Protein AF-0000000066510626 (afdb_homodimer)

Structure (mmCIF, N/CA/C/O backbone):
data_AF-0000000066510626-model_v1
#
loop_
_entity.id
_entity.type
_entity.pdbx_description
1 polymer 'Malic enzyme'
#
loop_
_atom_site.group_PDB
_atom_site.id
_atom_site.type_symbol
_atom_site.label_atom_id
_atom_site.label_alt_id
_atom_site.label_comp_id
_atom_site.label_asym_id
_atom_site.label_entity_id
_atom_site.label_seq_id
_atom_site.pdbx_PDB_ins_code
_atom_site.Cartn_x
_atom_site.Cartn_y
_atom_site.Cartn_z
_atom_site.occupancy
_atom_site.B_iso_or_equiv
_atom_site.auth_seq_id
_atom_site.auth_comp_id
_atom_site.auth_asym_id
_atom_site.auth_atom_id
_atom_site.pdbx_PDB_model_num
ATOM 1 N N . MET A 1 1 ? -31.781 -29.594 33.562 1 26.56 1 MET A N 1
ATOM 2 C CA . MET A 1 1 ? -30.406 -29.469 34.062 1 26.56 1 MET A CA 1
ATOM 3 C C . MET A 1 1 ? -29.531 -28.734 33.031 1 26.56 1 MET A C 1
ATOM 5 O O . MET A 1 1 ? -29.203 -29.281 31.984 1 26.56 1 MET A O 1
ATOM 9 N N . LEU A 1 2 ? -29.594 -27.359 32.875 1 25.09 2 LEU A N 1
ATOM 10 C CA . LEU A 1 2 ? -29.109 -26.359 31.938 1 25.09 2 LEU A CA 1
ATOM 11 C C . LEU A 1 2 ? -27.594 -26.172 32.062 1 25.09 2 LEU A C 1
ATOM 13 O O . LEU A 1 2 ? -27.109 -25.688 33.094 1 25.09 2 LEU A O 1
ATOM 17 N N . ALA A 1 3 ? -26.859 -27.219 31.562 1 29.55 3 ALA A N 1
ATOM 18 C CA . ALA A 1 3 ? -25.406 -27.25 31.656 1 29.55 3 ALA A CA 1
ATOM 19 C C . ALA A 1 3 ? -24.797 -25.922 31.234 1 29.55 3 ALA A C 1
ATOM 21 O O . ALA A 1 3 ? -25.047 -25.438 30.141 1 29.55 3 ALA A O 1
ATOM 22 N N . ARG A 1 4 ? -24.328 -25.094 32.219 1 33.22 4 ARG A N 1
ATOM 23 C CA . ARG A 1 4 ? -23.438 -23.938 32.156 1 33.22 4 ARG A CA 1
ATOM 24 C C . ARG A 1 4 ? -22.25 -24.203 31.25 1 33.22 4 ARG A C 1
ATOM 26 O O . ARG A 1 4 ? -21.406 -25.062 31.562 1 33.22 4 ARG A O 1
ATOM 33 N N . THR A 1 5 ? -22.391 -24.281 29.984 1 30.44 5 THR A N 1
ATOM 34 C CA . THR A 1 5 ? -21.266 -24.375 29.062 1 30.44 5 THR A CA 1
ATOM 35 C C . THR A 1 5 ? -20.141 -23.438 29.484 1 30.44 5 THR A C 1
ATOM 37 O O . THR A 1 5 ? -20.297 -22.219 29.422 1 30.44 5 THR A O 1
ATOM 40 N N . LEU A 1 6 ? -19.344 -23.734 30.484 1 31.72 6 LEU A N 1
ATOM 41 C CA . LEU A 1 6 ? -18.125 -23.062 30.922 1 31.72 6 LEU A CA 1
ATOM 42 C C . LEU A 1 6 ? -17.266 -22.672 29.734 1 31.72 6 LEU A C 1
ATOM 44 O O . LEU A 1 6 ? -16.766 -23.547 29.016 1 31.72 6 LEU A O 1
ATOM 48 N N . LEU A 1 7 ? -17.391 -21.594 29.172 1 38.69 7 LEU A N 1
ATOM 49 C CA . LEU A 1 7 ? -16.516 -21 28.172 1 38.69 7 LEU A CA 1
ATOM 50 C C . LEU A 1 7 ? -15.07 -20.969 28.656 1 38.69 7 LEU A C 1
ATOM 52 O O . LEU A 1 7 ? -14.758 -20.297 29.641 1 38.69 7 LEU A O 1
ATOM 56 N N . ARG A 1 8 ? -14.453 -22.109 28.547 1 40.53 8 ARG A N 1
ATOM 57 C CA . ARG A 1 8 ? -13.031 -22.172 28.844 1 40.53 8 ARG A CA 1
ATOM 58 C C . ARG A 1 8 ? -12.266 -21.047 28.156 1 40.53 8 ARG A C 1
ATOM 60 O O . ARG A 1 8 ? -12.219 -20.969 26.938 1 40.53 8 ARG A O 1
ATOM 67 N N . PHE A 1 9 ? -11.953 -19.984 28.984 1 42.34 9 PHE A N 1
ATOM 68 C CA . PHE A 1 9 ? -11.141 -18.844 28.578 1 42.34 9 PHE A CA 1
ATOM 69 C C . PHE A 1 9 ? -9.695 -19.25 28.375 1 42.34 9 PHE A C 1
ATOM 71 O O . PHE A 1 9 ? -9.094 -19.906 29.234 1 42.34 9 PHE A O 1
ATOM 78 N N . GLU A 1 10 ? -9.328 -19.594 27.266 1 44.56 10 GLU A N 1
ATOM 79 C CA . GLU A 1 10 ? -7.934 -19.891 26.969 1 44.56 10 GLU A CA 1
ATOM 80 C C . GLU A 1 10 ? -7.062 -18.641 27.109 1 44.56 10 GLU A C 1
ATOM 82 O O . GLU A 1 10 ? -7.355 -17.609 26.5 1 44.56 10 GLU A O 1
ATOM 87 N N . LYS A 1 11 ? -6.289 -18.641 28.234 1 49.5 11 LYS A N 1
ATOM 88 C CA . LYS A 1 11 ? -5.32 -17.562 28.422 1 49.5 11 LYS A CA 1
ATOM 89 C C . LYS A 1 11 ? -4.371 -17.469 27.219 1 49.5 11 LYS A C 1
ATOM 91 O O . LYS A 1 11 ? -3.717 -18.453 26.875 1 49.5 11 LYS A O 1
ATOM 96 N N . THR A 1 12 ? -4.418 -16.531 26.406 1 52.47 12 THR A N 1
ATOM 97 C CA . THR A 1 12 ? -3.621 -16.359 25.203 1 52.47 12 THR A CA 1
ATOM 98 C C . THR A 1 12 ? -2.279 -15.711 25.516 1 52.47 12 THR A C 1
ATOM 100 O O . THR A 1 12 ? -2.162 -14.484 25.5 1 52.47 12 THR A O 1
ATOM 103 N N . GLY A 1 13 ? -1.552 -16.141 26.609 1 49.81 13 GLY A N 1
ATOM 104 C CA . GLY A 1 13 ? -0.254 -15.523 26.859 1 49.81 13 GLY A CA 1
ATOM 105 C C . GLY A 1 13 ? 0.765 -15.844 25.781 1 49.81 13 GLY A C 1
ATOM 106 O O . GLY A 1 13 ? 0.861 -16.984 25.328 1 49.81 13 GLY A O 1
ATOM 107 N N . ARG A 1 14 ? 1.152 -14.883 24.812 1 56.88 14 ARG A N 1
ATOM 108 C CA . ARG A 1 14 ? 2.178 -15.234 23.844 1 56.88 14 ARG A CA 1
ATOM 109 C C . ARG A 1 14 ? 3.516 -14.594 24.203 1 56.88 14 ARG A C 1
ATOM 111 O O . ARG A 1 14 ? 3.566 -13.438 24.625 1 56.88 14 ARG A O 1
ATOM 118 N N . THR A 1 15 ? 4.598 -15.406 24.344 1 61.38 15 THR A N 1
ATOM 119 C CA . THR A 1 15 ? 5.973 -14.93 24.469 1 61.38 15 THR A CA 1
ATOM 120 C C . THR A 1 15 ? 6.391 -14.172 23.203 1 61.38 15 THR A C 1
ATOM 122 O O . THR A 1 15 ? 6.047 -14.578 22.094 1 61.38 15 THR A O 1
ATOM 125 N N . ALA A 1 16 ? 6.977 -12.914 23.453 1 70.5 16 ALA A N 1
ATOM 126 C CA . ALA A 1 16 ? 7.477 -12.148 22.328 1 70.5 16 ALA A CA 1
ATOM 127 C C . ALA A 1 16 ? 8.391 -12.992 21.438 1 70.5 16 ALA A C 1
ATOM 129 O O . ALA A 1 16 ? 9.164 -13.805 21.953 1 70.5 16 ALA A O 1
ATOM 130 N N . ARG A 1 17 ? 8.117 -12.852 20.172 1 82.81 17 ARG A N 1
ATOM 131 C CA . ARG A 1 17 ? 8.938 -13.523 19.172 1 82.81 17 ARG A CA 1
ATOM 132 C C . ARG A 1 17 ? 9.719 -12.508 18.328 1 82.81 17 ARG A C 1
ATOM 134 O O . ARG A 1 17 ? 9.336 -11.336 18.25 1 82.81 17 ARG A O 1
ATOM 141 N N . GLY A 1 18 ? 10.844 -13.023 17.844 1 85.94 18 GLY A N 1
ATOM 142 C CA . GLY A 1 18 ? 11.648 -12.172 16.984 1 85.94 18 GLY A CA 1
ATOM 143 C C . GLY A 1 18 ? 10.867 -11.562 15.844 1 85.94 18 GLY A C 1
ATOM 144 O O . GLY A 1 18 ? 11.047 -10.391 15.508 1 85.94 18 GLY A O 1
ATOM 145 N N . VAL A 1 19 ? 9.922 -12.273 15.359 1 88.12 19 VAL A N 1
ATOM 146 C CA . VAL A 1 19 ? 9.156 -11.82 14.203 1 88.12 19 VAL A CA 1
ATOM 147 C C . VAL A 1 19 ? 8.281 -10.633 14.586 1 88.12 19 VAL A C 1
ATOM 149 O O . VAL A 1 19 ? 7.902 -9.828 13.734 1 88.12 19 VAL A O 1
ATOM 152 N N . ASP A 1 20 ? 7.977 -10.461 15.875 1 88.62 20 ASP A N 1
ATOM 153 C CA . ASP A 1 20 ? 7.168 -9.344 16.344 1 88.62 20 ASP A CA 1
ATOM 154 C C . ASP A 1 20 ? 7.871 -8.008 16.094 1 88.62 20 ASP A C 1
ATOM 156 O O . ASP A 1 20 ? 7.219 -6.992 15.852 1 88.62 20 ASP A O 1
ATOM 160 N N . PHE A 1 21 ? 9.195 -8.047 16.078 1 91.19 21 PHE A N 1
ATOM 161 C CA . PHE A 1 21 ? 9.961 -6.832 15.836 1 91.19 21 PHE A CA 1
ATOM 162 C C . PHE A 1 21 ? 9.922 -6.453 14.367 1 91.19 21 PHE A C 1
ATOM 164 O O . PHE A 1 21 ? 10.008 -5.27 14.023 1 91.19 21 PHE A O 1
ATOM 171 N N . LEU A 1 22 ? 9.742 -7.473 13.5 1 91.88 22 LEU A N 1
ATOM 172 C CA . LEU A 1 22 ? 9.594 -7.234 12.062 1 91.88 22 LEU A CA 1
ATOM 173 C C . LEU A 1 22 ? 8.203 -6.695 11.742 1 91.88 22 LEU A C 1
ATOM 175 O O . LEU A 1 22 ? 8.031 -5.98 10.758 1 91.88 22 LEU A O 1
ATOM 179 N N . ARG A 1 23 ? 7.332 -6.992 12.633 1 90.81 23 ARG A N 1
ATOM 180 C CA . ARG A 1 23 ? 5.938 -6.684 12.328 1 90.81 23 ARG A CA 1
ATOM 181 C C . ARG A 1 23 ? 5.5 -5.395 13.016 1 90.81 23 ARG A C 1
ATOM 183 O O . ARG A 1 23 ? 4.449 -4.84 12.695 1 90.81 23 ARG A O 1
ATOM 190 N N . ASN A 1 24 ? 6.301 -4.91 13.969 1 92.81 24 ASN A N 1
ATOM 191 C CA . ASN A 1 24 ? 6.031 -3.652 14.656 1 92.81 24 ASN A CA 1
ATOM 192 C C . ASN A 1 24 ? 6.566 -2.459 13.867 1 92.81 24 ASN A C 1
ATOM 194 O O . ASN A 1 24 ? 7.77 -2.355 13.633 1 92.81 24 ASN A O 1
ATOM 198 N N . ARG A 1 25 ? 5.676 -1.512 13.508 1 94.69 25 ARG A N 1
ATOM 199 C CA . ARG A 1 25 ? 6.02 -0.416 12.609 1 94.69 25 ARG A CA 1
ATOM 200 C C . ARG A 1 25 ? 7.09 0.48 13.219 1 94.69 25 ARG A C 1
ATOM 202 O O . ARG A 1 25 ? 7.738 1.254 12.508 1 94.69 25 ARG A O 1
ATOM 209 N N . PHE A 1 26 ? 7.34 0.384 14.609 1 96.06 26 PHE A N 1
ATOM 210 C CA . PHE A 1 26 ? 8.312 1.256 15.258 1 96.06 26 PHE A CA 1
ATOM 211 C C . PHE A 1 26 ? 9.656 0.562 15.391 1 96.06 26 PHE A C 1
ATOM 213 O O . PHE A 1 26 ? 10.68 1.213 15.633 1 96.06 26 PHE A O 1
ATOM 220 N N . THR A 1 27 ? 9.695 -0.827 15.242 1 96.19 27 THR A N 1
ATOM 221 C CA . THR A 1 27 ? 10.953 -1.537 15.445 1 96.19 27 THR A CA 1
ATOM 222 C C . THR A 1 27 ? 11.406 -2.213 14.156 1 96.19 27 THR A C 1
ATOM 224 O O . THR A 1 27 ? 12.547 -2.682 14.062 1 96.19 27 THR A O 1
ATOM 227 N N . ASN A 1 28 ? 10.57 -2.25 13.156 1 96.81 28 ASN A N 1
ATOM 228 C CA . ASN A 1 28 ? 10.883 -2.92 11.898 1 96.81 28 ASN A CA 1
ATOM 229 C C . ASN A 1 28 ? 11.992 -2.195 11.141 1 96.81 28 ASN A C 1
ATOM 231 O O . ASN A 1 28 ? 11.945 -0.976 10.977 1 96.81 28 ASN A O 1
ATOM 235 N N . LYS A 1 29 ? 12.992 -3.012 10.727 1 97.19 29 LYS A N 1
ATOM 236 C CA . LYS A 1 29 ? 14.047 -2.475 9.883 1 97.19 29 LYS A CA 1
ATOM 237 C C . LYS A 1 29 ? 14.008 -3.096 8.492 1 97.19 29 LYS A C 1
ATOM 239 O O . LYS A 1 29 ? 14.812 -2.74 7.621 1 97.19 29 LYS A O 1
ATOM 244 N N . ALA A 1 30 ? 13.078 -4.113 8.312 1 95.38 30 ALA A N 1
ATOM 245 C CA . ALA A 1 30 ? 12.992 -4.855 7.059 1 95.38 30 ALA A CA 1
ATOM 246 C C . ALA A 1 30 ? 14.359 -5.383 6.637 1 95.38 30 ALA A C 1
ATOM 248 O O . ALA A 1 30 ? 15.023 -6.086 7.398 1 95.38 30 ALA A O 1
ATOM 249 N N . SER A 1 31 ? 14.828 -5.008 5.434 1 95.81 31 SER A N 1
ATOM 250 C CA . SER A 1 31 ? 16.078 -5.52 4.879 1 95.81 31 SER A CA 1
ATOM 251 C C . SER A 1 31 ? 17.281 -4.918 5.586 1 95.81 31 SER A C 1
ATOM 253 O O . SER A 1 31 ? 18.422 -5.32 5.332 1 95.81 31 SER A O 1
ATOM 255 N N . ALA A 1 32 ? 17.078 -4.016 6.52 1 97.44 32 ALA A N 1
ATOM 256 C CA . ALA A 1 32 ? 18.203 -3.359 7.18 1 97.44 32 ALA A CA 1
ATOM 257 C C . ALA A 1 32 ? 18.609 -4.109 8.445 1 97.44 32 ALA A C 1
ATOM 259 O O . ALA A 1 32 ? 19.625 -3.775 9.078 1 97.44 32 ALA A O 1
ATOM 260 N N . PHE A 1 33 ? 17.844 -5.117 8.906 1 97.38 33 PHE A N 1
ATOM 261 C CA . PHE A 1 33 ? 18.328 -5.953 10 1 97.38 33 PHE A CA 1
ATOM 262 C C . PHE A 1 33 ? 19.656 -6.605 9.648 1 97.38 33 PHE A C 1
ATOM 264 O O . PHE A 1 33 ? 19.781 -7.238 8.602 1 97.38 33 PHE A O 1
ATOM 271 N N . THR A 1 34 ? 20.594 -6.438 10.492 1 96.69 34 THR A N 1
ATOM 272 C CA . THR A 1 34 ? 21.891 -7.047 10.266 1 96.69 34 THR A CA 1
ATOM 273 C C . THR A 1 34 ? 21.812 -8.562 10.43 1 96.69 34 THR A C 1
ATOM 275 O O . THR A 1 34 ? 20.859 -9.086 11 1 96.69 34 THR A O 1
ATOM 278 N N . ARG A 1 35 ? 22.859 -9.195 9.898 1 95.25 35 ARG A N 1
ATOM 279 C CA . ARG A 1 35 ? 22.922 -10.641 10.039 1 95.25 35 ARG A CA 1
ATOM 280 C C . ARG A 1 35 ? 22.859 -11.055 11.5 1 95.25 35 ARG A C 1
ATOM 282 O O . ARG A 1 35 ? 22.141 -11.984 11.859 1 95.25 35 ARG A O 1
ATOM 289 N N . LYS A 1 36 ? 23.562 -10.391 12.352 1 96.44 36 LYS A N 1
ATOM 290 C CA . LYS A 1 36 ? 23.594 -10.672 13.781 1 96.44 36 LYS A CA 1
ATOM 291 C C . LYS A 1 36 ? 22.219 -10.477 14.414 1 96.44 36 LYS A C 1
ATOM 293 O O . LYS A 1 36 ? 21.781 -11.297 15.227 1 96.44 36 LYS A O 1
ATOM 298 N N . GLU A 1 37 ? 21.562 -9.43 14.047 1 96.56 37 GLU A N 1
ATOM 299 C CA . GLU A 1 37 ? 20.219 -9.18 14.547 1 96.56 37 GLU A CA 1
ATOM 300 C C . GLU A 1 37 ? 19.234 -10.266 14.094 1 96.56 37 GLU A C 1
ATOM 302 O O . GLU A 1 37 ? 18.406 -10.734 14.875 1 96.56 37 GLU A O 1
ATOM 307 N N . ARG A 1 38 ? 19.359 -10.664 12.82 1 96 38 ARG A N 1
ATOM 308 C CA . ARG A 1 38 ? 18.469 -11.688 12.273 1 96 38 ARG A CA 1
ATOM 309 C C . ARG A 1 38 ? 18.641 -13.016 13.008 1 96 38 ARG A C 1
ATOM 311 O O . ARG A 1 38 ? 17.656 -13.672 13.344 1 96 38 ARG A O 1
ATOM 318 N N . GLU A 1 39 ? 19.844 -13.367 13.25 1 94.94 39 GLU A N 1
ATOM 319 C CA . GLU A 1 39 ? 20.141 -14.602 13.977 1 94.94 39 GLU A CA 1
ATOM 320 C C . GLU A 1 39 ? 19.609 -14.539 15.406 1 94.94 39 GLU A C 1
ATOM 322 O O . GLU A 1 39 ? 18.969 -15.484 15.867 1 94.94 39 GLU A O 1
ATOM 327 N N . HIS A 1 40 ? 19.844 -13.422 16.078 1 94.75 40 HIS A N 1
ATOM 328 C CA . HIS A 1 40 ? 19.422 -13.266 17.453 1 94.75 40 HIS A CA 1
ATOM 329 C C . HIS A 1 40 ? 17.906 -13.297 17.578 1 94.75 40 HIS A C 1
ATOM 331 O O . HIS A 1 40 ? 17.359 -13.906 18.5 1 94.75 40 HIS A O 1
ATOM 337 N N . LEU A 1 41 ? 17.234 -12.68 16.609 1 94.44 41 LEU A N 1
ATOM 338 C CA . LEU A 1 41 ? 15.781 -12.57 16.641 1 94.44 41 LEU A CA 1
ATOM 339 C C . LEU A 1 41 ? 15.133 -13.844 16.109 1 94.44 41 LEU A C 1
ATOM 341 O O . LEU A 1 41 ? 13.922 -14.031 16.25 1 94.44 41 LEU A O 1
ATOM 345 N N . GLY A 1 42 ? 15.961 -14.742 15.523 1 94.44 42 GLY A N 1
ATOM 346 C CA . GLY A 1 42 ? 15.406 -15.945 14.922 1 94.44 42 GLY A CA 1
ATOM 347 C C . GLY A 1 42 ? 14.555 -15.664 13.703 1 94.44 42 GLY A C 1
ATOM 348 O O . GLY A 1 42 ? 13.438 -16.188 13.578 1 94.44 42 GLY A O 1
ATOM 349 N N . VAL A 1 43 ? 15.039 -14.789 12.805 1 94.81 43 VAL A N 1
ATOM 350 C CA . VAL A 1 43 ? 14.25 -14.453 11.625 1 94.81 43 VAL A CA 1
ATOM 351 C C . VAL A 1 43 ? 15.086 -14.672 10.367 1 94.81 43 VAL A C 1
ATOM 353 O O . VAL A 1 43 ? 14.742 -14.172 9.289 1 94.81 43 VAL A O 1
ATOM 356 N N . VAL A 1 44 ? 16.234 -15.391 10.555 1 95.81 44 VAL A N 1
ATOM 357 C CA . VAL A 1 44 ? 16.969 -15.812 9.359 1 95.81 44 VAL A CA 1
ATOM 358 C C . VAL A 1 44 ? 16.047 -16.625 8.453 1 95.81 44 VAL A C 1
ATOM 360 O O . VAL A 1 44 ? 15.336 -17.516 8.914 1 95.81 44 VAL A O 1
ATOM 363 N N . GLY A 1 45 ? 15.992 -16.25 7.184 1 96.31 45 GLY A N 1
ATOM 364 C CA . GLY A 1 45 ? 15.141 -16.906 6.207 1 96.31 45 GLY A CA 1
ATOM 365 C C . GLY A 1 45 ? 13.812 -16.219 5.996 1 96.31 45 GLY A C 1
ATOM 366 O O . GLY A 1 45 ? 13.102 -16.5 5.027 1 96.31 45 GLY A O 1
ATOM 367 N N . LEU A 1 46 ? 13.453 -15.297 6.887 1 96.44 46 LEU A N 1
ATOM 368 C CA . LEU A 1 46 ? 12.164 -14.625 6.785 1 96.44 46 LEU A CA 1
ATOM 369 C C . LEU A 1 46 ? 12.297 -13.297 6.039 1 96.44 46 LEU A C 1
ATOM 371 O O . LEU A 1 46 ? 11.297 -12.602 5.82 1 96.44 46 LEU A O 1
ATOM 375 N N . LEU A 1 47 ? 13.508 -12.977 5.641 1 95.81 47 LEU A N 1
ATOM 376 C CA . LEU A 1 47 ? 13.859 -11.805 4.844 1 95.81 47 LEU A CA 1
ATOM 377 C C . LEU A 1 47 ? 14.797 -12.188 3.701 1 95.81 47 LEU A C 1
ATOM 379 O O . LEU A 1 47 ? 15.531 -13.172 3.795 1 95.81 47 LEU A O 1
ATOM 383 N N . PRO A 1 48 ? 14.703 -11.391 2.613 1 95.69 48 PRO A N 1
ATOM 384 C CA . PRO A 1 48 ? 15.75 -11.633 1.614 1 95.69 48 PRO A CA 1
ATOM 385 C C . PRO A 1 48 ? 17.156 -11.531 2.193 1 95.69 48 PRO A C 1
ATOM 387 O O . PRO A 1 48 ? 17.375 -10.82 3.18 1 95.69 48 PRO A O 1
ATOM 390 N N . PRO A 1 49 ? 18.078 -12.172 1.635 1 93.56 49 PRO A N 1
ATOM 391 C CA . PRO A 1 49 ? 19.391 -12.312 2.25 1 93.56 49 PRO A CA 1
ATOM 392 C C . PRO A 1 49 ? 20.172 -11 2.293 1 93.56 49 PRO A C 1
ATOM 394 O O . PRO A 1 49 ? 20.984 -10.797 3.197 1 93.56 49 PRO A O 1
ATOM 397 N N . ALA A 1 50 ? 19.969 -10.117 1.408 1 95.25 50 ALA A N 1
ATOM 398 C CA . ALA A 1 50 ? 20.734 -8.867 1.38 1 95.25 50 ALA A CA 1
ATOM 399 C C . ALA A 1 50 ? 20.438 -8.016 2.609 1 95.25 50 ALA A C 1
ATOM 401 O O . ALA A 1 50 ? 19.297 -7.988 3.09 1 95.25 50 ALA A O 1
ATOM 402 N N . VAL A 1 51 ? 21.469 -7.379 3.143 1 95.69 51 VAL A N 1
ATOM 403 C CA . VAL A 1 51 ? 21.328 -6.398 4.215 1 95.69 51 VAL A CA 1
ATOM 404 C C . VAL A 1 51 ? 21.547 -4.992 3.658 1 95.69 51 VAL A C 1
ATOM 406 O O . VAL A 1 51 ? 22.578 -4.699 3.064 1 95.69 51 VAL A O 1
ATOM 409 N N . GLU A 1 52 ? 20.609 -4.129 3.867 1 96.44 52 GLU A N 1
ATOM 410 C CA . GLU A 1 52 ? 20.641 -2.779 3.314 1 96.44 52 GLU A CA 1
ATOM 411 C C . GLU A 1 52 ? 20.75 -1.731 4.418 1 96.44 52 GLU A C 1
ATOM 413 O O . GLU A 1 52 ? 20.438 -2.008 5.578 1 96.44 52 GLU A O 1
ATOM 418 N N . SER A 1 53 ? 21.266 -0.57 4.004 1 96.75 53 SER A N 1
ATOM 419 C CA . SER A 1 53 ? 21.172 0.603 4.863 1 96.75 53 SER A CA 1
ATOM 420 C C . SER A 1 53 ? 19.812 1.287 4.715 1 96.75 53 SER A C 1
ATOM 422 O O . SER A 1 53 ? 19.062 0.977 3.795 1 96.75 53 SER A O 1
ATOM 424 N N . ILE A 1 54 ? 19.547 2.168 5.598 1 97.5 54 ILE A N 1
ATOM 425 C CA . ILE A 1 54 ? 18.297 2.906 5.492 1 97.5 54 ILE A CA 1
ATOM 426 C C . ILE A 1 54 ? 18.312 3.766 4.23 1 97.5 54 ILE A C 1
ATOM 428 O O . ILE A 1 54 ? 17.266 3.969 3.596 1 97.5 54 ILE A O 1
ATOM 432 N N . ASP A 1 55 ? 19.469 4.254 3.803 1 97.62 55 ASP A N 1
ATOM 433 C CA . ASP A 1 55 ? 19.562 5.07 2.598 1 97.62 55 ASP A CA 1
ATOM 434 C C . ASP A 1 55 ? 19.219 4.25 1.353 1 97.62 55 ASP A C 1
ATOM 436 O O . ASP A 1 55 ? 18.594 4.762 0.42 1 97.62 55 ASP A O 1
ATOM 440 N N . ASP A 1 56 ? 19.672 2.945 1.355 1 97.12 56 ASP A N 1
ATOM 441 C CA . ASP A 1 56 ? 19.266 2.049 0.273 1 97.12 56 ASP A CA 1
ATOM 442 C C . ASP A 1 56 ? 17.75 1.893 0.217 1 97.12 56 ASP A C 1
ATOM 444 O O . ASP A 1 56 ? 17.172 1.882 -0.866 1 97.12 56 ASP A O 1
ATOM 448 N N . GLN A 1 57 ? 17.203 1.751 1.35 1 97.88 57 GLN A N 1
ATOM 449 C CA . GLN A 1 57 ? 15.758 1.609 1.434 1 97.88 57 GLN A CA 1
ATOM 450 C C . GLN A 1 57 ? 15.055 2.875 0.957 1 97.88 57 GLN A C 1
ATOM 452 O O . GLN A 1 57 ? 14.008 2.803 0.312 1 97.88 57 GLN A O 1
ATOM 457 N N . VAL A 1 58 ? 15.578 4.055 1.298 1 98.5 58 VAL A N 1
ATOM 458 C CA . VAL A 1 58 ? 15.031 5.324 0.838 1 98.5 58 VAL A CA 1
ATOM 459 C C . VAL A 1 58 ? 15.055 5.379 -0.688 1 98.5 58 VAL A C 1
ATOM 461 O O . VAL A 1 58 ? 14.094 5.832 -1.316 1 98.5 58 VAL A O 1
ATOM 464 N N . ASP A 1 59 ? 16.125 4.902 -1.284 1 97.94 59 ASP A N 1
ATOM 465 C CA . ASP A 1 59 ? 16.234 4.855 -2.738 1 97.94 59 ASP A CA 1
ATOM 466 C C . ASP A 1 59 ? 15.156 3.951 -3.336 1 97.94 59 ASP A C 1
ATOM 468 O O . ASP A 1 59 ? 14.578 4.266 -4.379 1 97.94 59 ASP A O 1
ATOM 472 N N . ARG A 1 60 ? 14.945 2.891 -2.707 1 97.69 60 ARG A N 1
ATOM 473 C CA . ARG A 1 60 ? 13.898 1.975 -3.156 1 97.69 60 ARG A CA 1
ATOM 474 C C . ARG A 1 60 ? 12.531 2.639 -3.102 1 97.69 60 ARG A C 1
ATOM 476 O O . ARG A 1 60 ? 11.734 2.514 -4.035 1 97.69 60 ARG A O 1
ATOM 483 N N . VAL A 1 61 ? 12.203 3.303 -2.006 1 98.19 61 VAL A N 1
ATOM 484 C CA . VAL A 1 61 ? 10.922 3.996 -1.871 1 98.19 61 VAL A CA 1
ATOM 485 C C . VAL A 1 61 ? 10.805 5.07 -2.947 1 98.19 61 VAL A C 1
ATOM 487 O O . VAL A 1 61 ? 9.719 5.301 -3.486 1 98.19 61 VAL A O 1
ATOM 490 N N . TRP A 1 62 ? 11.922 5.742 -3.229 1 98.31 62 TRP A N 1
ATOM 491 C CA . TRP A 1 62 ? 11.922 6.77 -4.266 1 98.31 62 TRP A CA 1
ATOM 492 C C . TRP A 1 62 ? 11.516 6.184 -5.613 1 98.31 62 TRP A C 1
ATOM 494 O O . TRP A 1 62 ? 10.742 6.789 -6.355 1 98.31 62 TRP A O 1
ATOM 504 N N . VAL A 1 63 ? 12 4.996 -5.91 1 97.06 63 VAL A N 1
ATOM 505 C CA . VAL A 1 63 ? 11.641 4.309 -7.148 1 97.06 63 VAL A CA 1
ATOM 506 C C . VAL A 1 63 ? 10.141 4.02 -7.168 1 97.06 63 VAL A C 1
ATOM 508 O O . VAL A 1 63 ? 9.461 4.305 -8.156 1 97.06 63 VAL A O 1
ATOM 511 N N . GLN A 1 64 ? 9.672 3.523 -6.109 1 97.12 64 GLN A N 1
ATOM 512 C CA . GLN A 1 64 ? 8.25 3.203 -6.016 1 97.12 64 GLN A CA 1
ATOM 513 C C . GLN A 1 64 ? 7.395 4.461 -6.125 1 97.12 64 GLN A C 1
ATOM 515 O O . GLN A 1 64 ? 6.355 4.457 -6.793 1 97.12 64 GLN A O 1
ATOM 520 N N . PHE A 1 65 ? 7.801 5.484 -5.465 1 97.69 65 PHE A N 1
ATOM 521 C CA . PHE A 1 65 ? 7.125 6.773 -5.484 1 97.69 65 PHE A CA 1
ATOM 522 C C . PHE A 1 65 ? 7 7.301 -6.91 1 97.69 65 PHE A C 1
ATOM 524 O O . PHE A 1 65 ? 5.941 7.789 -7.305 1 97.69 65 PHE A O 1
ATOM 531 N N . ASN A 1 66 ? 7.965 7.059 -7.68 1 96.56 66 ASN A N 1
ATOM 532 C CA . ASN A 1 66 ? 8.023 7.609 -9.031 1 96.56 66 ASN A CA 1
ATOM 533 C C . ASN A 1 66 ? 7.305 6.711 -10.031 1 96.56 66 ASN A C 1
ATOM 535 O O . ASN A 1 66 ? 7.012 7.133 -11.156 1 96.56 66 ASN A O 1
ATOM 539 N N . LEU A 1 67 ? 7.02 5.504 -9.609 1 93.12 67 LEU A N 1
ATOM 540 C CA . LEU A 1 67 ? 6.23 4.613 -10.453 1 93.12 67 LEU A CA 1
ATOM 541 C C . LEU A 1 67 ? 4.77 5.051 -10.484 1 93.12 67 LEU A C 1
ATOM 543 O O . LEU A 1 67 ? 4.004 4.605 -11.344 1 93.12 67 LEU A O 1
ATOM 547 N N . L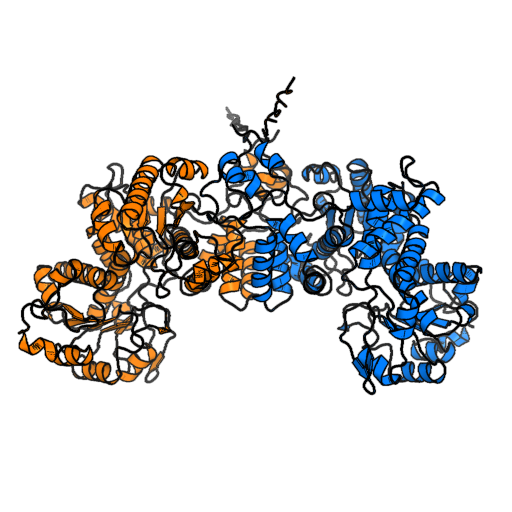EU A 1 68 ? 4.367 5.844 -9.539 1 95.38 68 LEU A N 1
ATOM 548 C CA . LEU A 1 68 ? 2.99 6.312 -9.43 1 95.38 68 LEU A CA 1
ATOM 549 C C . LEU A 1 68 ? 2.838 7.695 -10.055 1 95.38 68 LEU A C 1
ATOM 551 O O . LEU A 1 68 ? 3.668 8.578 -9.828 1 95.38 68 LEU A O 1
ATOM 555 N N . SER A 1 69 ? 1.724 7.887 -10.781 1 91.06 69 SER A N 1
ATOM 556 C CA . SER A 1 69 ? 1.558 9.133 -11.516 1 91.06 69 SER A CA 1
ATOM 557 C C . SER A 1 69 ? 0.646 10.102 -10.766 1 91.06 69 SER A C 1
ATOM 559 O O . SER A 1 69 ? 0.809 11.32 -10.867 1 91.06 69 SER A O 1
ATOM 561 N N . SER A 1 70 ? -0.235 9.602 -10.016 1 94.69 70 SER A N 1
ATOM 562 C CA . SER A 1 70 ? -1.208 10.461 -9.344 1 94.69 70 SER A CA 1
ATOM 563 C C . SER A 1 70 ? -0.816 10.719 -7.895 1 94.69 70 SER A C 1
ATOM 565 O O . SER A 1 70 ? -0.372 9.805 -7.195 1 94.69 70 SER A O 1
ATOM 567 N N . PRO A 1 71 ? -1.064 11.938 -7.379 1 95.38 71 PRO A N 1
ATOM 568 C CA . PRO A 1 71 ? -0.728 12.258 -5.988 1 95.38 71 PRO A CA 1
ATOM 569 C C . PRO A 1 71 ? -1.468 11.375 -4.984 1 95.38 71 PRO A C 1
ATOM 571 O O . PRO A 1 71 ? -0.897 10.984 -3.963 1 95.38 71 PRO A O 1
ATOM 574 N N . ILE A 1 72 ? -2.66 11.031 -5.32 1 96.75 72 ILE A N 1
ATOM 575 C CA . ILE A 1 72 ? -3.455 10.242 -4.383 1 96.75 72 ILE A CA 1
ATOM 576 C C . ILE A 1 72 ? -2.871 8.836 -4.262 1 96.75 72 ILE A C 1
ATOM 578 O O . ILE A 1 72 ? -2.916 8.227 -3.191 1 96.75 72 ILE A O 1
ATOM 582 N N . ASN A 1 73 ? -2.332 8.352 -5.375 1 96.81 73 ASN A N 1
ATOM 583 C CA . ASN A 1 73 ? -1.691 7.043 -5.324 1 96.81 73 ASN A CA 1
ATOM 584 C C . ASN A 1 73 ? -0.372 7.09 -4.562 1 96.81 73 ASN A C 1
ATOM 586 O O . ASN A 1 73 ? -0.028 6.148 -3.846 1 96.81 73 ASN A O 1
ATOM 590 N N . ARG A 1 74 ? 0.346 8.172 -4.73 1 97.56 74 ARG A N 1
ATOM 591 C CA . ARG A 1 74 ? 1.566 8.375 -3.961 1 97.56 74 ARG A CA 1
ATOM 592 C C . ARG A 1 74 ? 1.261 8.484 -2.471 1 97.56 74 ARG A C 1
ATOM 594 O O . ARG A 1 74 ? 2.014 7.977 -1.638 1 97.56 74 ARG A O 1
ATOM 601 N N . TYR A 1 75 ? 0.14 9.141 -2.162 1 97.62 75 TYR A N 1
ATOM 602 C CA . TYR A 1 75 ? -0.337 9.25 -0.788 1 97.62 75 TYR A CA 1
ATOM 603 C C . TYR A 1 75 ? -0.582 7.871 -0.188 1 97.62 75 TYR A C 1
ATOM 605 O O . TYR A 1 75 ? -0.149 7.586 0.932 1 97.62 75 TYR A O 1
ATOM 613 N N . GLN A 1 76 ? -1.194 6.996 -0.921 1 96.19 76 GLN A N 1
ATOM 614 C CA . GLN A 1 76 ? -1.504 5.656 -0.436 1 96.19 76 GLN A CA 1
ATOM 615 C C . GLN A 1 76 ? -0.232 4.836 -0.227 1 96.19 76 GLN A C 1
ATOM 617 O O . GLN A 1 76 ? -0.132 4.07 0.731 1 96.19 76 GLN A O 1
ATOM 622 N N . LEU A 1 77 ? 0.718 4.98 -1.13 1 96.69 77 LEU A N 1
ATOM 623 C CA . LEU A 1 77 ? 2.002 4.309 -0.968 1 96.69 77 LEU A CA 1
ATOM 624 C C . LEU A 1 77 ? 2.674 4.727 0.336 1 96.69 77 LEU A C 1
ATOM 626 O O . LEU A 1 77 ? 3.115 3.873 1.111 1 96.69 77 LEU A O 1
ATOM 630 N N . LEU A 1 78 ? 2.719 6.008 0.551 1 97.81 78 LEU A N 1
ATOM 631 C CA . LEU A 1 78 ? 3.424 6.527 1.718 1 97.81 78 LEU A CA 1
ATOM 632 C C . LEU A 1 78 ? 2.711 6.125 3.006 1 97.81 78 LEU A C 1
ATOM 634 O O . LEU A 1 78 ? 3.359 5.832 4.012 1 97.81 78 LEU A O 1
ATOM 638 N N . ARG A 1 79 ? 1.39 6.105 2.947 1 96.38 79 ARG A N 1
ATOM 639 C CA . ARG A 1 79 ? 0.641 5.613 4.098 1 96.38 79 ARG A CA 1
ATOM 640 C C . ARG A 1 79 ? 0.979 4.156 4.391 1 96.38 79 ARG A C 1
ATOM 642 O O . ARG A 1 79 ? 1.088 3.758 5.551 1 96.38 79 ARG A O 1
ATOM 649 N N . GLY A 1 80 ? 1.103 3.418 3.352 1 95.12 80 GLY A N 1
ATOM 650 C CA . GLY A 1 80 ? 1.481 2.023 3.508 1 95.12 80 GLY A CA 1
ATOM 651 C C . GLY A 1 80 ? 2.848 1.846 4.145 1 95.12 80 GLY A C 1
ATOM 652 O O . GLY A 1 80 ? 3.027 0.987 5.012 1 95.12 80 GLY A O 1
ATOM 653 N N . ILE A 1 81 ? 3.795 2.648 3.73 1 96.94 81 ILE A N 1
ATOM 654 C CA . ILE A 1 81 ? 5.141 2.582 4.293 1 96.94 81 ILE A CA 1
ATOM 655 C C . ILE A 1 81 ? 5.102 2.965 5.77 1 96.94 81 ILE A C 1
ATOM 657 O O . ILE A 1 81 ? 5.73 2.309 6.605 1 96.94 81 ILE A O 1
ATOM 661 N N . MET A 1 82 ? 4.328 3.982 6.086 1 96.88 82 MET A N 1
ATOM 662 C CA . MET A 1 82 ? 4.195 4.41 7.473 1 96.88 82 MET A CA 1
ATOM 663 C C . MET A 1 82 ? 3.627 3.289 8.336 1 96.88 82 MET A C 1
ATOM 665 O O . MET A 1 82 ? 4 3.148 9.5 1 96.88 82 MET A O 1
ATOM 669 N N . ASP A 1 83 ? 2.795 2.494 7.812 1 94.31 83 ASP A N 1
ATOM 670 C CA . ASP A 1 83 ? 2.119 1.422 8.539 1 94.31 83 ASP A CA 1
ATOM 671 C C . ASP A 1 83 ? 3.07 0.26 8.812 1 94.31 83 ASP A C 1
ATOM 673 O O . ASP A 1 83 ? 2.828 -0.55 9.711 1 94.31 83 ASP A O 1
ATOM 677 N N . ILE A 1 84 ? 4.148 0.193 8.062 1 94.38 84 ILE A N 1
ATOM 678 C CA . ILE A 1 84 ? 5.016 -0.975 8.18 1 94.38 84 ILE A CA 1
ATOM 679 C C . ILE A 1 84 ? 6.34 -0.573 8.828 1 94.38 84 ILE A C 1
ATOM 681 O O . ILE A 1 84 ? 6.98 -1.383 9.5 1 94.38 84 ILE A O 1
ATOM 685 N N . ASN A 1 85 ? 6.77 0.643 8.523 1 97.5 85 ASN A N 1
ATOM 686 C CA . ASN A 1 85 ? 8.078 1.126 8.945 1 97.5 85 ASN A CA 1
ATOM 687 C C . ASN A 1 85 ? 8.094 2.643 9.109 1 97.5 85 ASN A C 1
ATOM 689 O O . ASN A 1 85 ? 8.492 3.369 8.195 1 97.5 85 ASN A O 1
ATOM 693 N N . VAL A 1 86 ? 7.816 3.076 10.312 1 98.25 86 VAL A N 1
ATOM 694 C CA . VAL A 1 86 ? 7.648 4.492 10.617 1 98.25 86 VAL A CA 1
ATOM 695 C C . VAL A 1 86 ? 8.969 5.23 10.406 1 98.25 86 VAL A C 1
ATOM 697 O O . VAL A 1 86 ? 8.992 6.336 9.859 1 98.25 86 VAL A O 1
ATOM 700 N N . THR A 1 87 ? 10.086 4.613 10.82 1 98.62 87 THR A N 1
ATOM 701 C CA . THR A 1 87 ? 11.391 5.246 10.68 1 98.62 87 THR A CA 1
ATOM 702 C C . THR A 1 87 ? 11.727 5.488 9.211 1 98.62 87 THR A C 1
ATOM 704 O O . THR A 1 87 ? 12.156 6.578 8.836 1 98.62 87 THR A O 1
ATOM 707 N N . LEU A 1 88 ? 11.484 4.504 8.375 1 98.62 88 LEU A N 1
ATOM 708 C CA . LEU A 1 88 ? 11.75 4.633 6.949 1 98.62 88 LEU A CA 1
ATOM 709 C C . LEU A 1 88 ? 10.867 5.707 6.324 1 98.62 88 LEU A C 1
ATOM 711 O O . LEU A 1 88 ? 11.328 6.488 5.488 1 98.62 88 LEU A O 1
ATOM 715 N N . PHE A 1 89 ? 9.609 5.723 6.707 1 98.5 89 PHE A N 1
ATOM 716 C CA . PHE A 1 89 ? 8.672 6.711 6.191 1 98.5 89 PHE A CA 1
ATOM 717 C C . PHE A 1 89 ? 9.195 8.125 6.426 1 98.5 89 PHE A C 1
ATOM 719 O O . PHE A 1 89 ? 9.305 8.914 5.484 1 98.5 89 PHE A O 1
ATOM 726 N N . TYR A 1 90 ? 9.555 8.414 7.609 1 98.62 90 TYR A N 1
ATOM 727 C CA . TYR A 1 90 ? 9.938 9.789 7.914 1 98.62 90 TYR A CA 1
ATOM 728 C C . TYR A 1 90 ? 11.328 10.094 7.383 1 98.62 90 TYR A C 1
ATOM 730 O O . TYR A 1 90 ? 11.625 11.242 7.039 1 98.62 90 TYR A O 1
ATOM 738 N N . LYS A 1 91 ? 12.234 9.078 7.32 1 98.56 91 LYS A N 1
ATOM 739 C CA . LYS A 1 91 ? 13.516 9.297 6.652 1 98.56 91 LYS A CA 1
ATOM 740 C C . LYS A 1 91 ? 13.312 9.695 5.191 1 98.56 91 LYS A C 1
ATOM 742 O O . LYS A 1 91 ? 14 10.578 4.684 1 98.56 91 LYS A O 1
ATOM 747 N N . PHE A 1 92 ? 12.406 9.039 4.543 1 98.5 92 PHE A N 1
ATOM 748 C CA . PHE A 1 92 ? 12.078 9.344 3.156 1 98.5 92 PHE A CA 1
ATOM 749 C C . PHE A 1 92 ? 11.508 10.75 3.031 1 98.5 92 PHE A C 1
ATOM 751 O O . PHE A 1 92 ? 11.891 11.508 2.137 1 98.5 92 PHE A O 1
ATOM 758 N N . VAL A 1 93 ? 10.555 11.102 3.922 1 98 93 VAL A N 1
ATOM 759 C CA . VAL A 1 93 ? 9.93 12.422 3.916 1 98 93 VAL A CA 1
ATOM 760 C C . VAL A 1 93 ? 10.992 13.5 4.109 1 98 93 VAL A C 1
ATOM 762 O O . VAL A 1 93 ? 10.984 14.516 3.406 1 98 93 VAL A O 1
ATOM 765 N N . GLN A 1 94 ? 11.852 13.312 5.004 1 96.12 94 GLN A N 1
ATOM 766 C CA . GLN A 1 94 ? 12.906 14.281 5.281 1 96.12 94 GLN A CA 1
ATOM 767 C C . GLN A 1 94 ? 13.836 14.445 4.078 1 96.12 94 GLN A C 1
ATOM 769 O O . GLN A 1 94 ? 14.211 15.562 3.725 1 96.12 94 GLN A O 1
ATOM 774 N N . LYS A 1 95 ? 14.172 13.336 3.465 1 96.62 95 LYS A N 1
ATOM 775 C CA . LYS A 1 95 ? 15.102 13.367 2.34 1 96.62 95 LYS A CA 1
ATOM 776 C C . LYS A 1 95 ? 14.461 14.023 1.119 1 96.62 95 LYS A C 1
ATOM 778 O O . LYS A 1 95 ? 15.141 14.711 0.349 1 96.62 95 LYS A O 1
ATOM 783 N N . HIS A 1 96 ? 13.227 13.797 0.96 1 96.62 96 HIS A N 1
ATOM 784 C CA . HIS A 1 96 ? 12.508 14.297 -0.206 1 96.62 96 HIS A CA 1
ATOM 785 C C . HIS A 1 96 ? 11.352 15.203 0.206 1 96.62 96 HIS A C 1
ATOM 787 O O . HIS A 1 96 ? 10.219 15.023 -0.254 1 96.62 96 HIS A O 1
ATOM 793 N N . ILE A 1 97 ? 11.609 16.156 1.001 1 93.75 97 ILE A N 1
ATOM 794 C CA . ILE A 1 97 ? 10.578 16.969 1.649 1 93.75 97 ILE A CA 1
ATOM 795 C C . ILE A 1 97 ? 9.812 17.766 0.6 1 93.75 97 ILE A C 1
ATOM 797 O O . ILE A 1 97 ? 8.586 17.891 0.681 1 93.75 97 ILE A O 1
ATOM 801 N N . LYS A 1 98 ? 10.367 18.281 -0.419 1 90.19 98 LYS A N 1
ATOM 802 C CA . LYS A 1 98 ? 9.727 19.094 -1.449 1 90.19 98 LYS A CA 1
ATOM 803 C C . LYS A 1 98 ? 8.719 18.266 -2.246 1 90.19 98 LYS A C 1
ATOM 805 O O . LYS A 1 98 ? 7.648 18.766 -2.611 1 90.19 98 LYS A O 1
ATOM 810 N N . GLU A 1 99 ? 9.086 17.016 -2.457 1 94.06 99 GLU A N 1
ATOM 811 C CA . GLU A 1 99 ? 8.242 16.141 -3.266 1 94.06 99 GLU A CA 1
ATOM 812 C C . GLU A 1 99 ? 7.129 15.516 -2.426 1 94.06 99 GLU A C 1
ATOM 814 O O . GLU A 1 99 ? 6.035 15.25 -2.93 1 94.06 99 GLU A O 1
ATOM 819 N N . THR A 1 100 ? 7.426 15.352 -1.111 1 96.38 100 THR A N 1
ATOM 820 C CA . THR A 1 100 ? 6.516 14.539 -0.313 1 96.38 100 THR A CA 1
ATOM 821 C C . THR A 1 100 ? 5.516 15.414 0.432 1 96.38 100 THR A C 1
ATOM 823 O O . THR A 1 100 ? 4.379 15.008 0.667 1 96.38 100 THR A O 1
ATOM 826 N N . LEU A 1 101 ? 5.832 16.594 0.761 1 93.06 101 LEU A N 1
ATOM 827 C CA . LEU A 1 101 ? 4.949 17.438 1.553 1 93.06 101 LEU A CA 1
ATOM 828 C C . LEU A 1 101 ? 3.621 17.672 0.835 1 93.06 101 LEU A C 1
ATOM 830 O O . LEU A 1 101 ? 2.553 17.516 1.436 1 93.06 101 LEU A O 1
ATOM 834 N N . PRO A 1 102 ? 3.666 17.953 -0.482 1 90.69 102 PRO A N 1
ATOM 835 C CA . PRO A 1 102 ? 2.395 18.141 -1.182 1 90.69 102 PRO A CA 1
ATOM 836 C C . PRO A 1 102 ? 1.571 16.859 -1.279 1 90.69 102 PRO A C 1
ATOM 838 O O . PRO A 1 102 ? 0.391 16.906 -1.637 1 90.69 102 PRO A O 1
ATOM 841 N N . VAL A 1 103 ? 2.209 15.75 -0.926 1 95.88 103 VAL A N 1
ATOM 842 C CA . VAL A 1 103 ? 1.521 14.469 -1.01 1 95.88 103 VAL A CA 1
ATOM 843 C C . VAL A 1 103 ? 0.919 14.117 0.348 1 95.88 103 VAL A C 1
ATOM 845 O O . VAL A 1 103 ? -0.241 13.703 0.433 1 95.88 103 VAL A O 1
ATOM 848 N N . ILE A 1 104 ? 1.643 14.297 1.416 1 95.19 104 ILE A N 1
ATOM 849 C CA . ILE A 1 104 ? 1.186 13.836 2.723 1 95.19 104 ILE A CA 1
ATOM 850 C C . ILE A 1 104 ? 0.331 14.914 3.383 1 95.19 104 ILE A C 1
ATOM 852 O O . ILE A 1 104 ? -0.342 14.656 4.383 1 95.19 104 ILE A O 1
ATOM 856 N N . TYR A 1 105 ? 0.35 16.062 2.764 1 90 105 TYR A N 1
ATOM 857 C CA . TYR A 1 105 ? -0.487 17.156 3.238 1 90 105 TYR A CA 1
ATOM 858 C C . TYR A 1 105 ? -1.131 17.891 2.072 1 90 105 TYR A C 1
ATOM 860 O O . TYR A 1 105 ? -1.558 17.281 1.095 1 90 105 TYR A O 1
ATOM 868 N N . THR A 1 106 ? -1.494 19.281 2.287 1 85.75 106 THR A N 1
ATOM 869 C CA . THR A 1 106 ? -2.143 20 1.2 1 85.75 106 THR A CA 1
ATOM 870 C C . THR A 1 106 ? -1.226 20.078 -0.017 1 85.75 106 THR A C 1
ATOM 872 O O . THR A 1 106 ? -0.015 20.266 0.122 1 85.75 106 THR A O 1
ATOM 875 N N . PRO A 1 107 ? -1.742 19.812 -1.151 1 87.31 107 PRO A N 1
ATOM 876 C CA . PRO A 1 107 ? -3.178 19.766 -1.44 1 87.31 107 PRO A CA 1
ATOM 877 C C . PRO A 1 107 ? -3.734 18.344 -1.422 1 87.31 107 PRO A C 1
ATOM 879 O O . PRO A 1 107 ? -4.953 18.141 -1.343 1 87.31 107 PRO A O 1
ATOM 882 N N . THR A 1 108 ? -2.893 17.266 -1.451 1 93.62 108 THR A N 1
ATOM 883 C CA . THR A 1 108 ? -3.34 15.898 -1.668 1 93.62 108 THR A CA 1
ATOM 884 C C . THR A 1 108 ? -4.18 15.414 -0.491 1 93.62 108 THR A C 1
ATOM 886 O O . THR A 1 108 ? -5.133 14.648 -0.675 1 93.62 108 THR A O 1
ATOM 889 N N . VAL A 1 109 ? -3.902 15.914 0.681 1 93.62 109 VAL A N 1
ATOM 890 C CA . VAL A 1 109 ? -4.625 15.484 1.875 1 93.62 109 VAL A CA 1
ATOM 891 C C . VAL A 1 109 ? -6.102 15.836 1.738 1 93.62 109 VAL A C 1
ATOM 893 O O . VAL A 1 109 ? -6.965 15.125 2.27 1 93.62 109 VAL A O 1
ATOM 896 N N . GLY A 1 110 ? -6.391 16.984 1.052 1 92.19 110 GLY A N 1
ATOM 897 C CA . GLY A 1 110 ? -7.785 17.312 0.792 1 92.19 110 GLY A CA 1
ATOM 898 C C . GLY A 1 110 ? -8.523 16.234 0.027 1 92.19 110 GLY A C 1
ATOM 899 O O . GLY A 1 110 ? -9.609 15.812 0.424 1 92.19 110 GLY A O 1
ATOM 900 N N . GLU A 1 111 ? -7.898 15.789 -1.003 1 94.12 111 GLU A N 1
ATOM 901 C CA . GLU A 1 111 ? -8.477 14.695 -1.78 1 94.12 111 GLU A CA 1
ATOM 902 C C . GLU A 1 111 ? -8.562 13.422 -0.953 1 94.12 111 GLU A C 1
ATOM 904 O O . GLU A 1 111 ? -9.555 12.688 -1.036 1 94.12 111 GLU A O 1
ATOM 909 N N . ALA A 1 112 ? -7.555 13.172 -0.217 1 96.44 112 ALA A N 1
ATOM 910 C CA . ALA A 1 112 ? -7.559 12.008 0.662 1 96.44 112 ALA A CA 1
ATOM 911 C C . ALA A 1 112 ? -8.742 12.047 1.626 1 96.44 112 ALA A C 1
ATOM 913 O O . ALA A 1 112 ? -9.383 11.023 1.876 1 96.44 112 ALA A O 1
ATOM 914 N N . CYS A 1 113 ? -9.023 13.188 2.166 1 97.06 113 CYS A N 1
ATOM 915 C CA . CYS A 1 113 ? -10.156 13.328 3.072 1 97.06 113 CYS A CA 1
ATOM 916 C C . CYS A 1 113 ? -11.469 13.086 2.34 1 97.06 113 CYS A C 1
ATOM 918 O O . CYS A 1 113 ? -12.367 12.422 2.863 1 97.06 113 CYS A O 1
ATOM 920 N N . GLU A 1 114 ? -11.555 13.633 1.132 1 96.12 114 GLU A N 1
ATOM 921 C CA . GLU A 1 114 ? -12.766 13.43 0.349 1 96.12 114 GLU A CA 1
ATOM 922 C C . GLU A 1 114 ? -13.016 11.953 0.09 1 96.12 114 GLU A C 1
ATOM 924 O O . GLU A 1 114 ? -14.164 11.492 0.097 1 96.12 114 GLU A O 1
ATOM 929 N N . ARG A 1 115 ? -11.961 11.234 -0.039 1 95.81 115 ARG A N 1
ATOM 930 C CA . ARG A 1 115 ? -12.047 9.828 -0.421 1 95.81 115 ARG A CA 1
ATOM 931 C C . ARG A 1 115 ? -11.703 8.914 0.756 1 95.81 115 ARG A C 1
ATOM 933 O O . ARG A 1 115 ? -11.438 7.727 0.572 1 95.81 115 ARG A O 1
ATOM 940 N N . TYR A 1 116 ? -11.711 9.383 1.904 1 97.38 116 TYR A N 1
ATOM 941 C CA . TYR A 1 116 ? -11.094 8.68 3.025 1 97.38 116 TYR A CA 1
ATOM 942 C C . TYR A 1 116 ? -11.672 7.285 3.186 1 97.38 116 TYR A C 1
ATOM 944 O O . TYR A 1 116 ? -10.938 6.297 3.236 1 97.38 116 TYR A O 1
ATOM 952 N N . GLY A 1 117 ? -13.008 7.203 3.205 1 95.81 117 GLY A N 1
ATOM 953 C CA . GLY A 1 117 ? -13.656 5.906 3.314 1 95.81 117 GLY A CA 1
ATOM 954 C C . GLY A 1 117 ? -13.312 4.969 2.172 1 95.81 117 GLY A C 1
ATOM 955 O O . GLY A 1 117 ? -13.109 3.771 2.383 1 95.81 117 GLY A O 1
ATOM 956 N N . ALA A 1 118 ? -13.188 5.496 0.993 1 95.88 118 ALA A N 1
ATOM 957 C CA . ALA A 1 118 ? -12.969 4.711 -0.219 1 95.88 118 ALA A CA 1
ATOM 958 C C . ALA A 1 118 ? -11.539 4.168 -0.268 1 95.88 118 ALA A C 1
ATOM 960 O O . ALA A 1 118 ? -11.297 3.111 -0.852 1 95.88 118 ALA A O 1
ATOM 961 N N . ILE A 1 119 ? -10.625 4.844 0.362 1 96.06 119 ILE A N 1
ATOM 962 C CA . ILE A 1 119 ? -9.234 4.422 0.239 1 96.06 119 ILE A CA 1
ATOM 963 C C . ILE A 1 119 ? -8.727 3.9 1.584 1 96.06 119 ILE A C 1
ATOM 965 O O . ILE A 1 119 ? -7.527 3.699 1.769 1 96.06 119 ILE A O 1
ATOM 969 N N . PHE A 1 120 ? -9.68 3.633 2.498 1 96.38 120 PHE A N 1
ATOM 970 C CA . PHE A 1 120 ? -9.312 3.193 3.84 1 96.38 120 PHE A CA 1
ATOM 971 C C . PHE A 1 120 ? -8.703 1.799 3.803 1 96.38 120 PHE A C 1
ATOM 973 O O . PHE A 1 120 ? -9.266 0.884 3.197 1 96.38 120 PHE A O 1
ATOM 980 N N . MET A 1 121 ? -7.559 1.658 4.496 1 90.69 121 MET A N 1
ATOM 981 C CA . MET A 1 121 ? -6.934 0.362 4.746 1 90.69 121 MET A CA 1
ATOM 982 C C . MET A 1 121 ? -6.727 0.142 6.242 1 90.69 121 MET A C 1
ATOM 984 O O . MET A 1 121 ? -7.23 -0.832 6.805 1 90.69 121 MET A O 1
ATOM 988 N N . ARG A 1 122 ? -6.043 1.009 6.789 1 90.06 122 ARG A N 1
ATOM 989 C CA . ARG A 1 122 ? -5.723 1.039 8.211 1 90.06 122 ARG A CA 1
ATOM 990 C C . ARG A 1 122 ? -5.195 2.408 8.625 1 90.06 122 ARG A C 1
ATOM 992 O O . ARG A 1 122 ? -4.586 3.115 7.824 1 90.06 122 ARG A O 1
ATOM 999 N N . ASP A 1 123 ? -5.59 2.727 9.781 1 84.69 123 ASP A N 1
ATOM 1000 C CA . ASP A 1 123 ? -4.957 3.906 10.367 1 84.69 123 ASP A CA 1
ATOM 1001 C C . ASP A 1 123 ? -4.645 3.686 11.844 1 84.69 123 ASP A C 1
ATOM 1003 O O . ASP A 1 123 ? -4.75 2.564 12.344 1 84.69 123 ASP A O 1
ATOM 1007 N N . HIS A 1 124 ? -4.062 4.723 12.461 1 89.56 124 HIS A N 1
ATOM 1008 C CA . HIS A 1 124 ? -3.6 4.613 13.844 1 89.56 124 HIS A CA 1
ATOM 1009 C C . HIS A 1 124 ? -4.059 5.805 14.672 1 89.56 124 HIS A C 1
ATOM 1011 O O . HIS A 1 124 ? -3.301 6.32 15.5 1 89.56 124 HIS A O 1
ATOM 1017 N N . GLY A 1 125 ? -5.211 6.27 14.32 1 95.75 125 GLY A N 1
ATOM 1018 C CA . GLY A 1 125 ? -5.781 7.363 15.094 1 95.75 125 GLY A CA 1
ATOM 1019 C C . GLY A 1 125 ? -6.801 6.898 16.125 1 95.75 125 GLY A C 1
ATOM 1020 O O . GLY A 1 125 ? -6.965 5.699 16.344 1 95.75 125 GLY A O 1
ATOM 1021 N N . LEU A 1 126 ? -7.328 7.855 16.859 1 98.44 126 LEU A N 1
ATOM 1022 C CA . LEU A 1 126 ? -8.398 7.629 17.828 1 98.44 126 LEU A CA 1
ATOM 1023 C C . LEU A 1 126 ? -9.719 8.203 17.312 1 98.44 126 LEU A C 1
ATOM 1025 O O . LEU A 1 126 ? -9.789 9.375 16.938 1 98.44 126 LEU A O 1
ATOM 1029 N N . TYR A 1 127 ? -10.672 7.375 17.281 1 98.06 127 TYR A N 1
ATOM 1030 C CA . TYR A 1 127 ? -12.031 7.797 16.969 1 98.06 127 TYR A CA 1
ATOM 1031 C C . TYR A 1 127 ? -12.883 7.895 18.219 1 98.06 127 TYR A C 1
ATOM 1033 O O . TYR A 1 127 ? -13.016 6.922 18.969 1 98.06 127 TYR A O 1
ATOM 1041 N N . VAL A 1 128 ? -13.43 9 18.453 1 98.06 128 VAL A N 1
ATOM 1042 C CA . VAL A 1 128 ? -14.383 9.219 19.531 1 98.06 128 VAL A CA 1
ATOM 1043 C C . VAL A 1 128 ? -15.734 9.625 18.953 1 98.06 128 VAL A C 1
ATOM 1045 O O . VAL A 1 128 ? -15.922 10.766 18.531 1 98.06 128 VAL A O 1
ATOM 1048 N N . SER A 1 129 ? -16.609 8.734 18.953 1 96.56 129 SER A N 1
ATOM 1049 C CA . SER A 1 129 ? -17.938 9.023 18.406 1 96.56 129 SER A CA 1
ATOM 1050 C C . SER A 1 129 ? -18.938 9.336 19.516 1 96.56 129 SER A C 1
ATOM 1052 O O . SER A 1 129 ? -18.625 9.18 20.703 1 96.56 129 SER A O 1
ATOM 1054 N N . MET A 1 130 ? -20.141 9.742 19.094 1 94.75 130 MET A N 1
ATOM 1055 C CA . MET A 1 130 ? -21.203 10.047 20.047 1 94.75 130 MET A CA 1
ATOM 1056 C C . MET A 1 130 ? -21.594 8.812 20.859 1 94.75 130 MET A C 1
ATOM 1058 O O . MET A 1 130 ? -22.078 8.922 21.984 1 94.75 130 MET A O 1
ATOM 1062 N N . GLN A 1 131 ? -21.281 7.66 20.344 1 92.56 131 GLN A N 1
ATOM 1063 C CA . GLN A 1 131 ? -21.625 6.402 21 1 92.56 131 GLN A CA 1
ATOM 1064 C C . GLN A 1 131 ? -20.719 6.145 22.203 1 92.56 131 GLN A C 1
ATOM 1066 O O . GLN A 1 131 ? -21.047 5.34 23.078 1 92.56 131 GLN A O 1
ATOM 1071 N N . GLU A 1 132 ? -19.641 6.816 22.219 1 94.56 132 GLU A N 1
ATOM 1072 C CA . GLU A 1 132 ? -18.641 6.551 23.25 1 94.56 132 GLU A CA 1
ATOM 1073 C C . GLU A 1 132 ? -18.812 7.508 24.438 1 94.56 132 GLU A C 1
ATOM 1075 O O . GLU A 1 132 ? -18.016 7.477 25.375 1 94.56 132 GLU A O 1
ATOM 1080 N N . ARG A 1 133 ? -19.828 8.359 24.359 1 94.62 133 ARG A N 1
ATOM 1081 C CA . ARG A 1 133 ? -20.094 9.219 25.516 1 94.62 133 ARG A CA 1
ATOM 1082 C C . ARG A 1 133 ? -20.156 8.414 26.797 1 94.62 133 ARG A C 1
ATOM 1084 O O . ARG A 1 133 ? -20.797 7.367 26.859 1 94.62 133 ARG A O 1
ATOM 1091 N N . GLY A 1 134 ? -19.438 8.812 27.75 1 95.69 134 GLY A N 1
ATOM 1092 C CA . GLY A 1 134 ? -19.375 8.109 29.016 1 95.69 134 GLY A CA 1
ATOM 1093 C C . GLY A 1 134 ? -18.281 7.055 29.062 1 95.69 134 GLY A C 1
ATOM 1094 O O . GLY A 1 134 ? -17.984 6.508 30.125 1 95.69 134 GLY A O 1
ATOM 1095 N N . ASN A 1 135 ? -17.672 6.812 27.953 1 95.56 135 ASN A N 1
ATOM 1096 C CA . ASN A 1 135 ? -16.672 5.742 27.875 1 95.56 135 ASN A CA 1
ATOM 1097 C C . ASN A 1 135 ? -15.398 6.211 27.188 1 95.56 135 ASN A C 1
ATOM 1099 O O . ASN A 1 135 ? -14.633 5.395 26.672 1 95.56 135 ASN A O 1
ATOM 1103 N N . ILE A 1 136 ? -15.133 7.473 27.125 1 97.88 136 ILE A N 1
ATOM 1104 C CA . ILE A 1 136 ? -14 8.031 26.391 1 97.88 136 ILE A CA 1
ATOM 1105 C C . ILE A 1 136 ? -12.695 7.625 27.062 1 97.88 136 ILE A C 1
ATOM 1107 O O . ILE A 1 136 ? -11.711 7.316 26.375 1 97.88 136 ILE A O 1
ATOM 1111 N N . ARG A 1 137 ? -12.648 7.621 28.375 1 97.31 137 ARG A N 1
ATOM 1112 C CA . ARG A 1 137 ? -11.445 7.227 29.094 1 97.31 137 ARG A CA 1
ATOM 1113 C C . ARG A 1 137 ? -10.992 5.832 28.688 1 97.31 137 ARG A C 1
ATOM 1115 O O . ARG A 1 137 ? -9.789 5.586 28.531 1 97.31 137 ARG A O 1
ATOM 1122 N N . GLN A 1 138 ? -11.93 4.969 28.531 1 95.56 138 GLN A N 1
ATOM 1123 C CA . GLN A 1 138 ? -11.602 3.609 28.109 1 95.56 138 GLN A CA 1
ATOM 1124 C C . GLN A 1 138 ? -11.023 3.588 26.703 1 95.56 138 GLN A C 1
ATOM 1126 O O . GLN A 1 138 ? -10.102 2.826 26.406 1 95.56 138 GLN A O 1
ATOM 1131 N N . CYS A 1 139 ? -11.609 4.371 25.812 1 96.12 139 CYS A N 1
ATOM 1132 C CA . CYS A 1 139 ? -11.086 4.465 24.453 1 96.12 139 CYS A CA 1
ATOM 1133 C C . CYS A 1 139 ? -9.625 4.891 24.453 1 96.12 139 CYS A C 1
ATOM 1135 O O . CYS A 1 139 ? -8.82 4.352 23.703 1 96.12 139 CYS A O 1
ATOM 1137 N N . LEU A 1 140 ? -9.312 5.84 25.328 1 97.62 140 LEU A N 1
ATOM 1138 C CA . LEU A 1 140 ? -7.938 6.309 25.422 1 97.62 140 LEU A CA 1
ATOM 1139 C C . LEU A 1 140 ? -7.02 5.203 25.938 1 97.62 140 LEU A C 1
ATOM 1141 O O . LEU A 1 140 ? -5.918 5.012 25.422 1 97.62 140 LEU A O 1
ATOM 1145 N N . LYS A 1 141 ? -7.477 4.457 26.859 1 94.5 141 LYS A N 1
ATOM 1146 C CA . LYS A 1 141 ? -6.688 3.385 27.453 1 94.5 141 LYS A CA 1
ATOM 1147 C C . LYS A 1 141 ? -6.453 2.254 26.453 1 94.5 141 LYS A C 1
ATOM 1149 O O . LYS A 1 141 ? -5.43 1.57 26.516 1 94.5 141 LYS A O 1
ATOM 1154 N N . ASN A 1 142 ? -7.414 2.096 25.531 1 94.06 142 ASN A N 1
ATOM 1155 C CA . ASN A 1 142 ? -7.289 1.062 24.516 1 94.06 142 ASN A CA 1
ATOM 1156 C C . ASN A 1 142 ? -6.066 1.289 23.625 1 94.06 142 ASN A C 1
ATOM 1158 O O . ASN A 1 142 ? -5.562 0.351 23.016 1 94.06 142 ASN A O 1
ATOM 1162 N N . LEU A 1 143 ? -5.59 2.508 23.547 1 94.06 143 LEU A N 1
ATOM 1163 C CA . LEU A 1 143 ? -4.434 2.838 22.719 1 94.06 143 LEU A CA 1
ATOM 1164 C C . LEU A 1 143 ? -3.154 2.271 23.328 1 94.06 143 LEU A C 1
ATOM 1166 O O . LEU A 1 143 ? -2.168 2.055 22.625 1 94.06 143 LEU A O 1
ATOM 1170 N N . ARG A 1 144 ? -3.141 2.168 24.688 1 90.44 144 ARG A N 1
ATOM 1171 C CA . ARG A 1 144 ? -1.983 1.703 25.453 1 90.44 144 ARG A CA 1
ATOM 1172 C C . ARG A 1 144 ? -0.751 2.547 25.141 1 90.44 144 ARG A C 1
ATOM 1174 O O . ARG A 1 144 ? 0.326 2.008 24.875 1 90.44 144 ARG A O 1
ATOM 1181 N N . LYS A 1 145 ? -0.905 3.771 24.984 1 93.75 145 LYS A N 1
ATOM 1182 C CA . LYS A 1 145 ? 0.179 4.73 24.797 1 93.75 145 LYS A CA 1
ATOM 1183 C C . LYS A 1 145 ? 0.522 5.438 26.109 1 93.75 145 LYS A C 1
ATOM 1185 O O . LYS A 1 145 ? -0.283 6.211 26.625 1 93.75 145 LYS A O 1
ATOM 1190 N N . PRO A 1 146 ? 1.685 5.137 26.547 1 92.94 146 PRO A N 1
ATOM 1191 C CA . PRO A 1 146 ? 2.021 5.715 27.844 1 92.94 146 PRO A CA 1
ATOM 1192 C C . PRO A 1 146 ? 2.219 7.227 27.797 1 92.94 146 PRO A C 1
ATOM 1194 O O . PRO A 1 146 ? 1.931 7.93 28.766 1 92.94 146 PRO A O 1
ATOM 1197 N N . ASN A 1 147 ? 2.707 7.715 26.688 1 95.62 147 ASN A N 1
ATOM 1198 C CA . ASN A 1 147 ? 2.977 9.141 26.547 1 95.62 147 ASN A CA 1
ATOM 1199 C C . ASN A 1 147 ? 2.52 9.672 25.203 1 95.62 147 ASN A C 1
ATOM 1201 O O . ASN A 1 147 ? 2.799 9.07 24.156 1 95.62 147 ASN A O 1
ATOM 1205 N N . ILE A 1 148 ? 1.791 10.758 25.281 1 98.25 148 ILE A N 1
ATOM 1206 C CA . ILE A 1 148 ? 1.424 11.523 24.094 1 98.25 148 ILE A CA 1
ATOM 1207 C C . ILE A 1 148 ? 1.837 12.984 24.266 1 98.25 148 ILE A C 1
ATOM 1209 O O . ILE A 1 148 ? 1.565 13.586 25.312 1 98.25 148 ILE A O 1
ATOM 1213 N N . ASP A 1 149 ? 2.531 13.523 23.266 1 98.69 149 ASP A N 1
ATOM 1214 C CA . ASP A 1 149 ? 2.99 14.906 23.312 1 98.69 149 ASP A CA 1
ATOM 1215 C C . ASP A 1 149 ? 2.051 15.836 22.547 1 98.69 149 ASP A C 1
ATOM 1217 O O . ASP A 1 149 ? 1.87 17 22.922 1 98.69 149 ASP A O 1
ATOM 1221 N N . ILE A 1 150 ? 1.545 15.336 21.438 1 98.81 150 ILE A N 1
ATOM 1222 C CA . ILE A 1 150 ? 0.708 16.156 20.562 1 98.81 150 ILE A CA 1
ATOM 1223 C C . ILE A 1 150 ? -0.551 15.375 20.188 1 98.81 150 ILE A C 1
ATOM 1225 O O . ILE A 1 150 ? -0.47 14.227 19.75 1 98.81 150 ILE A O 1
ATOM 1229 N N . MET A 1 151 ? -1.704 15.938 20.344 1 98.81 151 MET A N 1
ATOM 1230 C CA . MET A 1 151 ? -2.959 15.453 19.781 1 98.81 151 MET A CA 1
ATOM 1231 C C . MET A 1 151 ? -3.531 16.453 18.781 1 98.81 151 MET A C 1
ATOM 1233 O O . MET A 1 151 ? -3.566 17.656 19.062 1 98.81 151 MET A O 1
ATOM 1237 N N . VAL A 1 152 ? -3.879 16.016 17.656 1 98.81 152 VAL A N 1
ATOM 1238 C CA . VAL A 1 152 ? -4.594 16.844 16.703 1 98.81 152 VAL A CA 1
ATOM 1239 C C . VAL A 1 152 ? -6.043 16.391 16.594 1 98.81 152 VAL A C 1
ATOM 1241 O O . VAL A 1 152 ? -6.309 15.258 16.172 1 98.81 152 VAL A O 1
ATOM 1244 N N . VAL A 1 153 ? -6.961 17.25 16.953 1 98.75 153 VAL A N 1
ATOM 1245 C CA . VAL A 1 153 ? -8.367 16.891 17.078 1 98.75 153 VAL A CA 1
ATOM 1246 C C . VAL A 1 153 ? -9.195 17.625 16.031 1 98.75 153 VAL A C 1
ATOM 1248 O O . VAL A 1 153 ? -9.07 18.844 15.867 1 98.75 153 VAL A O 1
ATOM 1251 N N . THR A 1 154 ? -9.977 16.938 15.305 1 98.56 154 THR A N 1
ATOM 1252 C CA . THR A 1 154 ? -10.938 17.516 14.375 1 98.56 154 THR A CA 1
ATOM 1253 C C . THR A 1 154 ? -12.289 16.828 14.484 1 98.56 154 THR A C 1
ATOM 1255 O O . THR A 1 154 ? -12.367 15.672 14.914 1 98.56 154 THR A O 1
ATOM 1258 N N . ASP A 1 155 ? -13.359 17.562 14.227 1 98.31 155 ASP A N 1
ATOM 1259 C CA . ASP A 1 155 ? -14.664 16.922 14.102 1 98.31 155 ASP A CA 1
ATOM 1260 C C . ASP A 1 155 ? -15.078 16.812 12.633 1 98.31 155 ASP A C 1
ATOM 1262 O O . ASP A 1 155 ? -16.203 16.406 12.336 1 98.31 155 ASP A O 1
ATOM 1266 N N . GLY A 1 156 ? -14.234 17.281 11.766 1 97.81 156 GLY A N 1
ATOM 1267 C CA . GLY A 1 156 ? -14.438 17.125 10.336 1 97.81 156 GLY A CA 1
ATOM 1268 C C . GLY A 1 156 ? -15.461 18.094 9.773 1 97.81 156 GLY A C 1
ATOM 1269 O O . GLY A 1 156 ? -15.883 17.953 8.625 1 97.81 156 GLY A O 1
ATOM 1270 N N . SER A 1 157 ? -15.836 19.125 10.461 1 97.19 157 SER A N 1
ATOM 1271 C CA . SER A 1 157 ? -16.969 19.984 10.086 1 97.19 157 SER A CA 1
ATOM 1272 C C . SER A 1 157 ? -16.547 21.016 9.039 1 97.19 157 SER A C 1
ATOM 1274 O O . SER A 1 157 ? -17.391 21.562 8.336 1 97.19 157 SER A O 1
ATOM 1276 N N . ARG A 1 158 ? -15.289 21.281 8.984 1 92.81 158 ARG A N 1
ATOM 1277 C CA . ARG A 1 158 ? -14.844 22.25 8 1 92.81 158 ARG A CA 1
ATOM 1278 C C . ARG A 1 158 ? -13.43 21.953 7.52 1 92.81 158 ARG A C 1
ATOM 1280 O O . ARG A 1 158 ? -12.508 22.734 7.75 1 92.81 158 ARG A O 1
ATOM 1287 N N . ILE A 1 159 ? -13.312 20.922 6.715 1 93.75 159 ILE A N 1
ATOM 1288 C CA . ILE A 1 159 ? -12.016 20.453 6.238 1 93.75 159 ILE A CA 1
ATOM 1289 C C . ILE A 1 159 ? -11.555 21.328 5.07 1 93.75 159 ILE A C 1
ATOM 1291 O O . ILE A 1 159 ? -12.078 21.219 3.961 1 93.75 159 ILE A O 1
ATOM 1295 N N . LEU A 1 160 ? -10.578 22.141 5.352 1 83.25 160 LEU A N 1
ATOM 1296 C CA . LEU A 1 160 ? -10.062 23.047 4.324 1 83.25 160 LEU A CA 1
ATOM 1297 C C . LEU A 1 160 ? -11.203 23.781 3.631 1 83.25 160 LEU A C 1
ATOM 1299 O O . LEU A 1 160 ? -12.117 24.281 4.289 1 83.25 160 LEU A O 1
ATOM 1303 N N . GLY A 1 161 ? -11.172 23.969 2.432 1 79.31 161 GLY A N 1
ATOM 1304 C CA . GLY A 1 161 ? -12.25 24.594 1.676 1 79.31 161 GLY A CA 1
ATOM 1305 C C . GLY A 1 161 ? -13.281 23.594 1.182 1 79.31 161 GLY A C 1
ATOM 1306 O O . GLY A 1 161 ? -14.164 23.938 0.396 1 79.31 161 GLY A O 1
ATOM 1307 N N . LEU A 1 162 ? -13.25 22.359 1.76 1 88.25 162 LEU A N 1
ATOM 1308 C CA . LEU A 1 162 ? -14.078 21.281 1.238 1 88.25 162 LEU A CA 1
ATOM 1309 C C . LEU A 1 162 ? -15.359 21.125 2.053 1 88.25 162 LEU A C 1
ATOM 1311 O O . LEU A 1 162 ? -16.297 20.453 1.624 1 88.25 162 LEU A O 1
ATOM 1315 N N . GLY A 1 163 ? -15.391 21.781 3.234 1 91.31 163 GLY A N 1
ATOM 1316 C CA . GLY A 1 163 ? -16.609 21.781 4.031 1 91.31 163 GLY A CA 1
ATOM 1317 C C . GLY A 1 163 ? -16.703 20.594 4.98 1 91.31 163 GLY A C 1
ATOM 1318 O O . GLY A 1 163 ? -15.695 20.172 5.555 1 91.31 163 GLY A O 1
ATOM 1319 N N . ASP A 1 164 ? -17.938 20.172 5.207 1 97.31 164 ASP A N 1
ATOM 1320 C CA . ASP A 1 164 ? -18.219 19.109 6.156 1 97.31 164 ASP A CA 1
ATOM 1321 C C . ASP A 1 164 ? -17.922 17.734 5.551 1 97.31 164 ASP A C 1
ATOM 1323 O O . ASP A 1 164 ? -18.656 17.266 4.668 1 97.31 164 ASP A O 1
ATOM 1327 N N . LEU A 1 165 ? -16.891 17.062 6.137 1 98 165 LEU A N 1
ATOM 1328 C CA . LEU A 1 165 ? -16.531 15.742 5.625 1 98 165 LEU A CA 1
ATOM 1329 C C . LEU A 1 165 ? -16.641 14.688 6.723 1 98 165 LEU A C 1
ATOM 1331 O O . LEU A 1 165 ? -16.109 13.586 6.578 1 98 165 LEU A O 1
ATOM 1335 N N . GLY A 1 166 ? -17.219 15.047 7.844 1 97.88 166 GLY A N 1
ATOM 1336 C CA . GLY A 1 166 ? -17.422 14.094 8.922 1 97.88 166 GLY A CA 1
ATOM 1337 C C . GLY A 1 166 ? -16.172 13.32 9.289 1 97.88 166 GLY A C 1
ATOM 1338 O O . GLY A 1 166 ? -15.109 13.922 9.508 1 97.88 166 GLY A O 1
ATOM 1339 N N . ALA A 1 167 ? -16.297 12.039 9.398 1 97.94 167 ALA A N 1
ATOM 1340 C CA . ALA A 1 167 ? -15.211 11.188 9.859 1 97.94 167 ALA A CA 1
ATOM 1341 C C . ALA A 1 167 ? -14.078 11.141 8.836 1 97.94 167 ALA A C 1
ATOM 1343 O O . ALA A 1 167 ? -12.953 10.766 9.172 1 97.94 167 ALA A O 1
ATOM 1344 N N . ASN A 1 168 ? -14.344 11.516 7.566 1 98.19 168 ASN A N 1
ATOM 1345 C CA . ASN A 1 168 ? -13.297 11.578 6.555 1 98.19 168 ASN A CA 1
ATOM 1346 C C . ASN A 1 168 ? -12.211 12.586 6.938 1 98.19 168 ASN A C 1
ATOM 1348 O O . ASN A 1 168 ? -11.102 12.539 6.402 1 98.19 168 ASN A O 1
ATOM 1352 N N . GLY A 1 169 ? -12.539 13.453 7.871 1 97.88 169 GLY A N 1
ATOM 1353 C CA . GLY A 1 169 ? -11.609 14.477 8.32 1 97.88 169 GLY A CA 1
ATOM 1354 C C . GLY A 1 169 ? -10.414 13.914 9.055 1 97.88 169 GLY A C 1
ATOM 1355 O O . GLY A 1 169 ? -9.422 14.617 9.266 1 97.88 169 GLY A O 1
ATOM 1356 N N . MET A 1 170 ? -10.43 12.586 9.398 1 98.31 170 MET A N 1
ATOM 1357 C CA . MET A 1 170 ? -9.289 11.945 10.047 1 98.31 170 MET A CA 1
ATOM 1358 C C . MET A 1 170 ? -8.008 12.164 9.242 1 98.31 170 MET A C 1
ATOM 1360 O O . MET A 1 170 ? -6.922 12.273 9.812 1 98.31 170 MET A O 1
ATOM 1364 N N . GLY A 1 171 ? -8.188 12.297 7.918 1 97.56 171 GLY A N 1
ATOM 1365 C CA . GLY A 1 171 ? -7.043 12.508 7.055 1 97.56 171 GLY A CA 1
ATOM 1366 C C . GLY A 1 171 ? -6.25 13.75 7.402 1 97.56 171 GLY A C 1
ATOM 1367 O O . GLY A 1 171 ? -5.016 13.742 7.352 1 97.56 171 GLY A O 1
ATOM 1368 N N . ILE A 1 172 ? -6.906 14.82 7.777 1 97.12 172 ILE A N 1
ATOM 1369 C CA . ILE A 1 172 ? -6.23 16.078 8.078 1 97.12 172 ILE A CA 1
ATOM 1370 C C . ILE A 1 172 ? -5.477 15.953 9.398 1 97.12 172 ILE A C 1
ATOM 1372 O O . ILE A 1 172 ? -4.371 16.484 9.547 1 97.12 172 ILE A O 1
ATOM 1376 N N . SER A 1 173 ? -6.07 15.25 10.375 1 98.19 173 SER A N 1
ATOM 1377 C CA . SER A 1 173 ? -5.398 15.031 11.656 1 98.19 173 SER A CA 1
ATOM 1378 C C . SER A 1 173 ? -4.117 14.219 11.477 1 98.19 173 SER A C 1
ATOM 1380 O O . SER A 1 173 ? -3.088 14.531 12.07 1 98.19 173 SER A O 1
ATOM 1382 N N . ILE A 1 174 ? -4.211 13.219 10.672 1 98.19 174 ILE A N 1
ATOM 1383 C CA . ILE A 1 174 ? -3.049 12.383 10.383 1 98.19 174 ILE A CA 1
ATOM 1384 C C . ILE A 1 174 ? -1.976 13.211 9.68 1 98.19 174 ILE A C 1
ATOM 1386 O O . ILE A 1 174 ? -0.793 13.125 10.023 1 98.19 174 ILE A O 1
ATOM 1390 N N . GLY A 1 175 ? -2.4 13.984 8.703 1 97.19 175 GLY A N 1
ATOM 1391 C CA . GLY A 1 175 ? -1.464 14.852 8.008 1 97.19 175 GLY A CA 1
ATOM 1392 C C . GLY A 1 175 ? -0.735 15.812 8.93 1 97.19 175 GLY A C 1
ATOM 1393 O O . GLY A 1 175 ? 0.49 15.93 8.859 1 97.19 175 GLY A O 1
ATOM 1394 N N . LYS A 1 176 ? -1.475 16.469 9.844 1 97.75 176 LYS A N 1
ATOM 1395 C CA . LYS A 1 176 ? -0.875 17.422 10.773 1 97.75 176 LYS A CA 1
ATOM 1396 C C . LYS A 1 176 ? 0.098 16.719 11.719 1 97.75 176 LYS A C 1
ATOM 1398 O O . LYS A 1 176 ? 1.17 17.25 12.016 1 97.75 176 LYS A O 1
ATOM 1403 N N . CYS A 1 177 ? -0.274 15.57 12.18 1 98.38 177 CYS A N 1
ATOM 1404 C CA . CYS A 1 177 ? 0.629 14.805 13.031 1 98.38 177 CYS A CA 1
ATOM 1405 C C . CYS A 1 177 ? 1.929 14.492 12.297 1 98.38 177 CYS A C 1
ATOM 1407 O O . CYS A 1 177 ? 3.01 14.562 12.883 1 98.38 177 CYS A O 1
ATOM 1409 N N . SER A 1 178 ? 1.799 14.164 11.062 1 98 178 SER A N 1
ATOM 1410 C CA . SER A 1 178 ? 2.988 13.859 10.273 1 98 178 SER A CA 1
ATOM 1411 C C . SER A 1 178 ? 3.898 15.078 10.156 1 98 178 SER A C 1
ATOM 1413 O O . SER A 1 178 ? 5.125 14.953 10.164 1 98 178 SER A O 1
ATOM 1415 N N . LEU A 1 179 ? 3.314 16.219 10.078 1 97.5 179 LEU A N 1
ATOM 1416 C CA . LEU A 1 179 ? 4.098 17.453 9.969 1 97.5 179 LEU A CA 1
ATOM 1417 C C . LEU A 1 179 ? 4.793 17.781 11.289 1 97.5 179 LEU A C 1
ATOM 1419 O O . LEU A 1 179 ? 5.898 18.312 11.297 1 97.5 179 LEU A O 1
ATOM 1423 N N . TYR A 1 180 ? 4.164 17.453 12.398 1 98.62 180 TYR A N 1
ATOM 1424 C CA . TYR A 1 180 ? 4.82 17.609 13.695 1 98.62 180 TYR A CA 1
ATOM 1425 C C . TYR A 1 180 ? 6.086 16.75 13.758 1 98.62 180 TYR A C 1
ATOM 1427 O O . TYR A 1 180 ? 7.105 17.188 14.289 1 98.62 180 TYR A O 1
ATOM 1435 N N . VAL A 1 181 ? 5.992 15.539 13.219 1 98.5 181 VAL A N 1
ATOM 1436 C CA . VAL A 1 181 ? 7.133 14.633 13.273 1 98.5 181 VAL A CA 1
ATOM 1437 C C . VAL A 1 181 ? 8.203 15.086 12.281 1 98.5 181 VAL A C 1
ATOM 1439 O O . VAL A 1 181 ? 9.367 15.242 12.648 1 98.5 181 VAL A O 1
ATOM 1442 N N . ALA A 1 182 ? 7.84 15.406 11.117 1 97.25 182 ALA A N 1
ATOM 1443 C CA . ALA A 1 182 ? 8.781 15.773 10.062 1 97.25 182 ALA A CA 1
ATOM 1444 C C . ALA A 1 182 ? 9.398 17.141 10.32 1 97.25 182 ALA A C 1
ATOM 1446 O O . ALA A 1 182 ? 10.578 17.359 10.047 1 97.25 182 ALA A O 1
ATOM 1447 N N . GLY A 1 183 ? 8.633 18.047 10.844 1 96.5 183 GLY A N 1
ATOM 1448 C CA . GLY A 1 183 ? 9.078 19.422 11.008 1 96.5 183 GLY A CA 1
ATOM 1449 C C . GLY A 1 183 ? 9.711 19.688 12.359 1 96.5 183 GLY A C 1
ATOM 1450 O O . GLY A 1 183 ? 10.812 20.234 12.438 1 96.5 183 GLY A O 1
ATOM 1451 N N . ALA A 1 184 ? 9.047 19.297 13.414 1 98 184 ALA A N 1
ATOM 1452 C CA . ALA A 1 184 ? 9.484 19.641 14.766 1 98 184 ALA A CA 1
ATOM 1453 C C . ALA A 1 184 ? 10.227 18.484 15.414 1 98 184 ALA A C 1
ATOM 1455 O O . ALA A 1 184 ? 10.828 18.641 16.484 1 98 184 ALA A O 1
ATOM 1456 N N . GLY A 1 185 ? 10.156 17.344 14.789 1 98.31 185 GLY A N 1
ATOM 1457 C CA . GLY A 1 185 ? 10.844 16.188 15.359 1 98.31 185 GLY A CA 1
ATOM 1458 C C . GLY A 1 185 ? 10.148 15.641 16.594 1 98.31 185 GLY A C 1
ATOM 1459 O O . GLY A 1 185 ? 10.812 15.188 17.531 1 98.31 185 GLY A O 1
ATOM 1460 N N . ILE A 1 186 ? 8.836 15.797 16.609 1 98.69 186 ILE A N 1
ATOM 1461 C CA . ILE A 1 186 ? 8.117 15.078 17.656 1 98.69 186 ILE A CA 1
ATOM 1462 C C . ILE A 1 186 ? 8.219 13.578 17.422 1 98.69 186 ILE A C 1
ATOM 1464 O O . ILE A 1 186 ? 8.109 13.117 16.281 1 98.69 186 ILE A O 1
ATOM 1468 N N . ARG A 1 187 ? 8.43 12.836 18.469 1 98.12 187 ARG A N 1
ATOM 1469 C CA . ARG A 1 187 ? 8.523 11.383 18.312 1 98.12 187 ARG A CA 1
ATOM 1470 C C . ARG A 1 187 ? 7.238 10.82 17.703 1 98.12 187 ARG A C 1
ATOM 1472 O O . ARG A 1 187 ? 6.141 11.102 18.188 1 98.12 187 ARG A O 1
ATOM 1479 N N . PRO A 1 188 ? 7.422 9.961 16.703 1 97.88 188 PRO A N 1
ATOM 1480 C CA . PRO A 1 188 ? 6.23 9.477 16 1 97.88 188 PRO A CA 1
ATOM 1481 C C . PRO A 1 188 ? 5.297 8.672 16.906 1 97.88 188 PRO A C 1
ATOM 1483 O O . PRO A 1 188 ? 4.086 8.641 16.672 1 97.88 188 PRO A O 1
ATOM 1486 N N . SER A 1 189 ? 5.805 8.062 17.953 1 97.25 189 SER A N 1
ATOM 1487 C CA . SER A 1 189 ? 4.973 7.281 18.844 1 97.25 189 SER A CA 1
ATOM 1488 C C . SER A 1 189 ? 4.199 8.18 19.812 1 97.25 189 SER A C 1
ATOM 1490 O O . SER A 1 189 ? 3.324 7.711 20.547 1 97.25 189 SER A O 1
ATOM 1492 N N . ARG A 1 190 ? 4.453 9.469 19.766 1 98.25 190 ARG A N 1
ATOM 1493 C CA . ARG A 1 190 ? 3.883 10.344 20.781 1 98.25 190 ARG A CA 1
ATOM 1494 C C . ARG A 1 190 ? 2.977 11.398 20.141 1 98.25 190 ARG A C 1
ATOM 1496 O O . ARG A 1 190 ? 2.676 12.422 20.766 1 98.25 190 ARG A O 1
ATOM 1503 N N . VAL A 1 191 ? 2.623 11.242 18.922 1 98.56 191 VAL A N 1
ATOM 1504 C CA . VAL A 1 191 ? 1.566 12.023 18.281 1 98.56 191 VAL A CA 1
ATOM 1505 C C . VAL A 1 191 ? 0.308 11.164 18.141 1 98.56 191 VAL A C 1
ATOM 1507 O O . VAL A 1 191 ? 0.394 9.945 17.969 1 98.56 191 VAL A O 1
ATOM 1510 N N . LEU A 1 192 ? -0.866 11.828 18.188 1 98.69 192 LEU A N 1
ATOM 1511 C CA . LEU A 1 192 ? -2.123 11.086 18.141 1 98.69 192 LEU A CA 1
ATOM 1512 C C . LEU A 1 192 ? -3.162 11.852 17.312 1 98.69 192 LEU A C 1
ATOM 1514 O O . LEU A 1 192 ? -3.697 12.859 17.781 1 98.69 192 LEU A O 1
ATOM 1518 N N . PRO A 1 193 ? -3.459 11.406 16.078 1 98.69 193 PRO A N 1
ATOM 1519 C CA . PRO A 1 193 ? -4.621 11.961 15.383 1 98.69 193 PRO A CA 1
ATOM 1520 C C . PRO A 1 193 ? -5.945 11.562 16.031 1 98.69 193 PRO A C 1
ATOM 1522 O O . PRO A 1 193 ? -6.137 10.406 16.391 1 98.69 193 PRO A O 1
ATOM 1525 N N . VAL A 1 194 ? -6.805 12.477 16.203 1 98.81 194 VAL A N 1
ATOM 1526 C CA . VAL A 1 194 ? -8.078 12.227 16.859 1 98.81 194 VAL A CA 1
ATOM 1527 C C . VAL A 1 194 ? -9.227 12.719 15.977 1 98.81 194 VAL A C 1
ATOM 1529 O O . VAL A 1 194 ? -9.195 13.852 15.484 1 98.81 194 VAL A O 1
ATOM 1532 N N . MET A 1 195 ? -10.164 11.898 15.766 1 98.62 195 MET A N 1
ATOM 1533 C CA . MET A 1 195 ? -11.391 12.219 15.055 1 98.62 195 MET A CA 1
ATOM 1534 C C . MET A 1 195 ? -12.586 12.203 16 1 98.62 195 MET A C 1
ATOM 1536 O O . MET A 1 195 ? -12.945 11.148 16.531 1 98.62 195 MET A O 1
ATOM 1540 N N . LEU A 1 196 ? -13.156 13.312 16.25 1 98.44 196 LEU A N 1
ATOM 1541 C CA . LEU A 1 196 ? -14.438 13.391 16.953 1 98.44 196 LEU A CA 1
ATOM 1542 C C . LEU A 1 196 ? -15.594 13.195 15.984 1 98.44 196 LEU A C 1
ATOM 1544 O O . LEU A 1 196 ? -16.031 14.148 15.336 1 98.44 196 LEU A O 1
ATOM 1548 N N . ASP A 1 197 ? -16.094 12.078 15.969 1 98.25 197 ASP A N 1
ATOM 1549 C CA . ASP A 1 197 ? -17.172 11.781 15.023 1 98.25 197 ASP A CA 1
ATOM 1550 C C . ASP A 1 197 ? -18.531 12.094 15.641 1 98.25 197 ASP A C 1
ATOM 1552 O O . ASP A 1 197 ? -19.188 11.203 16.188 1 98.25 197 ASP A O 1
ATOM 1556 N N . VAL A 1 198 ? -19.031 13.258 15.383 1 98 198 VAL A N 1
ATOM 1557 C CA . VAL A 1 198 ? -20.297 13.711 15.961 1 98 198 VAL A CA 1
ATOM 1558 C C . VAL A 1 198 ? -21.375 13.742 14.875 1 98 198 VAL A C 1
ATOM 1560 O O . VAL A 1 198 ? -22.328 14.516 14.961 1 98 198 VAL A O 1
ATOM 1563 N N . GLY A 1 199 ? -21.172 13.016 13.828 1 97.62 199 GLY A N 1
ATOM 1564 C CA . GLY A 1 199 ? -22.047 13.016 12.68 1 97.62 199 GLY A CA 1
ATOM 1565 C C . GLY A 1 199 ? -21.641 14 11.602 1 97.62 199 GLY A C 1
ATOM 1566 O O . GLY A 1 199 ? -20.594 14.641 11.711 1 97.62 199 GLY A O 1
ATOM 1567 N N . THR A 1 200 ? -22.391 14.039 10.492 1 98.19 200 THR A N 1
ATOM 1568 C CA . THR A 1 200 ? -22.109 14.961 9.398 1 98.19 200 THR A CA 1
ATOM 1569 C C . THR A 1 200 ? -23.406 15.43 8.742 1 98.19 200 THR A C 1
ATOM 1571 O O . THR A 1 200 ? -24.344 14.648 8.594 1 98.19 200 THR A O 1
ATOM 1574 N N . ASN A 1 201 ? -23.469 16.641 8.406 1 97.69 201 ASN A N 1
ATOM 1575 C CA . ASN A 1 201 ? -24.625 17.156 7.691 1 97.69 201 ASN A CA 1
ATOM 1576 C C . ASN A 1 201 ? -24.484 17 6.184 1 97.69 201 ASN A C 1
ATOM 1578 O O . ASN A 1 201 ? -25.375 17.375 5.422 1 97.69 201 ASN A O 1
ATOM 1582 N N . ASN A 1 202 ? -23.375 16.484 5.715 1 97.88 202 ASN A N 1
ATOM 1583 C CA . ASN A 1 202 ? -23.172 16.125 4.316 1 97.88 202 ASN A CA 1
ATOM 1584 C C . ASN A 1 202 ? -23.984 14.898 3.918 1 97.88 202 ASN A C 1
ATOM 1586 O O . ASN A 1 202 ? -23.547 13.766 4.137 1 97.88 202 ASN A O 1
ATOM 1590 N N . GLU A 1 203 ? -25.047 15.117 3.25 1 97.5 203 GLU A N 1
ATOM 1591 C CA . GLU A 1 203 ? -25.969 14.039 2.92 1 97.5 203 GLU A CA 1
ATOM 1592 C C . GLU A 1 203 ? -25.344 13.039 1.961 1 97.5 203 GLU A C 1
ATOM 1594 O O . GLU A 1 203 ? -25.609 11.836 2.031 1 97.5 203 GLU A O 1
ATOM 1599 N N . LYS A 1 204 ? -24.594 13.531 1.088 1 97.19 204 LYS A N 1
ATOM 1600 C CA . LYS A 1 204 ? -23.906 12.648 0.143 1 97.19 204 LYS A CA 1
ATOM 1601 C C . LYS A 1 204 ? -23.031 11.633 0.872 1 97.19 204 LYS A C 1
ATOM 1603 O O . LYS A 1 204 ? -23.016 10.453 0.509 1 97.19 204 LYS A O 1
ATOM 1608 N N . LEU A 1 205 ? -22.359 12.016 1.883 1 96.94 205 LEU A N 1
ATOM 1609 C CA . LEU A 1 205 ? -21.5 11.125 2.656 1 96.94 205 LEU A CA 1
ATOM 1610 C C . LEU A 1 205 ? -22.328 10.141 3.475 1 96.94 205 LEU A C 1
ATOM 1612 O O . LEU A 1 205 ? -22 8.961 3.549 1 96.94 205 LEU A O 1
ATOM 1616 N N . ARG A 1 206 ? -23.391 10.609 4.082 1 96.88 206 ARG A N 1
ATOM 1617 C CA . ARG A 1 206 ? -24.234 9.75 4.902 1 96.88 206 ARG A CA 1
ATOM 1618 C C . ARG A 1 206 ? -24.828 8.617 4.07 1 96.88 206 ARG A C 1
ATOM 1620 O O . ARG A 1 206 ? -25.078 7.527 4.586 1 96.88 206 ARG A O 1
ATOM 1627 N N . ASN A 1 207 ? -25 8.922 2.807 1 96.94 207 ASN A N 1
ATOM 1628 C CA . ASN A 1 207 ? -25.625 7.945 1.929 1 96.94 207 ASN A CA 1
ATOM 1629 C C . ASN A 1 207 ? -24.578 7.133 1.158 1 96.94 207 ASN A C 1
ATOM 1631 O O . ASN A 1 207 ? -24.938 6.238 0.391 1 96.94 207 ASN A O 1
ATOM 1635 N N . ASP A 1 208 ? -23.391 7.434 1.288 1 96.25 208 ASP A N 1
ATOM 1636 C CA . ASP A 1 208 ? -22.312 6.695 0.633 1 96.25 208 ASP A CA 1
ATOM 1637 C C . ASP A 1 208 ? -22.031 5.375 1.35 1 96.25 208 ASP A C 1
ATOM 1639 O O . ASP A 1 208 ? -21.672 5.367 2.529 1 96.25 208 ASP A O 1
ATOM 1643 N N . PRO A 1 209 ? -22.109 4.289 0.642 1 95.5 209 PRO A N 1
ATOM 1644 C CA . PRO A 1 209 ? -21.906 2.988 1.285 1 95.5 209 PRO A CA 1
ATOM 1645 C C . PRO A 1 209 ? -20.484 2.82 1.816 1 95.5 209 PRO A C 1
ATOM 1647 O O . PRO A 1 209 ? -20.25 2 2.707 1 95.5 209 PRO A O 1
ATOM 1650 N N . LEU A 1 210 ? -19.578 3.607 1.396 1 96 210 LEU A N 1
ATOM 1651 C CA . LEU A 1 210 ? -18.188 3.443 1.78 1 96 210 LEU A CA 1
ATOM 1652 C C . LEU A 1 210 ? -17.812 4.418 2.893 1 96 210 LEU A C 1
ATOM 1654 O O . LEU A 1 210 ? -16.656 4.441 3.344 1 96 210 LEU A O 1
ATOM 1658 N N . TYR A 1 211 ? -18.781 5.246 3.287 1 97.62 211 TYR A N 1
ATOM 1659 C CA . TYR A 1 211 ? -18.516 6.156 4.398 1 97.62 211 TYR A CA 1
ATOM 1660 C C . TYR A 1 211 ? -18.344 5.387 5.703 1 97.62 211 TYR A C 1
ATOM 1662 O O . TYR A 1 211 ? -19.156 4.52 6.031 1 97.62 211 TYR A O 1
ATOM 1670 N N . LEU A 1 212 ? -17.328 5.738 6.562 1 97.62 212 LEU A N 1
ATOM 1671 C CA . LEU A 1 212 ? -16.969 4.906 7.703 1 97.62 212 LEU A CA 1
ATOM 1672 C C . LEU A 1 212 ? -17.312 5.605 9.016 1 97.62 212 LEU A C 1
ATOM 1674 O O . LEU A 1 212 ? -16.969 5.113 10.094 1 97.62 212 LEU A O 1
ATOM 1678 N N . GLY A 1 213 ? -17.922 6.777 8.922 1 97.5 213 GLY A N 1
ATOM 1679 C CA . GLY A 1 213 ? -18.344 7.488 10.117 1 97.5 213 GLY A CA 1
ATOM 1680 C C . GLY A 1 213 ? -19.781 7.227 10.492 1 97.5 213 GLY A C 1
ATOM 1681 O O . GLY A 1 213 ? -20.438 6.367 9.898 1 97.5 213 GLY A O 1
ATOM 1682 N N . GLN A 1 214 ? -20.219 7.914 11.523 1 96.38 214 GLN A N 1
ATOM 1683 C CA . GLN A 1 214 ? -21.625 7.871 11.922 1 96.38 214 GLN A CA 1
ATOM 1684 C C . GLN A 1 214 ? -22.516 8.469 10.844 1 96.38 214 GLN A C 1
ATOM 1686 O O . GLN A 1 214 ? -22.266 9.578 10.367 1 96.38 214 GLN A O 1
ATOM 1691 N N . ARG A 1 215 ? -23.547 7.711 10.5 1 96.38 215 ARG A N 1
ATOM 1692 C CA . ARG A 1 215 ? -24.453 8.156 9.453 1 96.38 215 ARG A CA 1
ATOM 1693 C C . ARG A 1 215 ? -25.656 8.883 10.047 1 96.38 215 ARG A C 1
ATOM 1695 O O . ARG A 1 215 ? -26.812 8.492 9.812 1 96.38 215 ARG A O 1
ATOM 1702 N N . THR A 1 216 ? -25.391 9.828 10.805 1 97.19 216 THR A N 1
ATOM 1703 C CA . THR A 1 216 ? -26.375 10.719 11.406 1 97.19 216 THR A CA 1
ATOM 1704 C C . THR A 1 216 ? -26.016 12.18 11.156 1 97.19 216 THR A C 1
ATOM 1706 O O . THR A 1 216 ? -24.875 12.484 10.789 1 97.19 216 THR A O 1
ATOM 1709 N N . SER A 1 217 ? -27.047 12.992 11.266 1 97.62 217 SER A N 1
ATOM 1710 C CA . SER A 1 217 ? -26.734 14.422 11.258 1 97.62 217 SER A CA 1
ATOM 1711 C C . SER A 1 217 ? -25.875 14.805 12.453 1 97.62 217 SER A C 1
ATOM 1713 O O . SER A 1 217 ? -25.828 14.078 13.453 1 97.62 217 SER A O 1
ATOM 1715 N N . ARG A 1 218 ? -25.188 15.906 12.375 1 97.75 218 ARG A N 1
ATOM 1716 C CA . ARG A 1 218 ? -24.312 16.359 13.445 1 97.75 218 ARG A CA 1
ATOM 1717 C C . ARG A 1 218 ? -25.094 16.578 14.742 1 97.75 218 ARG A C 1
ATOM 1719 O O . ARG A 1 218 ? -26.25 17.016 14.711 1 97.75 218 ARG A O 1
ATOM 1726 N N . ALA A 1 219 ? -24.469 16.297 15.828 1 96.56 219 ALA A N 1
ATOM 1727 C CA . ALA A 1 219 ? -25.062 16.5 17.156 1 96.56 219 ALA A CA 1
ATOM 1728 C C . ALA A 1 219 ? -25.344 17.969 17.422 1 96.56 219 ALA A C 1
ATOM 1730 O O . ALA A 1 219 ? -24.656 18.844 16.875 1 96.56 219 ALA A O 1
ATOM 1731 N N . GLN A 1 220 ? -26.281 18.203 18.25 1 96 220 GLN A N 1
ATOM 1732 C CA . GLN A 1 220 ? -26.562 19.562 18.703 1 96 220 GLN A CA 1
ATOM 1733 C C . GLN A 1 220 ? -25.484 20.078 19.625 1 96 220 GLN A C 1
ATOM 1735 O O . GLN A 1 220 ? -24.719 19.281 20.219 1 96 220 GLN A O 1
ATOM 1740 N N . ASP A 1 221 ? -25.422 21.406 19.781 1 96.06 221 ASP A N 1
ATOM 1741 C CA . ASP A 1 221 ? -24.328 22.062 20.5 1 96.06 221 ASP A CA 1
ATOM 1742 C C . ASP A 1 221 ? -24.188 21.484 21.906 1 96.06 221 ASP A C 1
ATOM 1744 O O . ASP A 1 221 ? -23.062 21.219 22.359 1 96.06 221 ASP A O 1
ATOM 1748 N N . ARG A 1 222 ? -25.281 21.297 22.594 1 96.31 222 ARG A N 1
ATOM 1749 C CA . ARG A 1 222 ? -25.203 20.781 23.969 1 96.31 222 ARG A CA 1
ATOM 1750 C C . ARG A 1 222 ? -24.5 19.438 24.016 1 96.31 222 ARG A C 1
ATOM 1752 O O . ARG A 1 222 ? -23.594 19.234 24.812 1 96.31 222 ARG A O 1
ATOM 1759 N N . GLU A 1 223 ? -24.969 18.516 23.172 1 96.75 223 GLU A N 1
ATOM 1760 C CA . GLU A 1 223 ? -24.391 17.172 23.125 1 96.75 223 GLU A CA 1
ATOM 1761 C C . GLU A 1 223 ? -22.938 17.234 22.656 1 96.75 223 GLU A C 1
ATOM 1763 O O . GLU A 1 223 ? -22.094 16.484 23.141 1 96.75 223 GLU A O 1
ATOM 1768 N N . PHE A 1 224 ? -22.734 18.078 21.688 1 97.31 224 PHE A N 1
ATOM 1769 C CA . PHE A 1 224 ? -21.391 18.281 21.156 1 97.31 224 PHE A CA 1
ATOM 1770 C C . PHE A 1 224 ? -20.422 18.688 22.266 1 97.31 224 PHE A C 1
ATOM 1772 O O . PHE A 1 224 ? -19.359 18.062 22.438 1 97.31 224 PHE A O 1
ATOM 1779 N N . TYR A 1 225 ? -20.703 19.641 23.047 1 97.5 225 TYR A N 1
ATOM 1780 C CA . TYR A 1 225 ? -19.797 20.156 24.062 1 97.5 225 TYR A CA 1
ATOM 1781 C C . TYR A 1 225 ? -19.688 19.188 25.25 1 97.5 225 TYR A C 1
ATOM 1783 O O . TYR A 1 225 ? -18.641 19.094 25.891 1 97.5 225 TYR A O 1
ATOM 1791 N N . GLU A 1 226 ? -20.781 18.453 25.531 1 97.56 226 GLU A N 1
ATOM 1792 C CA . GLU A 1 226 ? -20.672 17.406 26.531 1 97.56 226 GLU A CA 1
ATOM 1793 C C . GLU A 1 226 ? -19.609 16.375 26.172 1 97.56 226 GLU A C 1
ATOM 1795 O O . GLU A 1 226 ? -18.812 15.961 27.016 1 97.56 226 GLU A O 1
ATOM 1800 N N . LEU A 1 227 ? -19.656 15.984 24.922 1 98 227 LEU A N 1
ATOM 1801 C CA . LEU A 1 227 ? -18.656 15.023 24.438 1 98 227 LEU A CA 1
ATOM 1802 C C . LEU A 1 227 ? -17.266 15.617 24.5 1 98 227 LEU A C 1
ATOM 1804 O O . LEU A 1 227 ? -16.312 14.961 24.953 1 98 227 LEU A O 1
ATOM 1808 N N . LEU A 1 228 ? -17.125 16.828 23.984 1 98.38 228 LEU A N 1
ATOM 1809 C CA . LEU A 1 228 ? -15.82 17.469 23.938 1 98.38 228 LEU A CA 1
ATOM 1810 C C . LEU A 1 228 ? -15.281 17.719 25.344 1 98.38 228 LEU A C 1
ATOM 1812 O O . LEU A 1 228 ? -14.086 17.578 25.594 1 98.38 228 LEU A O 1
ATOM 1816 N N . ASP A 1 229 ? -16.125 18.125 26.297 1 98.5 229 ASP A N 1
ATOM 1817 C CA . ASP A 1 229 ? -15.727 18.281 27.688 1 98.5 229 ASP A CA 1
ATOM 1818 C C . ASP A 1 229 ? -15.164 16.969 28.25 1 98.5 229 ASP A C 1
ATOM 1820 O O . ASP A 1 229 ? -14.125 16.969 28.906 1 98.5 229 ASP A O 1
ATOM 1824 N N . GLU A 1 230 ? -15.906 15.938 28 1 98.62 230 GLU A N 1
ATOM 1825 C CA . GLU A 1 230 ? -15.461 14.625 28.469 1 98.62 230 GLU A CA 1
ATOM 1826 C C . GLU A 1 230 ? -14.109 14.25 27.875 1 98.62 230 GLU A C 1
ATOM 1828 O O . GLU A 1 230 ? -13.242 13.727 28.562 1 98.62 230 GLU A O 1
ATOM 1833 N N . PHE A 1 231 ? -13.984 14.492 26.594 1 98.62 231 PHE A N 1
ATOM 1834 C CA . PHE A 1 231 ? -12.727 14.18 25.922 1 98.62 231 PHE A CA 1
ATOM 1835 C C . PHE A 1 231 ? -11.578 14.984 26.516 1 98.62 231 PHE A C 1
ATOM 1837 O O . PHE A 1 231 ? -10.523 14.422 26.828 1 98.62 231 PHE A O 1
ATOM 1844 N N . MET A 1 232 ? -11.766 16.281 26.656 1 98.56 232 MET A N 1
ATOM 1845 C CA . MET A 1 232 ? -10.719 17.156 27.172 1 98.56 232 MET A CA 1
ATOM 1846 C C . MET A 1 232 ? -10.289 16.719 28.578 1 98.56 232 MET A C 1
ATOM 1848 O O . MET A 1 232 ? -9.094 16.672 28.875 1 98.56 232 MET A O 1
ATOM 1852 N N . GLU A 1 233 ? -11.188 16.422 29.359 1 98.25 233 GLU A N 1
ATOM 1853 C CA . GLU A 1 233 ? -10.898 15.984 30.719 1 98.25 233 GLU A CA 1
ATOM 1854 C C . GLU A 1 233 ? -10.133 14.664 30.719 1 98.25 233 GLU A C 1
ATOM 1856 O O . GLU A 1 233 ? -9.117 14.531 31.406 1 98.25 233 GLU A O 1
ATOM 1861 N N . ALA A 1 234 ? -10.641 13.727 29.953 1 98.38 234 ALA A N 1
ATOM 1862 C CA . ALA A 1 234 ? -10.023 12.406 29.906 1 98.38 234 ALA A CA 1
ATOM 1863 C C . ALA A 1 234 ? -8.617 12.477 29.328 1 98.38 234 ALA A C 1
ATOM 1865 O O . ALA A 1 234 ? -7.688 11.859 29.859 1 98.38 234 ALA A O 1
ATOM 1866 N N . ALA A 1 235 ? -8.477 13.211 28.203 1 98.31 235 ALA A N 1
ATOM 1867 C CA . ALA A 1 235 ? -7.18 13.336 27.547 1 98.31 235 ALA A CA 1
ATOM 1868 C C . ALA A 1 235 ? -6.16 14.016 28.469 1 98.31 235 ALA A C 1
ATOM 1870 O O . ALA A 1 235 ? -5.008 13.578 28.547 1 98.31 235 ALA A O 1
ATOM 1871 N N . SER A 1 236 ? -6.57 15.07 29.141 1 97 236 SER A N 1
ATOM 1872 C CA . SER A 1 236 ? -5.68 15.805 30.031 1 97 236 SER A CA 1
ATOM 1873 C C . SER A 1 236 ? -5.277 14.953 31.234 1 97 236 SER A C 1
ATOM 1875 O O . SER A 1 236 ? -4.164 15.086 31.75 1 97 236 SER A O 1
ATOM 1877 N N . ALA A 1 237 ? -6.137 14.117 31.656 1 97.12 237 ALA A N 1
ATOM 1878 C CA . ALA A 1 237 ? -5.832 13.234 32.781 1 97.12 237 ALA A CA 1
ATOM 1879 C C . ALA A 1 237 ? -4.875 12.125 32.344 1 97.12 237 ALA A C 1
ATOM 1881 O O . ALA A 1 237 ? -3.947 11.781 33.094 1 97.12 237 ALA A O 1
ATOM 1882 N N . GLU A 1 238 ? -5.105 11.547 31.203 1 97.62 238 GLU A N 1
ATOM 1883 C CA . GLU A 1 238 ? -4.305 10.43 30.719 1 97.62 238 GLU A CA 1
ATOM 1884 C C . GLU A 1 238 ? -2.908 10.891 30.297 1 97.62 238 GLU A C 1
ATOM 1886 O O . GLU A 1 238 ? -1.923 10.18 30.531 1 97.62 238 GLU A O 1
ATOM 1891 N N . TRP A 1 239 ? -2.836 12.008 29.656 1 98 239 TRP A N 1
ATOM 1892 C CA . TRP A 1 239 ? -1.576 12.57 29.188 1 98 239 TRP A CA 1
ATOM 1893 C C . TRP A 1 239 ? -1.468 14.047 29.562 1 98 239 TRP A C 1
ATOM 1895 O O . TRP A 1 239 ? -1.628 14.922 28.703 1 98 239 TRP A O 1
ATOM 1905 N N . PRO A 1 240 ? -1.074 14.359 30.719 1 96.06 240 PRO A N 1
ATOM 1906 C CA . PRO A 1 240 ? -1.115 15.734 31.234 1 96.06 240 PRO A CA 1
ATOM 1907 C C . PRO A 1 240 ? -0.15 16.672 30.516 1 96.06 240 PRO A C 1
ATOM 1909 O O . PRO A 1 240 ? -0.312 17.891 30.562 1 96.06 240 PRO A O 1
ATOM 1912 N N . ASN A 1 241 ? 0.779 16.156 29.828 1 94.25 241 ASN A N 1
ATOM 1913 C CA . ASN A 1 241 ? 1.77 17 29.172 1 94.25 241 ASN A CA 1
ATOM 1914 C C . ASN A 1 241 ? 1.443 17.203 27.703 1 94.25 241 ASN A C 1
ATOM 1916 O O . ASN A 1 241 ? 2.166 17.891 26.984 1 94.25 241 ASN A O 1
ATOM 1920 N N . ALA A 1 242 ? 0.374 16.688 27.266 1 97.94 242 ALA A N 1
ATOM 1921 C CA . ALA A 1 242 ? 0.056 16.719 25.844 1 97.94 242 ALA A CA 1
ATOM 1922 C C . ALA A 1 242 ? -0.461 18.094 25.438 1 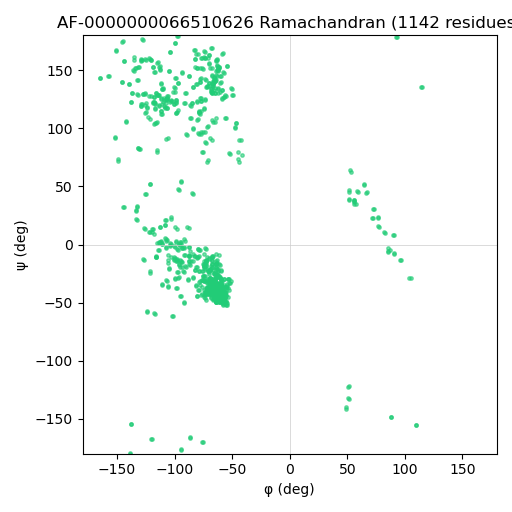97.94 242 ALA A C 1
ATOM 1924 O O . ALA A 1 242 ? -1.192 18.734 26.188 1 97.94 242 ALA A O 1
ATOM 1925 N N . VAL A 1 243 ? -0.034 18.516 24.297 1 98.75 243 VAL A N 1
ATOM 1926 C CA . VAL A 1 243 ? -0.596 19.688 23.625 1 98.75 243 VAL A CA 1
ATOM 1927 C C . VAL A 1 243 ? -1.741 19.25 22.703 1 98.75 243 VAL A C 1
ATOM 1929 O O . VAL A 1 243 ? -1.6 18.297 21.938 1 98.75 243 VAL A O 1
ATOM 1932 N N . ILE A 1 244 ? -2.863 19.906 22.812 1 98.75 244 ILE A N 1
ATOM 1933 C CA . ILE A 1 244 ? -4.012 19.594 21.969 1 98.75 244 ILE A CA 1
ATOM 1934 C C . ILE A 1 244 ? -4.199 20.672 20.922 1 98.75 244 ILE A C 1
ATOM 1936 O O . ILE A 1 244 ? -4.383 21.844 21.25 1 98.75 244 ILE A O 1
ATOM 1940 N N . GLN A 1 245 ? -4.094 20.344 19.703 1 98.75 245 GLN A N 1
ATOM 1941 C CA . GLN A 1 245 ? -4.367 21.234 18.578 1 98.75 245 GLN A CA 1
ATOM 1942 C C . GLN A 1 245 ? -5.738 20.953 17.984 1 98.75 245 GLN A C 1
ATOM 1944 O O . GLN A 1 245 ? -6.016 19.828 17.547 1 98.75 245 GLN A O 1
ATOM 1949 N N . PHE A 1 246 ? -6.598 21.938 17.969 1 98.25 246 PHE A N 1
ATOM 1950 C CA . PHE A 1 246 ? -7.863 21.859 17.25 1 98.25 246 PHE A CA 1
ATOM 1951 C C . PHE A 1 246 ? -7.672 22.219 15.789 1 98.25 246 PHE A C 1
ATOM 1953 O O . PHE A 1 246 ? -6.977 23.188 15.469 1 98.25 246 PHE A O 1
ATOM 1960 N N . GLU A 1 247 ? -8.289 21.422 14.914 1 96.88 247 GLU A N 1
ATOM 1961 C CA . GLU A 1 247 ? -8.055 21.547 13.477 1 96.88 247 GLU A CA 1
ATOM 1962 C C . GLU A 1 247 ? -9.359 21.422 12.688 1 96.88 247 GLU A C 1
ATOM 1964 O O . GLU A 1 247 ? -10.086 20.438 12.844 1 96.88 247 GLU A O 1
ATOM 1969 N N . ASP A 1 248 ? -9.734 22.375 11.898 1 93.62 248 ASP A N 1
ATOM 1970 C CA . ASP A 1 248 ? -10.789 22.328 10.898 1 93.62 248 ASP A CA 1
ATOM 1971 C C . ASP A 1 248 ? -12.156 22.109 11.555 1 93.62 248 ASP A C 1
ATOM 1973 O O . ASP A 1 248 ? -12.891 21.188 11.164 1 93.62 248 ASP A O 1
ATOM 1977 N N . PHE A 1 249 ? -12.445 22.906 12.508 1 95.69 249 PHE A N 1
ATOM 1978 C CA . PHE A 1 249 ? -13.781 23.016 13.086 1 95.69 249 PHE A CA 1
ATOM 1979 C C . PHE A 1 249 ? -14.578 24.125 12.406 1 95.69 249 PHE A C 1
ATOM 1981 O O . PHE A 1 249 ? -14.008 25.141 12 1 95.69 249 PHE A O 1
ATOM 1988 N N . SER A 1 250 ? -15.844 23.953 12.328 1 90.94 250 SER A N 1
ATOM 1989 C CA . SER A 1 250 ? -16.703 24.984 11.734 1 90.94 250 SER A CA 1
ATOM 1990 C C . SER A 1 250 ? -16.672 26.266 12.555 1 90.94 250 SER A C 1
ATOM 1992 O O . SER A 1 250 ? -16.375 26.25 13.742 1 90.94 250 SER A O 1
ATOM 1994 N N . ASN A 1 251 ? -17.031 27.375 11.914 1 80.69 251 ASN A N 1
ATOM 1995 C CA . ASN A 1 251 ? -16.953 28.703 12.508 1 80.69 251 ASN A CA 1
ATOM 1996 C C . ASN A 1 251 ? -17.812 28.812 13.766 1 80.69 251 ASN A C 1
ATOM 1998 O O . ASN A 1 251 ? -17.469 29.531 14.703 1 80.69 251 ASN A O 1
ATOM 2002 N N . ASN A 1 252 ? -18.875 28.156 13.758 1 81.12 252 ASN A N 1
ATOM 2003 C CA . ASN A 1 252 ? -19.766 28.234 14.906 1 81.12 252 ASN A CA 1
ATOM 2004 C C . ASN A 1 252 ? -19.125 27.625 16.156 1 81.12 252 ASN A C 1
ATOM 2006 O O . ASN A 1 252 ? -19.484 27.984 17.281 1 81.12 252 ASN A O 1
ATOM 2010 N N . HIS A 1 253 ? -18.172 26.688 15.961 1 91.12 253 HIS A N 1
ATOM 2011 C CA . HIS A 1 253 ? -17.609 25.984 17.109 1 91.12 253 HIS A CA 1
ATOM 2012 C C . HIS A 1 253 ? -16.188 26.469 17.406 1 91.12 253 HIS A C 1
ATOM 2014 O O . HIS A 1 253 ? -15.734 26.422 18.547 1 91.12 253 HIS A O 1
ATOM 2020 N N . CYS A 1 254 ? -15.461 26.859 16.406 1 89.31 254 CYS A N 1
ATOM 2021 C CA . CYS A 1 254 ? -14.023 27.078 16.547 1 89.31 254 CYS A CA 1
ATOM 2022 C C . CYS A 1 254 ? -13.734 28.156 17.594 1 89.31 254 CYS A C 1
ATOM 2024 O O . CYS A 1 254 ? -12.836 28 18.422 1 89.31 254 CYS A O 1
ATOM 2026 N N . PHE A 1 255 ? -14.469 29.281 17.641 1 85.69 255 PHE A N 1
ATOM 2027 C CA . PHE A 1 255 ? -14.242 30.359 18.594 1 85.69 255 PHE A CA 1
ATOM 2028 C C . PHE A 1 255 ? -14.711 29.969 19.984 1 85.69 255 PHE A C 1
ATOM 2030 O O . PHE A 1 255 ? -14.039 30.25 20.984 1 85.69 255 PHE A O 1
ATOM 2037 N N . ASP A 1 256 ? -15.844 29.312 20.031 1 91.19 256 ASP A N 1
ATOM 2038 C CA . ASP A 1 256 ? -16.391 28.875 21.312 1 91.19 256 ASP A CA 1
ATOM 2039 C C . ASP A 1 256 ? -15.461 27.859 21.984 1 91.19 256 ASP A C 1
ATOM 2041 O O . ASP A 1 256 ? -15.32 27.859 23.219 1 91.19 256 ASP A O 1
ATOM 2045 N N . ILE A 1 257 ? -14.875 27.062 21.188 1 95.69 257 ILE A N 1
ATOM 2046 C CA . ILE A 1 257 ? -13.938 26.062 21.688 1 95.69 257 ILE A CA 1
ATOM 2047 C C . ILE A 1 257 ? -12.758 26.766 22.359 1 95.69 257 ILE A C 1
ATOM 2049 O O . ILE A 1 257 ? -12.344 26.375 23.453 1 95.69 257 ILE A O 1
ATOM 2053 N N . MET A 1 258 ? -12.258 27.797 21.719 1 91.75 258 MET A N 1
ATOM 2054 C CA . MET A 1 258 ? -11.125 28.516 22.297 1 91.75 258 MET A CA 1
ATOM 2055 C C . MET A 1 258 ? -11.531 29.25 23.562 1 91.75 258 MET A C 1
ATOM 2057 O O . MET A 1 258 ? -10.781 29.266 24.547 1 91.75 258 MET A O 1
ATOM 2061 N N . GLU A 1 259 ? -12.641 29.875 23.547 1 90.25 259 GLU A N 1
ATOM 2062 C CA . GLU A 1 259 ? -13.133 30.547 24.734 1 90.25 259 GLU A CA 1
ATOM 2063 C C . GLU A 1 259 ? -13.297 29.578 25.906 1 90.25 259 GLU A C 1
ATOM 2065 O O . GLU A 1 259 ? -13.008 29.922 27.047 1 90.25 259 GLU A O 1
ATOM 2070 N N . ARG A 1 260 ? -13.742 28.453 25.578 1 95.12 260 ARG A N 1
ATOM 2071 C CA . ARG A 1 260 ? -14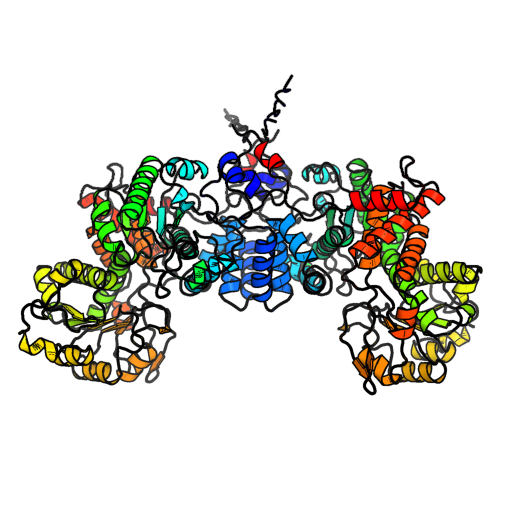.102 27.453 26.578 1 95.12 260 ARG A CA 1
ATOM 2072 C C . ARG A 1 260 ? -12.859 26.797 27.156 1 95.12 260 ARG A C 1
ATOM 2074 O O . ARG A 1 260 ? -12.805 26.469 28.344 1 95.12 260 ARG A O 1
ATOM 2081 N N . TYR A 1 261 ? -11.82 26.578 26.312 1 97.5 261 TYR A N 1
ATOM 2082 C CA . TYR A 1 261 ? -10.789 25.625 26.734 1 97.5 261 TYR A CA 1
ATOM 2083 C C . TYR A 1 261 ? -9.422 26.297 26.781 1 97.5 261 TYR A C 1
ATOM 2085 O O . TYR A 1 261 ? -8.508 25.797 27.453 1 97.5 261 TYR A O 1
ATOM 2093 N N . GLN A 1 262 ? -9.133 27.344 26.125 1 93.88 262 GLN A N 1
ATOM 2094 C CA . GLN A 1 262 ? -7.793 27.875 25.891 1 93.88 262 GLN A CA 1
ATOM 2095 C C . GLN A 1 262 ? -7.098 28.219 27.203 1 93.88 262 GLN A C 1
ATOM 2097 O O . GLN A 1 262 ? -5.879 28.078 27.328 1 93.88 262 GLN A O 1
ATOM 2102 N N . LYS A 1 263 ? -7.785 28.688 28.203 1 95.19 263 LYS A N 1
ATOM 2103 C CA . LYS A 1 263 ? -7.172 29.078 29.469 1 95.19 263 LYS A CA 1
ATOM 2104 C C . LYS A 1 263 ? -7.211 27.938 30.469 1 95.19 263 LYS A C 1
ATOM 2106 O O . LYS A 1 263 ? -6.711 28.062 31.594 1 95.19 263 LYS A O 1
ATOM 2111 N N . LYS A 1 264 ? -7.828 26.859 30.047 1 96.5 264 LYS A N 1
ATOM 2112 C CA . LYS A 1 264 ? -8.008 25.734 30.953 1 96.5 264 LYS A CA 1
ATOM 2113 C C . LYS A 1 264 ? -7.059 24.594 30.609 1 96.5 264 LYS A C 1
ATOM 2115 O O . LYS A 1 264 ? -6.625 23.844 31.484 1 96.5 264 LYS A O 1
ATOM 2120 N N . TYR A 1 265 ? -6.82 24.375 29.406 1 98 265 TYR A N 1
ATOM 2121 C CA . TYR A 1 265 ? -6 23.266 28.906 1 98 265 TYR A CA 1
ATOM 2122 C C . TYR A 1 265 ? -4.871 23.797 28.016 1 98 265 TYR A C 1
ATOM 2124 O O . TYR A 1 265 ? -4.906 24.938 27.562 1 98 265 TYR A O 1
ATOM 2132 N N . ARG A 1 266 ? -3.848 23.031 27.844 1 98.25 266 ARG A N 1
ATOM 2133 C CA . ARG A 1 266 ? -2.768 23.328 26.906 1 98.25 266 ARG A CA 1
ATOM 2134 C C . ARG A 1 266 ? -3.203 23.062 25.469 1 98.25 266 ARG A C 1
ATOM 2136 O O . ARG A 1 266 ? -2.875 22.016 24.891 1 98.25 266 ARG A O 1
ATOM 2143 N N . CYS A 1 267 ? -3.93 24.016 24.938 1 98.5 267 CYS A N 1
ATOM 2144 C CA . CYS A 1 267 ? -4.5 23.781 23.609 1 98.5 267 CYS A CA 1
ATOM 2145 C C . CYS A 1 267 ? -4.512 25.062 22.781 1 98.5 267 CYS A C 1
ATOM 2147 O O . CYS A 1 267 ? -4.367 26.156 23.344 1 98.5 267 CYS A O 1
ATOM 2149 N N . PHE A 1 268 ? -4.559 24.938 21.531 1 97.56 268 PHE A N 1
ATOM 2150 C CA . PHE A 1 268 ? -4.715 26.047 20.594 1 97.56 268 PHE A CA 1
ATOM 2151 C C . PHE A 1 268 ? -5.43 25.609 19.328 1 97.56 268 PHE A C 1
ATOM 2153 O O . PHE A 1 268 ? -5.684 24.406 19.141 1 97.56 268 PHE A O 1
ATOM 2160 N N . ASN A 1 269 ? -5.875 26.531 18.516 1 96 269 ASN A N 1
ATOM 2161 C CA . ASN A 1 269 ? -6.492 26.281 17.203 1 96 269 ASN A CA 1
ATOM 2162 C C . ASN A 1 269 ? -5.602 26.766 16.062 1 96 269 ASN A C 1
ATOM 2164 O O . ASN A 1 269 ? -5.395 27.969 15.898 1 96 269 ASN A O 1
ATOM 2168 N N . ASP A 1 270 ? -5.152 25.859 15.281 1 94.62 270 ASP A N 1
ATOM 2169 C CA . ASP A 1 270 ? -4.172 26.203 14.25 1 94.62 270 ASP A CA 1
ATOM 2170 C C . ASP A 1 270 ? -4.805 27.047 13.148 1 94.62 270 ASP A C 1
ATOM 2172 O O . ASP A 1 270 ? -4.141 27.891 12.547 1 94.62 270 ASP A O 1
ATOM 2176 N N . ASP A 1 271 ? -6.066 26.828 12.859 1 88.94 271 ASP A N 1
ATOM 2177 C CA . ASP A 1 271 ? -6.742 27.547 11.781 1 88.94 271 ASP A CA 1
ATOM 2178 C C . ASP A 1 271 ? -6.93 29.016 12.141 1 88.94 271 ASP A C 1
ATOM 2180 O O . ASP A 1 271 ? -7.094 29.859 11.258 1 88.94 271 ASP A O 1
ATOM 2184 N N . ILE A 1 272 ? -6.906 29.297 13.375 1 89.44 272 ILE A N 1
ATOM 2185 C CA . ILE A 1 272 ? -7.051 30.672 13.844 1 89.44 272 ILE A CA 1
ATOM 2186 C C . ILE A 1 272 ? -5.68 31.234 14.211 1 89.44 272 ILE A C 1
ATOM 2188 O O . ILE A 1 272 ? -5.168 32.125 13.531 1 89.44 272 ILE A O 1
ATOM 2192 N N . GLN A 1 273 ? -5.098 30.609 15.156 1 93.25 273 GLN A N 1
ATOM 2193 C CA . GLN A 1 273 ? -3.895 31.172 15.758 1 93.25 273 GLN A CA 1
ATOM 2194 C C . GLN A 1 273 ? -2.664 30.875 14.906 1 93.25 273 GLN A C 1
ATOM 2196 O O . GLN A 1 273 ? -1.82 31.75 14.695 1 93.25 273 GLN A O 1
ATOM 2201 N N . GLY A 1 274 ? -2.514 29.641 14.422 1 93.88 274 GLY A N 1
ATOM 2202 C CA . GLY A 1 274 ? -1.411 29.297 13.539 1 93.88 274 GLY A CA 1
ATOM 2203 C C . GLY A 1 274 ? -1.432 30.078 12.227 1 93.88 274 GLY A C 1
ATOM 2204 O O . GLY A 1 274 ? -0.403 30.594 11.797 1 93.88 274 GLY A O 1
ATOM 2205 N N . THR A 1 275 ? -2.592 30.078 11.641 1 90.62 275 THR A N 1
ATOM 2206 C CA . THR A 1 275 ? -2.764 30.844 10.406 1 90.62 275 THR A CA 1
ATOM 2207 C C . THR A 1 275 ? -2.475 32.312 10.641 1 90.62 275 THR A C 1
ATOM 2209 O O . THR A 1 275 ? -1.771 32.969 9.844 1 90.62 275 THR A O 1
ATOM 2212 N N . GLY A 1 276 ? -3 32.844 11.727 1 91.44 276 GLY A N 1
ATOM 2213 C CA . GLY A 1 276 ? -2.727 34.219 12.062 1 91.44 276 GLY A CA 1
ATOM 2214 C C . GLY A 1 276 ? -1.246 34.531 12.18 1 91.44 276 GLY A C 1
ATOM 2215 O O . GLY A 1 276 ? -0.775 35.531 11.672 1 91.44 276 GLY A O 1
ATOM 2216 N N . ALA A 1 277 ? -0.574 33.656 12.781 1 95 277 ALA A N 1
ATOM 2217 C CA . ALA A 1 277 ? 0.849 33.875 13.031 1 95 277 ALA A CA 1
ATOM 2218 C C . ALA A 1 277 ? 1.646 33.844 11.727 1 95 277 ALA A C 1
ATOM 2220 O O . ALA A 1 277 ? 2.5 34.719 11.508 1 95 277 ALA A O 1
ATOM 2221 N N . VAL A 1 278 ? 1.404 32.906 10.906 1 95.38 278 VAL A N 1
ATOM 2222 C CA . VAL A 1 278 ? 2.205 32.781 9.695 1 95.38 278 VAL A CA 1
ATOM 2223 C C . VAL A 1 278 ? 1.933 33.938 8.758 1 95.38 278 VAL A C 1
ATOM 2225 O O . VAL A 1 278 ? 2.854 34.469 8.133 1 95.38 278 VAL A O 1
ATOM 2228 N N . ILE A 1 279 ? 0.68 34.312 8.664 1 93.38 279 ILE A N 1
ATOM 2229 C CA . ILE A 1 279 ? 0.323 35.406 7.777 1 93.38 279 ILE A CA 1
ATOM 2230 C C . ILE A 1 279 ? 0.908 36.719 8.312 1 93.38 279 ILE A C 1
ATOM 2232 O O . ILE A 1 279 ? 1.418 37.531 7.547 1 93.38 279 ILE A O 1
ATOM 2236 N N . ALA A 1 280 ? 0.841 36.844 9.586 1 92.06 280 ALA A N 1
ATOM 2237 C CA . ALA A 1 280 ? 1.41 38.062 10.203 1 92.06 280 ALA A CA 1
ATOM 2238 C C . ALA A 1 280 ? 2.914 38.125 9.953 1 92.06 280 ALA A C 1
ATOM 2240 O O . ALA A 1 280 ? 3.447 39.219 9.695 1 92.06 280 ALA A O 1
ATOM 2241 N N . ALA A 1 281 ? 3.586 37.062 10.078 1 93.19 281 ALA A N 1
ATOM 2242 C CA . ALA A 1 281 ? 5.023 37 9.812 1 93.19 281 ALA A CA 1
ATOM 2243 C C . ALA A 1 281 ? 5.328 37.438 8.383 1 93.19 281 ALA A C 1
ATOM 2245 O O . ALA A 1 281 ? 6.219 38.281 8.156 1 93.19 281 ALA A O 1
ATOM 2246 N N . GLY A 1 282 ? 4.617 36.875 7.469 1 93.25 282 GLY A N 1
ATOM 2247 C CA . GLY A 1 282 ? 4.785 37.25 6.078 1 93.25 282 GLY A CA 1
ATOM 2248 C C . GLY A 1 282 ? 4.441 38.719 5.82 1 93.25 282 GLY A C 1
ATOM 2249 O O . GLY A 1 282 ? 5.109 39.375 5.027 1 93.25 282 GLY A O 1
ATOM 2250 N N . PHE A 1 283 ? 3.428 39.156 6.434 1 91.5 283 PHE A N 1
ATOM 2251 C CA . PHE A 1 283 ? 2.984 40.531 6.258 1 91.5 283 PHE A CA 1
ATOM 2252 C C . PHE A 1 283 ? 4.035 41.5 6.773 1 91.5 283 PHE A C 1
ATOM 2254 O O . PHE A 1 283 ? 4.273 42.531 6.16 1 91.5 283 PHE A O 1
ATOM 2261 N N . LEU A 1 284 ? 4.57 41.219 7.855 1 87.88 284 LEU A N 1
ATOM 2262 C CA . LEU A 1 284 ? 5.641 42.031 8.383 1 87.88 284 LEU A CA 1
ATOM 2263 C C . LEU A 1 284 ? 6.773 42.188 7.371 1 87.88 284 LEU A C 1
ATOM 2265 O O . LEU A 1 284 ? 7.27 43.281 7.141 1 87.88 284 LEU A O 1
ATOM 2269 N N . ASN A 1 285 ? 7.199 41.094 6.859 1 91.44 285 ASN A N 1
ATOM 2270 C CA . ASN A 1 285 ? 8.25 41.125 5.848 1 91.44 285 ASN A CA 1
ATOM 2271 C C . ASN A 1 285 ? 7.797 41.844 4.582 1 91.44 285 ASN A C 1
ATOM 2273 O O . ASN A 1 285 ? 8.586 42.562 3.941 1 91.44 285 ASN A O 1
ATOM 2277 N N . ALA A 1 286 ? 6.555 41.656 4.266 1 92.25 286 ALA A N 1
ATOM 2278 C CA . ALA A 1 286 ? 5.996 42.312 3.098 1 92.25 286 ALA A CA 1
ATOM 2279 C C . ALA A 1 286 ? 5.996 43.844 3.291 1 92.25 286 ALA A C 1
ATOM 2281 O O . ALA A 1 286 ? 6.219 44.594 2.342 1 92.25 286 ALA A O 1
ATOM 2282 N N . MET A 1 287 ? 5.688 44.281 4.434 1 88 287 MET A N 1
ATOM 2283 C CA . MET A 1 287 ? 5.703 45.688 4.738 1 88 287 MET A CA 1
ATOM 2284 C C . MET A 1 287 ? 7.098 46.281 4.539 1 88 287 MET A C 1
ATOM 2286 O O . MET A 1 287 ? 7.246 47.375 4.023 1 88 287 MET A O 1
ATOM 2290 N N . HIS A 1 288 ? 8.031 45.5 4.883 1 85.81 288 HIS A N 1
ATOM 2291 C CA . HIS A 1 288 ? 9.414 45.938 4.68 1 85.81 288 HIS A CA 1
ATOM 2292 C C . HIS A 1 288 ? 9.734 46.062 3.193 1 85.81 288 HIS A C 1
ATOM 2294 O O . HIS A 1 288 ? 10.391 47 2.766 1 85.81 288 HIS A O 1
ATOM 2300 N N . VAL A 1 289 ? 9.305 45.156 2.488 1 88.94 289 VAL A N 1
ATOM 2301 C CA . VAL A 1 289 ? 9.57 45.125 1.055 1 88.94 289 VAL A CA 1
ATOM 2302 C C . VAL A 1 289 ? 8.812 46.25 0.364 1 88.94 289 VAL A C 1
ATOM 2304 O O . VAL A 1 289 ? 9.32 46.875 -0.59 1 88.94 289 VAL A O 1
ATOM 2307 N N . SER A 1 290 ? 7.621 46.531 0.802 1 90.31 290 SER A N 1
ATOM 2308 C CA . SER A 1 290 ? 6.754 47.531 0.163 1 90.31 290 SER A CA 1
ATOM 2309 C C . SER A 1 290 ? 7.312 48.938 0.319 1 90.31 290 SER A C 1
ATOM 2311 O O . SER A 1 290 ? 7.027 49.812 -0.497 1 90.31 290 SER A O 1
ATOM 2313 N N . GLY A 1 291 ? 7.938 49.156 1.449 1 87.44 291 GLY A N 1
ATOM 2314 C CA . GLY A 1 291 ? 8.453 50.469 1.738 1 87.44 291 GLY A CA 1
ATOM 2315 C C . GLY A 1 291 ? 7.422 51.406 2.357 1 87.44 291 GLY A C 1
ATOM 2316 O O . GLY A 1 291 ? 7.742 52.531 2.754 1 87.44 291 GLY A O 1
ATOM 2317 N N . VAL A 1 292 ? 6.195 51 2.443 1 90.12 292 VAL A N 1
ATOM 2318 C CA . VAL A 1 292 ? 5.156 51.781 3.096 1 90.12 292 VAL A CA 1
ATOM 2319 C C . VAL A 1 292 ? 5.301 51.656 4.613 1 90.12 292 VAL A C 1
ATOM 2321 O O . VAL A 1 292 ? 5.359 50.562 5.16 1 90.12 292 VAL A O 1
ATOM 2324 N N . PRO A 1 293 ? 5.375 52.781 5.242 1 86.81 293 PRO A N 1
ATOM 2325 C CA . PRO A 1 293 ? 5.48 52.719 6.703 1 86.81 293 PRO A CA 1
ATOM 2326 C C . PRO A 1 293 ? 4.277 52.062 7.363 1 86.81 293 PRO A C 1
ATOM 2328 O O . PRO A 1 293 ? 3.152 52.188 6.867 1 86.81 293 PRO A O 1
ATOM 2331 N N . VAL A 1 294 ? 4.508 51.469 8.5 1 83 294 VAL A N 1
ATOM 2332 C CA . VAL A 1 294 ? 3.5 50.688 9.219 1 83 294 VAL A CA 1
ATOM 2333 C C . VAL A 1 294 ? 2.293 51.562 9.531 1 83 294 VAL A C 1
ATOM 2335 O O . VAL A 1 294 ? 1.148 51.125 9.438 1 83 294 VAL A O 1
ATOM 2338 N N . ASN A 1 295 ? 2.551 52.812 9.852 1 83.88 295 ASN A N 1
ATOM 2339 C CA . ASN A 1 295 ? 1.479 53.688 10.258 1 83.88 295 ASN A CA 1
ATOM 2340 C C . ASN A 1 295 ? 0.695 54.219 9.062 1 83.88 295 ASN A C 1
ATOM 2342 O O . ASN A 1 295 ? -0.359 54.844 9.219 1 83.88 295 ASN A O 1
ATOM 2346 N N . GLU A 1 296 ? 1.105 53.906 7.891 1 89.56 296 GLU A N 1
ATOM 2347 C CA . GLU A 1 296 ? 0.427 54.344 6.672 1 89.56 296 GLU A CA 1
ATOM 2348 C C . GLU A 1 296 ? -0.238 53.156 5.965 1 89.56 296 GLU A C 1
ATOM 2350 O O . GLU A 1 296 ? -0.893 53.344 4.934 1 89.56 296 GLU A O 1
ATOM 2355 N N . GLN A 1 297 ? -0.081 52.094 6.547 1 91.69 297 GLN A N 1
ATOM 2356 C CA . GLN A 1 297 ? -0.689 50.906 5.949 1 91.69 297 GLN A CA 1
ATOM 2357 C C . GLN A 1 297 ? -2.209 50.969 6.074 1 91.69 297 GLN A C 1
ATOM 2359 O O . GLN A 1 297 ? -2.744 51.375 7.098 1 91.69 297 GLN A O 1
ATOM 2364 N N . ARG A 1 298 ? -2.965 50.594 5.074 1 95.69 298 ARG A N 1
ATOM 2365 C CA . ARG A 1 298 ? -4.402 50.344 5.035 1 95.69 298 ARG A CA 1
ATOM 2366 C C . ARG A 1 298 ? -4.695 48.938 4.543 1 95.69 298 ARG A C 1
ATOM 2368 O O . ARG A 1 298 ? -4.539 48.656 3.355 1 95.69 298 ARG A O 1
ATOM 2375 N N . VAL A 1 299 ? -5.156 48.125 5.477 1 96.44 299 VAL A N 1
ATOM 2376 C CA . VAL A 1 299 ? -5.273 46.688 5.188 1 96.44 299 VAL A CA 1
ATOM 2377 C C . VAL A 1 299 ? -6.75 46.312 5.059 1 96.44 299 VAL A C 1
ATOM 2379 O O . VAL A 1 299 ? -7.523 46.469 6 1 96.44 299 VAL A O 1
ATOM 2382 N N . VAL A 1 300 ? -7.156 45.812 3.906 1 97.38 300 VAL A N 1
ATOM 2383 C CA . VAL A 1 300 ? -8.516 45.344 3.678 1 97.38 300 VAL A CA 1
ATOM 2384 C C . VAL A 1 300 ? -8.547 43.812 3.631 1 97.38 300 VAL A C 1
ATOM 2386 O O . VAL A 1 300 ? -7.762 43.188 2.902 1 97.38 300 VAL A O 1
ATOM 2389 N N . PHE A 1 301 ? -9.359 43.25 4.457 1 97.06 301 PHE A N 1
ATOM 2390 C CA . PHE A 1 301 ? -9.594 41.812 4.465 1 97.06 301 PHE A CA 1
ATOM 2391 C C . PHE A 1 301 ? -10.875 41.469 3.719 1 97.06 301 PHE A C 1
ATOM 2393 O O . PHE A 1 301 ? -11.93 42.062 3.977 1 97.06 301 PHE A O 1
ATOM 2400 N N . LEU A 1 302 ? -10.742 40.656 2.719 1 97.06 302 LEU A N 1
ATOM 2401 C CA . LEU A 1 302 ? -11.938 39.969 2.219 1 97.06 302 LEU A CA 1
ATOM 2402 C C . LEU A 1 302 ? -12.211 38.688 3 1 97.06 302 LEU A C 1
ATOM 2404 O O . LEU A 1 302 ? -11.547 37.688 2.785 1 97.06 302 LEU A O 1
ATOM 2408 N N . GLY A 1 303 ? -13.188 38.688 3.758 1 92.44 303 GLY A N 1
ATOM 2409 C CA . GLY A 1 303 ? -13.469 37.688 4.766 1 92.44 303 GLY A CA 1
ATOM 2410 C C . GLY A 1 303 ? -13.406 38.219 6.184 1 92.44 303 GLY A C 1
ATOM 2411 O O . GLY A 1 303 ? -12.516 39 6.52 1 92.44 303 GLY A O 1
ATOM 2412 N N . ALA A 1 304 ? -14.375 37.844 6.965 1 88.5 304 ALA A N 1
ATOM 2413 C CA . ALA A 1 304 ? -14.43 38.312 8.344 1 88.5 304 ALA A CA 1
ATOM 2414 C C . ALA A 1 304 ? -14.719 37.156 9.305 1 88.5 304 ALA A C 1
ATOM 2416 O O . ALA A 1 304 ? -15.312 37.375 10.367 1 88.5 304 ALA A O 1
ATOM 2417 N N . GLY A 1 305 ? -14.281 36 8.891 1 79.88 305 GLY A N 1
ATOM 2418 C CA . GLY A 1 305 ? -14.438 34.844 9.742 1 79.88 305 GLY A CA 1
ATOM 2419 C C . GLY A 1 305 ? -13.312 34.656 10.734 1 79.88 305 GLY A C 1
ATOM 2420 O O . GLY A 1 305 ? -12.555 35.594 11 1 79.88 305 GLY A O 1
ATOM 2421 N N . SER A 1 306 ? -13.273 33.438 11.32 1 75.94 306 SER A N 1
ATOM 2422 C CA . SER A 1 306 ? -12.312 33.125 12.367 1 75.94 306 SER A CA 1
ATOM 2423 C C . SER A 1 306 ? -10.875 33.312 11.875 1 75.94 306 SER A C 1
ATOM 2425 O O . SER A 1 306 ? -10.047 33.906 12.57 1 75.94 306 SER A O 1
ATOM 2427 N N . ALA A 1 307 ? -10.57 32.812 10.719 1 78.38 307 ALA A N 1
ATOM 2428 C CA . ALA A 1 307 ? -9.219 32.969 10.172 1 78.38 307 ALA A CA 1
ATOM 2429 C C . ALA A 1 307 ? -8.852 34.406 9.977 1 78.38 307 ALA A C 1
ATOM 2431 O O . ALA A 1 307 ? -7.754 34.844 10.344 1 78.38 307 ALA A O 1
ATOM 2432 N N . ALA A 1 308 ? -9.766 35.219 9.453 1 85.62 308 ALA A N 1
ATOM 2433 C CA . ALA A 1 308 ? -9.508 36.625 9.148 1 85.62 308 ALA A CA 1
ATOM 2434 C C . ALA A 1 308 ? -9.273 37.406 10.43 1 85.62 308 ALA A C 1
ATOM 2436 O O . ALA A 1 308 ? -8.32 38.188 10.508 1 85.62 308 ALA A O 1
ATOM 2437 N N . THR A 1 309 ? -10.125 37.219 11.383 1 85.31 309 THR A N 1
ATOM 2438 C CA . THR A 1 309 ? -9.984 37.969 12.633 1 85.31 309 THR A CA 1
ATOM 2439 C C . THR A 1 309 ? -8.734 37.531 13.391 1 85.31 309 THR A C 1
ATOM 2441 O O . THR A 1 309 ? -8.094 38.344 14.062 1 85.31 309 THR A O 1
ATOM 2444 N N . GLY A 1 310 ? -8.445 36.281 13.305 1 81.38 310 GLY A N 1
ATOM 2445 C CA . GLY A 1 310 ? -7.207 35.781 13.891 1 81.38 310 GLY A CA 1
ATOM 2446 C C . GLY A 1 310 ? -5.973 36.438 13.289 1 81.38 310 GLY A C 1
ATOM 2447 O O . GLY A 1 310 ? -5.066 36.844 14.008 1 81.38 310 GLY A O 1
ATOM 2448 N N . VAL A 1 311 ? -5.996 36.469 11.984 1 87.44 311 VAL A N 1
ATOM 2449 C CA . VAL A 1 311 ? -4.898 37.125 11.273 1 87.44 311 VAL A CA 1
ATOM 2450 C C . VAL A 1 311 ? -4.828 38.594 11.656 1 87.44 311 VAL A C 1
ATOM 2452 O O . VAL A 1 311 ? -3.756 39.094 11.992 1 87.44 311 VAL A O 1
ATOM 2455 N N . ALA A 1 312 ? -5.914 39.25 11.617 1 91.12 312 ALA A N 1
ATOM 2456 C CA . ALA A 1 312 ? -5.98 40.656 11.93 1 91.12 312 ALA A CA 1
ATOM 2457 C C . ALA A 1 312 ? -5.461 40.938 13.336 1 91.12 312 ALA A C 1
ATOM 2459 O O . ALA A 1 312 ? -4.75 41.938 13.555 1 91.12 312 ALA A O 1
ATOM 2460 N N . GLU A 1 313 ? -5.824 40.062 14.203 1 89.19 313 GLU A N 1
ATOM 2461 C CA . GLU A 1 313 ? -5.418 40.25 15.594 1 89.19 313 GLU A CA 1
ATOM 2462 C C . GLU A 1 313 ? -3.898 40.188 15.734 1 89.19 313 GLU A C 1
ATOM 2464 O O . GLU A 1 313 ? -3.293 41.031 16.375 1 89.19 313 GLU A O 1
ATOM 2469 N N . ILE A 1 314 ? -3.311 39.188 15.18 1 89.19 314 ILE A N 1
ATOM 2470 C CA . ILE A 1 314 ? -1.868 39.031 15.328 1 89.19 314 ILE A CA 1
ATOM 2471 C C . ILE A 1 314 ? -1.142 40.156 14.586 1 89.19 314 ILE A C 1
ATOM 2473 O O . ILE A 1 314 ? -0.136 40.656 15.07 1 89.19 314 ILE A O 1
ATOM 2477 N N . ILE A 1 315 ? -1.635 40.5 13.438 1 89.5 315 ILE A N 1
ATOM 2478 C CA . ILE A 1 315 ? -1.048 41.625 12.703 1 89.5 315 ILE A CA 1
ATOM 2479 C C . ILE A 1 315 ? -1.098 42.875 13.555 1 89.5 315 ILE A C 1
ATOM 2481 O O . ILE A 1 315 ? -0.104 43.594 13.656 1 89.5 315 ILE A O 1
ATOM 2485 N N . ALA A 1 316 ? -2.217 43.125 14.117 1 90.19 316 ALA A N 1
ATOM 2486 C CA . ALA A 1 316 ? -2.389 44.344 14.945 1 90.19 316 ALA A CA 1
ATOM 2487 C C . ALA A 1 316 ? -1.438 44.312 16.141 1 90.19 316 ALA A C 1
ATOM 2489 O O . ALA A 1 316 ? -0.833 45.344 16.469 1 90.19 316 ALA A O 1
ATOM 2490 N N . GLU A 1 317 ? -1.35 43.188 16.703 1 89.06 317 GLU A N 1
ATOM 2491 C CA . GLU A 1 317 ? -0.469 43.062 17.859 1 89.06 317 GLU A CA 1
ATOM 2492 C C . GLU A 1 317 ? 0.99 43.281 17.469 1 89.06 317 GLU A C 1
ATOM 2494 O O . GLU A 1 317 ? 1.724 43.969 18.156 1 89.06 317 GLU A O 1
ATOM 2499 N N . LEU A 1 318 ? 1.382 42.688 16.438 1 86.31 318 LEU A N 1
ATOM 2500 C CA . LEU A 1 318 ? 2.76 42.812 15.969 1 86.31 318 LEU A CA 1
ATOM 2501 C C . LEU A 1 318 ? 3.066 44.25 15.562 1 86.31 318 LEU A C 1
ATOM 2503 O O . LEU A 1 318 ? 4.133 44.781 15.883 1 86.31 318 LEU A O 1
ATOM 2507 N N . ALA A 1 319 ? 2.172 44.812 14.805 1 82.31 319 ALA A N 1
ATOM 2508 C CA . ALA A 1 319 ? 2.348 46.188 14.367 1 82.31 319 ALA A CA 1
ATOM 2509 C C . ALA A 1 319 ? 2.406 47.125 15.562 1 82.31 319 ALA A C 1
ATOM 2511 O O . ALA A 1 319 ? 3.18 48.094 15.562 1 82.31 319 ALA A O 1
ATOM 2512 N N . ALA A 1 320 ? 1.557 46.844 16.484 1 86.5 320 ALA A N 1
ATOM 2513 C CA . ALA A 1 320 ? 1.552 47.656 17.688 1 86.5 320 ALA A CA 1
ATOM 2514 C C . ALA A 1 320 ? 2.896 47.594 18.406 1 86.5 320 ALA A C 1
ATOM 2516 O O . ALA A 1 320 ? 3.393 48.594 18.922 1 86.5 320 ALA A O 1
ATOM 2517 N N . LEU A 1 321 ? 3.447 46.438 18.469 1 80.81 321 LEU A N 1
ATOM 2518 C CA . LEU A 1 321 ? 4.754 46.25 19.094 1 80.81 321 LEU A CA 1
ATOM 2519 C C . LEU A 1 321 ? 5.844 46.969 18.312 1 80.81 321 LEU A C 1
ATOM 2521 O O . LEU A 1 321 ? 6.691 47.656 18.906 1 80.81 321 LEU A O 1
ATOM 2525 N N . GLU A 1 322 ? 5.816 46.844 17.078 1 75.25 322 GLU A N 1
ATOM 2526 C CA . GLU A 1 322 ? 6.832 47.469 16.219 1 75.25 322 GLU A CA 1
ATOM 2527 C C . GLU A 1 322 ? 6.766 49 16.281 1 75.25 322 GLU A C 1
ATOM 2529 O O . GLU A 1 322 ? 7.793 49.656 16.203 1 75.25 322 GLU A O 1
ATOM 2534 N N . LEU A 1 323 ? 5.594 49.531 16.328 1 78.25 323 LEU A N 1
ATOM 2535 C CA . LEU A 1 323 ? 5.363 50.969 16.281 1 78.25 323 LEU A CA 1
ATOM 2536 C C . LEU A 1 323 ? 5.312 51.562 17.672 1 78.25 323 LEU A C 1
ATOM 2538 O O . LEU A 1 323 ? 5.203 52.781 17.844 1 78.25 323 LEU A O 1
ATOM 2542 N N . GLU A 1 324 ? 5.426 50.688 18.594 1 81.88 324 GLU A N 1
ATOM 2543 C CA . GLU A 1 324 ? 5.293 51.125 19.969 1 81.88 324 GLU A CA 1
ATOM 2544 C C . GLU A 1 324 ? 4.012 51.938 20.172 1 81.88 324 GLU A C 1
ATOM 2546 O O . GLU A 1 324 ? 4.059 53.062 20.672 1 81.88 324 GLU A O 1
ATOM 2551 N N . THR A 1 325 ? 2.951 51.438 19.672 1 86.25 325 THR A N 1
ATOM 2552 C CA . THR A 1 325 ? 1.624 52.031 19.797 1 86.25 325 THR A CA 1
ATOM 2553 C C . THR A 1 325 ? 0.622 51.031 20.312 1 86.25 325 THR A C 1
ATOM 2555 O O . THR A 1 325 ? 0.993 49.875 20.625 1 86.25 325 THR A O 1
ATOM 2558 N N . SER A 1 326 ? -0.599 51.469 20.531 1 87.06 326 SER A N 1
ATOM 2559 C CA . SER A 1 326 ? -1.617 50.531 21.031 1 87.06 326 SER A CA 1
ATOM 2560 C C . SER A 1 326 ? -2.227 49.719 19.906 1 87.06 326 SER A C 1
ATOM 2562 O O . SER A 1 326 ? -2.266 50.156 18.766 1 87.06 326 SER A O 1
ATOM 2564 N N . VAL A 1 327 ? -2.699 48.531 20.219 1 88.12 327 VAL A N 1
ATOM 2565 C CA . VAL A 1 327 ? -3.359 47.656 19.281 1 88.12 327 VAL A CA 1
ATOM 2566 C C . VAL A 1 327 ? -4.605 48.312 18.719 1 88.12 327 VAL A C 1
ATOM 2568 O O . VAL A 1 327 ? -4.93 48.156 17.531 1 88.12 327 VAL A O 1
ATOM 2571 N N . GLU A 1 328 ? -5.262 49.062 19.562 1 85.25 328 GLU A N 1
ATOM 2572 C CA . GLU A 1 328 ? -6.48 49.75 19.156 1 85.25 328 GLU A CA 1
ATOM 2573 C C . GLU A 1 328 ? -6.207 50.75 18.031 1 85.25 328 GLU A C 1
ATOM 2575 O O . GLU A 1 328 ? -7.008 50.844 17.094 1 85.25 328 GLU A O 1
ATOM 2580 N N . LYS A 1 329 ? -5.133 51.344 18.125 1 83.12 329 LYS A N 1
ATOM 2581 C CA . LYS A 1 329 ? -4.77 52.312 17.078 1 83.12 329 LYS A CA 1
ATOM 2582 C C . LYS A 1 329 ? -4.484 51.594 15.758 1 83.12 329 LYS A C 1
ATOM 2584 O O . LYS A 1 329 ? -4.848 52.094 14.688 1 83.12 329 LYS A O 1
ATOM 2589 N N . VAL A 1 330 ? -3.857 50.531 15.859 1 85.75 330 VAL A N 1
ATOM 2590 C CA . VAL A 1 330 ? -3.51 49.781 14.656 1 85.75 330 VAL A CA 1
ATOM 2591 C C . VAL A 1 330 ? -4.773 49.188 14.031 1 85.75 330 VAL A C 1
ATOM 2593 O O . VAL A 1 330 ? -4.875 49.062 12.805 1 85.75 330 VAL A O 1
ATOM 2596 N N . ARG A 1 331 ? -5.734 48.875 14.844 1 89.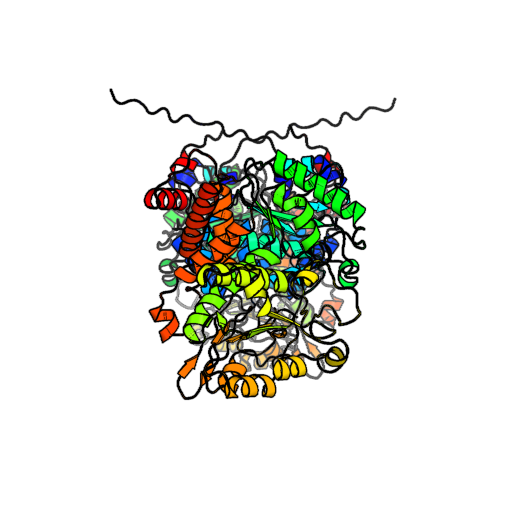12 331 ARG A N 1
ATOM 2597 C CA . ARG A 1 331 ? -6.988 48.281 14.375 1 89.12 331 ARG A CA 1
ATOM 2598 C C . ARG A 1 331 ? -7.699 49.219 13.406 1 89.12 331 ARG A C 1
ATOM 2600 O O . ARG A 1 331 ? -8.383 48.781 12.484 1 89.12 331 ARG A O 1
ATOM 2607 N N . ASN A 1 332 ? -7.449 50.438 13.594 1 88.38 332 ASN A N 1
ATOM 2608 C CA . ASN A 1 332 ? -8.086 51.438 12.75 1 88.38 332 ASN A CA 1
ATOM 2609 C C . ASN A 1 332 ? -7.551 51.406 11.32 1 88.38 332 ASN A C 1
ATOM 2611 O O . ASN A 1 332 ? -8.156 51.969 10.406 1 88.38 332 ASN A O 1
ATOM 2615 N N . SER A 1 333 ? -6.527 50.75 11.125 1 91.75 333 SER A N 1
ATOM 2616 C CA . SER A 1 333 ? -5.957 50.625 9.789 1 91.75 333 SER A CA 1
ATOM 2617 C C . SER A 1 333 ? -6.457 49.344 9.086 1 91.75 333 SER A C 1
ATOM 2619 O O . SER A 1 333 ? -6.094 49.094 7.941 1 91.75 333 SER A O 1
ATOM 2621 N N . VAL A 1 334 ? -7.289 48.594 9.766 1 94.69 334 VAL A N 1
ATOM 2622 C CA . VAL A 1 334 ? -7.762 47.312 9.25 1 94.69 334 VAL A CA 1
ATOM 2623 C C . VAL A 1 334 ? -9.242 47.406 8.891 1 94.69 334 VAL A C 1
ATOM 2625 O O . VAL A 1 334 ? -10.031 48 9.633 1 94.69 334 VAL A O 1
ATOM 2628 N N . TYR A 1 335 ? -9.625 46.906 7.758 1 96.12 335 TYR A N 1
ATOM 2629 C CA . TYR A 1 335 ? -11 46.906 7.258 1 96.12 335 TYR A CA 1
ATOM 2630 C C . TYR A 1 335 ? -11.445 45.5 6.898 1 96.12 335 TYR A C 1
ATOM 2632 O O . TYR A 1 335 ? -10.836 44.844 6.051 1 96.12 335 TYR A O 1
ATOM 2640 N N . LEU A 1 336 ? -12.461 45.031 7.527 1 96.75 336 LEU A N 1
ATOM 2641 C CA . LEU A 1 336 ? -13 43.719 7.23 1 96.75 336 LEU A CA 1
ATOM 2642 C C . LEU A 1 336 ? -14.227 43.812 6.328 1 96.75 336 LEU A C 1
ATOM 2644 O O . LEU A 1 336 ? -15.109 44.625 6.566 1 96.75 336 LEU A O 1
ATOM 2648 N N . VAL A 1 337 ? -14.234 43 5.262 1 96.75 337 VAL A N 1
ATOM 2649 C CA . VAL A 1 337 ? -15.352 42.938 4.332 1 96.75 337 VAL A CA 1
ATOM 2650 C C . VAL A 1 337 ? -15.961 41.531 4.336 1 96.75 337 VAL A C 1
ATOM 2652 O O . VAL A 1 337 ? -15.258 40.562 4.145 1 96.75 337 VAL A O 1
ATOM 2655 N N . ASP A 1 338 ? -17.203 41.406 4.535 1 93.81 338 ASP A N 1
ATOM 2656 C CA . ASP A 1 338 ? -17.891 40.125 4.445 1 93.81 338 ASP A CA 1
ATOM 2657 C C . ASP A 1 338 ? -18.984 40.156 3.375 1 93.81 338 ASP A C 1
ATOM 2659 O O . ASP A 1 338 ? -18.938 40.969 2.463 1 93.81 338 ASP A O 1
ATOM 2663 N N . SER A 1 339 ? -19.891 39.125 3.35 1 90.94 339 SER A N 1
ATOM 2664 C CA . SER A 1 339 ? -20.875 39 2.287 1 90.94 339 SER A CA 1
ATOM 2665 C C . SER A 1 339 ? -21.844 40.156 2.254 1 90.94 339 SER A C 1
ATOM 2667 O O . SER A 1 339 ? -22.516 40.406 1.25 1 90.94 339 SER A O 1
ATOM 2669 N N . LYS A 1 340 ? -21.859 40.969 3.328 1 93.25 340 LYS A N 1
ATOM 2670 C CA . LYS A 1 340 ? -22.766 42.094 3.393 1 93.25 340 LYS A CA 1
ATOM 2671 C C . LYS A 1 340 ? -22.016 43.406 3.227 1 93.25 340 LYS A C 1
ATOM 2673 O O . LYS A 1 340 ? -22.594 44.5 3.404 1 93.25 340 LYS A O 1
ATOM 2678 N N . GLY A 1 341 ? -20.703 43.312 2.992 1 95.12 341 GLY A N 1
ATOM 2679 C CA . GLY A 1 341 ? -19.906 44.5 2.77 1 95.12 341 GLY A CA 1
ATOM 2680 C C . GLY A 1 341 ? -18.953 44.812 3.912 1 95.12 341 GLY A C 1
ATOM 2681 O O . GLY A 1 341 ? -18.547 43.906 4.645 1 95.12 341 GLY A O 1
ATOM 2682 N N . LEU A 1 342 ? -18.625 46.125 3.967 1 97.19 342 LEU A N 1
ATOM 2683 C CA . LEU A 1 342 ? -17.703 46.562 5.016 1 97.19 342 LEU A CA 1
ATOM 2684 C C . LEU A 1 342 ? -18.328 46.375 6.395 1 97.19 342 LEU A C 1
ATOM 2686 O O . LEU A 1 342 ? -19.5 46.75 6.602 1 97.19 342 LEU A O 1
ATOM 2690 N N . VAL A 1 343 ? -17.562 45.844 7.305 1 96.56 343 VAL A N 1
ATOM 2691 C CA . VAL A 1 343 ? -18.047 45.656 8.672 1 96.56 343 VAL A CA 1
ATOM 2692 C C . VAL A 1 343 ? -17.984 47 9.422 1 96.56 343 VAL A C 1
ATOM 2694 O O . VAL A 1 343 ? -16.891 47.5 9.68 1 96.56 343 VAL A O 1
ATOM 2697 N N . THR A 1 344 ? -19.109 47.5 9.789 1 96.25 344 THR A N 1
ATOM 2698 C CA . THR A 1 344 ? -19.203 48.781 10.5 1 96.25 344 THR A CA 1
ATOM 2699 C C . THR A 1 344 ? -20.172 48.656 11.672 1 96.25 344 THR A C 1
ATOM 2701 O O . THR A 1 344 ? -20.984 47.719 11.742 1 96.25 344 THR A O 1
ATOM 2704 N N . THR A 1 345 ? -20.047 49.562 12.57 1 94.5 345 THR A N 1
ATOM 2705 C CA . THR A 1 345 ? -20.953 49.594 13.711 1 94.5 345 THR A CA 1
ATOM 2706 C C . THR A 1 345 ? -22.328 50.125 13.297 1 94.5 345 THR A C 1
ATOM 2708 O O . THR A 1 345 ? -23.297 49.938 14.023 1 94.5 345 THR A O 1
ATOM 2711 N N . THR A 1 346 ? -22.438 50.625 12.07 1 94.44 346 THR A N 1
ATOM 2712 C CA . THR A 1 346 ? -23.656 51.312 11.664 1 94.44 346 THR A CA 1
ATOM 2713 C C . THR A 1 346 ? -24.359 50.531 10.555 1 94.44 346 THR A C 1
ATOM 2715 O O . THR A 1 346 ? -25.344 51 9.992 1 94.44 346 THR A O 1
ATOM 2718 N N . ARG A 1 347 ? -23.859 49.438 10.164 1 91.56 347 ARG A N 1
ATOM 2719 C CA . ARG A 1 347 ? -24.359 48.688 9.016 1 91.56 347 ARG A CA 1
ATOM 2720 C C . ARG A 1 347 ? -25.766 48.188 9.273 1 91.56 347 ARG A C 1
ATOM 2722 O O . ARG A 1 347 ? -26.516 47.906 8.336 1 91.56 347 ARG A O 1
ATOM 2729 N N . GLY A 1 348 ? -26.266 47.969 10.539 1 87.25 348 GLY A N 1
ATOM 2730 C CA . GLY A 1 348 ? -27.641 47.656 10.875 1 87.25 348 GLY A CA 1
ATOM 2731 C C . GLY A 1 348 ? -27.828 46.188 11.258 1 87.25 348 GLY A C 1
ATOM 2732 O O . GLY A 1 348 ? -28.797 45.844 11.953 1 87.25 348 GLY A O 1
ATOM 2733 N N . ASP A 1 349 ? -27.031 45.25 10.75 1 89.56 349 ASP A N 1
ATOM 2734 C CA . ASP A 1 349 ? -27.172 43.844 11.133 1 89.56 349 ASP A CA 1
ATOM 2735 C C . ASP A 1 349 ? -26.453 43.562 12.445 1 89.56 349 ASP A C 1
ATOM 2737 O O . ASP A 1 349 ? -25.609 44.344 12.891 1 89.56 349 ASP A O 1
ATOM 2741 N N . GLU A 1 350 ? -26.828 42.5 13.102 1 91.19 350 GLU A N 1
ATOM 2742 C CA . GLU A 1 350 ? -26.125 42.031 14.297 1 91.19 350 GLU A CA 1
ATOM 2743 C C . GLU A 1 350 ? -24.797 41.375 13.938 1 91.19 350 GLU A C 1
ATOM 2745 O O . GLU A 1 350 ? -24.766 40.375 13.234 1 91.19 350 GLU A O 1
ATOM 2750 N N . LEU A 1 351 ? -23.734 41.969 14.398 1 91.06 351 LEU A N 1
ATOM 2751 C CA . LEU A 1 351 ? -22.406 41.438 14.125 1 91.06 351 LEU A CA 1
ATOM 2752 C C . LEU A 1 351 ? -22.078 40.281 15.062 1 91.06 351 LEU A C 1
ATOM 2754 O O . LEU A 1 351 ? -22.406 40.312 16.25 1 91.06 351 LEU A O 1
ATOM 2758 N N . ALA A 1 352 ? -21.5 39.281 14.508 1 86.62 352 ALA A N 1
ATOM 2759 C CA . ALA A 1 352 ? -20.938 38.219 15.359 1 86.62 352 ALA A CA 1
ATOM 2760 C C . ALA A 1 352 ? -19.906 38.812 16.328 1 86.62 352 ALA A C 1
ATOM 2762 O O . ALA A 1 352 ? -19.188 39.75 15.984 1 86.62 352 ALA A O 1
ATOM 2763 N N . PRO A 1 353 ? -19.781 38.25 17.5 1 84.5 353 PRO A N 1
ATOM 2764 C CA . PRO A 1 353 ? -18.906 38.812 18.547 1 84.5 353 PRO A CA 1
ATOM 2765 C C . PRO A 1 353 ? -17.469 39 18.094 1 84.5 353 PRO A C 1
ATOM 2767 O O . PRO A 1 353 ? -16.828 40 18.438 1 84.5 353 PRO A O 1
ATOM 2770 N N . HIS A 1 354 ? -16.953 38.125 17.297 1 83.56 354 HIS A N 1
ATOM 2771 C CA . HIS A 1 354 ? -15.547 38.188 16.906 1 83.56 354 HIS A CA 1
ATOM 2772 C C . HIS A 1 354 ? -15.312 39.312 15.906 1 83.56 354 HIS A C 1
ATOM 2774 O O . HIS A 1 354 ? -14.164 39.719 15.68 1 83.56 354 HIS A O 1
ATOM 2780 N N . LYS A 1 355 ? -16.359 39.875 15.305 1 89.31 355 LYS A N 1
ATOM 2781 C CA . LYS A 1 355 ? -16.25 40.969 14.336 1 89.31 355 LYS A CA 1
ATOM 2782 C C . LYS A 1 355 ? -16.344 42.344 15.023 1 89.31 355 LYS A C 1
ATOM 2784 O O . LYS A 1 355 ? -15.859 43.344 14.5 1 89.31 355 LYS A O 1
ATOM 2789 N N . VAL A 1 356 ? -16.953 42.375 16.172 1 89.38 356 VAL A N 1
ATOM 2790 C CA . VAL A 1 356 ? -17.344 43.625 16.844 1 89.38 356 VAL A CA 1
ATOM 2791 C C . VAL A 1 356 ? -16.109 44.5 17.094 1 89.38 356 VAL A C 1
ATOM 2793 O O . VAL A 1 356 ? -16.125 45.688 16.781 1 89.38 356 VAL A O 1
ATOM 2796 N N . PRO A 1 357 ? -15.023 43.875 17.547 1 88.25 357 PRO A N 1
ATOM 2797 C CA . PRO A 1 357 ? -13.859 44.75 17.812 1 88.25 357 PRO A CA 1
ATOM 2798 C C . PRO A 1 357 ? -13.281 45.344 16.531 1 88.25 357 PRO A C 1
ATOM 2800 O O . PRO A 1 357 ? -12.523 46.312 16.609 1 88.25 357 PRO A O 1
ATOM 2803 N N . TRP A 1 358 ? -13.625 44.875 15.414 1 92.62 358 TRP A N 1
ATOM 2804 C CA . TRP A 1 358 ? -13.023 45.281 14.156 1 92.62 358 TRP A CA 1
ATOM 2805 C C . TRP A 1 358 ? -13.992 46.156 13.359 1 92.62 358 TRP A C 1
ATOM 2807 O O . TRP A 1 358 ? -13.648 46.656 12.281 1 92.62 358 TRP A O 1
ATOM 2817 N N . ALA A 1 359 ? -15.188 46.344 13.867 1 94.31 359 ALA A N 1
ATOM 2818 C CA . ALA A 1 359 ? -16.188 47.156 13.172 1 94.31 359 ALA A CA 1
ATOM 2819 C C . ALA A 1 359 ? -15.789 48.625 13.117 1 94.31 359 ALA A C 1
ATOM 2821 O O . ALA A 1 359 ? -15.469 49.219 14.148 1 94.31 359 ALA A O 1
ATOM 2822 N N . ARG A 1 360 ? -15.875 49.219 11.906 1 95 360 ARG A N 1
ATOM 2823 C CA . ARG A 1 360 ? -15.508 50.625 11.711 1 95 360 ARG A CA 1
ATOM 2824 C C . ARG A 1 360 ? -16.531 51.531 12.367 1 95 360 ARG A C 1
ATOM 2826 O O . ARG A 1 360 ? -17.734 51.344 12.219 1 95 360 ARG A O 1
ATOM 2833 N N . THR A 1 361 ? -16.031 52.531 13.031 1 93.06 361 THR A N 1
ATOM 2834 C CA . THR A 1 361 ? -16.922 53.469 13.719 1 93.06 361 THR A CA 1
ATOM 2835 C C . THR A 1 361 ? -17 54.781 12.961 1 93.06 361 THR A C 1
ATOM 2837 O O . THR A 1 361 ? -17.828 55.625 13.289 1 93.06 361 THR A O 1
ATOM 2840 N N . ASP A 1 362 ? -16.188 54.969 11.969 1 93.12 362 ASP A N 1
ATOM 2841 C CA . ASP A 1 362 ? -16.078 56.25 11.281 1 93.12 362 ASP A CA 1
ATOM 2842 C C . ASP A 1 362 ? -16.875 56.25 9.977 1 93.12 362 ASP A C 1
ATOM 2844 O O . ASP A 1 362 ? -16.625 57.031 9.078 1 93.12 362 ASP A O 1
ATOM 2848 N N . ILE A 1 363 ? -17.719 55.312 9.844 1 94.62 363 ILE A N 1
ATOM 2849 C CA . ILE A 1 363 ? -18.562 55.219 8.656 1 94.62 363 ILE A CA 1
ATOM 2850 C C . ILE A 1 363 ? -20.016 55.562 9.016 1 94.62 363 ILE A C 1
ATOM 2852 O O . ILE A 1 363 ? -20.609 54.938 9.883 1 94.62 363 ILE A O 1
ATOM 2856 N N . ALA A 1 364 ? -20.594 56.469 8.344 1 94.06 364 ALA A N 1
ATOM 2857 C CA . ALA A 1 364 ? -21.969 56.875 8.586 1 94.06 364 ALA A CA 1
ATOM 2858 C C . ALA A 1 364 ? -22.953 55.844 8.031 1 94.06 364 ALA A C 1
ATOM 2860 O O . ALA A 1 364 ? -22.656 55.156 7.059 1 94.06 364 ALA A O 1
ATOM 2861 N N . PRO A 1 365 ? -24.109 55.781 8.641 1 93.56 365 PRO A N 1
ATOM 2862 C CA . PRO A 1 365 ? -25.094 54.781 8.219 1 93.56 365 PRO A CA 1
ATOM 2863 C C . PRO A 1 365 ? -25.406 54.875 6.727 1 93.56 365 PRO A C 1
ATOM 2865 O O . PRO A 1 365 ? -25.562 53.844 6.062 1 93.56 365 PRO A O 1
ATOM 2868 N N . GLU A 1 366 ? -25.406 56.094 6.223 1 92.19 366 GLU A N 1
ATOM 2869 C CA . GLU A 1 366 ? -25.766 56.312 4.82 1 92.19 366 GLU A CA 1
ATOM 2870 C C . GLU A 1 366 ? -24.672 55.812 3.887 1 92.19 366 GLU A C 1
ATOM 2872 O O . GLU A 1 366 ? -24.938 55.469 2.736 1 92.19 366 GLU A O 1
ATOM 2877 N N . GLN A 1 367 ? -23.5 55.688 4.371 1 93.69 367 GLN A N 1
ATOM 2878 C CA . GLN A 1 367 ? -22.359 55.281 3.559 1 93.69 367 GLN A CA 1
ATOM 2879 C C . GLN A 1 367 ? -22.312 53.781 3.375 1 93.69 367 GLN A C 1
ATOM 2881 O O . GLN A 1 367 ? -21.688 53.281 2.438 1 93.69 367 GLN A O 1
ATOM 2886 N N . ASN A 1 368 ? -22.969 53.094 4.215 1 94.38 368 ASN A N 1
ATOM 2887 C CA . ASN A 1 368 ? -22.922 51.625 4.176 1 94.38 368 ASN A CA 1
ATOM 2888 C C . ASN A 1 368 ? -23.469 51.062 2.859 1 94.38 368 ASN A C 1
ATOM 2890 O O . ASN A 1 368 ? -23 50.062 2.369 1 94.38 368 ASN A O 1
ATOM 2894 N N . GLU A 1 369 ? -24.422 51.719 2.322 1 92.12 369 GLU A N 1
ATOM 2895 C CA . GLU A 1 369 ? -25.031 51.281 1.075 1 92.12 369 GLU A CA 1
ATOM 2896 C C . GLU A 1 369 ? -24.031 51.344 -0.078 1 92.12 369 GLU A C 1
ATOM 2898 O O . GLU A 1 369 ? -24.109 50.531 -1.008 1 92.12 369 GLU A O 1
ATOM 2903 N N . SER A 1 370 ? -23.109 52.281 0.074 1 94.06 370 SER A N 1
ATOM 2904 C CA . SER A 1 370 ? -22.125 52.406 -0.985 1 94.06 370 SER A CA 1
ATOM 2905 C C . SER A 1 370 ? -20.891 51.562 -0.718 1 94.06 370 SER A C 1
ATOM 2907 O O . SER A 1 370 ? -19.922 51.562 -1.482 1 94.06 370 SER A O 1
ATOM 2909 N N . LEU A 1 371 ? -20.875 50.812 0.264 1 96.94 371 LEU A N 1
ATOM 2910 C CA . LEU A 1 371 ? -19.719 50 0.643 1 96.94 371 LEU A CA 1
ATOM 2911 C C . LEU A 1 371 ? -20.125 48.531 0.771 1 96.94 371 LEU A C 1
ATOM 2913 O O . LEU A 1 371 ? -19.672 47.844 1.687 1 96.94 371 LEU A O 1
ATOM 2917 N N . ARG A 1 372 ? -20.906 48.031 -0.145 1 94.81 372 ARG A N 1
ATOM 2918 C CA . ARG A 1 372 ? -21.484 46.688 -0.079 1 94.81 372 ARG A CA 1
ATOM 2919 C C . ARG A 1 372 ? -20.625 45.688 -0.816 1 94.81 372 ARG A C 1
ATOM 2921 O O . ARG A 1 372 ? -20.781 44.469 -0.633 1 94.81 372 ARG A O 1
ATOM 2928 N N . THR A 1 373 ? -19.734 46.219 -1.625 1 95.25 373 THR A N 1
ATOM 2929 C CA . THR A 1 373 ? -18.875 45.312 -2.391 1 95.25 373 THR A CA 1
ATOM 2930 C C . THR A 1 373 ? -17.406 45.562 -2.086 1 95.25 373 THR A C 1
ATOM 2932 O O . THR A 1 373 ? -17.047 46.656 -1.613 1 95.25 373 THR A O 1
ATOM 2935 N N . LEU A 1 374 ? -16.594 44.594 -2.367 1 97.25 374 LEU A N 1
ATOM 2936 C CA . LEU A 1 374 ? -15.156 44.75 -2.188 1 97.25 374 LEU A CA 1
ATOM 2937 C C . LEU A 1 374 ? -14.625 45.906 -3.037 1 97.25 374 LEU A C 1
ATOM 2939 O O . LEU A 1 374 ? -13.773 46.656 -2.59 1 97.25 374 LEU A O 1
ATOM 2943 N N . THR A 1 375 ? -15.141 45.906 -4.254 1 96.62 375 THR A N 1
ATOM 2944 C CA . THR A 1 375 ? -14.727 46.969 -5.168 1 96.62 375 THR A CA 1
ATOM 2945 C C . THR A 1 375 ? -15.008 48.344 -4.566 1 96.62 375 THR A C 1
ATOM 2947 O O . THR A 1 375 ? -14.156 49.25 -4.617 1 96.62 375 THR A O 1
ATOM 2950 N N . ASP A 1 376 ? -16.156 48.531 -4.016 1 96.88 376 ASP A N 1
ATOM 2951 C CA . ASP A 1 376 ? -16.531 49.781 -3.404 1 96.88 376 ASP A CA 1
ATOM 2952 C C . ASP A 1 376 ? -15.641 50.125 -2.207 1 96.88 376 ASP A C 1
ATOM 2954 O O . ASP A 1 376 ? -15.242 51.281 -2.018 1 96.88 376 ASP A O 1
ATOM 2958 N N . VAL A 1 377 ? -15.391 49.156 -1.446 1 97.81 377 VAL A N 1
ATOM 2959 C CA . VAL A 1 377 ? -14.562 49.344 -0.26 1 97.81 377 VAL A CA 1
ATOM 2960 C C . VAL A 1 377 ? -13.141 49.719 -0.674 1 97.81 377 VAL A C 1
ATOM 2962 O O . VAL A 1 377 ? -12.523 50.594 -0.061 1 97.81 377 VAL A O 1
ATOM 2965 N N . VAL A 1 378 ? -12.586 49.094 -1.678 1 97.94 378 VAL A N 1
ATOM 2966 C CA . VAL A 1 378 ? -11.242 49.375 -2.172 1 97.94 378 VAL A CA 1
ATOM 2967 C C . VAL A 1 378 ? -11.172 50.812 -2.67 1 97.94 378 VAL A C 1
ATOM 2969 O O . VAL A 1 378 ? -10.188 51.531 -2.416 1 97.94 378 VAL A O 1
ATOM 2972 N N . ARG A 1 379 ? -12.18 51.219 -3.352 1 96.75 379 ARG A N 1
ATOM 2973 C CA . ARG A 1 379 ? -12.219 52.594 -3.852 1 96.75 379 ARG A CA 1
ATOM 2974 C C . ARG A 1 379 ? -12.25 53.594 -2.703 1 96.75 379 ARG A C 1
ATOM 2976 O O . ARG A 1 379 ? -11.641 54.688 -2.785 1 96.75 379 ARG A O 1
ATOM 2983 N N . HIS A 1 380 ? -12.953 53.25 -1.719 1 96.44 380 HIS A N 1
ATOM 2984 C CA . HIS A 1 380 ? -13.133 54.125 -0.574 1 96.44 380 HIS A CA 1
ATOM 2985 C C . HIS A 1 380 ? -11.875 54.156 0.29 1 96.44 380 HIS A C 1
ATOM 2987 O O . HIS A 1 380 ? -11.414 55.25 0.68 1 96.44 380 HIS A O 1
ATOM 2993 N N . VAL A 1 381 ? -11.289 53.062 0.573 1 97 381 VAL A N 1
ATOM 2994 C CA . VAL A 1 381 ? -10.227 52.906 1.562 1 97 381 VAL A CA 1
ATOM 2995 C C . VAL A 1 381 ? -8.867 53.156 0.913 1 97 381 VAL A C 1
ATOM 2997 O O . VAL A 1 381 ? -7.938 53.625 1.576 1 97 381 VAL A O 1
ATOM 3000 N N . ARG A 1 382 ? -8.727 52.875 -0.387 1 97.44 382 ARG A N 1
ATOM 3001 C CA . ARG A 1 382 ? -7.441 52.906 -1.087 1 97.44 382 ARG A CA 1
ATOM 3002 C C . ARG A 1 382 ? -6.398 52.062 -0.353 1 97.44 382 ARG A C 1
ATOM 3004 O O . ARG A 1 382 ? -5.355 52.594 0.054 1 97.44 382 ARG A O 1
ATOM 3011 N N . PRO A 1 383 ? -6.633 50.812 -0.28 1 98.06 383 PRO A N 1
ATOM 3012 C CA . PRO A 1 383 ? -5.781 49.969 0.546 1 98.06 383 PRO A CA 1
ATOM 3013 C C . PRO A 1 383 ? -4.371 49.812 -0.018 1 98.06 383 PRO A C 1
ATOM 3015 O O . PRO A 1 383 ? -4.172 49.938 -1.23 1 98.06 383 PRO A O 1
ATOM 3018 N N . THR A 1 384 ? -3.402 49.594 0.828 1 97.38 384 THR A N 1
ATOM 3019 C CA . THR A 1 384 ? -2.035 49.219 0.461 1 97.38 384 THR A CA 1
ATOM 3020 C C . THR A 1 384 ? -1.851 47.719 0.456 1 97.38 384 THR A C 1
ATOM 3022 O O . THR A 1 384 ? -0.886 47.188 -0.117 1 97.38 384 THR A O 1
ATOM 3025 N N . ALA A 1 385 ? -2.74 47.031 1.135 1 97.12 385 ALA A N 1
ATOM 3026 C CA . ALA A 1 385 ? -2.701 45.562 1.22 1 97.12 385 ALA A CA 1
ATOM 3027 C C . ALA A 1 385 ? -4.105 44.969 1.123 1 97.12 385 ALA A C 1
ATOM 3029 O O . ALA A 1 385 ? -5.055 45.5 1.687 1 97.12 385 ALA A O 1
ATOM 3030 N N . LEU A 1 386 ? -4.227 43.875 0.364 1 97.69 386 LEU A N 1
ATOM 3031 C CA . LEU A 1 386 ? -5.441 43.062 0.278 1 97.69 386 LEU A CA 1
ATOM 3032 C C . LEU A 1 386 ? -5.18 41.656 0.761 1 97.69 386 LEU A C 1
ATOM 3034 O O . LEU A 1 386 ? -4.285 40.969 0.253 1 97.69 386 LEU A O 1
ATOM 3038 N N . ILE A 1 387 ? -5.934 41.219 1.752 1 96.38 387 ILE A N 1
ATOM 3039 C CA . ILE A 1 387 ? -5.816 39.875 2.289 1 96.38 387 ILE A CA 1
ATOM 3040 C C . ILE A 1 387 ? -7.129 39.094 2.08 1 96.38 387 ILE A C 1
ATOM 3042 O O . ILE A 1 387 ? -8.188 39.562 2.523 1 96.38 387 ILE A O 1
ATOM 3046 N N . GLY A 1 388 ? -7.055 38 1.386 1 95.5 388 GLY A N 1
ATOM 3047 C CA . GLY A 1 388 ? -8.234 37.219 1.077 1 95.5 388 GLY A CA 1
ATOM 3048 C C . GLY A 1 388 ? -8.328 35.938 1.885 1 95.5 388 GLY A C 1
ATOM 3049 O O . GLY A 1 388 ? -7.422 35.0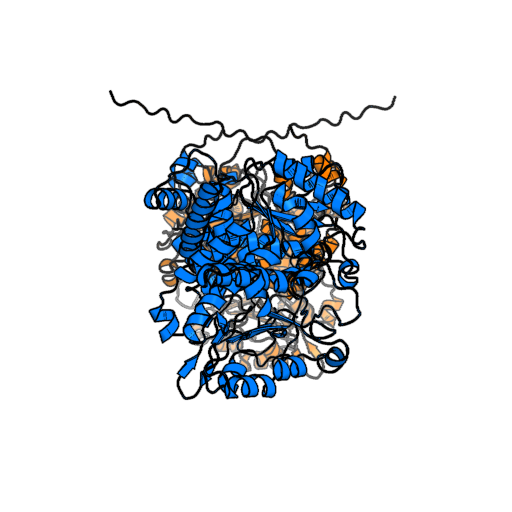94 1.845 1 95.5 388 GLY A O 1
ATOM 3050 N N . LEU A 1 389 ? -9.422 35.688 2.545 1 90.5 389 LEU A N 1
ATOM 3051 C CA . LEU A 1 389 ? -9.703 34.5 3.338 1 90.5 389 LEU A CA 1
ATOM 3052 C C . LEU A 1 389 ? -11.18 34.094 3.221 1 90.5 389 LEU A C 1
ATOM 3054 O O . LEU A 1 389 ? -11.773 33.625 4.191 1 90.5 389 LEU A O 1
ATOM 3058 N N . ALA A 1 390 ? -11.766 34.344 2.062 1 87.06 390 ALA A N 1
ATOM 3059 C CA . ALA A 1 390 ? -13.203 34.156 1.896 1 87.06 390 ALA A CA 1
ATOM 3060 C C . ALA A 1 390 ? -13.5 33.031 0.919 1 87.06 390 ALA A C 1
ATOM 3062 O O . ALA A 1 390 ? -14.664 32.75 0.628 1 87.06 390 ALA A O 1
ATOM 3063 N N . ALA A 1 391 ? -12.523 32.375 0.41 1 81 391 ALA A N 1
ATOM 3064 C CA . ALA A 1 391 ? -12.688 31.312 -0.585 1 81 391 ALA A CA 1
ATOM 3065 C C . ALA A 1 391 ? -13.461 31.828 -1.798 1 81 391 ALA A C 1
ATOM 3067 O O . ALA A 1 391 ? -14.359 31.141 -2.303 1 81 391 ALA A O 1
ATOM 3068 N N . ALA A 1 392 ? -13.227 33.031 -2.162 1 88.12 392 ALA A N 1
ATOM 3069 C CA . ALA A 1 392 ? -13.875 33.656 -3.318 1 88.12 392 ALA A CA 1
ATOM 3070 C C . ALA A 1 392 ? -12.898 33.781 -4.484 1 88.12 392 ALA A C 1
ATOM 3072 O O . ALA A 1 392 ? -12.266 34.844 -4.648 1 88.12 392 ALA A O 1
ATOM 3073 N N . GLY A 1 393 ? -12.883 32.812 -5.297 1 91.12 393 GLY A N 1
ATOM 3074 C CA . GLY A 1 393 ? -11.953 32.781 -6.414 1 91.12 393 GLY A CA 1
ATOM 3075 C C . GLY A 1 393 ? -12.117 33.969 -7.355 1 91.12 393 GLY A C 1
ATOM 3076 O O . GLY A 1 393 ? -13.234 34.281 -7.773 1 91.12 393 GLY A O 1
ATOM 3077 N N . GLY A 1 394 ? -11.023 34.656 -7.586 1 94.75 394 GLY A N 1
ATOM 3078 C CA . GLY A 1 394 ? -11.039 35.75 -8.562 1 94.75 394 GLY A CA 1
ATOM 3079 C C . GLY A 1 394 ? -11.594 37.062 -8 1 94.75 394 GLY A C 1
ATOM 3080 O O . GLY A 1 394 ? -11.812 38 -8.742 1 94.75 394 GLY A O 1
ATOM 3081 N N . ALA A 1 395 ? -11.766 37.094 -6.754 1 96.19 395 ALA A N 1
ATOM 3082 C CA . ALA A 1 395 ? -12.383 38.281 -6.125 1 96.19 395 ALA A CA 1
ATOM 3083 C C . ALA A 1 395 ? -11.492 39.5 -6.266 1 96.19 395 ALA A C 1
ATOM 3085 O O . ALA A 1 395 ? -11.992 40.625 -6.316 1 96.19 395 ALA A O 1
ATOM 3086 N N . PHE A 1 396 ? -10.203 39.312 -6.242 1 98.25 396 PHE A N 1
ATOM 3087 C CA . PHE A 1 396 ? -9.281 40.406 -6.543 1 98.25 396 PHE A CA 1
ATOM 3088 C C . PHE A 1 396 ? -9.172 40.625 -8.047 1 98.25 396 PHE A C 1
ATOM 3090 O O . PHE A 1 396 ? -8.32 40.031 -8.711 1 98.25 396 PHE A O 1
ATOM 3097 N N . THR A 1 397 ? -9.898 41.5 -8.57 1 97.62 397 THR A N 1
ATOM 3098 C CA . THR A 1 397 ? -10.031 41.688 -10.016 1 97.62 397 THR A CA 1
ATOM 3099 C C . THR A 1 397 ? -8.859 42.469 -10.578 1 97.62 397 THR A C 1
ATOM 3101 O O . THR A 1 397 ? -8.141 43.156 -9.828 1 97.62 397 THR A O 1
ATOM 3104 N N . GLU A 1 398 ? -8.711 42.406 -11.922 1 98.12 398 GLU A N 1
ATOM 3105 C CA . GLU A 1 398 ? -7.688 43.188 -12.617 1 98.12 398 GLU A CA 1
ATOM 3106 C C . GLU A 1 398 ? -7.844 44.656 -12.359 1 98.12 398 GLU A C 1
ATOM 3108 O O . GLU A 1 398 ? -6.863 45.375 -12.086 1 98.12 398 GLU A O 1
ATOM 3113 N N . GLU A 1 399 ? -9.039 45.094 -12.438 1 97.75 399 GLU A N 1
ATOM 3114 C CA . GLU A 1 399 ? -9.336 46.531 -12.219 1 97.75 399 GLU A CA 1
ATOM 3115 C C . GLU A 1 399 ? -8.922 46.969 -10.82 1 97.75 399 GLU A C 1
ATOM 3117 O O . GLU A 1 399 ? -8.32 48.031 -10.648 1 97.75 399 GLU A O 1
ATOM 3122 N N . MET A 1 400 ? -9.203 46.188 -9.859 1 97.88 400 MET A N 1
ATOM 3123 C CA . MET A 1 400 ? -8.883 46.5 -8.469 1 97.88 400 MET A CA 1
ATOM 3124 C C . MET A 1 400 ? -7.371 46.562 -8.258 1 97.88 400 MET A C 1
ATOM 3126 O O . MET A 1 400 ? -6.863 47.5 -7.629 1 97.88 400 MET A O 1
ATOM 3130 N N . ILE A 1 401 ? -6.668 45.625 -8.781 1 98.25 401 ILE A N 1
ATOM 3131 C CA . ILE A 1 401 ? -5.23 45.5 -8.578 1 98.25 401 ILE A CA 1
ATOM 3132 C C . ILE A 1 401 ? -4.516 46.656 -9.32 1 98.25 401 ILE A C 1
ATOM 3134 O O . ILE A 1 401 ? -3.578 47.25 -8.789 1 98.25 401 ILE A O 1
ATOM 3138 N N . LYS A 1 402 ? -4.934 46.969 -10.523 1 98 402 LYS A N 1
ATOM 3139 C CA . LYS A 1 402 ? -4.367 48.094 -11.258 1 98 402 LYS A CA 1
ATOM 3140 C C . LYS A 1 402 ? -4.625 49.406 -10.531 1 98 402 LYS A C 1
ATOM 3142 O O . LYS A 1 402 ? -3.77 50.281 -10.508 1 98 402 LYS A O 1
ATOM 3147 N N . TYR A 1 403 ? -5.812 49.469 -10.031 1 98.06 403 TYR A N 1
ATOM 3148 C CA . TYR A 1 403 ? -6.137 50.656 -9.234 1 98.06 403 TYR A CA 1
ATOM 3149 C C . TYR A 1 403 ? -5.191 50.781 -8.047 1 98.06 403 TYR A C 1
ATOM 3151 O O . TYR A 1 403 ? -4.652 51.875 -7.801 1 98.06 403 TYR A O 1
ATOM 3159 N N . MET A 1 404 ? -4.914 49.781 -7.34 1 97.88 404 MET A N 1
ATOM 3160 C CA . MET A 1 404 ? -3.988 49.781 -6.215 1 97.88 404 MET A CA 1
ATOM 3161 C C . MET A 1 404 ? -2.586 50.188 -6.668 1 97.88 404 MET A C 1
ATOM 3163 O O . MET A 1 404 ? -1.908 50.969 -5.996 1 97.88 404 MET A O 1
ATOM 3167 N N . ALA A 1 405 ? -2.207 49.625 -7.773 1 97.06 405 ALA A N 1
ATOM 3168 C CA . ALA A 1 405 ? -0.867 49.906 -8.297 1 97.06 405 ALA A CA 1
ATOM 3169 C C . ALA A 1 405 ? -0.705 51.375 -8.688 1 97.06 405 ALA A C 1
ATOM 3171 O O . ALA A 1 405 ? 0.418 51.844 -8.812 1 97.06 405 ALA A O 1
ATOM 3172 N N . SER A 1 406 ? -1.756 52.031 -8.914 1 97.38 406 SER A N 1
ATOM 3173 C CA . SER A 1 406 ? -1.709 53.438 -9.352 1 97.38 406 SER A CA 1
ATOM 3174 C C . SER A 1 406 ? -1.253 54.344 -8.219 1 97.38 406 SER A C 1
ATOM 3176 O O . SER A 1 406 ? -0.75 55.438 -8.469 1 97.38 406 SER A O 1
ATOM 3178 N N . TYR A 1 407 ? -1.409 53.906 -6.953 1 96.5 407 TYR A N 1
ATOM 3179 C CA . TYR A 1 407 ? -1.023 54.812 -5.859 1 96.5 407 TYR A CA 1
ATOM 3180 C C . TYR A 1 407 ? -0.065 54.094 -4.906 1 96.5 407 TYR A C 1
ATOM 3182 O O . TYR A 1 407 ? 0.528 54.75 -4.031 1 96.5 407 TYR A O 1
ATOM 3190 N N . CYS A 1 408 ? 0.045 52.875 -5.035 1 95.19 408 CYS A N 1
ATOM 3191 C CA . CYS A 1 408 ? 0.945 52.094 -4.219 1 95.19 408 CYS A CA 1
ATOM 3192 C C . CYS A 1 408 ? 2.02 51.438 -5.078 1 95.19 408 CYS A C 1
ATOM 3194 O O . CYS A 1 408 ? 1.718 50.562 -5.895 1 95.19 408 CYS A O 1
ATOM 3196 N N . LYS A 1 409 ? 3.238 51.75 -4.887 1 95.12 409 LYS A N 1
ATOM 3197 C CA . LYS A 1 409 ? 4.336 51.281 -5.73 1 95.12 409 LYS A CA 1
ATOM 3198 C C . LYS A 1 409 ? 4.449 49.75 -5.707 1 95.12 409 LYS A C 1
ATOM 3200 O O . LYS A 1 409 ? 4.711 49.125 -6.738 1 95.12 409 LYS A O 1
ATOM 3205 N N . ARG A 1 410 ? 4.332 49.188 -4.609 1 95.56 410 ARG A N 1
ATOM 3206 C CA . ARG A 1 410 ? 4.383 47.719 -4.449 1 95.56 410 ARG A CA 1
ATOM 3207 C C . ARG A 1 410 ? 3.211 47.219 -3.615 1 95.56 410 ARG A C 1
ATOM 3209 O O . ARG A 1 410 ? 3.363 46.938 -2.424 1 95.56 410 ARG A O 1
ATOM 3216 N N . PRO A 1 411 ? 2.072 47.031 -4.207 1 97.25 411 PRO A N 1
ATOM 3217 C CA . PRO A 1 411 ? 0.908 46.594 -3.445 1 97.25 411 PRO A CA 1
ATOM 3218 C C . PRO A 1 411 ? 1.083 45.188 -2.877 1 97.25 411 PRO A C 1
ATOM 3220 O O . PRO A 1 411 ? 1.658 44.312 -3.537 1 97.25 411 PRO A O 1
ATOM 3223 N N . ILE A 1 412 ? 0.625 44.969 -1.677 1 96.88 412 ILE A N 1
ATOM 3224 C CA . ILE A 1 412 ? 0.655 43.656 -1.016 1 96.88 412 ILE A CA 1
ATOM 3225 C C . ILE A 1 412 ? -0.645 42.906 -1.295 1 96.88 412 ILE A C 1
ATOM 3227 O O . ILE A 1 412 ? -1.733 43.406 -1.013 1 96.88 412 ILE A O 1
ATOM 3231 N N . LEU A 1 413 ? -0.528 41.719 -1.892 1 97.88 413 LEU A N 1
ATOM 3232 C CA . LEU A 1 413 ? -1.673 40.875 -2.203 1 97.88 413 LEU A CA 1
ATOM 3233 C C . LEU A 1 413 ? -1.503 39.5 -1.598 1 97.88 413 LEU A C 1
ATOM 3235 O O . LEU A 1 413 ? -0.645 38.719 -2.033 1 97.88 413 LEU A O 1
ATOM 3239 N N . PHE A 1 414 ? -2.377 39.125 -0.608 1 97.31 414 PHE A N 1
ATOM 3240 C CA . PHE A 1 414 ? -2.332 37.844 0.045 1 97.31 414 PHE A CA 1
ATOM 3241 C C . PHE A 1 414 ? -3.598 37.031 -0.245 1 97.31 414 PHE A C 1
ATOM 3243 O O . PHE A 1 414 ? -4.535 37.031 0.557 1 97.31 414 PHE A O 1
ATOM 3250 N N . PRO A 1 415 ? -3.65 36.406 -1.416 1 96.31 415 PRO A N 1
ATOM 3251 C CA . PRO A 1 415 ? -4.762 35.469 -1.694 1 96.31 415 PRO A CA 1
ATOM 3252 C C . PRO A 1 415 ? -4.633 34.156 -0.947 1 96.31 415 PRO A C 1
ATOM 3254 O O . PRO A 1 415 ? -4.07 33.188 -1.478 1 96.31 415 PRO A O 1
ATOM 3257 N N . LEU A 1 416 ? -5.289 34.031 0.187 1 92.56 416 LEU A N 1
ATOM 3258 C CA . LEU A 1 416 ? -4.926 32.969 1.133 1 92.56 416 LEU A CA 1
ATOM 3259 C C . LEU A 1 416 ? -5.926 31.828 1.083 1 92.56 416 LEU A C 1
ATOM 3261 O O . LEU A 1 416 ? -5.734 30.797 1.74 1 92.56 416 LEU A O 1
ATOM 3265 N N . SER A 1 417 ? -6.945 31.938 0.264 1 87.69 417 SER A N 1
ATOM 3266 C CA . SER A 1 417 ? -7.965 30.891 0.231 1 87.69 417 SER A CA 1
ATOM 3267 C C . SER A 1 417 ? -7.438 29.625 -0.439 1 87.69 417 SER A C 1
ATOM 3269 O O . SER A 1 417 ? -6.645 29.703 -1.38 1 87.69 417 SER A O 1
ATOM 3271 N N . ASN A 1 418 ? -7.871 28.5 0.145 1 79.5 418 ASN A N 1
ATOM 3272 C CA . ASN A 1 418 ? -7.613 27.172 -0.404 1 79.5 418 ASN A CA 1
ATOM 3273 C C . ASN A 1 418 ? -8.898 26.5 -0.88 1 79.5 418 ASN A C 1
ATOM 3275 O O . ASN A 1 418 ? -9.977 26.766 -0.346 1 79.5 418 ASN A O 1
ATOM 3279 N N . PRO A 1 419 ? -8.773 25.656 -1.863 1 78.88 419 PRO A N 1
ATOM 3280 C CA . PRO A 1 419 ? -7.617 25.312 -2.695 1 78.88 419 PRO A CA 1
ATOM 3281 C C . PRO A 1 419 ? -7.305 26.391 -3.738 1 78.88 419 PRO A C 1
ATOM 3283 O O . PRO A 1 419 ? -7.871 27.484 -3.691 1 78.88 419 PRO A O 1
ATOM 3286 N N . SER A 1 420 ? -6.391 26.031 -4.652 1 81.25 420 SER A N 1
ATOM 3287 C CA . SER A 1 420 ? -5.918 27 -5.641 1 81.25 420 SER A CA 1
ATOM 3288 C C . SER A 1 420 ? -7.074 27.578 -6.457 1 81.25 420 SER A C 1
ATOM 3290 O O . SER A 1 420 ? -7.066 28.75 -6.816 1 81.25 420 SER A O 1
ATOM 3292 N N . SER A 1 421 ? -8.078 26.719 -6.582 1 83.38 421 SER A N 1
ATOM 3293 C CA . SER A 1 421 ? -9.219 27.141 -7.391 1 83.38 421 SER A CA 1
ATOM 3294 C C . SER A 1 421 ? -10.055 28.188 -6.664 1 83.38 421 SER A C 1
ATOM 3296 O O . SER A 1 421 ? -10.812 28.938 -7.293 1 83.38 421 SER A O 1
ATOM 3298 N N . LYS A 1 422 ? -9.883 28.391 -5.383 1 87.06 422 LYS A N 1
ATOM 3299 C CA . LYS A 1 422 ? -10.672 29.328 -4.574 1 87.06 422 LYS A CA 1
ATOM 3300 C C . LYS A 1 422 ? -9.844 30.547 -4.184 1 87.06 422 LYS A C 1
ATOM 3302 O O . LYS A 1 422 ? -10.328 31.438 -3.484 1 87.06 422 LYS A O 1
ATOM 3307 N N . SER A 1 423 ? -8.633 30.609 -4.73 1 91.06 423 SER A N 1
ATOM 3308 C CA . SER A 1 423 ? -7.758 31.734 -4.426 1 91.06 423 SER A CA 1
ATOM 3309 C C . SER A 1 423 ? -8.328 33.031 -4.973 1 91.06 423 SER A C 1
ATOM 3311 O O . SER A 1 423 ? -8.875 33.062 -6.078 1 91.06 423 SER A O 1
ATOM 3313 N N . GLU A 1 424 ? -8.195 34.156 -4.316 1 96.25 424 GLU A N 1
ATOM 3314 C CA . GLU A 1 424 ? -8.805 35.438 -4.668 1 96.25 424 GLU A CA 1
ATOM 3315 C C . GLU A 1 424 ? -8.172 36.031 -5.926 1 96.25 424 GLU A C 1
ATOM 3317 O O . GLU A 1 424 ? -8.797 36.812 -6.621 1 96.25 424 GLU A O 1
ATOM 3322 N N . VAL A 1 425 ? -6.953 35.625 -6.203 1 97 425 VAL A N 1
ATOM 3323 C CA . VAL A 1 425 ? -6.289 35.969 -7.449 1 97 425 VAL A CA 1
ATOM 3324 C C . VAL A 1 425 ? -5.176 34.969 -7.758 1 97 425 VAL A C 1
ATOM 3326 O O . VAL A 1 425 ? -4.555 34.438 -6.84 1 97 425 VAL A O 1
ATOM 3329 N N . ASN A 1 426 ? -5.016 34.719 -9.062 1 96.19 426 ASN A N 1
ATOM 3330 C CA . ASN A 1 426 ? -3.83 34 -9.484 1 96.19 426 ASN A CA 1
ATOM 3331 C C . ASN A 1 426 ? -2.572 34.844 -9.414 1 96.19 426 ASN A C 1
ATOM 3333 O O . ASN A 1 426 ? -2.506 35.906 -10.031 1 96.19 426 ASN A O 1
ATOM 3337 N N . PRO A 1 427 ? -1.595 34.375 -8.719 1 96.31 427 PRO A N 1
ATOM 3338 C CA . PRO A 1 427 ? -0.383 35.188 -8.586 1 96.31 427 PRO A CA 1
ATOM 3339 C C . PRO A 1 427 ? 0.195 35.625 -9.93 1 96.31 427 PRO A C 1
ATOM 3341 O O . PRO A 1 427 ? 0.717 36.75 -10.055 1 96.31 427 PRO A O 1
ATOM 3344 N N . ASP A 1 428 ? 0.135 34.781 -10.898 1 96.88 428 ASP A N 1
ATOM 3345 C CA . ASP A 1 428 ? 0.608 35.125 -12.234 1 96.88 428 ASP A CA 1
ATOM 3346 C C . ASP A 1 428 ? -0.102 36.375 -12.758 1 96.88 428 ASP A C 1
ATOM 3348 O O . ASP A 1 428 ? 0.534 37.25 -13.32 1 96.88 428 ASP A O 1
ATOM 3352 N N . ASP A 1 429 ? -1.367 36.438 -12.555 1 97.75 429 ASP A N 1
ATOM 3353 C CA . ASP A 1 429 ? -2.164 37.594 -12.961 1 97.75 429 ASP A CA 1
ATOM 3354 C C . ASP A 1 429 ? -1.783 38.844 -12.164 1 97.75 429 ASP A C 1
ATOM 3356 O O . ASP A 1 429 ? -1.63 39.906 -12.734 1 97.75 429 ASP A O 1
ATOM 3360 N N . ALA A 1 430 ? -1.659 38.688 -10.891 1 97.81 430 ALA A N 1
ATOM 3361 C CA . ALA A 1 430 ? -1.299 39.812 -10.031 1 97.81 430 ALA A CA 1
ATOM 3362 C C . ALA A 1 430 ? 0.016 40.438 -10.477 1 97.81 430 ALA A C 1
ATOM 3364 O O . ALA A 1 430 ? 0.134 41.656 -10.531 1 97.81 430 ALA A O 1
ATOM 3365 N N . TYR A 1 431 ? 0.963 39.594 -10.75 1 96.88 431 TYR A N 1
ATOM 3366 C CA . TYR A 1 431 ? 2.26 40.094 -11.203 1 96.88 431 TYR A CA 1
ATOM 3367 C C . TYR A 1 431 ? 2.133 40.812 -12.547 1 96.88 431 TYR A C 1
ATOM 3369 O O . TYR A 1 431 ? 2.67 41.906 -12.734 1 96.88 431 TYR A O 1
ATOM 3377 N N . LYS A 1 432 ? 1.458 40.188 -13.445 1 97.44 432 LYS A N 1
ATOM 3378 C CA . LYS A 1 432 ? 1.298 40.75 -14.773 1 97.44 432 LYS A CA 1
ATOM 3379 C C . LYS A 1 432 ? 0.551 42.094 -14.711 1 97.44 432 LYS A C 1
ATOM 3381 O O . LYS A 1 432 ? 0.934 43.062 -15.367 1 97.44 432 LYS A O 1
ATOM 3386 N N . TRP A 1 433 ? -0.447 42.156 -13.898 1 98 433 TRP A N 1
ATOM 3387 C CA . TRP A 1 433 ? -1.31 43.312 -13.82 1 98 433 TRP A CA 1
ATOM 3388 C C . TRP A 1 433 ? -0.588 44.469 -13.148 1 98 433 TRP A C 1
ATOM 3390 O O . TRP A 1 433 ? -1.021 45.625 -13.25 1 98 433 TRP A O 1
ATOM 3400 N N . THR A 1 434 ? 0.51 44.281 -12.461 1 97.56 434 THR A N 1
ATOM 3401 C CA . THR A 1 434 ? 1.242 45.312 -11.75 1 97.56 434 THR A CA 1
ATOM 3402 C C . THR A 1 434 ? 2.652 45.469 -12.312 1 97.56 434 THR A C 1
ATOM 3404 O O . THR A 1 434 ? 3.518 46.094 -11.68 1 97.56 434 THR A O 1
ATOM 3407 N N . ASN A 1 435 ? 2.902 44.812 -13.406 1 96.31 435 ASN A N 1
ATOM 3408 C CA . ASN A 1 435 ? 4.211 44.844 -14.047 1 96.31 435 ASN A CA 1
ATOM 3409 C C . ASN A 1 435 ? 5.309 44.375 -13.109 1 96.31 435 ASN A C 1
ATOM 3411 O O . ASN A 1 435 ? 6.371 44.969 -13.016 1 96.31 435 ASN A O 1
ATOM 3415 N N . GLY A 1 436 ? 4.941 43.406 -12.266 1 94.38 436 GLY A N 1
ATOM 3416 C CA . GLY A 1 436 ? 5.91 42.719 -11.43 1 94.38 436 GLY A CA 1
ATOM 3417 C C . GLY A 1 436 ? 6.133 43.375 -10.086 1 94.38 436 GLY A C 1
ATOM 3418 O O . GLY A 1 436 ? 7 42.969 -9.32 1 94.38 436 GLY A O 1
ATOM 3419 N N . THR A 1 437 ? 5.359 44.344 -9.75 1 94.69 437 THR A N 1
ATOM 3420 C CA . THR A 1 437 ? 5.656 45.094 -8.539 1 94.69 437 THR A CA 1
ATOM 3421 C C . THR A 1 437 ? 4.875 44.562 -7.352 1 94.69 437 THR A C 1
ATOM 3423 O O . THR A 1 437 ? 5.207 44.844 -6.199 1 94.69 437 THR A O 1
ATOM 3426 N N . ALA A 1 438 ? 3.895 43.75 -7.57 1 96.31 438 ALA A N 1
ATOM 3427 C CA . ALA A 1 438 ? 3.068 43.219 -6.492 1 96.31 438 ALA A CA 1
ATOM 3428 C C . ALA A 1 438 ? 3.879 42.281 -5.582 1 96.31 438 ALA A C 1
ATOM 3430 O O . ALA A 1 438 ? 4.734 41.531 -6.055 1 96.31 438 ALA A O 1
ATOM 3431 N N . ILE A 1 439 ? 3.629 42.375 -4.297 1 95.69 439 ILE A N 1
ATOM 3432 C CA . ILE A 1 439 ? 4.125 41.406 -3.314 1 95.69 439 ILE A CA 1
ATOM 3433 C C . ILE A 1 439 ? 3.043 40.375 -3.002 1 95.69 439 ILE A C 1
ATOM 3435 O O . ILE A 1 439 ? 1.998 40.719 -2.441 1 95.69 439 ILE A O 1
ATOM 3439 N N . VAL A 1 440 ? 3.316 39.125 -3.357 1 96.06 440 VAL A N 1
ATOM 3440 C CA . VAL A 1 440 ? 2.24 38.156 -3.314 1 96.06 440 VAL A CA 1
ATOM 3441 C C . VAL A 1 440 ? 2.623 37 -2.377 1 96.06 440 VAL A C 1
ATOM 3443 O O . VAL A 1 440 ? 3.725 36.469 -2.469 1 96.06 440 VAL A O 1
ATOM 3446 N N . ALA A 1 441 ? 1.714 36.719 -1.446 1 95.31 441 ALA A N 1
ATOM 3447 C CA . ALA A 1 441 ? 1.789 35.5 -0.647 1 95.31 441 ALA A CA 1
ATOM 3448 C C . ALA A 1 441 ? 0.46 34.75 -0.666 1 95.31 441 ALA A C 1
ATOM 3450 O O . ALA A 1 441 ? -0.562 35.281 -0.214 1 95.31 441 ALA A O 1
ATOM 3451 N N . SER A 1 442 ? 0.515 33.531 -1.161 1 92.94 442 SER A N 1
ATOM 3452 C CA . SER A 1 442 ? -0.708 32.75 -1.314 1 92.94 442 SER A CA 1
ATOM 3453 C C . SER A 1 442 ? -0.825 31.688 -0.227 1 92.94 442 SER A C 1
ATOM 3455 O O . SER A 1 442 ? 0.133 31.438 0.506 1 92.94 442 SER A O 1
ATOM 3457 N N . GLY A 1 443 ? -2.047 31.109 -0.082 1 86.19 443 GLY A N 1
ATOM 3458 C CA . GLY A 1 443 ? -2.285 29.984 0.823 1 86.19 443 GLY A CA 1
ATOM 3459 C C . GLY A 1 443 ? -2.002 28.641 0.194 1 86.19 443 GLY A C 1
ATOM 3460 O O . GLY A 1 443 ? -1.825 27.641 0.901 1 86.19 443 GLY A O 1
ATOM 3461 N N . SER A 1 444 ? -1.935 28.625 -1.107 1 82.88 444 SER A N 1
ATOM 3462 C CA . SER A 1 444 ? -1.658 27.422 -1.885 1 82.88 444 SER A CA 1
ATOM 3463 C C . SER A 1 444 ? -0.398 27.578 -2.727 1 82.88 444 SER A C 1
ATOM 3465 O O . SER A 1 444 ? 0.014 28.703 -3.027 1 82.88 444 SER A O 1
ATOM 3467 N N . PRO A 1 445 ? 0.152 26.406 -3.094 1 81.88 445 PRO A N 1
ATOM 3468 C CA . PRO A 1 445 ? 1.321 26.531 -3.969 1 81.88 445 PRO A CA 1
ATOM 3469 C C . PRO A 1 445 ? 0.955 26.969 -5.387 1 81.88 445 PRO A C 1
ATOM 3471 O O . PRO A 1 445 ? -0.063 26.531 -5.926 1 81.88 445 PRO A O 1
ATOM 3474 N N . PHE A 1 446 ? 1.714 27.922 -5.965 1 88.06 446 PHE A N 1
ATOM 3475 C CA . PHE A 1 446 ? 1.584 28.375 -7.34 1 88.06 446 PHE A CA 1
ATOM 3476 C C . PHE A 1 446 ? 2.941 28.406 -8.031 1 88.06 446 PHE A C 1
ATOM 3478 O O . PHE A 1 446 ? 3.973 28.594 -7.379 1 88.06 446 PHE A O 1
ATOM 3485 N N . PRO A 1 447 ? 2.938 28.25 -9.336 1 88.44 447 PRO A N 1
ATOM 3486 C CA . PRO A 1 447 ? 4.207 28.328 -10.062 1 88.44 447 PRO A CA 1
ATOM 3487 C C . PRO A 1 447 ? 4.734 29.766 -10.18 1 88.44 447 PRO A C 1
ATOM 3489 O O . PRO A 1 447 ? 4 30.719 -9.914 1 88.44 447 PRO A O 1
ATOM 3492 N N . SER A 1 448 ? 6 29.859 -10.562 1 92.69 448 SER A N 1
ATOM 3493 C CA . SER A 1 448 ? 6.609 31.156 -10.852 1 92.69 448 SER A CA 1
ATOM 3494 C C . SER A 1 448 ? 6.047 31.75 -12.133 1 92.69 448 SER A C 1
ATOM 3496 O O . SER A 1 448 ? 5.477 31.047 -12.961 1 92.69 448 SER A O 1
ATOM 3498 N N . SER A 1 449 ? 6.168 33 -12.141 1 94.38 449 SER A N 1
ATOM 3499 C CA . SER A 1 449 ? 5.758 33.781 -13.305 1 94.38 449 SER A CA 1
ATOM 3500 C C . SER A 1 449 ? 6.941 34.531 -13.906 1 94.38 449 SER A C 1
ATOM 3502 O O . SER A 1 449 ? 7.926 34.812 -13.219 1 94.38 449 SER A O 1
ATOM 3504 N N . VAL A 1 450 ? 6.852 34.781 -15.172 1 95.12 450 VAL A N 1
ATOM 3505 C CA . VAL A 1 450 ? 7.84 35.594 -15.844 1 95.12 450 VAL A CA 1
ATOM 3506 C C . VAL A 1 450 ? 7.188 36.906 -16.328 1 95.12 450 VAL A C 1
ATOM 3508 O O . VAL A 1 450 ? 6.215 36.875 -17.094 1 95.12 450 VAL A O 1
ATOM 3511 N N . VAL A 1 451 ? 7.727 38.031 -15.797 1 95 451 VAL A N 1
ATOM 3512 C CA . VAL A 1 451 ? 7.266 39.344 -16.219 1 95 451 VAL A CA 1
ATOM 3513 C C . VAL A 1 451 ? 8.469 40.188 -16.609 1 95 451 VAL A C 1
ATOM 3515 O O . VAL A 1 451 ? 9.375 40.406 -15.797 1 95 451 VAL A O 1
ATOM 3518 N N . ASP A 1 452 ? 8.445 40.625 -17.859 1 93.12 452 ASP A N 1
ATOM 3519 C CA . ASP A 1 452 ? 9.516 41.469 -18.391 1 93.12 452 ASP A CA 1
ATOM 3520 C C . ASP A 1 452 ? 10.883 40.844 -18.141 1 93.12 452 ASP A C 1
ATOM 3522 O O . ASP A 1 452 ? 11.805 41.5 -17.672 1 93.12 452 ASP A O 1
ATOM 3526 N N . GLY A 1 453 ? 11.016 39.531 -18.25 1 92.69 453 GLY A N 1
ATOM 3527 C CA . GLY A 1 453 ? 12.266 38.812 -18.172 1 92.69 453 GLY A CA 1
ATOM 3528 C C . GLY A 1 453 ? 12.656 38.438 -16.75 1 92.69 453 GLY A C 1
ATOM 3529 O O . GLY A 1 453 ? 13.656 37.781 -16.516 1 92.69 453 GLY A O 1
ATOM 3530 N N . LYS A 1 454 ? 11.867 38.906 -15.828 1 91.94 454 LYS A N 1
ATOM 3531 C CA . LYS A 1 454 ? 12.156 38.594 -14.43 1 91.94 454 LYS A CA 1
ATOM 3532 C C . LYS A 1 454 ? 11.273 37.469 -13.922 1 91.94 454 LYS A C 1
ATOM 3534 O O . LYS A 1 454 ? 10.078 37.438 -14.195 1 91.94 454 LYS A O 1
ATOM 3539 N N . VAL A 1 455 ? 11.898 36.562 -13.227 1 93 455 VAL A N 1
ATOM 3540 C CA . VAL A 1 455 ? 11.156 35.438 -12.617 1 93 455 VAL A CA 1
ATOM 3541 C C . VAL A 1 455 ? 10.641 35.875 -11.25 1 93 455 VAL A C 1
ATOM 3543 O O . VAL A 1 455 ? 11.406 36.312 -10.398 1 93 455 VAL A O 1
ATOM 3546 N N . LEU A 1 456 ? 9.352 35.844 -11.07 1 92.62 456 LEU A N 1
ATOM 3547 C CA . LEU A 1 456 ? 8.688 36.188 -9.812 1 92.62 456 LEU A CA 1
ATOM 3548 C C . LEU A 1 456 ? 7.984 34.938 -9.234 1 92.62 456 LEU A C 1
ATOM 3550 O O . LEU A 1 456 ? 7.277 34.25 -9.945 1 92.62 456 LEU A O 1
ATOM 3554 N N . SER A 1 457 ? 8.266 34.656 -7.957 1 91.75 457 SER A N 1
ATOM 3555 C CA . SER A 1 457 ? 7.629 33.531 -7.281 1 91.75 457 SER A CA 1
ATOM 3556 C C . SER A 1 457 ? 6.801 34 -6.09 1 91.75 457 SER A C 1
ATOM 3558 O O . SER A 1 457 ? 7.305 34.719 -5.207 1 91.75 457 SER A O 1
ATOM 3560 N N . PRO A 1 458 ? 5.562 33.688 -6.117 1 93.06 458 PRO A N 1
ATOM 3561 C CA . PRO A 1 458 ? 4.785 34 -4.922 1 93.06 458 PRO A CA 1
ATOM 3562 C C . PRO A 1 458 ? 5.238 33.219 -3.686 1 93.06 458 PRO A C 1
ATOM 3564 O O . PRO A 1 458 ? 5.621 32.062 -3.793 1 93.06 458 PRO A O 1
ATOM 3567 N N . ALA A 1 459 ? 5.207 33.938 -2.561 1 92.12 459 ALA A N 1
ATOM 3568 C CA . ALA A 1 459 ? 5.406 33.25 -1.298 1 92.12 459 ALA A CA 1
ATOM 3569 C C . ALA A 1 459 ? 4.172 32.438 -0.922 1 92.12 459 ALA A C 1
ATOM 3571 O O . ALA A 1 459 ? 3.096 32.625 -1.493 1 92.12 459 ALA A O 1
ATOM 3572 N N . GLN A 1 460 ? 4.406 31.5 -0.056 1 88.5 460 GLN A N 1
ATOM 3573 C CA . GLN A 1 460 ? 3.289 30.719 0.451 1 88.5 460 GLN A CA 1
ATOM 3574 C C . GLN A 1 460 ? 3.221 30.781 1.975 1 88.5 460 GLN A C 1
ATOM 3576 O O . GLN A 1 460 ? 4.188 30.438 2.658 1 88.5 460 GLN A O 1
ATOM 3581 N N . GLY A 1 461 ? 2.135 31.312 2.459 1 90.31 461 GLY A N 1
ATOM 3582 C CA . GLY A 1 461 ? 1.887 31.281 3.893 1 90.31 461 GLY A CA 1
ATOM 3583 C C . GLY A 1 461 ? 1.412 29.922 4.375 1 90.31 461 GLY A C 1
ATOM 3584 O O . GLY A 1 461 ? 0.211 29.641 4.387 1 90.31 461 GLY A O 1
ATOM 3585 N N . ASN A 1 462 ? 2.301 29.094 4.855 1 89.12 462 ASN A N 1
ATOM 3586 C CA . ASN A 1 462 ? 2.014 27.734 5.328 1 89.12 462 ASN A CA 1
ATOM 3587 C C . ASN A 1 462 ? 2.168 27.641 6.844 1 89.12 462 ASN A C 1
ATOM 3589 O O . ASN A 1 462 ? 3.26 27.844 7.379 1 89.12 462 ASN A O 1
ATOM 3593 N N . ASN A 1 463 ? 1.101 27.234 7.473 1 92.19 463 ASN A N 1
ATOM 3594 C CA . ASN A 1 463 ? 1.129 27.172 8.93 1 92.19 463 ASN A CA 1
ATOM 3595 C C . ASN A 1 463 ? 2.16 26.156 9.422 1 92.19 463 ASN A C 1
ATOM 3597 O O . ASN A 1 463 ? 2.518 26.141 10.602 1 92.19 463 ASN A O 1
ATOM 3601 N N . LEU A 1 464 ? 2.713 25.406 8.523 1 94.62 464 LEU A N 1
ATOM 3602 C CA . LEU A 1 464 ? 3.77 24.453 8.844 1 94.62 464 LEU A CA 1
ATOM 3603 C C . LEU A 1 464 ? 4.977 25.156 9.445 1 94.62 464 LEU A C 1
ATOM 3605 O O . LEU A 1 464 ? 5.75 24.562 10.188 1 94.62 464 LEU A O 1
ATOM 3609 N N . TYR A 1 465 ? 5.086 26.438 9.172 1 96.31 465 TYR A N 1
ATOM 3610 C CA . TYR A 1 465 ? 6.215 27.203 9.695 1 96.31 465 TYR A CA 1
ATOM 3611 C C . TYR A 1 465 ? 5.984 27.578 11.156 1 96.31 465 TYR A C 1
ATOM 3613 O O . TYR A 1 465 ? 6.914 28.016 11.844 1 96.31 465 TYR A O 1
ATOM 3621 N N . ILE A 1 466 ? 4.75 27.359 11.648 1 97.81 466 ILE A N 1
ATOM 3622 C CA . ILE A 1 466 ? 4.398 27.891 12.953 1 97.81 466 ILE A CA 1
ATOM 3623 C C . ILE A 1 466 ? 4.082 26.75 13.914 1 97.81 466 ILE A C 1
ATOM 3625 O O . ILE A 1 466 ? 4.824 26.5 14.867 1 97.81 466 ILE A O 1
ATOM 3629 N N . PHE A 1 467 ? 3.1 25.922 13.625 1 98.38 467 PHE A N 1
ATOM 3630 C CA . PHE A 1 467 ? 2.488 25.062 14.633 1 98.38 467 PHE A CA 1
ATOM 3631 C C . PHE A 1 467 ? 3.463 23.984 15.086 1 98.38 467 PHE A C 1
ATOM 3633 O O . PHE A 1 467 ? 3.445 23.578 16.25 1 98.38 467 PHE A O 1
ATOM 3640 N N . PRO A 1 468 ? 4.309 23.422 14.219 1 98.44 468 PRO A N 1
ATOM 3641 C CA . PRO A 1 468 ? 5.238 22.438 14.766 1 98.44 468 PRO A CA 1
ATOM 3642 C C . PRO A 1 468 ? 6.16 23.016 15.836 1 98.44 468 PRO A C 1
ATOM 3644 O O . PRO A 1 468 ? 6.383 22.391 16.875 1 98.44 468 PRO A O 1
ATOM 3647 N N . GLY A 1 469 ? 6.699 24.219 15.547 1 98.75 469 GLY A N 1
ATOM 3648 C CA . GLY A 1 469 ? 7.555 24.875 16.516 1 98.75 469 GLY A CA 1
ATOM 3649 C C . GLY A 1 469 ? 6.824 25.25 17.797 1 98.75 469 GLY A C 1
ATOM 3650 O O . GLY A 1 469 ? 7.359 25.062 18.906 1 98.75 469 GLY A O 1
ATOM 3651 N N . VAL A 1 470 ? 5.629 25.766 17.641 1 98.75 470 VAL A N 1
ATOM 3652 C CA . VAL A 1 470 ? 4.816 26.141 18.797 1 98.75 470 VAL A CA 1
ATOM 3653 C C . VAL A 1 470 ? 4.512 24.891 19.625 1 98.75 470 VAL A C 1
ATOM 3655 O O . VAL A 1 470 ? 4.68 24.891 20.859 1 98.75 470 VAL A O 1
ATOM 3658 N N . GLY A 1 471 ? 4.082 23.844 18.938 1 98.75 471 GLY A N 1
ATOM 3659 C CA . GLY A 1 471 ? 3.812 22.594 19.625 1 98.75 471 GLY A CA 1
ATOM 3660 C C . GLY A 1 471 ? 5.016 22.062 20.375 1 98.75 471 GLY A C 1
ATOM 3661 O O . GLY A 1 471 ? 4.906 21.688 21.547 1 98.75 471 GLY A O 1
ATOM 3662 N N . LEU A 1 472 ? 6.184 22.016 19.703 1 98.75 472 LEU A N 1
ATOM 3663 C CA . LEU A 1 472 ? 7.418 21.531 20.312 1 98.75 472 LEU A CA 1
ATOM 3664 C C . LEU A 1 472 ? 7.785 22.359 21.531 1 98.75 472 LEU A C 1
ATOM 3666 O O . LEU A 1 472 ? 8.109 21.812 22.594 1 98.75 472 LEU A O 1
ATOM 3670 N N . GLY A 1 473 ? 7.73 23.703 21.375 1 98.81 473 GLY A N 1
ATOM 3671 C CA . GLY A 1 473 ? 8.031 24.578 22.5 1 98.81 473 GLY A CA 1
ATOM 3672 C C . GLY A 1 473 ? 7.125 24.359 23.688 1 98.81 473 GLY A C 1
ATOM 3673 O O . GLY A 1 473 ? 7.59 24.312 24.828 1 98.81 473 GLY A O 1
ATOM 3674 N N . CYS A 1 474 ? 5.871 24.188 23.469 1 98.75 474 CYS A N 1
ATOM 3675 C CA . CYS A 1 474 ? 4.895 24.031 24.531 1 98.75 474 CYS A CA 1
ATOM 3676 C C . CYS A 1 474 ? 5.031 22.656 25.203 1 98.75 474 CYS A C 1
ATOM 3678 O O . CYS A 1 474 ? 4.805 22.531 26.406 1 98.75 474 CYS A O 1
ATOM 3680 N N . VAL A 1 475 ? 5.332 21.625 24.406 1 98.38 475 VAL A N 1
ATOM 3681 C CA . VAL A 1 475 ? 5.574 20.297 24.953 1 98.38 475 VAL A CA 1
ATOM 3682 C C . VAL A 1 475 ? 6.742 20.344 25.938 1 98.38 475 VAL A C 1
ATOM 3684 O O . VAL A 1 475 ? 6.695 19.734 27 1 98.38 475 VAL A O 1
ATOM 3687 N N . ILE A 1 476 ? 7.805 21.062 25.578 1 98.44 476 ILE A N 1
ATOM 3688 C CA . ILE A 1 476 ? 9.016 21.141 26.391 1 98.44 476 ILE A CA 1
ATOM 3689 C C . ILE A 1 476 ? 8.766 22.016 27.609 1 98.44 476 ILE A C 1
ATOM 3691 O O . ILE A 1 476 ? 9.125 21.656 28.734 1 98.44 476 ILE A O 1
ATOM 3695 N N . ALA A 1 477 ? 8.07 23.156 27.391 1 98.5 477 ALA A N 1
ATOM 3696 C CA . ALA A 1 477 ? 7.848 24.125 28.453 1 98.5 477 ALA A CA 1
ATOM 3697 C C . ALA A 1 477 ? 6.789 23.625 29.438 1 98.5 477 ALA A C 1
ATOM 3699 O O . ALA A 1 477 ? 6.785 24 30.609 1 98.5 477 ALA A O 1
ATOM 3700 N N . GLN A 1 478 ? 5.852 22.859 28.922 1 97.88 478 GLN A N 1
ATOM 3701 C CA . GLN A 1 478 ? 4.758 22.281 29.703 1 97.88 478 GLN A CA 1
ATOM 3702 C C . GLN A 1 478 ? 3.945 23.375 30.391 1 97.88 478 GLN A C 1
ATOM 3704 O O . GLN A 1 478 ? 3.688 23.312 31.594 1 97.88 478 GLN A O 1
ATOM 3709 N N . SER A 1 479 ? 3.619 24.406 29.656 1 97.81 479 SER A N 1
ATOM 3710 C CA . SER A 1 479 ? 2.744 25.453 30.172 1 97.81 479 SER A CA 1
ATOM 3711 C C . SER A 1 479 ? 1.349 24.922 30.469 1 97.81 479 SER A C 1
ATOM 3713 O O . SER A 1 479 ? 0.876 24 29.797 1 97.81 479 SER A O 1
ATOM 3715 N N . PRO A 1 480 ? 0.668 25.422 31.5 1 97.25 480 PRO A N 1
ATOM 3716 C CA . PRO A 1 480 ? -0.677 24.938 31.812 1 97.25 480 PRO A CA 1
ATOM 3717 C C . PRO A 1 480 ? -1.676 25.203 30.688 1 97.25 480 PRO A C 1
ATOM 3719 O O . PRO A 1 480 ? -2.656 24.469 30.547 1 97.25 480 PRO A O 1
ATOM 3722 N N . TYR A 1 481 ? -1.517 26.266 30 1 97.69 481 TYR A N 1
ATOM 3723 C CA . TYR A 1 481 ? -2.287 26.641 28.828 1 97.69 481 TYR A CA 1
ATOM 3724 C C . TYR A 1 481 ? -1.42 27.391 27.812 1 97.69 481 TYR A C 1
ATOM 3726 O O . TYR A 1 481 ? -0.248 27.672 28.094 1 97.69 481 TYR A O 1
ATOM 3734 N N . ILE A 1 482 ? -1.911 27.719 26.609 1 98.06 482 ILE A N 1
ATOM 3735 C CA . ILE A 1 482 ? -1.146 28.391 25.562 1 98.06 482 ILE A CA 1
ATOM 3736 C C . ILE A 1 482 ? -1.747 29.766 25.297 1 98.06 482 ILE A C 1
ATOM 3738 O O . ILE A 1 482 ? -2.775 29.875 24.625 1 98.06 482 ILE A O 1
ATOM 3742 N N . PRO A 1 483 ? -1.1 30.75 25.75 1 95.5 483 PRO A N 1
ATOM 3743 C CA . PRO A 1 483 ? -1.643 32.094 25.578 1 95.5 483 PRO A CA 1
ATOM 3744 C C . PRO A 1 483 ? -1.451 32.625 24.156 1 95.5 483 PRO A C 1
ATOM 3746 O O . PRO A 1 483 ? -0.579 32.125 23.422 1 95.5 483 PRO A O 1
ATOM 3749 N N . GLN A 1 484 ? -2.23 33.625 23.781 1 90.56 484 GLN A N 1
ATOM 3750 C CA . GLN A 1 484 ? -2.182 34.25 22.453 1 90.56 484 GLN A CA 1
ATOM 3751 C C . GLN A 1 484 ? -0.8 34.812 22.172 1 90.56 484 GLN A C 1
ATOM 3753 O O . GLN A 1 484 ? -0.345 34.812 21.016 1 90.56 484 GLN A O 1
ATOM 3758 N N . GLU A 1 485 ? -0.105 35.25 23.188 1 92.12 485 GLU A N 1
ATOM 3759 C CA . GLU A 1 485 ? 1.212 35.875 23.078 1 92.12 485 GLU A CA 1
ATOM 3760 C C . GLU A 1 485 ? 2.223 34.906 22.453 1 92.12 485 GLU A C 1
ATOM 3762 O O . GLU A 1 485 ? 3.154 35.344 21.766 1 92.12 485 GLU A O 1
ATOM 3767 N N . VAL A 1 486 ? 2.006 33.719 22.656 1 96.69 486 VAL A N 1
ATOM 3768 C CA . VAL A 1 486 ? 2.881 32.688 22.094 1 96.69 486 VAL A CA 1
ATOM 3769 C C . VAL A 1 486 ? 2.881 32.75 20.578 1 96.69 486 VAL A C 1
ATOM 3771 O O . VAL A 1 486 ? 3.924 32.594 19.938 1 96.69 486 VAL A O 1
ATOM 3774 N N . PHE A 1 487 ? 1.785 33.031 20 1 96.12 487 PHE A N 1
ATOM 3775 C CA . PHE A 1 487 ? 1.675 33.062 18.547 1 96.12 487 PHE A CA 1
ATOM 3776 C C . PHE A 1 487 ? 2.23 34.344 17.984 1 96.12 487 PHE A C 1
ATOM 3778 O O . PHE A 1 487 ? 2.76 34.375 16.875 1 96.12 487 PHE A O 1
ATOM 3785 N N . VAL A 1 488 ? 2.131 35.406 18.688 1 93.94 488 VAL A N 1
ATOM 3786 C CA . VAL A 1 488 ? 2.795 36.656 18.312 1 93.94 488 VAL A CA 1
ATOM 3787 C C . VAL A 1 488 ? 4.309 36.438 18.297 1 93.94 488 VAL A C 1
ATOM 3789 O O . VAL A 1 488 ? 4.98 36.844 17.344 1 93.94 488 VAL A O 1
ATOM 3792 N N . THR A 1 489 ? 4.754 35.781 19.344 1 96.31 489 THR A N 1
ATOM 3793 C CA . THR A 1 489 ? 6.176 35.469 19.438 1 96.31 489 THR A CA 1
ATOM 3794 C C . THR A 1 489 ? 6.613 34.562 18.297 1 96.31 489 THR A C 1
ATOM 3796 O O . THR A 1 489 ? 7.68 34.781 17.703 1 96.31 489 THR A O 1
ATOM 3799 N N . ALA A 1 490 ? 5.844 33.594 18 1 97.69 490 ALA A N 1
ATOM 3800 C CA . ALA A 1 490 ? 6.148 32.656 16.891 1 97.69 490 ALA A CA 1
ATOM 3801 C C . ALA A 1 490 ? 6.215 33.406 15.562 1 97.69 490 ALA A C 1
ATOM 3803 O O . ALA A 1 490 ? 7.09 33.156 14.742 1 97.69 490 ALA A O 1
ATOM 3804 N N . ALA A 1 491 ? 5.277 34.312 15.32 1 95.94 491 ALA A N 1
ATOM 3805 C CA . ALA A 1 491 ? 5.266 35.125 14.102 1 95.94 491 ALA A CA 1
ATOM 3806 C C . ALA A 1 491 ? 6.543 35.969 13.977 1 95.94 491 ALA A C 1
ATOM 3808 O O . ALA A 1 491 ? 7.145 36.031 12.898 1 95.94 491 ALA A O 1
ATOM 3809 N N . LEU A 1 492 ? 6.922 36.531 15.062 1 94 492 LEU A N 1
ATOM 3810 C CA . LEU A 1 492 ? 8.141 37.344 15.078 1 94 492 LEU A CA 1
ATOM 3811 C C . LEU A 1 492 ? 9.367 36.5 14.805 1 94 492 LEU A C 1
ATOM 3813 O O . LEU A 1 492 ? 10.242 36.875 14.031 1 94 492 LEU A O 1
ATOM 3817 N N . ALA A 1 493 ? 9.414 35.375 15.484 1 96.06 493 ALA A N 1
ATOM 3818 C CA . ALA A 1 493 ? 10.531 34.438 15.273 1 96.06 493 ALA A CA 1
ATOM 3819 C C . ALA A 1 493 ? 10.648 34.062 13.805 1 96.06 493 ALA A C 1
ATOM 3821 O O . ALA A 1 493 ? 11.742 34.062 13.242 1 96.06 493 ALA A O 1
ATOM 3822 N N . LEU A 1 494 ? 9.531 33.688 13.203 1 96.25 494 LEU A N 1
ATOM 3823 C CA . LEU A 1 494 ? 9.516 33.281 11.797 1 96.25 494 LEU A CA 1
ATOM 3824 C C . LEU A 1 494 ? 9.984 34.438 10.898 1 96.25 494 LEU A C 1
ATOM 3826 O O . LEU A 1 494 ? 10.781 34.219 9.984 1 96.25 494 LEU A O 1
ATOM 3830 N N . SER A 1 495 ? 9.508 35.625 11.109 1 92.12 495 SER A N 1
ATOM 3831 C CA . SER A 1 495 ? 9.844 36.75 10.273 1 92.12 495 SER A CA 1
ATOM 3832 C C . SER A 1 495 ? 11.336 37.062 10.312 1 92.12 495 SER A C 1
ATOM 3834 O O . SER A 1 495 ? 11.914 37.5 9.312 1 92.12 495 SER A O 1
ATOM 3836 N N . ARG A 1 496 ? 11.977 36.719 11.375 1 92.31 496 ARG A N 1
ATOM 3837 C CA . ARG A 1 496 ? 13.383 37.031 11.578 1 92.31 496 ARG A CA 1
ATOM 3838 C C . ARG A 1 496 ? 14.281 36 10.922 1 92.31 496 ARG A C 1
ATOM 3840 O O . ARG A 1 496 ? 15.484 36.219 10.75 1 92.31 496 ARG A O 1
ATOM 3847 N N . LEU A 1 497 ? 13.758 34.938 10.562 1 94.12 497 LEU A N 1
ATOM 3848 C CA . LEU A 1 497 ? 14.555 33.844 9.992 1 94.12 497 LEU A CA 1
ATOM 3849 C C . LEU A 1 497 ? 14.844 34.125 8.516 1 94.12 497 LEU A C 1
ATOM 3851 O O . LEU A 1 497 ? 15.641 33.406 7.906 1 94.12 497 LEU A O 1
ATOM 3855 N N . VAL A 1 498 ? 14.211 35.062 7.941 1 90.69 498 VAL A N 1
ATOM 3856 C CA . VAL A 1 498 ? 14.555 35.5 6.59 1 90.69 498 VAL A CA 1
ATOM 3857 C C . VAL A 1 498 ? 15.422 36.75 6.652 1 90.69 498 VAL A C 1
ATOM 3859 O O . VAL A 1 498 ? 15.039 37.75 7.25 1 90.69 498 VAL A O 1
ATOM 3862 N N . ASP A 1 499 ? 16.562 36.625 6.02 1 85.62 499 ASP A N 1
ATOM 3863 C CA . ASP A 1 499 ? 17.453 37.781 6.012 1 85.62 499 ASP A CA 1
ATOM 3864 C C . ASP A 1 499 ? 16.797 38.969 5.344 1 85.62 499 ASP A C 1
ATOM 3866 O O . ASP A 1 499 ? 16.172 38.844 4.289 1 85.62 499 ASP A O 1
ATOM 3870 N N . THR A 1 500 ? 17.016 40.094 5.93 1 79.88 500 THR A N 1
ATOM 3871 C CA . THR A 1 500 ? 16.375 41.312 5.457 1 79.88 500 THR A CA 1
ATOM 3872 C C . THR A 1 500 ? 16.844 41.656 4.039 1 79.88 500 THR A C 1
ATOM 3874 O O . THR A 1 500 ? 16.047 42.125 3.219 1 79.88 500 THR A O 1
ATOM 3877 N N . GLU A 1 501 ? 18 41.375 3.824 1 80 501 GLU A N 1
ATOM 3878 C CA . GLU A 1 501 ? 18.547 41.656 2.496 1 80 501 GLU A CA 1
ATOM 3879 C C . GLU A 1 501 ? 17.922 40.75 1.441 1 80 501 GLU A C 1
ATOM 3881 O O . GLU A 1 501 ? 17.641 41.188 0.32 1 80 501 GLU A O 1
ATOM 3886 N N . VAL A 1 502 ? 17.734 39.562 1.856 1 76.88 502 VAL A N 1
ATOM 3887 C CA . VAL A 1 502 ? 17.109 38.594 0.956 1 76.88 502 VAL A CA 1
ATOM 3888 C C . VAL A 1 502 ? 15.656 38.969 0.711 1 76.88 502 VAL A C 1
ATOM 3890 O O . VAL A 1 502 ? 15.164 38.875 -0.415 1 76.88 502 VAL A O 1
ATOM 3893 N N . VAL A 1 503 ? 15 39.406 1.668 1 77.25 503 VAL A N 1
ATOM 3894 C CA . VAL A 1 503 ? 13.617 39.844 1.562 1 77.25 503 VAL A CA 1
ATOM 3895 C C . VAL A 1 503 ? 13.539 41.031 0.579 1 77.25 503 VAL A C 1
ATOM 3897 O O . VAL A 1 503 ? 12.703 41.031 -0.328 1 77.25 503 VAL A O 1
ATOM 3900 N N . LEU A 1 504 ? 14.406 41.906 0.713 1 72.94 504 LEU A N 1
ATOM 3901 C CA . LEU A 1 504 ? 14.367 43.125 -0.096 1 72.94 504 LEU A CA 1
ATOM 3902 C C . LEU A 1 504 ? 14.805 42.812 -1.529 1 72.94 504 LEU A C 1
ATOM 3904 O O . LEU A 1 504 ? 14.203 43.344 -2.479 1 72.94 504 LEU A O 1
ATOM 3908 N N . ALA A 1 505 ? 15.781 41.969 -1.608 1 72.62 505 ALA A N 1
ATOM 3909 C CA . ALA A 1 505 ? 16.375 41.719 -2.922 1 72.62 505 ALA A CA 1
ATOM 3910 C C . ALA A 1 505 ? 15.547 40.719 -3.725 1 72.62 505 ALA A C 1
ATOM 3912 O O . ALA A 1 505 ? 15.375 40.875 -4.934 1 72.62 505 ALA A O 1
ATOM 3913 N N . GLU A 1 506 ? 14.977 39.75 -3.02 1 76.56 506 GLU A N 1
ATOM 3914 C CA . GLU A 1 506 ? 14.359 38.656 -3.736 1 76.56 506 GLU A CA 1
ATOM 3915 C C . GLU A 1 506 ? 12.852 38.594 -3.494 1 76.56 506 GLU A C 1
ATOM 3917 O O . GLU A 1 506 ? 12.117 37.938 -4.227 1 76.56 506 GLU A O 1
ATOM 3922 N N . GLY A 1 507 ? 12.438 39.375 -2.533 1 77.31 507 GLY A N 1
ATOM 3923 C CA . GLY A 1 507 ? 11.016 39.406 -2.229 1 77.31 507 GLY A CA 1
ATOM 3924 C C . GLY A 1 507 ? 10.539 38.125 -1.537 1 77.31 507 GLY A C 1
ATOM 3925 O O . GLY A 1 507 ? 9.352 37.812 -1.567 1 77.31 507 GLY A O 1
ATOM 3926 N N . LYS A 1 508 ? 11.484 37.469 -0.926 1 86.44 508 LYS A N 1
ATOM 3927 C CA . LYS A 1 508 ? 11.125 36.25 -0.189 1 86.44 508 LYS A CA 1
ATOM 3928 C C . LYS A 1 508 ? 10.555 36.594 1.185 1 86.44 508 LYS A C 1
ATOM 3930 O O . LYS A 1 508 ? 11.211 37.281 1.984 1 86.44 508 LYS A O 1
ATOM 3935 N N . LEU A 1 509 ? 9.391 36.125 1.419 1 93.12 509 LEU A N 1
ATOM 3936 C CA . LEU A 1 509 ? 8.703 36.531 2.641 1 93.12 509 LEU A CA 1
ATOM 3937 C C . LEU A 1 509 ? 8.875 35.469 3.729 1 93.12 509 LEU A C 1
ATOM 3939 O O . LEU A 1 509 ? 8.68 35.75 4.914 1 93.12 509 LEU A O 1
ATOM 3943 N N . TYR A 1 510 ? 9.133 34.25 3.387 1 94.5 510 TYR A N 1
ATOM 3944 C CA . TYR A 1 510 ? 9.297 33.125 4.301 1 94.5 510 TYR A CA 1
ATOM 3945 C C . TYR A 1 510 ? 10.578 32.375 4.008 1 94.5 510 TYR A C 1
ATOM 3947 O O . TYR A 1 510 ? 11.133 32.469 2.908 1 94.5 510 TYR A O 1
ATOM 3955 N N . PRO A 1 511 ? 11.086 31.625 4.949 1 92.81 511 PRO A N 1
ATOM 3956 C CA . PRO A 1 511 ? 12.219 30.75 4.66 1 92.81 511 PRO A CA 1
ATOM 3957 C C . PRO A 1 511 ? 11.852 29.594 3.727 1 92.81 511 PRO A C 1
ATOM 3959 O O . PRO A 1 511 ? 10.672 29.375 3.451 1 92.81 511 PRO A O 1
ATOM 3962 N N . SER A 1 512 ? 12.938 28.938 3.275 1 89.56 512 SER A N 1
ATOM 3963 C CA . SER A 1 512 ? 12.711 27.781 2.418 1 89.56 512 SER A CA 1
ATOM 3964 C C . SER A 1 512 ? 12.055 26.641 3.189 1 89.56 512 SER A C 1
ATOM 3966 O O . SER A 1 512 ? 12.367 26.422 4.363 1 89.56 512 SER A O 1
ATOM 3968 N N . ILE A 1 513 ? 11.258 25.938 2.543 1 88.12 513 ILE A N 1
ATOM 3969 C CA . ILE A 1 513 ? 10.547 24.812 3.148 1 88.12 513 ILE A CA 1
ATOM 3970 C C . ILE A 1 513 ? 11.539 23.719 3.533 1 88.12 513 ILE A C 1
ATOM 3972 O O . ILE A 1 513 ? 11.281 22.938 4.457 1 88.12 513 ILE A O 1
ATOM 3976 N N . ASP A 1 514 ? 12.719 23.641 2.883 1 89.44 514 ASP A N 1
ATOM 3977 C CA . ASP A 1 514 ? 13.766 22.672 3.186 1 89.44 514 ASP A CA 1
ATOM 3978 C C . ASP A 1 514 ? 14.32 22.891 4.59 1 89.44 514 ASP A C 1
ATOM 3980 O O . ASP A 1 514 ? 14.914 21.969 5.176 1 89.44 514 ASP A O 1
ATOM 3984 N N . GLY A 1 515 ? 14.094 24.062 5.102 1 92.19 515 GLY A N 1
ATOM 3985 C CA . GLY A 1 515 ? 14.625 24.406 6.414 1 92.19 515 GLY A CA 1
ATOM 3986 C C . GLY A 1 515 ? 13.578 24.359 7.508 1 92.19 515 GLY A C 1
ATOM 3987 O O . GLY A 1 515 ? 13.758 24.969 8.57 1 92.19 515 GLY A O 1
ATOM 3988 N N . VAL A 1 516 ? 12.562 23.656 7.297 1 94.38 516 VAL A N 1
ATOM 3989 C CA . VAL A 1 516 ? 11.414 23.703 8.188 1 94.38 516 VAL A CA 1
ATOM 3990 C C . VAL A 1 516 ? 11.805 23.219 9.578 1 94.38 516 VAL A C 1
ATOM 3992 O O . VAL A 1 516 ? 11.305 23.719 10.586 1 94.38 516 VAL A O 1
ATOM 3995 N N . ARG A 1 517 ? 12.672 22.281 9.703 1 96.81 517 ARG A N 1
ATOM 3996 C CA . ARG A 1 517 ? 13.117 21.797 11.008 1 96.81 517 ARG A CA 1
ATOM 3997 C C . ARG A 1 517 ? 13.875 22.875 11.773 1 96.81 517 ARG A C 1
ATOM 3999 O O . ARG A 1 517 ? 13.672 23.047 12.977 1 96.81 517 ARG A O 1
ATOM 4006 N N . ASN A 1 518 ? 14.734 23.547 10.992 1 96.88 518 ASN A N 1
ATOM 4007 C CA . ASN A 1 518 ? 15.43 24.688 11.594 1 96.88 518 ASN A CA 1
ATOM 4008 C C . ASN A 1 518 ? 14.461 25.766 12.039 1 96.88 518 ASN A C 1
ATOM 4010 O O . ASN A 1 518 ? 14.617 26.344 13.117 1 96.88 518 ASN A O 1
ATOM 4014 N N . VAL A 1 519 ? 13.508 26.062 11.242 1 97.31 519 VAL A N 1
ATOM 4015 C CA . VAL A 1 519 ? 12.484 27.031 11.57 1 97.31 519 VAL A CA 1
ATOM 4016 C C . VAL A 1 519 ? 11.75 26.609 12.844 1 97.31 519 VAL A C 1
ATOM 4018 O O . VAL A 1 519 ? 11.57 27.406 13.758 1 97.31 519 VAL A O 1
ATOM 4021 N N . SER A 1 520 ? 11.336 25.328 12.906 1 98.44 520 SER A N 1
ATOM 4022 C CA . SER A 1 520 ? 10.625 24.812 14.07 1 98.44 520 SER A CA 1
ATOM 4023 C C . SER A 1 520 ? 11.461 24.938 15.336 1 98.44 520 SER A C 1
ATOM 4025 O O . SER A 1 520 ? 10.938 25.266 16.406 1 98.44 520 SER A O 1
ATOM 4027 N N . MET A 1 521 ? 12.727 24.656 15.195 1 98.5 521 MET A N 1
ATOM 4028 C CA . MET A 1 521 ? 13.641 24.75 16.328 1 98.5 521 MET A CA 1
ATOM 4029 C C . MET A 1 521 ? 13.68 26.188 16.875 1 98.5 521 MET A C 1
ATOM 4031 O O . MET A 1 521 ? 13.5 26.406 18.078 1 98.5 521 MET A O 1
ATOM 4035 N N . HIS A 1 522 ? 13.836 27.156 16 1 98.12 522 HIS A N 1
ATOM 4036 C CA . HIS A 1 522 ? 13.945 28.547 16.422 1 98.12 522 HIS A CA 1
ATOM 4037 C C . HIS A 1 522 ? 12.625 29.062 16.984 1 98.12 522 HIS A C 1
ATOM 4039 O O . HIS A 1 522 ? 12.617 29.781 17.984 1 98.12 522 HIS A O 1
ATOM 4045 N N . VAL A 1 523 ? 11.562 28.719 16.375 1 98.5 523 VAL A N 1
ATOM 4046 C CA . VAL A 1 523 ? 10.25 29.094 16.875 1 98.5 523 VAL A CA 1
ATOM 4047 C C . VAL A 1 523 ? 10.039 28.484 18.266 1 98.5 523 VAL A C 1
ATOM 4049 O O . VAL A 1 523 ? 9.578 29.172 19.188 1 98.5 523 VAL A O 1
ATOM 4052 N N . ALA A 1 524 ? 10.406 27.219 18.438 1 98.81 524 ALA A N 1
ATOM 4053 C CA . ALA A 1 524 ? 10.25 26.547 19.719 1 98.81 524 ALA A CA 1
ATOM 4054 C C . ALA A 1 524 ? 11.047 27.25 20.812 1 98.81 524 ALA A C 1
ATOM 4056 O O . ALA A 1 524 ? 10.547 27.453 21.922 1 98.81 524 ALA A O 1
ATOM 4057 N N . VAL A 1 525 ? 12.273 27.625 20.5 1 98.69 525 VAL A N 1
ATOM 4058 C CA . VAL A 1 525 ? 13.141 28.297 21.453 1 98.69 525 VAL A CA 1
ATOM 4059 C C . VAL A 1 525 ? 12.508 29.609 21.891 1 98.69 525 VAL A C 1
ATOM 4061 O O . VAL A 1 525 ? 12.414 29.891 23.094 1 98.69 525 VAL A O 1
ATOM 4064 N N . ASP A 1 526 ? 12.055 30.422 20.969 1 98.38 526 ASP A N 1
ATOM 4065 C CA . ASP A 1 526 ? 11.461 31.719 21.281 1 98.38 526 ASP A CA 1
ATOM 4066 C C . ASP A 1 526 ? 10.164 31.547 22.062 1 98.38 526 ASP A C 1
ATOM 4068 O O . ASP A 1 526 ? 9.867 32.375 22.953 1 98.38 526 ASP A O 1
ATOM 4072 N N . VAL A 1 527 ? 9.43 30.547 21.75 1 98.44 527 VAL A N 1
ATOM 4073 C CA . VAL A 1 527 ? 8.188 30.25 22.469 1 98.44 527 VAL A CA 1
ATOM 4074 C C . VAL A 1 527 ? 8.492 29.906 23.922 1 98.44 527 VAL A C 1
ATOM 4076 O O . VAL A 1 527 ? 7.828 30.391 24.828 1 98.44 527 VAL A O 1
ATOM 4079 N N . ILE A 1 528 ? 9.477 29.047 24.141 1 98.69 528 ILE A N 1
ATOM 4080 C CA . ILE A 1 528 ? 9.867 28.672 25.5 1 98.69 528 ILE A CA 1
ATOM 4081 C C . ILE A 1 528 ? 10.305 29.922 26.266 1 98.69 528 ILE A C 1
ATOM 4083 O O . ILE A 1 528 ? 9.891 30.109 27.422 1 98.69 528 ILE A O 1
ATOM 4087 N N . GLU A 1 529 ? 11.094 30.734 25.609 1 98.31 529 GLU A N 1
ATOM 4088 C CA . GLU A 1 529 ? 11.547 31.969 26.25 1 98.31 529 GLU A CA 1
ATOM 4089 C C . GLU A 1 529 ? 10.375 32.844 26.625 1 98.31 529 GLU A C 1
ATOM 4091 O O . GLU A 1 529 ? 10.352 33.438 27.719 1 98.31 529 GLU A O 1
ATOM 4096 N N . GLU A 1 530 ? 9.43 33 25.75 1 97.5 530 GLU A N 1
ATOM 4097 C CA . GLU A 1 530 ? 8.242 33.812 26.031 1 97.5 530 GLU A CA 1
ATOM 4098 C C . GLU A 1 530 ? 7.449 33.219 27.203 1 97.5 530 GLU A C 1
ATOM 4100 O O . GLU A 1 530 ? 6.992 33.969 28.078 1 97.5 530 GLU A O 1
ATOM 4105 N N . LEU A 1 531 ? 7.297 31.922 27.219 1 98.38 531 LEU A N 1
ATOM 4106 C CA . LEU A 1 531 ? 6.566 31.266 28.297 1 98.38 531 LEU A CA 1
ATOM 4107 C C . LEU A 1 531 ? 7.312 31.422 29.625 1 98.38 531 LEU A C 1
ATOM 4109 O O . LEU A 1 531 ? 6.695 31.531 30.688 1 98.38 531 LEU A O 1
ATOM 4113 N N . GLN A 1 532 ? 8.641 31.375 29.594 1 98.19 532 GLN A N 1
ATOM 4114 C CA . GLN A 1 532 ? 9.438 31.672 30.781 1 98.19 532 GLN A CA 1
ATOM 4115 C C . GLN A 1 532 ? 9.219 33.094 31.25 1 98.19 532 GLN A C 1
ATOM 4117 O O . GLN A 1 532 ? 9.039 33.344 32.438 1 98.19 532 GLN A O 1
ATOM 4122 N N . ARG A 1 533 ? 9.281 34 30.328 1 97 533 ARG A N 1
ATOM 4123 C CA . ARG A 1 533 ? 9.078 35.406 30.656 1 97 533 ARG A CA 1
ATOM 4124 C C . ARG A 1 533 ? 7.723 35.625 31.328 1 97 533 ARG A C 1
ATOM 4126 O O . ARG A 1 533 ? 7.609 36.406 32.281 1 97 533 ARG A O 1
ATOM 4133 N N . MET A 1 534 ? 6.715 34.844 30.906 1 96.81 534 MET A N 1
ATOM 4134 C CA . MET A 1 534 ? 5.352 35 31.406 1 96.81 534 MET A CA 1
ATOM 4135 C C . MET A 1 534 ? 5.164 34.188 32.688 1 96.81 534 MET A C 1
ATOM 4137 O O . MET A 1 534 ? 4.098 34.25 33.312 1 96.81 534 MET A O 1
ATOM 4141 N N . GLY A 1 535 ? 6.16 33.438 33.031 1 97.38 535 GLY A N 1
ATOM 4142 C CA . GLY A 1 535 ? 6.082 32.625 34.25 1 97.38 535 GLY A CA 1
ATOM 4143 C C . GLY A 1 535 ? 5.227 31.375 34.062 1 97.38 535 GLY A C 1
ATOM 4144 O O . GLY A 1 535 ? 4.719 30.828 35.031 1 97.38 535 GLY A O 1
ATOM 4145 N N . LEU A 1 536 ? 5.074 30.938 32.875 1 97.81 536 LEU A N 1
ATOM 4146 C CA . LEU A 1 536 ? 4.168 29.828 32.594 1 97.81 536 LEU A CA 1
ATOM 4147 C C . LEU A 1 536 ? 4.945 28.547 32.312 1 97.81 536 LEU A C 1
ATOM 4149 O O . LEU A 1 536 ? 4.375 27.453 32.312 1 97.81 536 LEU A O 1
ATOM 4153 N N . ALA A 1 537 ? 6.266 28.688 32.031 1 98 537 ALA A N 1
ATOM 4154 C CA . ALA A 1 537 ? 7.074 27.5 31.734 1 98 537 ALA A CA 1
ATOM 4155 C C . ALA A 1 537 ? 7.449 26.75 33 1 98 537 ALA A C 1
ATOM 4157 O O . ALA A 1 537 ? 7.516 27.344 34.094 1 98 537 ALA A O 1
ATOM 4158 N N . LYS A 1 538 ? 7.645 25.453 32.844 1 96.62 538 LYS A N 1
ATOM 4159 C CA . LYS A 1 538 ? 8.164 24.703 34 1 96.62 538 LYS A CA 1
ATOM 4160 C C . LYS A 1 538 ? 9.5 25.266 34.469 1 96.62 538 LYS A C 1
ATOM 4162 O O . LYS A 1 538 ? 10.188 25.953 33.719 1 96.62 538 LYS A O 1
ATOM 4167 N N . THR A 1 539 ? 9.969 24.922 35.656 1 93.56 539 THR A N 1
ATOM 4168 C CA . THR A 1 539 ? 11.047 25.641 36.312 1 93.56 539 THR A CA 1
ATOM 4169 C C . THR A 1 539 ? 12.398 25.047 35.938 1 93.56 539 THR A C 1
ATOM 4171 O O . THR A 1 539 ? 13.438 25.688 36.125 1 93.56 539 THR A O 1
ATOM 4174 N N . ASP A 1 540 ? 12.453 23.859 35.469 1 94.88 540 ASP A N 1
ATOM 4175 C CA . ASP A 1 540 ? 13.727 23.172 35.25 1 94.88 540 ASP A CA 1
ATOM 4176 C C . ASP A 1 540 ? 14.172 23.312 33.781 1 94.88 540 ASP A C 1
ATOM 4178 O O . ASP A 1 540 ? 14.539 22.328 33.156 1 94.88 540 ASP A O 1
ATOM 4182 N N . LEU A 1 541 ? 14.109 24.562 33.25 1 97.5 541 LEU A N 1
ATOM 4183 C CA . LEU A 1 541 ? 14.578 24.844 31.906 1 97.5 541 LEU A CA 1
ATOM 4184 C C . LEU A 1 541 ? 15.742 25.828 31.922 1 97.5 541 LEU A C 1
ATOM 4186 O O . LEU A 1 541 ? 15.797 26.719 32.781 1 97.5 541 LEU A O 1
ATOM 4190 N N . PRO A 1 542 ? 16.641 25.688 30.969 1 97.06 542 PRO A N 1
ATOM 4191 C CA . PRO A 1 542 ? 17.734 26.656 30.875 1 97.06 542 PRO A CA 1
ATOM 4192 C C . PRO A 1 542 ? 17.234 28.078 30.609 1 97.06 542 PRO A C 1
ATOM 4194 O O . PRO A 1 542 ? 16.234 28.266 29.906 1 97.06 542 PRO A O 1
ATOM 4197 N N . ARG A 1 543 ? 18.078 29.016 31.078 1 93.62 543 ARG A N 1
ATOM 4198 C CA . ARG A 1 543 ? 17.703 30.422 30.891 1 93.62 543 ARG A CA 1
ATOM 4199 C C . ARG A 1 543 ? 18.531 31.062 29.781 1 93.62 543 ARG A C 1
ATOM 4201 O O . ARG A 1 543 ? 18.109 32.062 29.188 1 93.62 543 ARG A O 1
ATOM 4208 N N . ASN A 1 544 ? 19.625 30.484 29.516 1 94.75 544 ASN A N 1
ATOM 4209 C CA . ASN A 1 544 ? 20.406 31.016 28.406 1 94.75 544 ASN A CA 1
ATOM 4210 C C . ASN A 1 544 ? 20 30.391 27.078 1 94.75 544 ASN A C 1
ATOM 4212 O O . ASN A 1 544 ? 19.688 29.203 27.016 1 94.75 544 ASN A O 1
ATOM 4216 N N . LYS A 1 545 ? 20.047 31.141 26.078 1 94.69 545 LYS A N 1
ATOM 4217 C CA . LYS A 1 545 ? 19.516 30.766 24.766 1 94.69 545 LYS A CA 1
ATOM 4218 C C . LYS A 1 545 ? 20.281 29.594 24.172 1 94.69 545 LYS A C 1
ATOM 4220 O O . LYS A 1 545 ? 19.688 28.688 23.578 1 94.69 545 LYS A O 1
ATOM 4225 N N . SER A 1 546 ? 21.594 29.594 24.312 1 96.62 546 SER A N 1
ATOM 4226 C CA . SER A 1 546 ? 22.406 28.547 23.75 1 96.62 546 SER A CA 1
ATOM 4227 C C . SER A 1 546 ? 22.047 27.188 24.328 1 96.62 546 SER A C 1
ATOM 4229 O O . SER A 1 546 ? 21.969 26.188 23.594 1 96.62 546 SER A O 1
ATOM 4231 N N . ASP A 1 547 ? 21.859 27.172 25.609 1 97.5 547 ASP A N 1
ATOM 4232 C CA . ASP A 1 547 ? 21.484 25.922 26.266 1 97.5 547 ASP A CA 1
ATOM 4233 C C . ASP A 1 547 ? 20.062 25.5 25.875 1 97.5 547 ASP A C 1
ATOM 4235 O O . ASP A 1 547 ? 19.766 24.312 25.781 1 97.5 547 ASP A O 1
ATOM 4239 N N . LEU A 1 548 ? 19.266 26.469 25.766 1 97.75 548 LEU A N 1
ATOM 4240 C CA . LEU A 1 548 ? 17.906 26.172 25.344 1 97.75 548 LEU A CA 1
ATOM 4241 C C . LEU A 1 548 ? 17.875 25.578 23.938 1 97.75 548 LEU A C 1
ATOM 4243 O O . LEU A 1 548 ? 17.125 24.641 23.672 1 97.75 548 LEU A O 1
ATOM 4247 N N . ILE A 1 549 ? 18.641 26.125 23.047 1 98.25 549 ILE A N 1
ATOM 4248 C CA . ILE A 1 549 ? 18.766 25.609 21.688 1 98.25 549 ILE A CA 1
ATOM 4249 C C . ILE A 1 549 ? 19.219 24.141 21.734 1 98.25 549 ILE A C 1
ATOM 4251 O O . ILE A 1 549 ? 18.656 23.297 21.047 1 98.25 549 ILE A O 1
ATOM 4255 N N . ASN A 1 550 ? 20.188 23.906 22.547 1 98.06 550 ASN A N 1
ATOM 4256 C CA . ASN A 1 550 ? 20.703 22.547 22.688 1 98.06 550 ASN A CA 1
ATOM 4257 C C . ASN A 1 550 ? 19.641 21.594 23.219 1 98.06 550 ASN A C 1
ATOM 4259 O O . ASN A 1 550 ? 19.531 20.453 22.766 1 98.06 550 ASN A O 1
ATOM 4263 N N . LEU A 1 551 ? 18.938 22.047 24.188 1 98.12 551 LEU A N 1
ATOM 4264 C CA . LEU A 1 551 ? 17.859 21.25 24.75 1 98.12 551 LEU A CA 1
ATOM 4265 C C . LEU A 1 551 ? 16.812 20.906 23.703 1 98.12 551 LEU A C 1
ATOM 4267 O O . LEU A 1 551 ? 16.391 19.766 23.594 1 98.12 551 LEU A O 1
ATOM 4271 N N . VAL A 1 552 ? 16.359 21.906 22.953 1 98.62 552 VAL A N 1
ATOM 4272 C CA . VAL A 1 552 ? 15.352 21.719 21.906 1 98.62 552 VAL A CA 1
ATOM 4273 C C . VAL A 1 552 ? 15.859 20.719 20.875 1 98.62 552 VAL A C 1
ATOM 4275 O O . VAL A 1 552 ? 15.125 19.812 20.453 1 98.62 552 VAL A O 1
ATOM 4278 N N . LYS A 1 553 ? 17.078 20.844 20.469 1 98.19 553 LYS A N 1
ATOM 4279 C CA . LYS A 1 553 ? 17.672 19.938 19.484 1 98.19 553 LYS A CA 1
ATOM 4280 C C . LYS A 1 553 ? 17.672 18.5 19.984 1 98.19 553 LYS A C 1
ATOM 4282 O O . LYS A 1 553 ? 17.453 17.562 19.219 1 98.19 553 LYS A O 1
ATOM 4287 N N . GLN A 1 554 ? 17.906 18.312 21.266 1 97.5 554 GLN A N 1
ATOM 4288 C CA . GLN A 1 554 ? 17.922 16.984 21.859 1 97.5 554 GLN A CA 1
ATOM 4289 C C . GLN A 1 554 ? 16.531 16.359 21.859 1 97.5 554 GLN A C 1
ATOM 4291 O O . GLN A 1 554 ? 16.391 15.141 21.797 1 97.5 554 GLN A O 1
ATOM 4296 N N . PHE A 1 555 ? 15.539 17.234 21.938 1 97.5 555 PHE A N 1
ATOM 4297 C CA . PHE A 1 555 ? 14.156 16.75 21.984 1 97.5 555 PHE A CA 1
ATOM 4298 C C . PHE A 1 555 ? 13.68 16.359 20.594 1 97.5 555 PHE A C 1
ATOM 4300 O O . PHE A 1 555 ? 12.703 15.617 20.438 1 97.5 555 PHE A O 1
ATOM 4307 N N . MET A 1 556 ? 14.297 16.891 19.594 1 98.56 556 MET A N 1
ATOM 4308 C CA . MET A 1 556 ? 13.867 16.656 18.219 1 98.56 556 MET A CA 1
ATOM 4309 C C . MET A 1 556 ? 14.328 15.281 17.734 1 98.56 556 MET A C 1
ATOM 4311 O O . MET A 1 556 ? 15.523 15.062 17.484 1 98.56 556 MET A O 1
ATOM 4315 N N . TRP A 1 557 ? 13.359 14.398 17.516 1 98.25 557 TRP A N 1
ATOM 4316 C CA . TRP A 1 557 ? 13.594 13.039 17.047 1 98.25 557 TRP A CA 1
ATOM 4317 C C . TRP A 1 557 ? 14.133 13.031 15.617 1 98.25 557 TRP A C 1
ATOM 4319 O O . TRP A 1 557 ? 13.68 13.805 14.773 1 98.25 557 TRP A O 1
ATOM 4329 N N . GLU A 1 558 ? 15.078 12.188 15.367 1 97.44 558 GLU A N 1
ATOM 4330 C CA . GLU A 1 558 ? 15.609 11.938 14.031 1 97.44 558 GLU A CA 1
ATOM 4331 C C . GLU A 1 558 ? 15.25 10.539 13.547 1 97.44 558 GLU A C 1
ATOM 4333 O O . GLU A 1 558 ? 15.273 9.578 14.32 1 97.44 558 GLU A O 1
ATOM 4338 N N . PRO A 1 559 ? 14.875 10.406 12.289 1 97.81 559 PRO A N 1
ATOM 4339 C CA . PRO A 1 559 ? 14.523 9.086 11.75 1 97.81 559 PRO A CA 1
ATOM 4340 C C . PRO A 1 559 ? 15.75 8.195 11.539 1 97.81 559 PRO A C 1
ATOM 4342 O O . PRO A 1 559 ? 16.266 8.102 10.422 1 97.81 559 PRO A O 1
ATOM 4345 N N . GLN A 1 560 ? 16.094 7.523 12.547 1 97.69 560 GLN A N 1
ATOM 4346 C CA . GLN A 1 560 ? 17.156 6.531 12.547 1 97.69 560 GLN A CA 1
ATOM 4347 C C . GLN A 1 560 ? 16.703 5.23 13.195 1 97.69 560 GLN A C 1
ATOM 4349 O O . GLN A 1 560 ? 15.945 5.25 14.164 1 97.69 560 GLN A O 1
ATOM 4354 N N . TYR A 1 561 ? 17.188 4.176 12.555 1 97.75 561 TYR A N 1
ATOM 4355 C CA . TYR A 1 561 ? 16.875 2.893 13.164 1 97.75 561 TYR A CA 1
ATOM 4356 C C . TYR A 1 561 ? 17.484 2.789 14.562 1 97.75 561 TYR A C 1
ATOM 4358 O O . TYR A 1 561 ? 18.531 3.381 14.836 1 97.75 561 TYR A O 1
ATOM 4366 N N . LEU A 1 562 ? 16.797 1.981 15.438 1 96.06 562 LEU A N 1
ATOM 4367 C CA . LEU A 1 562 ? 17.328 1.724 16.766 1 96.06 562 LEU A CA 1
ATOM 4368 C C . LEU A 1 562 ? 18.672 0.999 16.688 1 96.06 562 LEU A C 1
ATOM 4370 O O . LEU A 1 562 ? 18.922 0.242 15.75 1 96.06 562 LEU A O 1
ATOM 4374 N N . GLU A 1 563 ? 19.453 1.255 17.641 1 95.19 563 GLU A N 1
ATOM 4375 C CA . GLU A 1 563 ? 20.781 0.652 17.672 1 95.19 563 GLU A CA 1
ATOM 4376 C C . GLU A 1 563 ? 20.703 -0.867 17.797 1 95.19 563 GLU A C 1
ATOM 4378 O O . GLU A 1 563 ? 19.75 -1.396 18.391 1 95.19 563 GLU A O 1
ATOM 4383 N N . PRO A 1 564 ? 21.688 -1.539 17.234 1 94.44 564 PRO A N 1
ATOM 4384 C CA . PRO A 1 564 ? 21.703 -3.002 17.297 1 94.44 564 PRO A CA 1
ATOM 4385 C C . PRO A 1 564 ? 21.516 -3.541 18.719 1 94.44 564 PRO A C 1
ATOM 4387 O O . PRO A 1 564 ? 20.875 -4.574 18.906 1 94.44 564 PRO A O 1
ATOM 4390 N N . GLU A 1 565 ? 21.984 -2.799 19.672 1 93.94 565 GLU A N 1
ATOM 4391 C CA . GLU A 1 565 ? 21.938 -3.246 21.062 1 93.94 565 GLU A CA 1
ATOM 4392 C C . GLU A 1 565 ? 20.484 -3.363 21.547 1 93.94 565 GLU A C 1
ATOM 4394 O O . GLU A 1 565 ? 20.188 -4.199 22.406 1 93.94 565 GLU A O 1
ATOM 4399 N N . TYR A 1 566 ? 19.672 -2.566 20.984 1 93.88 566 TYR A N 1
ATOM 4400 C CA . TYR A 1 566 ? 18.266 -2.654 21.359 1 93.88 566 TYR A CA 1
ATOM 4401 C C . TYR A 1 566 ? 17.703 -4.035 21.031 1 93.88 566 TYR A C 1
ATOM 4403 O O . TYR A 1 566 ? 17.016 -4.637 21.859 1 93.88 566 TYR A O 1
ATOM 4411 N N . TYR A 1 567 ? 18.016 -4.543 19.906 1 93.38 567 TYR A N 1
ATOM 4412 C CA . TYR A 1 567 ? 17.484 -5.824 19.438 1 93.38 567 TYR A CA 1
ATOM 4413 C C . TYR A 1 567 ? 18.234 -6.98 20.094 1 93.38 567 TYR A C 1
ATOM 4415 O O . TYR A 1 567 ? 17.625 -7.965 20.516 1 93.38 567 TYR A O 1
ATOM 4423 N N . LEU A 1 568 ? 19.5 -6.836 20.25 1 94 568 LEU A N 1
ATOM 4424 C CA . LEU A 1 568 ? 20.359 -7.91 20.734 1 94 568 LEU A CA 1
ATOM 4425 C C . LEU A 1 568 ? 20.172 -8.094 22.234 1 94 568 LEU A C 1
ATOM 4427 O O . LEU A 1 568 ? 20.547 -9.141 22.797 1 94 568 LEU A O 1
ATOM 4431 N N . SER A 1 569 ? 19.594 -7.113 22.891 1 91.19 569 SER A N 1
ATOM 4432 C CA . SER A 1 569 ? 19.406 -7.18 24.344 1 91.19 569 SER A CA 1
ATOM 4433 C C . SER A 1 569 ? 18.094 -7.883 24.688 1 91.19 569 SER A C 1
ATOM 4435 O O . SER A 1 569 ? 17.844 -8.195 25.859 1 91.19 569 SER A O 1
ATOM 4437 N N . LYS A 1 570 ? 17.25 -8.125 23.641 1 87.88 570 LYS A N 1
ATOM 4438 C CA . LYS A 1 570 ? 15.969 -8.758 23.906 1 87.88 570 LYS A CA 1
ATOM 4439 C C . LYS A 1 570 ? 16.125 -10.258 24.141 1 87.88 570 LYS A C 1
ATOM 4441 O O . LYS A 1 570 ? 16.969 -10.906 23.5 1 87.88 570 LYS A O 1
ATOM 4446 N N . ARG A 1 571 ? 15.344 -10.891 25.078 1 80.75 571 ARG A N 1
ATOM 4447 C CA . ARG A 1 571 ? 15.422 -12.32 25.375 1 80.75 571 ARG A CA 1
ATOM 4448 C C . ARG A 1 571 ? 14.156 -13.039 24.922 1 80.75 571 ARG A C 1
ATOM 4450 O O . ARG A 1 571 ? 13.047 -12.539 25.125 1 80.75 571 ARG A O 1
ATOM 4457 N N . PHE A 1 572 ? 14.461 -14.047 24.109 1 75.81 572 PHE A N 1
ATOM 4458 C CA . PHE A 1 572 ? 13.352 -14.844 23.594 1 75.81 572 PHE A CA 1
ATOM 4459 C C . PHE A 1 572 ? 13.375 -16.25 24.188 1 75.81 572 PHE A C 1
ATOM 4461 O O . PHE A 1 572 ? 14.438 -16.75 24.547 1 75.81 572 PHE A O 1
ATOM 4468 N N . ASP A 1 573 ? 12.18 -16.812 24.672 1 60 573 ASP A N 1
ATOM 4469 C CA . ASP A 1 573 ? 12.133 -18.172 25.219 1 60 573 ASP A CA 1
ATOM 4470 C C . ASP A 1 573 ? 12.18 -19.219 24.094 1 60 573 ASP A C 1
ATOM 4472 O O . ASP A 1 573 ? 11.648 -18.984 23 1 60 573 ASP A O 1
ATOM 4476 N N . MET B 1 1 ? 40.062 -4.797 37.031 1 26.61 1 MET B N 1
ATOM 4477 C CA . MET B 1 1 ? 38.781 -5.352 37.5 1 26.61 1 MET B CA 1
ATOM 4478 C C . MET B 1 1 ? 37.688 -5.125 36.5 1 26.61 1 MET B C 1
ATOM 4480 O O . MET B 1 1 ? 37.219 -3.996 36.312 1 26.61 1 MET B O 1
ATOM 4484 N N . LEU B 1 2 ? 37.594 -5.859 35.312 1 24.69 2 LEU B N 1
ATOM 4485 C CA . LEU B 1 2 ? 36.844 -5.82 34.062 1 24.69 2 LEU B CA 1
ATOM 4486 C C . LEU B 1 2 ? 35.375 -6.211 34.281 1 24.69 2 LEU B C 1
ATOM 4488 O O . LEU B 1 2 ? 35.094 -7.359 34.625 1 24.69 2 LEU B O 1
ATOM 4492 N N . ALA B 1 3 ? 34.656 -5.254 34.969 1 29.14 3 ALA B N 1
ATOM 4493 C CA . ALA B 1 3 ? 33.281 -5.477 35.344 1 29.14 3 ALA B CA 1
ATOM 4494 C C . ALA B 1 3 ? 32.5 -6.039 34.156 1 29.14 3 ALA B C 1
ATOM 4496 O O . ALA B 1 3 ? 32.469 -5.441 33.062 1 29.14 3 ALA B O 1
ATOM 4497 N N . ARG B 1 4 ? 32.188 -7.359 34.156 1 34.59 4 ARG B N 1
ATOM 4498 C CA . ARG B 1 4 ? 31.219 -8.148 33.375 1 34.59 4 ARG B CA 1
ATOM 4499 C C . ARG B 1 4 ? 29.875 -7.438 33.312 1 34.59 4 ARG B C 1
ATOM 4501 O O . ARG B 1 4 ? 29.172 -7.289 34.312 1 34.59 4 ARG B O 1
ATOM 4508 N N . THR B 1 5 ? 29.719 -6.383 32.562 1 29.69 5 THR B N 1
ATOM 4509 C CA . THR B 1 5 ? 28.438 -5.746 32.344 1 29.69 5 THR B CA 1
ATOM 4510 C C . THR B 1 5 ? 27.359 -6.789 32.062 1 29.69 5 THR B C 1
ATOM 4512 O O . THR B 1 5 ? 27.406 -7.48 31.031 1 29.69 5 THR B O 1
ATOM 4515 N N . LEU B 1 6 ? 26.812 -7.445 33.031 1 31.91 6 LEU B N 1
ATOM 4516 C CA . LEU B 1 6 ? 25.672 -8.352 33 1 31.91 6 LEU B CA 1
ATOM 4517 C C . LEU B 1 6 ? 24.547 -7.785 32.156 1 31.91 6 LEU B C 1
ATOM 4519 O O . LEU B 1 6 ? 23.969 -6.746 32.5 1 31.91 6 LEU B O 1
ATOM 4523 N N . LEU B 1 7 ? 24.484 -8.016 30.953 1 38.66 7 LEU B N 1
ATOM 4524 C CA . LEU B 1 7 ? 23.391 -7.727 30.031 1 38.66 7 LEU B CA 1
ATOM 4525 C C . LEU B 1 7 ? 22.078 -8.289 30.578 1 38.66 7 LEU B C 1
ATOM 4527 O O . LEU B 1 7 ? 21.922 -9.508 30.703 1 38.66 7 LEU B O 1
ATOM 4531 N N . ARG B 1 8 ? 21.547 -7.57 31.516 1 40.19 8 ARG B N 1
ATOM 4532 C CA . ARG B 1 8 ? 20.234 -7.922 32.031 1 40.19 8 ARG B CA 1
ATOM 4533 C C . ARG B 1 8 ? 19.266 -8.188 30.875 1 40.19 8 ARG B C 1
ATOM 4535 O O . ARG B 1 8 ? 18.969 -7.285 30.078 1 40.19 8 ARG B O 1
ATOM 4542 N N . PHE B 1 9 ? 19.031 -9.492 30.562 1 41.81 9 PHE B N 1
ATOM 4543 C CA . PHE B 1 9 ? 18.062 -9.984 29.594 1 41.81 9 PHE B CA 1
ATOM 4544 C C . PHE B 1 9 ? 16.641 -9.719 30.047 1 41.81 9 PHE B C 1
ATOM 4546 O O . PHE B 1 9 ? 16.281 -10.039 31.172 1 41.81 9 PHE B O 1
ATOM 4553 N N . GLU B 1 10 ? 16.078 -8.656 29.734 1 44.69 10 GLU B N 1
ATOM 4554 C CA . GLU B 1 10 ? 14.672 -8.383 30.047 1 44.69 10 GLU B CA 1
ATOM 4555 C C . GLU B 1 10 ? 13.75 -9.352 29.312 1 44.69 10 GLU B C 1
ATOM 4557 O O . GLU B 1 10 ? 13.836 -9.5 28.094 1 44.69 10 GLU B O 1
ATOM 4562 N N . LYS B 1 11 ? 13.156 -10.281 30.141 1 48.94 11 LYS B N 1
ATOM 4563 C CA . LYS B 1 11 ? 12.148 -11.172 29.578 1 48.94 11 LYS B CA 1
ATOM 4564 C C . LYS B 1 11 ? 11.016 -10.383 28.922 1 48.94 11 LYS B C 1
ATOM 4566 O O . LYS B 1 11 ? 10.406 -9.516 29.562 1 48.94 11 LYS B O 1
ATOM 4571 N N . THR B 1 12 ? 10.875 -10.352 27.672 1 52.03 12 THR B N 1
ATOM 4572 C CA . THR B 1 12 ? 9.883 -9.586 26.938 1 52.03 12 THR B CA 1
ATOM 4573 C C . THR B 1 12 ? 8.562 -10.344 26.859 1 52.03 12 THR B C 1
ATOM 4575 O O . THR B 1 12 ? 8.344 -11.133 25.922 1 52.03 12 THR B O 1
ATOM 4578 N N . GLY B 1 13 ? 8.07 -10.984 28 1 49.94 13 GLY B N 1
ATOM 4579 C CA . GLY B 1 13 ? 6.789 -11.664 27.891 1 49.94 13 GLY B CA 1
ATOM 4580 C C . GLY B 1 13 ? 5.625 -10.711 27.688 1 49.94 13 GLY B C 1
ATOM 4581 O O . GLY B 1 13 ? 5.559 -9.656 28.312 1 49.94 13 GLY B O 1
ATOM 4582 N N . ARG B 1 14 ? 4.969 -10.594 26.438 1 56.97 14 ARG B N 1
ATOM 4583 C CA . ARG B 1 14 ? 3.816 -9.711 26.297 1 56.97 14 ARG B CA 1
ATOM 4584 C C . ARG B 1 14 ? 2.518 -10.508 26.25 1 56.97 14 ARG B C 1
ATOM 4586 O O . ARG B 1 14 ? 2.449 -11.555 25.609 1 56.97 14 ARG B O 1
ATOM 4593 N N . THR B 1 15 ? 1.562 -10.234 27.172 1 61.5 15 THR B N 1
ATOM 4594 C CA . THR B 1 15 ? 0.199 -10.75 27.109 1 61.5 15 THR B CA 1
ATOM 4595 C C . THR B 1 15 ? -0.498 -10.281 25.844 1 61.5 15 THR B C 1
ATOM 4597 O O . THR B 1 15 ? -0.328 -9.133 25.422 1 61.5 15 THR B O 1
ATOM 4600 N N . ALA B 1 16 ? -1.14 -11.312 25.125 1 70.81 16 ALA B N 1
ATOM 4601 C CA . ALA B 1 16 ? -1.898 -10.953 23.922 1 70.81 16 ALA B CA 1
ATOM 4602 C C . ALA B 1 16 ? -2.877 -9.82 24.219 1 70.81 16 ALA B C 1
ATOM 4604 O O . ALA B 1 16 ? -3.477 -9.773 25.297 1 70.81 16 ALA B O 1
ATOM 4605 N N . ARG B 1 17 ? -2.855 -8.891 23.312 1 82.88 17 ARG B N 1
ATOM 4606 C CA . ARG B 1 17 ? -3.783 -7.766 23.375 1 82.88 17 ARG B CA 1
ATOM 4607 C C . ARG B 1 17 ? -4.785 -7.816 22.219 1 82.88 17 ARG B C 1
ATOM 4609 O O . ARG B 1 17 ? -4.527 -8.445 21.188 1 82.88 17 ARG B O 1
ATOM 4616 N N . GLY B 1 18 ? -5.918 -7.211 22.531 1 85.94 18 GLY B N 1
ATOM 4617 C CA . GLY B 1 18 ? -6.938 -7.148 21.5 1 85.94 18 GLY B CA 1
ATOM 4618 C C . GLY B 1 18 ? -6.426 -6.566 20.203 1 85.94 18 GLY B C 1
ATOM 4619 O O . GLY B 1 18 ? -6.77 -7.051 19.125 1 85.94 18 GLY B O 1
ATOM 4620 N N . VAL B 1 19 ? -5.539 -5.668 20.281 1 88.25 19 VAL B N 1
ATOM 4621 C CA . VAL B 1 19 ? -5.039 -4.98 19.094 1 88.25 19 VAL B CA 1
ATOM 4622 C C . VAL B 1 19 ? -4.211 -5.941 18.25 1 88.25 19 VAL B C 1
ATOM 4624 O O . VAL B 1 19 ? -4.07 -5.746 17.031 1 88.25 19 VAL B O 1
ATOM 4627 N N . ASP B 1 20 ? -3.703 -7.023 18.828 1 88.69 20 ASP B N 1
ATOM 4628 C CA . ASP B 1 20 ? -2.922 -8.016 18.094 1 88.69 20 ASP B CA 1
ATOM 4629 C C . ASP B 1 20 ? -3.775 -8.711 17.031 1 88.69 20 ASP B C 1
ATOM 4631 O O . ASP B 1 20 ? -3.268 -9.094 15.984 1 88.69 20 ASP B O 1
ATOM 4635 N N . PHE B 1 21 ? -5.062 -8.789 17.297 1 91.25 21 PHE B N 1
ATOM 4636 C CA . PHE B 1 21 ? -5.965 -9.43 16.344 1 91.25 21 PHE B CA 1
ATOM 4637 C C . PHE B 1 21 ? -6.223 -8.516 15.156 1 91.25 21 PHE B C 1
ATOM 4639 O O . PHE B 1 21 ? -6.473 -8.992 14.047 1 91.25 21 PHE B O 1
ATOM 4646 N N . LEU B 1 22 ? -6.117 -7.191 15.391 1 91.94 22 LEU B N 1
ATOM 4647 C CA . LEU B 1 22 ? -6.254 -6.215 14.32 1 91.94 22 LEU B CA 1
ATOM 4648 C C . LEU B 1 22 ? -4.996 -6.18 13.453 1 91.94 22 LEU B C 1
ATOM 4650 O O . LEU B 1 22 ? -5.059 -5.84 12.273 1 91.94 22 LEU B O 1
ATOM 4654 N N . ARG B 1 23 ? -3.947 -6.613 14.07 1 90.81 23 ARG B N 1
ATOM 4655 C CA . ARG B 1 23 ? -2.664 -6.445 13.391 1 90.81 23 ARG B CA 1
ATOM 4656 C C . ARG B 1 23 ? -2.221 -7.746 12.734 1 90.81 23 ARG B C 1
ATOM 4658 O O . ARG B 1 23 ? -1.295 -7.75 11.914 1 90.81 23 ARG B O 1
ATOM 4665 N N . ASN B 1 24 ? -2.875 -8.859 13.07 1 92.81 24 ASN B N 1
ATOM 4666 C CA . ASN B 1 24 ? -2.598 -10.156 12.461 1 92.81 24 ASN B CA 1
ATOM 4667 C C . ASN B 1 24 ? -3.367 -10.336 11.156 1 92.81 24 ASN B C 1
ATOM 4669 O O . ASN B 1 24 ? -4.598 -10.32 11.148 1 92.81 24 ASN B O 1
ATOM 4673 N N . ARG B 1 25 ? -2.639 -10.57 10.047 1 94.75 25 ARG B N 1
ATOM 4674 C CA . ARG B 1 25 ? -3.232 -10.578 8.711 1 94.75 25 ARG B CA 1
ATOM 4675 C C . ARG B 1 25 ? -4.254 -11.703 8.57 1 94.75 25 ARG B C 1
ATOM 4677 O O . ARG B 1 25 ? -5.082 -11.695 7.66 1 94.75 25 ARG B O 1
ATOM 4684 N N . PHE B 1 26 ? -4.242 -12.75 9.531 1 96.06 26 PHE B N 1
ATOM 4685 C CA . PHE B 1 26 ? -5.152 -13.883 9.422 1 96.06 26 PHE B CA 1
ATOM 4686 C C . PHE B 1 26 ? -6.391 -13.664 10.281 1 96.06 26 PHE B C 1
ATOM 4688 O O . PHE B 1 26 ? -7.402 -14.344 10.102 1 96.06 26 PHE B O 1
ATOM 4695 N N . THR B 1 27 ? -6.332 -12.695 11.281 1 96.19 27 THR B N 1
ATOM 4696 C CA . THR B 1 27 ? -7.465 -12.516 12.18 1 96.19 27 THR B CA 1
ATOM 4697 C C . THR B 1 27 ? -8.086 -11.133 12.008 1 96.19 27 THR B C 1
ATOM 4699 O O . THR B 1 27 ? -9.172 -10.867 12.516 1 96.19 27 THR B O 1
ATOM 4702 N N . ASN B 1 28 ? -7.438 -10.266 11.289 1 96.81 28 ASN B N 1
ATOM 4703 C CA . ASN B 1 28 ? -7.91 -8.898 11.102 1 96.81 28 ASN B CA 1
ATOM 4704 C C . ASN B 1 28 ? -9.195 -8.859 10.273 1 96.81 28 ASN B C 1
ATOM 4706 O O . ASN B 1 28 ? -9.281 -9.492 9.227 1 96.81 28 ASN B O 1
ATOM 4710 N N . LYS B 1 29 ? -10.172 -8.102 10.844 1 97.19 29 LYS B N 1
ATOM 4711 C CA . LYS B 1 29 ? -11.406 -7.875 10.102 1 97.19 29 LYS B CA 1
ATOM 4712 C C . LYS B 1 29 ? -11.562 -6.402 9.734 1 97.19 29 LYS B C 1
ATOM 4714 O O . LYS B 1 29 ? -12.531 -6.02 9.078 1 97.19 29 LYS B O 1
ATOM 4719 N N . ALA B 1 30 ? -10.594 -5.547 10.242 1 95.5 30 ALA B N 1
ATOM 4720 C CA . ALA B 1 30 ? -10.672 -4.102 10.047 1 95.5 30 ALA B CA 1
ATOM 4721 C C . ALA B 1 30 ? -12.047 -3.564 10.445 1 95.5 30 ALA B C 1
ATOM 4723 O O . ALA B 1 30 ? -12.492 -3.777 11.578 1 95.5 30 ALA B O 1
ATOM 4724 N N . SER B 1 31 ? -12.758 -2.906 9.531 1 95.88 31 SER B N 1
ATOM 4725 C CA . SER B 1 31 ? -14.031 -2.264 9.812 1 95.88 31 SER B CA 1
ATOM 4726 C C . SER B 1 31 ? -15.141 -3.297 9.992 1 95.88 31 SER B C 1
ATOM 4728 O O . SER B 1 31 ? -16.266 -2.949 10.359 1 95.88 31 SER B O 1
ATOM 4730 N N . ALA B 1 32 ? -14.852 -4.566 9.805 1 97.5 32 ALA B N 1
ATOM 4731 C CA . ALA B 1 32 ? -15.891 -5.586 9.898 1 97.5 32 ALA B CA 1
ATOM 4732 C C . ALA B 1 32 ? -15.992 -6.133 11.312 1 97.5 32 ALA B C 1
ATOM 4734 O O . ALA B 1 32 ? -16.906 -6.914 11.625 1 97.5 32 ALA B O 1
ATOM 4735 N N . PHE B 1 33 ? -15.07 -5.805 12.242 1 97.38 33 PHE B N 1
ATOM 4736 C CA . PHE B 1 33 ? -15.273 -6.176 13.641 1 97.38 33 PHE B CA 1
ATOM 4737 C C . PHE B 1 33 ? -16.578 -5.609 14.172 1 97.38 33 PHE B C 1
ATOM 4739 O O . PHE B 1 33 ? -16.844 -4.406 14.055 1 97.38 33 PHE B O 1
ATOM 4746 N N . THR B 1 34 ? -17.359 -6.445 14.719 1 96.75 34 THR B N 1
ATOM 4747 C CA . THR B 1 34 ? -18.625 -6 15.289 1 96.75 34 THR B CA 1
ATOM 4748 C C . THR B 1 34 ? -18.391 -5.18 16.547 1 96.75 34 THR B C 1
ATOM 4750 O O . THR B 1 34 ? -17.297 -5.211 17.125 1 96.75 34 THR B O 1
ATOM 4753 N N . ARG B 1 35 ? -19.453 -4.461 16.906 1 95.31 35 ARG B N 1
ATOM 4754 C CA . ARG B 1 35 ? -19.375 -3.674 18.125 1 95.31 35 ARG B CA 1
ATOM 4755 C C . ARG B 1 35 ? -19.016 -4.555 19.312 1 95.31 35 ARG B C 1
ATOM 4757 O O . ARG B 1 35 ? -18.156 -4.191 20.125 1 95.31 35 ARG B O 1
ATOM 4764 N N . LYS B 1 36 ? -19.609 -5.688 19.438 1 96.44 36 LYS B N 1
ATOM 4765 C CA . LYS B 1 36 ? -19.359 -6.625 20.531 1 96.44 36 LYS B CA 1
ATOM 4766 C C . LYS B 1 36 ? -17.906 -7.117 20.516 1 96.44 36 LYS B C 1
ATOM 4768 O O . LYS B 1 36 ? -17.266 -7.199 21.562 1 96.44 36 LYS B O 1
ATOM 4773 N N . GLU B 1 37 ? -17.422 -7.426 19.375 1 96.62 37 GLU B N 1
ATOM 4774 C CA . GLU B 1 37 ? -16.031 -7.855 19.234 1 96.62 37 GLU B CA 1
ATOM 4775 C C . GLU B 1 37 ? -15.07 -6.738 19.625 1 96.62 37 GLU B C 1
ATOM 4777 O O . GLU B 1 37 ? -14.078 -6.984 20.312 1 96.62 37 GLU B O 1
ATOM 4782 N N . ARG B 1 38 ? -15.375 -5.508 19.188 1 96.06 38 ARG B N 1
ATOM 4783 C CA . ARG B 1 38 ? -14.516 -4.367 19.5 1 96.06 38 ARG B CA 1
ATOM 4784 C C . ARG B 1 38 ? -14.43 -4.133 21 1 96.06 38 ARG B C 1
ATOM 4786 O O . ARG B 1 38 ? -13.352 -3.893 21.547 1 96.06 38 ARG B O 1
ATOM 4793 N N . GLU B 1 39 ? -15.539 -4.211 21.641 1 95 39 GLU B N 1
ATOM 4794 C CA . GLU B 1 39 ? -15.602 -4.035 23.094 1 95 39 GLU B CA 1
ATOM 4795 C C . GLU B 1 39 ? -14.82 -5.133 23.812 1 95 39 GLU B C 1
ATOM 4797 O O . GLU B 1 39 ? -14.023 -4.848 24.703 1 95 39 GLU B O 1
ATOM 4802 N N . HIS B 1 40 ? -15.031 -6.371 23.391 1 94.81 40 HIS B N 1
ATOM 4803 C CA . HIS B 1 40 ? -14.383 -7.508 24.016 1 94.81 40 HIS B CA 1
ATOM 4804 C C . HIS B 1 40 ? -12.867 -7.445 23.844 1 94.81 40 HIS B C 1
ATOM 4806 O O . HIS B 1 40 ? -12.117 -7.73 24.781 1 94.81 40 HIS B O 1
ATOM 4812 N N . LEU B 1 41 ? -12.445 -7.016 22.672 1 94.5 41 LEU B N 1
ATOM 4813 C CA . LEU B 1 41 ? -11.031 -6.977 22.344 1 94.5 41 LEU B CA 1
ATOM 4814 C C . LEU B 1 41 ? -10.375 -5.715 22.891 1 94.5 41 LEU B C 1
ATOM 4816 O O . LEU B 1 41 ? -9.148 -5.598 22.906 1 94.5 41 LEU B O 1
ATOM 4820 N N . GLY B 1 42 ? -11.211 -4.777 23.391 1 94.44 42 GLY B N 1
ATOM 4821 C CA . GLY B 1 42 ? -10.672 -3.514 23.859 1 94.44 42 GLY B CA 1
ATOM 4822 C C . GLY B 1 42 ? -10.078 -2.662 22.75 1 94.44 42 GLY B C 1
ATOM 4823 O O . GLY B 1 42 ? -8.969 -2.146 22.875 1 94.44 42 GLY B O 1
ATOM 4824 N N . VAL B 1 43 ? -10.789 -2.562 21.609 1 94.94 43 VAL B N 1
ATOM 4825 C CA . VAL B 1 43 ? -10.258 -1.785 20.5 1 94.94 43 VAL B CA 1
ATOM 4826 C C . VAL B 1 43 ? -11.281 -0.74 20.062 1 94.94 43 VAL B C 1
ATOM 4828 O O . VAL B 1 43 ? -11.18 -0.187 18.969 1 94.94 43 VAL B O 1
ATOM 4831 N N . VAL B 1 44 ? -12.32 -0.537 20.938 1 95.94 44 VAL B N 1
ATOM 4832 C CA . VAL B 1 44 ? -13.211 0.588 20.688 1 95.94 44 VAL B CA 1
ATOM 4833 C C . VAL B 1 44 ? -12.406 1.881 20.594 1 95.94 44 VAL B C 1
ATOM 4835 O O . VAL B 1 44 ? -11.547 2.139 21.438 1 95.94 44 VAL B O 1
ATOM 4838 N N . GLY B 1 45 ? -12.609 2.639 19.516 1 96.44 45 GLY B N 1
ATOM 4839 C CA . GLY B 1 45 ? -11.898 3.887 19.297 1 96.44 45 GLY B CA 1
ATOM 4840 C C . GLY B 1 45 ? -10.688 3.729 18.391 1 96.44 45 GLY B C 1
ATOM 4841 O O . GLY B 1 45 ? -10.148 4.719 17.891 1 96.44 45 GLY B O 1
ATOM 4842 N N . LEU B 1 46 ? -10.266 2.488 18.141 1 96.5 46 LEU B N 1
ATOM 4843 C CA . LEU B 1 46 ? -9.078 2.26 17.328 1 96.5 46 LEU B CA 1
ATOM 4844 C C . LEU B 1 46 ? -9.453 1.993 15.883 1 96.5 46 LEU B C 1
ATOM 4846 O O . LEU B 1 46 ? -8.578 1.806 15.031 1 96.5 46 LEU B O 1
ATOM 4850 N N . LEU B 1 47 ? -10.742 2.016 15.602 1 95.94 47 LEU B N 1
ATOM 4851 C CA . LEU B 1 47 ? -11.328 1.87 14.273 1 95.94 47 LEU B CA 1
ATOM 4852 C C . LEU B 1 47 ? -12.414 2.912 14.047 1 95.94 47 LEU B C 1
ATOM 4854 O O . LEU B 1 47 ? -13.031 3.395 15 1 95.94 47 LEU B O 1
ATOM 4858 N N . PRO B 1 48 ? -12.586 3.266 12.758 1 95.81 48 PRO B N 1
ATOM 4859 C CA . PRO B 1 48 ? -13.766 4.105 12.523 1 95.81 48 PRO B CA 1
ATOM 4860 C C . PRO B 1 48 ? -15.055 3.477 13.047 1 95.81 48 PRO B C 1
ATOM 4862 O O . PRO B 1 48 ? -15.156 2.25 13.133 1 95.81 48 PRO B O 1
ATOM 4865 N N . PRO B 1 49 ? -15.992 4.238 13.367 1 93.62 49 PRO B N 1
ATOM 4866 C CA . PRO B 1 49 ? -17.172 3.744 14.086 1 93.62 49 PRO B CA 1
ATOM 4867 C C . PRO B 1 49 ? -18.031 2.82 13.234 1 93.62 49 PRO B C 1
ATOM 4869 O O . PRO B 1 49 ? -18.688 1.918 13.766 1 93.62 49 PRO B O 1
ATOM 4872 N N . ALA B 1 50 ? -18.078 2.967 11.969 1 95.31 50 ALA B N 1
ATOM 4873 C CA . ALA B 1 50 ? -18.938 2.143 11.125 1 95.31 50 ALA B CA 1
ATOM 4874 C C . ALA B 1 50 ? -18.5 0.682 11.148 1 95.31 50 ALA B C 1
ATOM 4876 O O . ALA B 1 50 ? -17.297 0.389 11.227 1 95.31 50 ALA B O 1
ATOM 4877 N N . VAL B 1 51 ? -19.469 -0.219 11.156 1 95.75 51 VAL B N 1
ATOM 4878 C CA . VAL B 1 51 ? -19.219 -1.65 11.016 1 95.75 51 VAL B CA 1
ATOM 4879 C C . VAL B 1 51 ? -19.641 -2.117 9.625 1 95.75 51 VAL B C 1
ATOM 4881 O O . VAL B 1 51 ? -20.797 -1.925 9.227 1 95.75 51 VAL B O 1
ATOM 4884 N N . GLU B 1 52 ? -18.766 -2.742 8.914 1 96.44 52 GLU B N 1
ATOM 4885 C CA . GLU B 1 52 ? -19.016 -3.156 7.535 1 96.44 52 GLU B CA 1
ATOM 4886 C C . GLU B 1 52 ? -19.016 -4.676 7.41 1 96.44 52 GLU B C 1
ATOM 4888 O O . GLU B 1 52 ? -18.469 -5.375 8.266 1 96.44 52 GLU B O 1
ATOM 4893 N N . SER B 1 53 ? -19.703 -5.121 6.352 1 96.69 53 SER B N 1
ATOM 4894 C CA . SER B 1 53 ? -19.562 -6.516 5.941 1 96.69 53 SER B CA 1
ATOM 4895 C C . SER B 1 53 ? -18.312 -6.707 5.074 1 96.69 53 SER B C 1
ATOM 4897 O O . SER B 1 53 ? -17.703 -5.73 4.629 1 96.69 53 SER B O 1
ATOM 4899 N N . ILE B 1 54 ? -17.969 -7.922 4.875 1 97.56 54 ILE B N 1
ATOM 4900 C CA . ILE B 1 54 ? -16.828 -8.188 4.012 1 97.56 54 ILE B CA 1
ATOM 4901 C C . ILE B 1 54 ? -17.141 -7.75 2.586 1 97.56 54 ILE B C 1
ATOM 4903 O O . ILE B 1 54 ? -16.25 -7.297 1.857 1 97.56 54 ILE B O 1
ATOM 4907 N N . ASP B 1 55 ? -18.391 -7.824 2.162 1 97.62 55 ASP B N 1
ATOM 4908 C CA . ASP B 1 55 ? -18.781 -7.406 0.817 1 97.62 55 ASP B CA 1
ATOM 4909 C C . ASP B 1 55 ? -18.594 -5.898 0.639 1 97.62 55 ASP B C 1
ATOM 4911 O O . ASP B 1 55 ? -18.188 -5.441 -0.43 1 97.62 55 ASP B O 1
ATOM 4915 N N . ASP B 1 56 ? -18.922 -5.125 1.726 1 97.12 56 ASP B N 1
ATOM 4916 C CA . ASP B 1 56 ? -18.641 -3.693 1.698 1 97.12 56 ASP B CA 1
ATOM 4917 C C . ASP B 1 56 ? -17.156 -3.42 1.517 1 97.12 56 ASP B C 1
ATOM 4919 O O . ASP B 1 56 ? -16.766 -2.521 0.767 1 97.12 56 ASP B O 1
ATOM 4923 N N . GLN B 1 57 ? -16.406 -4.156 2.219 1 97.88 57 GLN B N 1
ATOM 4924 C CA . GLN B 1 57 ? -14.953 -4.012 2.123 1 97.88 57 GLN B CA 1
ATOM 4925 C C . GLN B 1 57 ? -14.453 -4.367 0.725 1 97.88 57 GLN B C 1
ATOM 4927 O O . GLN B 1 57 ? -13.539 -3.732 0.206 1 97.88 57 GLN B O 1
ATOM 4932 N N . VAL B 1 58 ? -15.008 -5.418 0.113 1 98.5 58 VAL B N 1
ATOM 4933 C CA . VAL B 1 58 ? -14.664 -5.805 -1.25 1 98.5 58 VAL B CA 1
ATOM 4934 C C . VAL B 1 58 ? -14.969 -4.652 -2.207 1 98.5 58 VAL B C 1
ATOM 4936 O O . VAL B 1 58 ? -14.172 -4.363 -3.109 1 98.5 58 VAL B O 1
ATOM 4939 N N . ASP B 1 59 ? -16.078 -3.988 -2.012 1 97.94 59 ASP B N 1
ATOM 4940 C CA . ASP B 1 59 ? -16.438 -2.836 -2.834 1 97.94 59 ASP B CA 1
ATOM 4941 C C . ASP B 1 59 ? -15.406 -1.716 -2.682 1 97.94 59 ASP B C 1
ATOM 4943 O O . ASP B 1 59 ? -15.055 -1.05 -3.658 1 97.94 59 ASP B O 1
ATOM 4947 N N . ARG B 1 60 ? -15 -1.52 -1.523 1 97.62 60 ARG B N 1
ATOM 4948 C CA . ARG B 1 60 ? -13.977 -0.512 -1.268 1 97.62 60 ARG B CA 1
ATOM 4949 C C . ARG B 1 60 ? -12.68 -0.851 -1.996 1 97.62 60 ARG B C 1
ATOM 4951 O O . ARG B 1 60 ? -12.055 0.022 -2.604 1 97.62 60 ARG B O 1
ATOM 4958 N N . VAL B 1 61 ? -12.227 -2.094 -1.906 1 98.12 61 VAL B N 1
ATOM 4959 C CA . VAL B 1 61 ? -11.008 -2.521 -2.592 1 98.12 61 VAL B CA 1
ATOM 4960 C C . VAL B 1 61 ? -11.18 -2.348 -4.098 1 98.12 61 VAL B C 1
ATOM 4962 O O . VAL B 1 61 ? -10.234 -1.978 -4.797 1 98.12 61 VAL B O 1
ATOM 4965 N N . TRP B 1 62 ? -12.375 -2.641 -4.586 1 98.25 62 TRP B N 1
ATOM 4966 C CA . TRP B 1 62 ? -12.656 -2.475 -6.012 1 98.25 62 TRP B CA 1
ATOM 4967 C C . TRP B 1 62 ? -12.445 -1.027 -6.441 1 98.25 62 TRP B C 1
ATOM 4969 O O . TRP B 1 62 ? -11.875 -0.763 -7.5 1 98.25 62 TRP B O 1
ATOM 4979 N N . VAL B 1 63 ? -12.867 -0.098 -5.617 1 97 63 VAL B N 1
ATOM 4980 C CA . VAL B 1 63 ? -12.68 1.322 -5.895 1 97 63 VAL B CA 1
ATOM 4981 C C . VAL B 1 63 ? -11.188 1.645 -5.949 1 97 63 VAL B C 1
ATOM 4983 O O . VAL B 1 63 ? -10.719 2.295 -6.887 1 97 63 VAL B O 1
ATOM 4986 N N . GLN B 1 64 ? -10.5 1.171 -5 1 97.12 64 GLN B N 1
ATOM 4987 C CA . GLN B 1 64 ? -9.062 1.42 -4.949 1 97.12 64 GLN B CA 1
ATOM 4988 C C . GLN B 1 64 ? -8.352 0.796 -6.148 1 97.12 64 GLN B C 1
ATOM 4990 O O . GLN B 1 64 ? -7.453 1.406 -6.73 1 97.12 64 GLN B O 1
ATOM 4995 N N . PHE B 1 65 ? -8.719 -0.39 -6.469 1 97.69 65 PHE B N 1
ATOM 4996 C CA . PHE B 1 65 ? -8.172 -1.124 -7.605 1 97.69 65 PHE B CA 1
ATOM 4997 C C . PHE B 1 65 ? -8.344 -0.332 -8.898 1 97.69 65 PHE B C 1
ATOM 4999 O O . PHE B 1 65 ? -7.422 -0.238 -9.703 1 97.69 65 PHE B O 1
ATOM 5006 N N . ASN B 1 66 ? -9.406 0.334 -9.008 1 96.5 66 ASN B N 1
ATOM 5007 C CA . ASN B 1 66 ? -9.75 1.036 -10.242 1 96.5 66 ASN B CA 1
ATOM 5008 C C . ASN B 1 66 ? -9.148 2.438 -10.281 1 96.5 66 ASN B C 1
ATOM 5010 O O . ASN B 1 66 ? -9.094 3.068 -11.336 1 96.5 66 ASN B O 1
ATOM 5014 N N . LEU B 1 67 ? -8.695 2.887 -9.133 1 93.06 67 LEU B N 1
ATOM 5015 C CA . LEU B 1 67 ? -7.996 4.168 -9.094 1 93.06 67 LEU B CA 1
ATOM 5016 C C . LEU B 1 67 ? -6.609 4.047 -9.711 1 93.06 67 LEU B C 1
ATOM 5018 O O . LEU B 1 67 ? -5.969 5.059 -10.008 1 93.06 67 LEU B O 1
ATOM 5022 N N . LEU B 1 68 ? -6.113 2.844 -9.836 1 95.31 68 LEU B N 1
ATOM 5023 C CA . LEU B 1 68 ? -4.785 2.59 -10.383 1 95.31 68 LEU B CA 1
ATOM 5024 C C . LEU B 1 68 ? -4.867 2.223 -11.859 1 95.31 68 LEU B C 1
ATOM 5026 O O . LEU B 1 68 ? -5.715 1.424 -12.258 1 95.31 68 LEU B O 1
ATOM 5030 N N . SER B 1 69 ? -3.916 2.771 -12.648 1 90.94 69 SER B N 1
ATOM 5031 C CA . SER B 1 69 ? -3.988 2.57 -14.086 1 90.94 69 SER B CA 1
ATOM 5032 C C . SER B 1 69 ? -3.043 1.463 -14.539 1 90.94 69 SER B C 1
ATOM 5034 O O . SER B 1 69 ? -3.332 0.748 -15.5 1 90.94 69 SER B O 1
ATOM 5036 N N . SER B 1 70 ? -1.997 1.271 -13.867 1 94.69 70 SER B N 1
ATOM 5037 C CA . SER B 1 70 ? -0.996 0.302 -14.297 1 94.69 70 SER B CA 1
ATOM 5038 C C . SER B 1 70 ? -1.148 -1.02 -13.555 1 94.69 70 SER B C 1
ATOM 5040 O O . SER B 1 70 ? -1.382 -1.033 -12.344 1 94.69 70 SER B O 1
ATOM 5042 N N . PRO B 1 71 ? -0.917 -2.152 -14.227 1 95.38 71 PRO B N 1
ATOM 5043 C CA . PRO B 1 71 ? -1.03 -3.461 -13.578 1 95.38 71 PRO B CA 1
ATOM 5044 C C . PRO B 1 71 ? -0.053 -3.633 -12.414 1 95.38 71 PRO B C 1
ATOM 5046 O O . PRO B 1 71 ? -0.4 -4.23 -11.391 1 95.38 71 PRO B O 1
ATOM 5049 N N . ILE B 1 72 ? 1.084 -3.064 -12.562 1 96.69 72 ILE B N 1
ATOM 5050 C CA . ILE B 1 72 ? 2.096 -3.234 -11.523 1 96.69 72 ILE B CA 1
ATOM 5051 C C . ILE B 1 72 ? 1.666 -2.502 -10.258 1 96.69 72 ILE B C 1
ATOM 5053 O O . ILE B 1 72 ? 1.949 -2.953 -9.148 1 96.69 72 ILE B O 1
ATOM 5057 N N . ASN B 1 73 ? 0.982 -1.371 -10.453 1 96.88 73 ASN B N 1
ATOM 5058 C CA . ASN B 1 73 ? 0.476 -0.646 -9.297 1 96.88 73 ASN B CA 1
ATOM 5059 C C . ASN B 1 73 ? -0.688 -1.382 -8.641 1 96.88 73 ASN B C 1
ATOM 5061 O O . ASN B 1 73 ? -0.82 -1.378 -7.414 1 96.88 73 ASN B O 1
ATOM 5065 N N . ARG B 1 74 ? -1.515 -1.985 -9.461 1 97.56 74 ARG B N 1
ATOM 5066 C CA . ARG B 1 74 ? -2.594 -2.818 -8.938 1 97.56 74 ARG B CA 1
ATOM 5067 C C . ARG B 1 74 ? -2.039 -4.02 -8.172 1 97.56 74 ARG B C 1
ATOM 5069 O O . ARG B 1 74 ? -2.584 -4.41 -7.141 1 97.56 74 ARG B O 1
ATOM 5076 N N . TYR B 1 75 ? -0.94 -4.574 -8.695 1 97.62 75 TYR B N 1
ATOM 5077 C CA . TYR B 1 75 ? -0.237 -5.668 -8.031 1 97.62 75 TYR B CA 1
ATOM 5078 C C . TYR B 1 75 ? 0.228 -5.25 -6.645 1 97.62 75 TYR B C 1
ATOM 5080 O O . TYR B 1 75 ? 0.023 -5.977 -5.668 1 97.62 75 TYR B O 1
ATOM 5088 N N . GLN B 1 76 ? 0.769 -4.082 -6.516 1 96.25 76 GLN B N 1
ATOM 5089 C CA . GLN B 1 76 ? 1.274 -3.596 -5.234 1 96.25 76 GLN B CA 1
ATOM 5090 C C . GLN B 1 76 ? 0.135 -3.355 -4.25 1 96.25 76 GLN B C 1
ATOM 5092 O O . GLN B 1 76 ? 0.273 -3.627 -3.055 1 96.25 76 GLN B O 1
ATOM 5097 N N . LEU B 1 77 ? -0.972 -2.834 -4.738 1 96.75 77 LEU B N 1
ATOM 5098 C CA . LEU B 1 77 ? -2.143 -2.648 -3.887 1 96.75 77 LEU B CA 1
ATOM 5099 C C . LEU B 1 77 ? -2.605 -3.98 -3.301 1 96.75 77 LEU B C 1
ATOM 5101 O O . LEU B 1 77 ? -2.826 -4.09 -2.094 1 96.75 77 LEU B O 1
ATOM 5105 N N . LEU B 1 78 ? -2.719 -4.949 -4.156 1 97.81 78 LEU B N 1
ATOM 5106 C CA . LEU B 1 78 ? -3.246 -6.238 -3.725 1 97.81 78 LEU B CA 1
ATOM 5107 C C . LEU B 1 78 ? -2.285 -6.926 -2.762 1 97.81 78 LEU B C 1
ATOM 5109 O O . LEU B 1 78 ? -2.715 -7.574 -1.808 1 97.81 78 LEU B O 1
ATOM 5113 N N . ARG B 1 79 ? -1 -6.754 -3.018 1 96.38 79 ARG B N 1
ATOM 5114 C CA . ARG B 1 79 ? -0.019 -7.277 -2.072 1 96.38 79 ARG B CA 1
ATOM 5115 C C . ARG B 1 79 ? -0.171 -6.621 -0.704 1 96.38 79 ARG B C 1
ATOM 5117 O O . ARG B 1 79 ? -0.038 -7.285 0.327 1 96.38 79 ARG B O 1
ATOM 5124 N N . GLY B 1 80 ? -0.411 -5.363 -0.743 1 95.12 80 GLY B N 1
ATOM 5125 C CA . GLY B 1 80 ? -0.633 -4.645 0.503 1 95.12 80 GLY B CA 1
ATOM 5126 C C . GLY B 1 80 ? -1.842 -5.145 1.271 1 95.12 80 GLY B C 1
ATOM 5127 O O . GLY B 1 80 ? -1.789 -5.297 2.494 1 95.12 80 GLY B O 1
ATOM 5128 N N . ILE B 1 81 ? -2.908 -5.406 0.563 1 96.94 81 ILE B N 1
ATOM 5129 C CA . ILE B 1 81 ? -4.117 -5.914 1.196 1 96.94 81 ILE B CA 1
ATOM 5130 C C . ILE B 1 81 ? -3.852 -7.297 1.785 1 96.94 81 ILE B C 1
ATOM 5132 O O . ILE B 1 81 ? -4.262 -7.59 2.91 1 96.94 81 ILE B O 1
ATOM 5136 N N . MET B 1 82 ? -3.131 -8.117 1.051 1 96.88 82 MET B N 1
ATOM 5137 C CA . MET B 1 82 ? -2.789 -9.445 1.533 1 96.88 82 MET B CA 1
ATOM 5138 C C . MET B 1 82 ? -1.981 -9.367 2.824 1 96.88 82 MET B C 1
ATOM 5140 O O . MET B 1 82 ? -2.129 -10.219 3.705 1 96.88 82 MET B O 1
ATOM 5144 N N . ASP B 1 83 ? -1.189 -8.391 2.977 1 94.31 83 ASP B N 1
ATOM 5145 C CA . ASP B 1 83 ? -0.303 -8.227 4.125 1 94.31 83 ASP B CA 1
ATOM 5146 C C . ASP B 1 83 ? -1.084 -7.797 5.363 1 94.31 83 ASP B C 1
ATOM 5148 O O . ASP B 1 83 ? -0.609 -7.957 6.492 1 94.31 83 ASP B O 1
ATOM 5152 N N . ILE B 1 84 ? -2.271 -7.273 5.152 1 94.38 84 ILE B N 1
ATOM 5153 C CA . ILE B 1 84 ? -2.998 -6.707 6.285 1 94.38 84 ILE B CA 1
ATOM 5154 C C . ILE B 1 84 ? -4.215 -7.578 6.602 1 94.38 84 ILE B C 1
ATOM 5156 O O . ILE B 1 84 ? -4.648 -7.648 7.754 1 94.38 84 ILE B O 1
ATOM 5160 N N . ASN B 1 85 ? -4.797 -8.133 5.551 1 97.5 85 ASN B N 1
ATOM 5161 C CA . ASN B 1 85 ? -6.047 -8.883 5.664 1 97.5 85 ASN B CA 1
ATOM 5162 C C . ASN B 1 85 ? -6.156 -9.961 4.586 1 97.5 85 ASN B C 1
ATOM 5164 O O . ASN B 1 85 ? -6.773 -9.734 3.543 1 97.5 85 ASN B O 1
ATOM 5168 N N . VAL B 1 86 ? -5.719 -11.133 4.93 1 98.25 86 VAL B N 1
ATOM 5169 C CA . VAL B 1 86 ? -5.621 -12.242 3.984 1 98.25 86 VAL B CA 1
ATOM 5170 C C . VAL B 1 86 ? -7.016 -12.648 3.516 1 98.25 86 VAL B C 1
ATOM 5172 O O . VAL B 1 86 ? -7.227 -12.914 2.33 1 98.25 86 VAL B O 1
ATOM 5175 N N . THR B 1 87 ? -7.973 -12.68 4.445 1 98.62 87 THR B N 1
ATOM 5176 C CA . THR B 1 87 ? -9.336 -13.086 4.105 1 98.62 87 THR B CA 1
ATOM 5177 C C . THR B 1 87 ? -9.945 -12.125 3.09 1 98.62 87 THR B C 1
ATOM 5179 O O . THR B 1 87 ? -10.523 -12.555 2.09 1 98.62 87 THR B O 1
ATOM 5182 N N . LEU B 1 88 ? -9.773 -10.844 3.311 1 98.62 88 LEU B N 1
ATOM 5183 C CA . LEU B 1 88 ? -10.305 -9.836 2.395 1 98.62 88 LEU B CA 1
ATOM 5184 C C . LEU B 1 88 ? -9.641 -9.945 1.025 1 98.62 88 LEU B C 1
ATOM 5186 O O . LEU B 1 88 ? -10.305 -9.82 -0.004 1 98.62 88 LEU B O 1
ATOM 5190 N N . PHE B 1 89 ? -8.344 -10.141 1.012 1 98.5 89 PHE B N 1
ATOM 5191 C CA . PHE B 1 89 ? -7.602 -10.281 -0.236 1 98.5 89 PHE B CA 1
ATOM 5192 C C . PHE B 1 89 ? -8.195 -11.391 -1.099 1 98.5 89 PHE B C 1
ATOM 5194 O O . PHE B 1 89 ? -8.539 -11.156 -2.26 1 98.5 89 PHE B O 1
ATOM 5201 N N . TYR B 1 90 ? -8.359 -12.516 -0.535 1 98.62 90 TYR B N 1
ATOM 5202 C CA . TYR B 1 90 ? -8.797 -13.641 -1.35 1 98.62 90 TYR B CA 1
ATOM 5203 C C . TYR B 1 90 ? -10.289 -13.539 -1.664 1 98.62 90 TYR B C 1
ATOM 5205 O O . TYR B 1 90 ? -10.742 -14.016 -2.707 1 98.62 90 TYR B O 1
ATOM 5213 N N . LYS B 1 91 ? -11.094 -12.938 -0.75 1 98.56 91 LYS B N 1
ATOM 5214 C CA . LYS B 1 91 ? -12.484 -12.664 -1.095 1 98.56 91 LYS B CA 1
ATOM 5215 C C . LYS B 1 91 ? -12.586 -11.766 -2.32 1 98.56 91 LYS B C 1
ATOM 5217 O O . LYS B 1 91 ? -13.422 -11.984 -3.195 1 98.56 91 LYS B O 1
ATOM 5222 N N . PHE B 1 92 ? -11.758 -10.773 -2.367 1 98.5 92 PHE B N 1
ATOM 5223 C CA . PHE B 1 92 ? -11.719 -9.859 -3.504 1 98.5 92 PHE B CA 1
ATOM 5224 C C . PHE B 1 92 ? -11.297 -10.586 -4.773 1 98.5 92 PHE B C 1
ATOM 5226 O O . PHE B 1 92 ? -11.906 -10.398 -5.832 1 98.5 92 PHE B O 1
ATOM 5233 N N . VAL B 1 93 ? -10.234 -11.43 -4.684 1 97.94 93 VAL B N 1
ATOM 5234 C CA . VAL B 1 93 ? -9.734 -12.195 -5.824 1 97.94 93 VAL B CA 1
ATOM 5235 C C . VAL B 1 93 ? -10.836 -13.109 -6.352 1 97.94 93 VAL B C 1
ATOM 5237 O O . VAL B 1 93 ? -11.047 -13.195 -7.562 1 97.94 93 VAL B O 1
ATOM 5240 N N . GLN B 1 94 ? -11.508 -13.75 -5.5 1 96.06 94 GLN B N 1
ATOM 5241 C CA . GLN B 1 94 ? -12.578 -14.664 -5.902 1 96.06 94 GLN B CA 1
ATOM 5242 C C . GLN B 1 94 ? -13.719 -13.914 -6.586 1 96.06 94 GLN B C 1
ATOM 5244 O O . GLN B 1 94 ? -14.242 -14.367 -7.605 1 96.06 94 GLN B O 1
ATOM 5249 N N . LYS B 1 95 ? -14.062 -12.773 -6.035 1 96.62 95 LYS B N 1
ATOM 5250 C CA . LYS B 1 95 ? -15.172 -12 -6.578 1 96.62 95 LYS B CA 1
ATOM 5251 C C . LYS B 1 95 ? -14.828 -11.406 -7.938 1 96.62 95 LYS B C 1
ATOM 5253 O O . LYS B 1 95 ? -15.688 -11.297 -8.812 1 96.62 95 LYS B O 1
ATOM 5258 N N . HIS B 1 96 ? -13.617 -11.031 -8.086 1 96.56 96 HIS B N 1
ATOM 5259 C CA . HIS B 1 96 ? -13.164 -10.375 -9.312 1 96.56 96 HIS B CA 1
ATOM 5260 C C . HIS B 1 96 ? -12.039 -11.164 -9.969 1 96.56 96 HIS B C 1
ATOM 5262 O O . HIS B 1 96 ? -11 -10.594 -10.312 1 96.56 96 HIS B O 1
ATOM 5268 N N . ILE B 1 97 ? -12.242 -12.398 -10.18 1 93.69 97 ILE B N 1
ATOM 5269 C CA . ILE B 1 97 ? -11.188 -13.32 -10.594 1 93.69 97 ILE B CA 1
ATOM 5270 C C . ILE B 1 97 ? -10.688 -12.93 -11.984 1 93.69 97 ILE B C 1
ATOM 5272 O O . ILE B 1 97 ? -9.484 -12.969 -12.25 1 93.69 97 ILE B O 1
ATOM 5276 N N . LYS B 1 98 ? -11.453 -12.516 -12.898 1 90.12 98 LYS B N 1
ATOM 5277 C CA . LYS B 1 98 ? -11.078 -12.164 -14.266 1 90.12 98 LYS B CA 1
ATOM 5278 C C . LYS B 1 98 ? -10.156 -10.945 -14.289 1 90.12 98 LYS B C 1
ATOM 5280 O O . LYS B 1 98 ? -9.219 -10.883 -15.086 1 90.12 98 LYS B O 1
ATOM 5285 N N . GLU B 1 99 ? -10.453 -10.031 -13.383 1 94 99 GLU B N 1
ATOM 5286 C CA . GLU B 1 99 ? -9.688 -8.789 -13.352 1 94 99 GLU B CA 1
ATOM 5287 C C . GLU B 1 99 ? -8.398 -8.953 -12.555 1 94 99 GLU B C 1
ATOM 5289 O O . GLU B 1 99 ? -7.395 -8.297 -12.844 1 94 99 GLU B O 1
ATOM 5294 N N . THR B 1 100 ? -8.445 -9.891 -11.578 1 96.31 100 THR B N 1
ATOM 5295 C CA . THR B 1 100 ? -7.34 -9.93 -10.625 1 96.31 100 THR B CA 1
ATOM 5296 C C . THR B 1 100 ? -6.301 -10.969 -11.031 1 96.31 100 THR B C 1
ATOM 5298 O O . THR B 1 100 ? -5.105 -10.797 -10.773 1 96.31 100 THR B O 1
ATOM 5301 N N . LEU B 1 101 ? -6.648 -11.984 -11.695 1 92.94 101 LEU B N 1
ATOM 5302 C CA . LEU B 1 101 ? -5.715 -13.055 -12.031 1 92.94 101 LEU B CA 1
ATOM 5303 C C . LEU B 1 101 ? -4.559 -12.523 -12.867 1 92.94 101 LEU B C 1
ATOM 5305 O O . LEU B 1 101 ? -3.395 -12.805 -12.578 1 92.94 101 LEU B O 1
ATOM 5309 N N . PRO B 1 102 ? -4.863 -11.688 -13.875 1 90.62 102 PRO B N 1
ATOM 5310 C CA . PRO B 1 102 ? -3.756 -11.156 -14.68 1 90.62 102 PRO B CA 1
ATOM 5311 C C . PRO B 1 102 ? -2.857 -10.211 -13.891 1 90.62 102 PRO B C 1
ATOM 5313 O O . PRO B 1 102 ? -1.767 -9.859 -14.352 1 90.62 102 PRO B O 1
ATOM 5316 N N . VAL B 1 103 ? -3.326 -9.836 -12.703 1 95.81 103 VAL B N 1
ATOM 5317 C CA . VAL B 1 103 ? -2.557 -8.914 -11.875 1 95.81 103 VAL B CA 1
ATOM 5318 C C . VAL B 1 103 ? -1.691 -9.695 -10.891 1 95.81 103 VAL B C 1
ATOM 5320 O O . VAL B 1 103 ? -0.504 -9.398 -10.727 1 95.81 103 VAL B O 1
ATOM 5323 N N . ILE B 1 104 ? -2.229 -10.703 -10.266 1 95.12 104 ILE B N 1
ATOM 5324 C CA . ILE B 1 104 ? -1.505 -11.391 -9.203 1 95.12 104 ILE B CA 1
ATOM 5325 C C . ILE B 1 104 ? -0.641 -12.5 -9.797 1 95.12 104 ILE B C 1
ATOM 5327 O O . ILE B 1 104 ? 0.222 -13.055 -9.109 1 95.12 104 ILE B O 1
ATOM 5331 N N . TYR B 1 105 ? -0.871 -12.742 -11.047 1 89.94 105 TYR B N 1
ATOM 5332 C CA . TYR B 1 105 ? -0.059 -13.727 -11.766 1 89.94 105 TYR B CA 1
ATOM 5333 C C . TYR B 1 105 ? 0.296 -13.219 -13.156 1 89.94 105 TYR B C 1
ATOM 5335 O O . TYR B 1 105 ? 0.589 -12.039 -13.344 1 89.94 105 TYR B O 1
ATOM 5343 N N . THR B 1 106 ? 0.569 -14.203 -14.156 1 85.69 106 THR B N 1
ATOM 5344 C CA . THR B 1 106 ? 0.947 -13.75 -15.492 1 85.69 106 THR B CA 1
ATOM 5345 C C . THR B 1 106 ? -0.178 -12.938 -16.125 1 85.69 106 THR B C 1
ATOM 5347 O O . THR B 1 106 ? -1.355 -13.266 -15.969 1 85.69 106 THR B O 1
ATOM 5350 N N . PRO B 1 107 ? 0.149 -11.844 -16.688 1 86.94 107 PRO B N 1
ATOM 5351 C CA . PRO B 1 107 ? 1.509 -11.469 -17.078 1 86.94 107 PRO B CA 1
ATOM 5352 C C . PRO B 1 107 ? 2.186 -10.547 -16.062 1 86.94 107 PRO B C 1
ATOM 5354 O O . PRO B 1 107 ? 3.408 -10.383 -16.094 1 86.94 107 PRO B O 1
ATOM 5357 N N . THR B 1 108 ? 1.447 -9.93 -1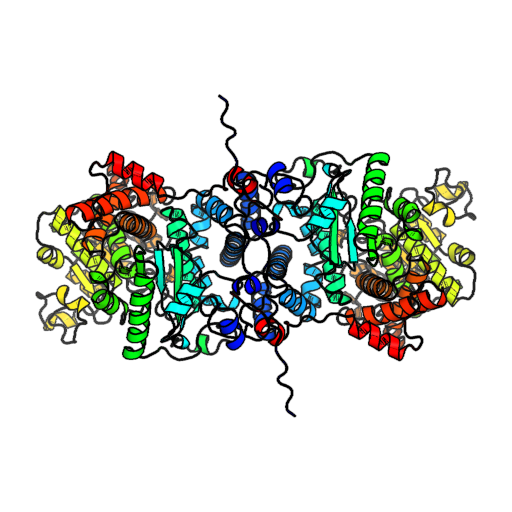5.109 1 93.5 108 THR B N 1
ATOM 5358 C CA . THR B 1 108 ? 1.969 -8.867 -14.258 1 93.5 108 THR B CA 1
ATOM 5359 C C . THR B 1 108 ? 3.049 -9.398 -13.328 1 93.5 108 THR B C 1
ATOM 5361 O O . THR B 1 108 ? 4.016 -8.703 -13.016 1 93.5 108 THR B O 1
ATOM 5364 N N . VAL B 1 109 ? 2.941 -10.656 -12.953 1 93.62 109 VAL B N 1
ATOM 5365 C CA . VAL B 1 109 ? 3.9 -11.258 -12.031 1 93.62 109 VAL B CA 1
ATOM 5366 C C . VAL B 1 109 ? 5.297 -11.242 -12.656 1 93.62 109 VAL B C 1
ATOM 5368 O O . VAL B 1 109 ? 6.297 -11.133 -11.945 1 93.62 109 VAL B O 1
ATOM 5371 N N . GLY B 1 110 ? 5.359 -11.398 -14.016 1 92.12 110 GLY B N 1
ATOM 5372 C CA . GLY B 1 110 ? 6.648 -11.281 -14.68 1 92.12 110 GLY B CA 1
ATOM 5373 C C . GLY B 1 110 ? 7.328 -9.945 -14.43 1 92.12 110 GLY B C 1
ATOM 5374 O O . GLY B 1 110 ? 8.5 -9.898 -14.055 1 92.12 110 GLY B O 1
ATOM 5375 N N . GLU B 1 111 ? 6.578 -8.93 -14.594 1 94.12 111 GLU B N 1
ATOM 5376 C CA . GLU B 1 111 ? 7.098 -7.594 -14.312 1 94.12 111 GLU B CA 1
ATOM 5377 C C . GLU B 1 111 ? 7.441 -7.434 -12.836 1 94.12 111 GLU B C 1
ATOM 5379 O O . GLU B 1 111 ? 8.461 -6.828 -12.492 1 94.12 111 GLU B O 1
ATOM 5384 N N . ALA B 1 112 ? 6.605 -7.938 -12.023 1 96.38 112 ALA B N 1
ATOM 5385 C CA . ALA B 1 112 ? 6.867 -7.891 -10.586 1 96.38 112 ALA B CA 1
ATOM 5386 C C . ALA B 1 112 ? 8.195 -8.562 -10.25 1 96.38 112 ALA B C 1
ATOM 5388 O O . ALA B 1 112 ? 8.961 -8.062 -9.43 1 96.38 112 ALA B O 1
ATOM 5389 N N . CYS B 1 113 ? 8.461 -9.664 -10.859 1 97.12 113 CYS B N 1
ATOM 5390 C CA . CYS B 1 113 ? 9.727 -10.359 -10.625 1 97.12 113 CYS B CA 1
ATOM 5391 C C . CYS B 1 113 ? 10.906 -9.531 -11.125 1 97.12 113 CYS B C 1
ATOM 5393 O O . CYS B 1 113 ? 11.938 -9.453 -10.453 1 97.12 113 CYS B O 1
ATOM 5395 N N . GLU B 1 114 ? 10.727 -8.93 -12.289 1 96.12 114 GLU B N 1
ATOM 5396 C CA . GLU B 1 114 ? 11.797 -8.086 -12.82 1 96.12 114 GLU B CA 1
ATOM 5397 C C . GLU B 1 114 ? 12.125 -6.941 -11.867 1 96.12 114 GLU B C 1
ATOM 5399 O O . GLU B 1 114 ? 13.289 -6.57 -11.719 1 96.12 114 GLU B O 1
ATOM 5404 N N . ARG B 1 115 ? 11.133 -6.477 -11.195 1 95.81 115 ARG B N 1
ATOM 5405 C CA . ARG B 1 115 ? 11.266 -5.293 -10.344 1 95.81 115 ARG B CA 1
ATOM 5406 C C . ARG B 1 115 ? 11.219 -5.668 -8.867 1 95.81 115 ARG B C 1
ATOM 5408 O O . ARG B 1 115 ? 11.023 -4.809 -8.008 1 95.81 115 ARG B O 1
ATOM 5415 N N . TYR B 1 116 ? 11.391 -6.852 -8.539 1 97.44 116 TYR B N 1
ATOM 5416 C CA . TYR B 1 116 ? 11.039 -7.344 -7.207 1 97.44 116 TYR B CA 1
ATOM 5417 C C . TYR B 1 116 ? 11.758 -6.543 -6.125 1 97.44 116 TYR B C 1
ATOM 5419 O O . TYR B 1 116 ? 11.125 -6.031 -5.199 1 97.44 116 TYR B O 1
ATOM 5427 N N . GLY B 1 117 ? 13.086 -6.391 -6.289 1 95.81 117 GLY B N 1
ATOM 5428 C CA . GLY B 1 117 ? 13.844 -5.609 -5.328 1 95.81 117 GLY B CA 1
ATOM 5429 C C . GLY B 1 117 ? 13.391 -4.168 -5.23 1 95.81 117 GLY B C 1
ATOM 5430 O O . GLY B 1 117 ? 13.328 -3.602 -4.137 1 95.81 117 GLY B O 1
ATOM 5431 N N . ALA B 1 118 ? 13 -3.594 -6.324 1 95.88 118 ALA B N 1
ATOM 5432 C CA . ALA B 1 118 ? 12.633 -2.182 -6.406 1 95.88 118 ALA B CA 1
ATOM 5433 C C . ALA B 1 118 ? 11.273 -1.931 -5.762 1 95.88 118 ALA B C 1
ATOM 5435 O O . ALA B 1 118 ? 11.016 -0.838 -5.254 1 95.88 118 ALA B O 1
ATOM 5436 N N . ILE B 1 119 ? 10.43 -2.926 -5.746 1 96.12 119 ILE B N 1
ATOM 5437 C CA . ILE B 1 119 ? 9.078 -2.691 -5.242 1 96.12 119 ILE B CA 1
ATOM 5438 C C . ILE B 1 119 ? 8.875 -3.457 -3.939 1 96.12 119 ILE B C 1
ATOM 5440 O O . ILE B 1 119 ? 7.746 -3.582 -3.457 1 96.12 119 ILE B O 1
ATOM 5444 N N . PHE B 1 120 ? 10 -3.918 -3.346 1 96.31 120 PHE B N 1
ATOM 5445 C CA . PHE B 1 120 ? 9.914 -4.719 -2.131 1 96.31 120 PHE B CA 1
ATOM 5446 C C . PHE B 1 120 ? 9.43 -3.877 -0.957 1 96.31 120 PHE B C 1
ATOM 5448 O O . PHE B 1 120 ? 9.961 -2.791 -0.708 1 96.31 120 PHE B O 1
ATOM 5455 N N . MET B 1 121 ? 8.43 -4.422 -0.237 1 90.88 121 MET B N 1
ATOM 5456 C CA . MET B 1 121 ? 7.973 -3.863 1.031 1 90.88 121 MET B CA 1
ATOM 5457 C C . MET B 1 121 ? 8.047 -4.902 2.143 1 90.88 121 MET B C 1
ATOM 5459 O O . MET B 1 121 ? 8.703 -4.68 3.164 1 90.88 121 MET B O 1
ATOM 5463 N N . ARG B 1 122 ? 7.414 -5.922 1.925 1 90.19 122 ARG B N 1
ATOM 5464 C CA . ARG B 1 122 ? 7.348 -7.074 2.82 1 90.19 122 ARG B CA 1
ATOM 5465 C C . ARG B 1 122 ? 6.793 -8.297 2.1 1 90.19 122 ARG B C 1
ATOM 5467 O O . ARG B 1 122 ? 5.988 -8.164 1.173 1 90.19 122 ARG B O 1
ATOM 5474 N N . ASP B 1 123 ? 7.355 -9.352 2.486 1 84.69 123 ASP B N 1
ATOM 5475 C CA . ASP B 1 123 ? 6.738 -10.594 2.041 1 84.69 123 ASP B CA 1
ATOM 5476 C C . ASP B 1 123 ? 6.719 -11.633 3.162 1 84.69 123 ASP B C 1
ATOM 5478 O O . ASP B 1 123 ? 7.012 -11.312 4.316 1 84.69 123 ASP B O 1
ATOM 5482 N N . HIS B 1 124 ? 6.176 -12.812 2.846 1 89.69 124 HIS B N 1
ATOM 5483 C CA . HIS B 1 124 ? 5.98 -13.852 3.85 1 89.69 124 HIS B CA 1
ATOM 5484 C C . HIS B 1 124 ? 6.484 -15.203 3.35 1 89.69 124 HIS B C 1
ATOM 5486 O O . HIS B 1 124 ? 5.855 -16.234 3.6 1 89.69 124 HIS B O 1
ATOM 5492 N N . GLY B 1 125 ? 7.5 -15.109 2.549 1 95.75 125 GLY B N 1
ATOM 5493 C CA . GLY B 1 125 ? 8.102 -16.344 2.061 1 95.75 125 GLY B CA 1
ATOM 5494 C C . GLY B 1 125 ? 9.328 -16.766 2.854 1 95.75 125 GLY B C 1
ATOM 5495 O O . GLY B 1 125 ? 9.641 -16.172 3.889 1 95.75 125 GLY B O 1
ATOM 5496 N N . LEU B 1 126 ? 9.898 -17.891 2.463 1 98.44 126 LEU B N 1
ATOM 5497 C CA . LEU B 1 126 ? 11.133 -18.406 3.027 1 98.44 126 LEU B CA 1
ATOM 5498 C C . LEU B 1 126 ? 12.289 -18.25 2.041 1 98.44 126 LEU B C 1
ATOM 5500 O O . LEU B 1 126 ? 12.188 -18.688 0.888 1 98.44 126 LEU B O 1
ATOM 5504 N N . TYR B 1 127 ? 13.289 -17.625 2.494 1 98.06 127 TYR B N 1
ATOM 5505 C CA . TYR B 1 127 ? 14.523 -17.531 1.727 1 98.06 127 TYR B CA 1
ATOM 5506 C C . TYR B 1 127 ? 15.586 -18.484 2.258 1 98.06 127 TYR B C 1
ATOM 5508 O O . TYR B 1 127 ? 15.93 -18.453 3.441 1 98.06 127 TYR B O 1
ATOM 5516 N N . VAL B 1 128 ? 16.062 -19.312 1.441 1 98.06 128 VAL B N 1
ATOM 5517 C CA . VAL B 1 128 ? 17.172 -20.203 1.752 1 98.06 128 VAL B CA 1
ATOM 5518 C C . VAL B 1 128 ? 18.359 -19.891 0.847 1 98.06 128 VAL B C 1
ATOM 5520 O O . VAL B 1 128 ? 18.359 -20.25 -0.333 1 98.06 128 VAL B O 1
ATOM 5523 N N . SER B 1 129 ? 19.297 -19.266 1.38 1 96.56 129 SER B N 1
ATOM 5524 C CA . SER B 1 129 ? 20.469 -18.906 0.592 1 96.56 129 SER B CA 1
ATOM 5525 C C . SER B 1 129 ? 21.625 -19.875 0.84 1 96.56 129 SER B C 1
ATOM 5527 O O . SER B 1 129 ? 21.531 -20.734 1.732 1 96.56 129 SER B O 1
ATOM 5529 N N . MET B 1 130 ? 22.688 -19.703 0.062 1 94.69 130 MET B N 1
ATOM 5530 C CA . MET B 1 130 ? 23.875 -20.547 0.208 1 94.69 130 MET B CA 1
ATOM 5531 C C . MET B 1 130 ? 24.5 -20.359 1.584 1 94.69 130 MET B C 1
ATOM 5533 O O . MET B 1 130 ? 25.172 -21.266 2.092 1 94.69 130 MET B O 1
ATOM 5537 N N . GLN B 1 131 ? 24.219 -19.266 2.225 1 92.56 131 GLN B N 1
ATOM 5538 C CA . GLN B 1 131 ? 24.781 -18.969 3.537 1 92.56 131 GLN B CA 1
ATOM 5539 C C . GLN B 1 131 ? 24.125 -19.812 4.625 1 92.56 131 GLN B C 1
ATOM 5541 O O . GLN B 1 131 ? 24.672 -19.969 5.715 1 92.56 131 GLN B O 1
ATOM 5546 N N . GLU B 1 132 ? 23 -20.344 4.305 1 94.5 132 GLU B N 1
ATOM 5547 C CA . GLU B 1 132 ? 22.234 -21.062 5.312 1 94.5 132 GLU B CA 1
ATOM 5548 C C . GLU B 1 132 ? 22.531 -22.562 5.254 1 94.5 132 GLU B C 1
ATOM 5550 O O . GLU B 1 132 ? 21.922 -23.344 5.984 1 94.5 132 GLU B O 1
ATOM 5555 N N . ARG B 1 133 ? 23.438 -22.953 4.363 1 94.56 133 ARG B N 1
ATOM 5556 C CA . ARG B 1 133 ? 23.828 -24.359 4.34 1 94.56 133 ARG B CA 1
ATOM 5557 C C . ARG B 1 133 ? 24.172 -24.859 5.738 1 94.56 133 ARG B C 1
ATOM 5559 O O . ARG B 1 133 ? 24.922 -24.188 6.465 1 94.56 133 ARG B O 1
ATOM 5566 N N . GLY B 1 134 ? 23.609 -25.906 6.129 1 95.62 134 GLY B N 1
ATOM 5567 C CA . GLY B 1 134 ? 23.844 -26.453 7.453 1 95.62 134 GLY B CA 1
ATOM 5568 C C . GLY B 1 134 ? 22.875 -25.922 8.492 1 95.62 134 GLY B C 1
ATOM 5569 O O . GLY B 1 134 ? 22.812 -26.438 9.617 1 95.62 134 GLY B O 1
ATOM 5570 N N . ASN B 1 135 ? 22.078 -24.953 8.117 1 95.56 135 ASN B N 1
ATOM 5571 C CA . ASN B 1 135 ? 21.188 -24.328 9.078 1 95.56 135 ASN B CA 1
ATOM 5572 C C . ASN B 1 135 ? 19.781 -24.188 8.531 1 95.56 135 ASN B C 1
ATOM 5574 O O . ASN B 1 135 ? 19 -23.344 8.992 1 95.56 135 ASN B O 1
ATOM 5578 N N . ILE B 1 136 ? 19.406 -24.953 7.562 1 97.81 136 ILE B N 1
ATOM 5579 C CA . ILE B 1 136 ? 18.109 -24.812 6.883 1 97.81 136 ILE B CA 1
ATOM 5580 C C . ILE B 1 136 ? 16.984 -25.203 7.836 1 97.81 136 ILE B C 1
ATOM 5582 O O . ILE B 1 136 ? 15.93 -24.562 7.844 1 97.81 136 ILE B O 1
ATOM 5586 N N . ARG B 1 137 ? 17.172 -26.219 8.641 1 97.25 137 ARG B N 1
ATOM 5587 C CA . ARG B 1 137 ? 16.172 -26.656 9.602 1 97.25 137 ARG B CA 1
ATOM 5588 C C . ARG B 1 137 ? 15.766 -25.5 10.523 1 97.25 137 ARG B C 1
ATOM 5590 O O . ARG B 1 137 ? 14.586 -25.328 10.836 1 97.25 137 ARG B O 1
ATOM 5597 N N . GLN B 1 138 ? 16.734 -24.75 10.922 1 95.5 138 GLN B N 1
ATOM 5598 C CA . GLN B 1 138 ? 16.469 -23.609 11.789 1 95.5 138 GLN B CA 1
ATOM 5599 C C . GLN B 1 138 ? 15.648 -22.547 11.055 1 95.5 138 GLN B C 1
ATOM 5601 O O . GLN B 1 138 ? 14.758 -21.938 11.641 1 95.5 138 GLN B O 1
ATOM 5606 N N . CYS B 1 139 ? 15.992 -22.297 9.805 1 96.12 139 CYS B N 1
ATOM 5607 C CA . CYS B 1 139 ? 15.234 -21.344 9.008 1 96.12 139 CYS B CA 1
ATOM 5608 C C . CYS B 1 139 ? 13.766 -21.734 8.938 1 96.12 139 CYS B C 1
ATOM 5610 O O . CYS B 1 139 ? 12.883 -20.891 9.047 1 96.12 139 CYS B O 1
ATOM 5612 N N . LEU B 1 140 ? 13.531 -23.047 8.789 1 97.62 140 LEU B N 1
ATOM 5613 C CA . LEU B 1 140 ? 12.156 -23.531 8.734 1 97.62 140 LEU B CA 1
ATOM 5614 C C . LEU B 1 140 ? 11.445 -23.312 10.062 1 97.62 140 LEU B C 1
ATOM 5616 O O . LEU B 1 140 ? 10.289 -22.891 10.094 1 97.62 140 LEU B O 1
ATOM 5620 N N . LYS B 1 141 ? 12.125 -23.516 11.109 1 94.5 141 LYS B N 1
ATOM 5621 C CA . LYS B 1 141 ? 11.547 -23.391 12.445 1 94.5 141 LYS B CA 1
ATOM 5622 C C . LYS B 1 141 ? 11.234 -21.922 12.766 1 94.5 141 LYS B C 1
ATOM 5624 O O . LYS B 1 141 ? 10.305 -21.641 13.516 1 94.5 141 LYS B O 1
ATOM 5629 N N . ASN B 1 142 ? 12.023 -21.031 12.156 1 94.06 142 ASN B N 1
ATOM 5630 C CA . ASN B 1 142 ? 11.812 -19.609 12.367 1 94.06 142 ASN B CA 1
ATOM 5631 C C . ASN B 1 142 ? 10.438 -19.156 11.875 1 94.06 142 ASN B C 1
ATOM 5633 O O . ASN B 1 142 ? 9.914 -18.141 12.32 1 94.06 142 ASN B O 1
ATOM 5637 N N . LEU B 1 143 ? 9.852 -19.906 10.961 1 94.12 143 LEU B N 1
ATOM 5638 C CA . LEU B 1 143 ? 8.547 -19.562 10.414 1 94.12 143 LEU B CA 1
ATOM 5639 C C . LEU B 1 143 ? 7.449 -19.797 11.453 1 94.12 143 LEU B C 1
ATOM 5641 O O . LEU B 1 143 ? 6.371 -19.203 11.367 1 94.12 143 LEU B O 1
ATOM 5645 N N . ARG B 1 144 ? 7.684 -20.781 12.352 1 90.31 144 ARG B N 1
ATOM 5646 C CA . ARG B 1 144 ? 6.727 -21.188 13.375 1 90.31 144 ARG B CA 1
ATOM 5647 C C . ARG B 1 144 ? 5.391 -21.578 12.758 1 90.31 144 ARG B C 1
ATOM 5649 O O . ARG B 1 144 ? 4.336 -21.125 13.211 1 90.31 144 ARG B O 1
ATOM 5656 N N . LYS B 1 145 ? 5.402 -22.203 11.688 1 93.75 145 LYS B N 1
ATOM 5657 C CA . LYS B 1 145 ? 4.223 -22.75 11.023 1 93.75 145 LYS B CA 1
ATOM 5658 C C . LYS B 1 145 ? 4.059 -24.234 11.32 1 93.75 145 LYS B C 1
ATOM 5660 O O . LYS B 1 145 ? 4.871 -25.062 10.883 1 93.75 145 LYS B O 1
ATOM 5665 N N . PRO B 1 146 ? 3.025 -24.5 12.031 1 92.94 146 PRO B N 1
ATOM 5666 C CA . PRO B 1 146 ? 2.881 -25.906 12.422 1 92.94 146 PRO B CA 1
ATOM 5667 C C . PRO B 1 146 ? 2.541 -26.812 11.25 1 92.94 146 PRO B C 1
ATOM 5669 O O . PRO B 1 146 ? 2.939 -27.984 11.234 1 92.94 146 PRO B O 1
ATOM 5672 N N . ASN B 1 147 ? 1.829 -26.312 10.297 1 95.62 147 ASN B N 1
ATOM 5673 C CA . ASN B 1 147 ? 1.412 -27.109 9.156 1 95.62 147 ASN B CA 1
ATOM 5674 C C . ASN B 1 147 ? 1.573 -26.344 7.844 1 95.62 147 ASN B C 1
ATOM 5676 O O . ASN B 1 147 ? 1.164 -25.188 7.738 1 95.62 147 ASN B O 1
ATOM 5680 N N . ILE B 1 148 ? 2.207 -27.016 6.926 1 98.25 148 ILE B N 1
ATOM 5681 C CA . ILE B 1 148 ? 2.291 -26.547 5.547 1 98.25 148 ILE B CA 1
ATOM 5682 C C . ILE B 1 148 ? 1.793 -27.641 4.602 1 98.25 148 ILE B C 1
ATOM 5684 O O . ILE B 1 148 ? 2.195 -28.797 4.711 1 98.25 148 ILE B O 1
ATOM 5688 N N . ASP B 1 149 ? 0.887 -27.25 3.697 1 98.69 149 ASP B N 1
ATOM 5689 C CA . ASP B 1 149 ? 0.332 -28.203 2.74 1 98.69 149 ASP B CA 1
ATOM 5690 C C . ASP B 1 149 ? 1.035 -28.094 1.389 1 98.69 149 ASP B C 1
ATOM 5692 O O . ASP B 1 149 ? 1.18 -29.094 0.678 1 98.69 149 ASP B O 1
ATOM 5696 N N . ILE B 1 150 ? 1.366 -26.891 1.011 1 98.81 150 ILE B N 1
ATOM 5697 C CA . ILE B 1 150 ? 1.961 -26.656 -0.3 1 98.81 150 ILE B CA 1
ATOM 5698 C C . ILE B 1 150 ? 3.193 -25.766 -0.153 1 98.81 150 ILE B C 1
ATOM 5700 O O . ILE B 1 150 ? 3.135 -24.719 0.494 1 98.81 150 ILE B O 1
ATOM 5704 N N . MET B 1 151 ? 4.305 -26.141 -0.698 1 98.81 151 MET B N 1
ATOM 5705 C CA . MET B 1 151 ? 5.473 -25.281 -0.889 1 98.81 151 MET B CA 1
ATOM 5706 C C . MET B 1 151 ? 5.77 -25.094 -2.373 1 98.81 151 MET B C 1
ATOM 5708 O O . MET B 1 151 ? 5.758 -26.047 -3.143 1 98.81 151 MET B O 1
ATOM 5712 N N . VAL B 1 152 ? 5.938 -23.906 -2.77 1 98.81 152 VAL B N 1
ATOM 5713 C CA . VAL B 1 152 ? 6.395 -23.625 -4.125 1 98.81 152 VAL B CA 1
ATOM 5714 C C . VAL B 1 152 ? 7.836 -23.125 -4.09 1 98.81 152 VAL B C 1
ATOM 5716 O O . VAL B 1 152 ? 8.117 -22.078 -3.512 1 98.81 152 VAL B O 1
ATOM 5719 N N . VAL B 1 153 ? 8.727 -23.859 -4.719 1 98.75 153 VAL B N 1
ATOM 5720 C CA . VAL B 1 153 ? 10.156 -23.625 -4.602 1 98.75 153 VAL B CA 1
ATOM 5721 C C . VAL B 1 153 ? 10.719 -23.188 -5.957 1 98.75 153 VAL B C 1
ATOM 5723 O O . VAL B 1 153 ? 10.461 -23.828 -6.977 1 98.75 153 VAL B O 1
ATOM 5726 N N . THR B 1 154 ? 11.43 -22.125 -6.004 1 98.56 154 THR B N 1
ATOM 5727 C CA . THR B 1 154 ? 12.156 -21.688 -7.191 1 98.56 154 THR B CA 1
ATOM 5728 C C . THR B 1 154 ? 13.555 -21.219 -6.828 1 98.56 154 THR B C 1
ATOM 5730 O O . THR B 1 154 ? 13.805 -20.812 -5.691 1 98.56 154 THR B O 1
ATOM 5733 N N . ASP B 1 155 ? 14.484 -21.375 -7.738 1 98.31 155 ASP B N 1
ATOM 5734 C CA . ASP B 1 155 ? 15.797 -20.766 -7.555 1 98.31 155 ASP B CA 1
ATOM 5735 C C . ASP B 1 155 ? 15.961 -19.531 -8.438 1 98.31 155 ASP B C 1
ATOM 5737 O O . ASP B 1 155 ? 17.031 -18.938 -8.5 1 98.31 155 ASP B O 1
ATOM 5741 N N . GLY B 1 156 ? 14.938 -19.219 -9.164 1 97.81 156 GLY B N 1
ATOM 5742 C CA . GLY B 1 156 ? 14.883 -18 -9.953 1 97.81 156 GLY B CA 1
ATOM 5743 C C . GLY B 1 156 ? 15.703 -18.078 -11.227 1 97.81 156 GLY B C 1
ATOM 5744 O O . GLY B 1 156 ? 15.93 -17.062 -11.891 1 97.81 156 GLY B O 1
ATOM 5745 N N . SER B 1 157 ? 16.109 -19.219 -11.672 1 97.19 157 SER B N 1
ATOM 5746 C CA . SER B 1 157 ? 17.078 -19.359 -12.766 1 97.19 157 SER B CA 1
ATOM 5747 C C . SER B 1 157 ? 16.391 -19.234 -14.125 1 97.19 157 SER B C 1
ATOM 5749 O O . SER B 1 157 ? 17.047 -18.953 -15.125 1 97.19 157 SER B O 1
ATOM 5751 N N . ARG B 1 158 ? 15.125 -19.469 -14.133 1 92.69 158 ARG B N 1
ATOM 5752 C CA . ARG B 1 158 ? 14.43 -19.359 -15.414 1 92.69 158 ARG B CA 1
ATOM 5753 C C . ARG B 1 158 ? 12.984 -18.906 -15.219 1 92.69 158 ARG B C 1
ATOM 5755 O O . ARG B 1 158 ? 12.055 -19.656 -15.531 1 92.69 158 ARG B O 1
ATOM 5762 N N . ILE B 1 159 ? 12.82 -17.656 -14.867 1 93.56 159 ILE B N 1
ATOM 5763 C CA . ILE B 1 159 ? 11.5 -17.109 -14.57 1 93.56 159 ILE B CA 1
ATOM 5764 C C . ILE B 1 159 ? 10.773 -16.781 -15.867 1 93.56 159 ILE B C 1
ATOM 5766 O O . ILE B 1 159 ? 11.109 -15.812 -16.547 1 93.56 159 ILE B O 1
ATOM 5770 N N . LEU B 1 160 ? 9.789 -17.594 -16.156 1 82.94 160 LEU B N 1
ATOM 5771 C CA . LEU B 1 160 ? 9.023 -17.391 -17.391 1 82.94 160 LEU B CA 1
ATOM 5772 C C . LEU B 1 160 ? 9.953 -17.203 -18.578 1 82.94 160 LEU B C 1
ATOM 5774 O O . LEU B 1 160 ? 10.945 -17.938 -18.719 1 82.94 160 LEU B O 1
ATOM 5778 N N . GLY B 1 161 ? 9.695 -16.406 -19.453 1 78.88 161 GLY B N 1
ATOM 5779 C CA . GLY B 1 161 ? 10.562 -16.109 -20.578 1 78.88 161 GLY B CA 1
ATOM 5780 C C . GLY B 1 161 ? 11.578 -15.023 -20.281 1 78.88 161 GLY B C 1
ATOM 5781 O O . GLY B 1 161 ? 12.281 -14.562 -21.188 1 78.88 161 GLY B O 1
ATOM 5782 N N . LEU B 1 162 ? 11.75 -14.703 -18.984 1 87.88 162 LEU B N 1
ATOM 5783 C CA . LEU B 1 162 ? 12.562 -13.547 -18.609 1 87.88 162 LEU B CA 1
ATOM 5784 C C . LEU B 1 162 ? 13.977 -13.984 -18.219 1 87.88 162 LEU B C 1
ATOM 5786 O O . LEU B 1 162 ? 14.875 -13.148 -18.094 1 87.88 162 LEU B O 1
ATOM 5790 N N . GLY B 1 163 ? 14.164 -15.297 -18.031 1 91.12 163 GLY B N 1
ATOM 5791 C CA . GLY B 1 163 ? 15.5 -15.812 -17.766 1 91.12 163 GLY B CA 1
ATOM 5792 C C . GLY B 1 163 ? 15.859 -15.805 -16.281 1 91.12 163 GLY B C 1
ATOM 5793 O O . GLY B 1 163 ? 15.008 -16.078 -15.43 1 91.12 163 GLY B O 1
ATOM 5794 N N . ASP B 1 164 ? 17.156 -15.609 -16.047 1 97.31 164 ASP B N 1
ATOM 5795 C CA . ASP B 1 164 ? 17.688 -15.656 -14.688 1 97.31 164 ASP B CA 1
ATOM 5796 C C . ASP B 1 164 ? 17.406 -14.359 -13.93 1 97.31 164 ASP B C 1
ATOM 5798 O O . ASP B 1 164 ? 18 -13.32 -14.234 1 97.31 164 ASP B O 1
ATOM 5802 N N . LEU B 1 165 ? 16.562 -14.492 -12.867 1 98 165 LEU B N 1
ATOM 5803 C CA . LEU B 1 165 ? 16.234 -13.305 -12.094 1 98 165 LEU B CA 1
ATOM 5804 C C . LEU B 1 165 ? 16.609 -13.484 -10.625 1 98 165 LEU B C 1
ATOM 5806 O O . LEU B 1 165 ? 16.172 -12.727 -9.766 1 98 165 LEU B O 1
ATOM 5810 N N . GLY B 1 166 ? 17.344 -14.523 -10.336 1 97.88 166 GLY B N 1
ATOM 5811 C CA . GLY B 1 166 ? 17.828 -14.742 -8.977 1 97.88 166 GLY B CA 1
ATOM 5812 C C . GLY B 1 166 ? 16.719 -14.664 -7.938 1 97.88 166 GLY B C 1
ATOM 5813 O O . GLY B 1 166 ? 15.68 -15.297 -8.078 1 97.88 166 GLY B O 1
ATOM 5814 N N . ALA B 1 167 ? 16.984 -13.938 -6.898 1 97.94 167 ALA B N 1
ATOM 5815 C CA . ALA B 1 167 ? 16.078 -13.859 -5.758 1 97.94 167 ALA B CA 1
ATOM 5816 C C . ALA B 1 167 ? 14.789 -13.141 -6.141 1 97.94 167 ALA B C 1
ATOM 5818 O O . ALA B 1 167 ? 13.773 -13.25 -5.441 1 97.94 167 ALA B O 1
ATOM 5819 N N . ASN B 1 168 ? 14.789 -12.359 -7.242 1 98.19 168 ASN B N 1
ATOM 5820 C CA . ASN B 1 168 ? 13.57 -11.703 -7.719 1 98.19 168 ASN B CA 1
ATOM 5821 C C . ASN B 1 168 ? 12.492 -12.719 -8.07 1 98.19 168 ASN B C 1
ATOM 5823 O O . ASN B 1 168 ? 11.312 -12.375 -8.164 1 98.19 168 ASN B O 1
ATOM 5827 N N . GLY B 1 169 ? 12.914 -13.961 -8.25 1 97.88 169 GLY B N 1
ATOM 5828 C CA . GLY B 1 169 ? 11.992 -15.031 -8.609 1 97.88 169 GLY B CA 1
ATOM 5829 C C . GLY B 1 169 ? 11 -15.352 -7.512 1 97.88 169 GLY B C 1
ATOM 5830 O O . GLY B 1 169 ? 10 -16.031 -7.75 1 97.88 169 GLY B O 1
ATOM 5831 N N . MET B 1 170 ? 11.188 -14.789 -6.281 1 98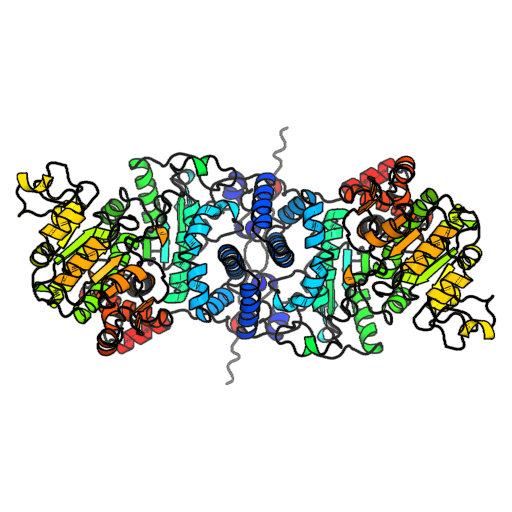.31 170 MET B N 1
ATOM 5832 C CA . MET B 1 170 ? 10.242 -14.984 -5.184 1 98.31 170 MET B CA 1
ATOM 5833 C C . MET B 1 170 ? 8.828 -14.609 -5.609 1 98.31 170 MET B C 1
ATOM 5835 O O . MET B 1 170 ? 7.855 -15.219 -5.156 1 98.31 170 MET B O 1
ATOM 5839 N N . GLY B 1 171 ? 8.758 -13.648 -6.543 1 97.56 171 GLY B N 1
ATOM 5840 C CA . GLY B 1 171 ? 7.457 -13.211 -7.023 1 97.56 171 GLY B CA 1
ATOM 5841 C C . GLY B 1 171 ? 6.633 -14.32 -7.637 1 97.56 171 GLY B C 1
ATOM 5842 O O . GLY B 1 171 ? 5.418 -14.383 -7.445 1 97.56 171 GLY B O 1
ATOM 5843 N N . ILE B 1 172 ? 7.25 -15.219 -8.359 1 97.12 172 ILE B N 1
ATOM 5844 C CA . ILE B 1 172 ? 6.531 -16.297 -9.031 1 97.12 172 ILE B CA 1
ATOM 5845 C C . ILE B 1 172 ? 6.039 -17.312 -8.008 1 97.12 172 ILE B C 1
ATOM 5847 O O . ILE B 1 172 ? 4.934 -17.844 -8.133 1 97.12 172 ILE B O 1
ATOM 5851 N N . SER B 1 173 ? 6.848 -17.594 -6.984 1 98.19 173 SER B N 1
ATOM 5852 C CA . SER B 1 173 ? 6.438 -18.5 -5.922 1 98.19 173 SER B CA 1
ATOM 5853 C C . SER B 1 173 ? 5.223 -17.969 -5.172 1 98.19 173 SER B C 1
ATOM 5855 O O . SER B 1 173 ? 4.293 -18.719 -4.871 1 98.19 173 SER B O 1
ATOM 5857 N N . ILE B 1 174 ? 5.258 -16.719 -4.891 1 98.19 174 ILE B N 1
ATOM 5858 C CA . ILE B 1 174 ? 4.145 -16.062 -4.207 1 98.19 174 ILE B CA 1
ATOM 5859 C C . ILE B 1 174 ? 2.893 -16.141 -5.082 1 98.19 174 ILE B C 1
ATOM 5861 O O . ILE B 1 174 ? 1.805 -16.453 -4.598 1 98.19 174 ILE B O 1
ATOM 5865 N N . GLY B 1 175 ? 3.068 -15.82 -6.348 1 97.19 175 GLY B N 1
ATOM 5866 C CA . GLY B 1 175 ? 1.95 -15.898 -7.273 1 97.19 175 GLY B CA 1
ATOM 5867 C C . GLY B 1 175 ? 1.317 -17.281 -7.328 1 97.19 175 GLY B C 1
ATOM 5868 O O . GLY B 1 175 ? 0.095 -17.406 -7.242 1 97.19 175 GLY B O 1
ATOM 5869 N N . LYS B 1 176 ? 2.148 -18.328 -7.426 1 97.75 176 LYS B N 1
ATOM 5870 C CA . LYS B 1 176 ? 1.646 -19.703 -7.492 1 97.75 176 LYS B CA 1
ATOM 5871 C C . LYS B 1 176 ? 0.923 -20.078 -6.203 1 97.75 176 LYS B C 1
ATOM 5873 O O . LYS B 1 176 ? -0.121 -20.734 -6.242 1 97.75 176 LYS B O 1
ATOM 5878 N N . CYS B 1 177 ? 1.469 -19.688 -5.098 1 98.38 177 CYS B N 1
ATOM 5879 C CA . CYS B 1 177 ? 0.803 -19.953 -3.828 1 98.38 177 CYS B CA 1
ATOM 5880 C C . CYS B 1 177 ? -0.574 -19.297 -3.789 1 98.38 177 CYS B C 1
ATOM 5882 O O . CYS B 1 177 ? -1.535 -19.891 -3.301 1 98.38 177 CYS B O 1
ATOM 5884 N N . SER B 1 178 ? -0.636 -18.125 -4.305 1 98 178 SER B N 1
ATOM 5885 C CA . SER B 1 178 ? -1.916 -17.422 -4.336 1 98 178 SER B CA 1
ATOM 5886 C C . SER B 1 178 ? -2.936 -18.172 -5.188 1 98 178 SER B C 1
ATOM 5888 O O . SER B 1 178 ? -4.125 -18.203 -4.863 1 98 178 SER B O 1
ATOM 5890 N N . LEU B 1 179 ? -2.48 -18.766 -6.23 1 97.5 179 LEU B N 1
ATOM 5891 C CA . LEU B 1 179 ? -3.373 -19.516 -7.109 1 97.5 179 LEU B CA 1
ATOM 5892 C C . LEU B 1 179 ? -3.844 -20.812 -6.434 1 97.5 179 LEU B C 1
ATOM 5894 O O . LEU B 1 179 ? -4.977 -21.25 -6.648 1 97.5 179 LEU B O 1
ATOM 5898 N N . TYR B 1 180 ? -3.006 -21.406 -5.633 1 98.62 180 TYR B N 1
ATOM 5899 C CA . TYR B 1 180 ? -3.432 -22.562 -4.848 1 98.62 180 TYR B CA 1
ATOM 5900 C C . TYR B 1 180 ? -4.582 -22.203 -3.922 1 98.62 180 TYR B C 1
ATOM 5902 O O . TYR B 1 180 ? -5.531 -22.969 -3.762 1 98.62 180 TYR B O 1
ATOM 5910 N N . VAL B 1 181 ? -4.48 -21.016 -3.32 1 98.5 181 VAL B N 1
ATOM 5911 C CA . VAL B 1 181 ? -5.512 -20.578 -2.383 1 98.5 181 VAL B CA 1
ATOM 5912 C C . VAL B 1 181 ? -6.777 -20.203 -3.148 1 98.5 181 VAL B C 1
ATOM 5914 O O . VAL B 1 181 ? -7.871 -20.672 -2.838 1 98.5 181 VAL B O 1
ATOM 5917 N N . ALA B 1 182 ? -6.656 -19.453 -4.16 1 97.25 182 ALA B N 1
ATOM 5918 C CA . ALA B 1 182 ? -7.797 -18.938 -4.91 1 97.25 182 ALA B CA 1
ATOM 5919 C C . ALA B 1 182 ? -8.477 -20.062 -5.707 1 97.25 182 ALA B C 1
ATOM 5921 O O . ALA B 1 182 ? -9.703 -20.078 -5.836 1 97.25 182 ALA B O 1
ATOM 5922 N N . GLY B 1 183 ? -7.711 -20.969 -6.238 1 96.56 183 GLY B N 1
ATOM 5923 C CA . GLY B 1 183 ? -8.234 -21.984 -7.129 1 96.56 183 GLY B CA 1
ATOM 5924 C C . GLY B 1 183 ? -8.641 -23.266 -6.402 1 96.56 183 GLY B C 1
ATOM 5925 O O . GLY B 1 183 ? -9.75 -23.75 -6.578 1 96.56 183 GLY B O 1
ATOM 5926 N N . ALA B 1 184 ? -7.77 -23.766 -5.57 1 98.06 184 ALA B N 1
ATOM 5927 C CA . ALA B 1 184 ? -7.988 -25.078 -4.949 1 98.06 184 ALA B CA 1
ATOM 5928 C C . ALA B 1 184 ? -8.5 -24.922 -3.52 1 98.06 184 ALA B C 1
ATOM 5930 O O . ALA B 1 184 ? -8.922 -25.891 -2.895 1 98.06 184 ALA B O 1
ATOM 5931 N N . GLY B 1 185 ? -8.445 -23.719 -3.031 1 98.38 185 GLY B N 1
ATOM 5932 C CA . GLY B 1 185 ? -8.906 -23.5 -1.671 1 98.38 185 GLY B CA 1
ATOM 5933 C C . GLY B 1 185 ? -7.965 -24.062 -0.62 1 98.38 185 GLY B C 1
ATOM 5934 O O . GLY B 1 185 ? -8.406 -24.562 0.414 1 98.38 185 GLY B O 1
ATOM 5935 N N . ILE B 1 186 ? -6.688 -24.062 -0.962 1 98.69 186 ILE B N 1
ATOM 5936 C CA . ILE B 1 186 ? -5.734 -24.359 0.099 1 98.69 186 ILE B CA 1
ATOM 5937 C C . ILE B 1 186 ? -5.746 -23.25 1.139 1 98.69 186 ILE B C 1
ATOM 5939 O O . ILE B 1 186 ? -5.797 -22.062 0.788 1 98.69 186 ILE B O 1
ATOM 5943 N N . ARG B 1 187 ? -5.707 -23.609 2.381 1 98.12 187 ARG B N 1
ATOM 5944 C CA . ARG B 1 187 ? -5.695 -22.594 3.43 1 98.12 187 ARG B CA 1
ATOM 5945 C C . ARG B 1 187 ? -4.496 -21.656 3.277 1 98.12 187 ARG B C 1
ATOM 5947 O O . ARG B 1 187 ? -3.359 -22.125 3.158 1 98.12 187 ARG B O 1
ATOM 5954 N N . PRO B 1 188 ? -4.781 -20.359 3.369 1 97.88 188 PRO B N 1
ATOM 5955 C CA . PRO B 1 188 ? -3.693 -19.406 3.107 1 97.88 188 PRO B CA 1
ATOM 5956 C C . PRO B 1 188 ? -2.549 -19.531 4.109 1 97.88 188 PRO B C 1
ATOM 5958 O O . PRO B 1 188 ? -1.397 -19.25 3.775 1 97.88 188 PRO B O 1
ATOM 5961 N N . SER B 1 189 ? -2.812 -20 5.297 1 97.25 189 SER B N 1
ATOM 5962 C CA . SER B 1 189 ? -1.765 -20.141 6.305 1 97.25 189 SER B CA 1
ATOM 5963 C C . SER B 1 189 ? -0.917 -21.375 6.051 1 97.25 189 SER B C 1
ATOM 5965 O O . SER B 1 189 ? 0.111 -21.578 6.703 1 97.25 189 SER B O 1
ATOM 5967 N N . ARG B 1 190 ? -1.283 -22.172 5.07 1 98.25 190 ARG B N 1
ATOM 5968 C CA . ARG B 1 190 ? -0.62 -23.469 4.898 1 98.25 190 ARG B CA 1
ATOM 5969 C C . ARG B 1 190 ? 0.064 -23.547 3.537 1 98.25 190 ARG B C 1
ATOM 5971 O O . ARG B 1 190 ? 0.375 -24.641 3.062 1 98.25 190 ARG B O 1
ATOM 5978 N N . VAL B 1 191 ? 0.206 -22.469 2.859 1 98.56 191 VAL B N 1
ATOM 5979 C CA . VAL B 1 191 ? 1.061 -22.375 1.681 1 98.56 191 VAL B CA 1
ATOM 5980 C C . VAL B 1 191 ? 2.342 -21.609 2.033 1 98.56 191 VAL B C 1
ATOM 5982 O O . VAL B 1 191 ? 2.334 -20.734 2.895 1 98.56 191 VAL B O 1
ATOM 5985 N N . LEU B 1 192 ? 3.445 -21.969 1.342 1 98.69 192 LEU B N 1
ATOM 5986 C CA . LEU B 1 192 ? 4.73 -21.344 1.653 1 98.69 192 LEU B CA 1
ATOM 5987 C C . LEU B 1 192 ? 5.539 -21.109 0.383 1 98.69 192 LEU B C 1
ATOM 5989 O O . LEU B 1 192 ? 6.059 -22.047 -0.22 1 98.69 192 LEU B O 1
ATOM 5993 N N . PRO B 1 193 ? 5.652 -19.844 -0.069 1 98.69 193 PRO B N 1
ATOM 5994 C CA . PRO B 1 193 ? 6.617 -19.547 -1.13 1 98.69 193 PRO B CA 1
ATOM 5995 C C . PRO B 1 193 ? 8.07 -19.688 -0.668 1 98.69 193 PRO B C 1
ATOM 5997 O O . PRO B 1 193 ? 8.422 -19.234 0.423 1 98.69 193 PRO B O 1
ATOM 6000 N N . VAL B 1 194 ? 8.859 -20.312 -1.435 1 98.81 194 VAL B N 1
ATOM 6001 C CA . VAL B 1 194 ? 10.25 -20.547 -1.068 1 98.81 194 VAL B CA 1
ATOM 6002 C C . VAL B 1 194 ? 11.172 -20.078 -2.189 1 98.81 194 VAL B C 1
ATOM 6004 O O . VAL B 1 194 ? 10.961 -20.406 -3.359 1 98.81 194 VAL B O 1
ATOM 6007 N N . MET B 1 195 ? 12.117 -19.312 -1.842 1 98.62 195 MET B N 1
ATOM 6008 C CA . MET B 1 195 ? 13.18 -18.859 -2.742 1 98.62 195 MET B CA 1
ATOM 6009 C C . MET B 1 195 ? 14.516 -19.484 -2.369 1 98.62 195 MET B C 1
ATOM 6011 O O . MET B 1 195 ? 15.055 -19.219 -1.294 1 98.62 195 MET B O 1
ATOM 6015 N N . LEU B 1 196 ? 15.023 -20.312 -3.182 1 98.44 196 LEU B N 1
ATOM 6016 C CA . LEU B 1 196 ? 16.406 -20.797 -3.051 1 98.44 196 LEU B CA 1
ATOM 6017 C C . LEU B 1 196 ? 17.375 -19.828 -3.695 1 98.44 196 LEU B C 1
ATOM 6019 O O . LEU B 1 196 ? 17.609 -19.875 -4.906 1 98.44 196 LEU B O 1
ATOM 6023 N N . ASP B 1 197 ? 17.953 -19.062 -2.926 1 98.25 197 ASP B N 1
ATOM 6024 C CA . ASP B 1 197 ? 18.875 -18.062 -3.455 1 98.25 197 ASP B CA 1
ATOM 6025 C C . ASP B 1 197 ? 20.297 -18.609 -3.568 1 98.25 197 ASP B C 1
ATOM 6027 O O . ASP B 1 197 ? 21.109 -18.422 -2.668 1 98.25 197 ASP B O 1
ATOM 6031 N N . VAL B 1 198 ? 20.641 -19.109 -4.707 1 98 198 VAL B N 1
ATOM 6032 C CA . VAL B 1 198 ? 21.938 -19.719 -4.941 1 98 198 VAL B CA 1
ATOM 6033 C C . VAL B 1 198 ? 22.797 -18.812 -5.812 1 98 198 VAL B C 1
ATOM 6035 O O . VAL B 1 198 ? 23.672 -19.281 -6.535 1 98 198 VAL B O 1
ATOM 6038 N N . GLY B 1 199 ? 22.469 -17.562 -5.852 1 97.62 199 GLY B N 1
ATOM 6039 C CA . GLY B 1 199 ? 23.125 -16.594 -6.703 1 97.62 199 GLY B CA 1
ATOM 6040 C C . GLY B 1 199 ? 22.453 -16.406 -8.047 1 97.62 199 GLY B C 1
ATOM 6041 O O . GLY B 1 199 ? 21.375 -16.969 -8.289 1 97.62 199 GLY B O 1
ATOM 6042 N N . THR B 1 200 ? 22.984 -15.508 -8.875 1 98.19 200 THR B N 1
ATOM 6043 C CA . THR B 1 200 ? 22.438 -15.258 -10.203 1 98.19 200 THR B CA 1
ATOM 6044 C C . THR B 1 200 ? 23.547 -14.922 -11.195 1 98.19 200 THR B C 1
ATOM 6046 O O . THR B 1 200 ? 24.516 -14.242 -10.844 1 98.19 200 THR B O 1
ATOM 6049 N N . ASN B 1 201 ? 23.438 -15.414 -12.352 1 97.69 201 ASN B N 1
ATOM 6050 C CA . ASN B 1 201 ? 24.406 -15.086 -13.391 1 97.69 201 ASN B CA 1
ATOM 6051 C C . ASN B 1 201 ? 24 -13.82 -14.148 1 97.69 201 ASN B C 1
ATOM 6053 O O . ASN B 1 201 ? 24.719 -13.383 -15.055 1 97.69 201 ASN B O 1
ATOM 6057 N N . ASN B 1 202 ? 22.891 -13.234 -13.828 1 97.88 202 ASN B N 1
ATOM 6058 C CA . ASN B 1 202 ? 22.453 -11.945 -14.359 1 97.88 202 ASN B CA 1
ATOM 6059 C C . ASN B 1 202 ? 23.281 -10.797 -13.789 1 97.88 202 ASN B C 1
ATOM 6061 O O . ASN B 1 202 ? 23 -10.297 -12.703 1 97.88 202 ASN B O 1
ATOM 6065 N N . GLU B 1 203 ? 24.203 -10.32 -14.555 1 97.5 203 GLU B N 1
ATOM 6066 C CA . GLU B 1 203 ? 25.141 -9.312 -14.078 1 97.5 203 GLU B CA 1
ATOM 6067 C C . GLU B 1 203 ? 24.438 -7.996 -13.766 1 97.5 203 GLU B C 1
ATOM 6069 O O . GLU B 1 203 ? 24.828 -7.277 -12.844 1 97.5 203 GLU B O 1
ATOM 6074 N N . LYS B 1 204 ? 23.5 -7.695 -14.547 1 97.19 204 LYS B N 1
ATOM 6075 C CA . LYS B 1 204 ? 22.734 -6.473 -14.312 1 97.19 204 LYS B CA 1
ATOM 6076 C C . LYS B 1 204 ? 22.094 -6.477 -12.93 1 97.19 204 LYS B C 1
ATOM 6078 O O . LYS B 1 204 ? 22.109 -5.465 -12.227 1 97.19 204 LYS B O 1
ATOM 6083 N N . LEU B 1 205 ? 21.594 -7.562 -12.5 1 97 205 LEU B N 1
ATOM 6084 C CA . LEU B 1 205 ? 20.953 -7.684 -11.195 1 97 205 LEU B CA 1
ATOM 6085 C C . LEU B 1 205 ? 22 -7.633 -10.078 1 97 205 LEU B C 1
ATOM 6087 O O . LEU B 1 205 ? 21.797 -6.977 -9.055 1 97 205 LEU B O 1
ATOM 6091 N N . ARG B 1 206 ? 23.109 -8.305 -10.258 1 96.88 206 ARG B N 1
ATOM 6092 C CA . ARG B 1 206 ? 24.156 -8.328 -9.242 1 96.88 206 ARG B CA 1
ATOM 6093 C C . ARG B 1 206 ? 24.688 -6.93 -8.977 1 96.88 206 ARG B C 1
ATOM 6095 O O . ARG B 1 206 ? 25.125 -6.625 -7.863 1 96.88 206 ARG B O 1
ATOM 6102 N N . ASN B 1 207 ? 24.594 -6.125 -10.008 1 97 207 ASN B N 1
ATOM 6103 C CA . ASN B 1 207 ? 25.141 -4.777 -9.891 1 97 207 ASN B CA 1
ATOM 6104 C C . ASN B 1 207 ? 24.062 -3.762 -9.547 1 97 207 ASN B C 1
ATOM 6106 O O . ASN B 1 207 ? 24.344 -2.572 -9.383 1 97 207 ASN B O 1
ATOM 6110 N N . ASP B 1 208 ? 22.875 -4.156 -9.477 1 96.31 208 ASP B N 1
ATOM 6111 C CA . ASP B 1 208 ? 21.766 -3.277 -9.109 1 96.31 208 ASP B CA 1
ATOM 6112 C C . ASP B 1 208 ? 21.75 -3.033 -7.602 1 96.31 208 ASP B C 1
ATOM 6114 O O . ASP B 1 208 ? 21.609 -3.975 -6.816 1 96.31 208 ASP B O 1
ATOM 6118 N N . PRO B 1 209 ? 21.797 -1.796 -7.207 1 95.56 209 PRO B N 1
ATOM 6119 C CA . PRO B 1 209 ? 21.812 -1.502 -5.77 1 95.56 209 PRO B CA 1
ATOM 6120 C C . PRO B 1 209 ? 20.531 -1.934 -5.066 1 95.56 209 PRO B C 1
ATOM 6122 O O . PRO B 1 209 ? 20.516 -2.133 -3.848 1 95.56 209 PRO B O 1
ATOM 6125 N N . LEU B 1 210 ? 19.5 -2.172 -5.77 1 96.12 210 LEU B N 1
ATOM 6126 C CA . LEU B 1 210 ? 18.219 -2.492 -5.16 1 96.12 210 LEU B CA 1
ATOM 6127 C C . LEU B 1 210 ? 17.969 -3.996 -5.172 1 96.12 210 LEU B C 1
ATOM 6129 O O . LEU B 1 210 ? 16.922 -4.461 -4.707 1 96.12 210 LEU B O 1
ATOM 6133 N N . TYR B 1 211 ? 18.906 -4.738 -5.754 1 97.69 211 TYR B N 1
ATOM 6134 C CA . TYR B 1 211 ? 18.781 -6.188 -5.742 1 97.69 211 TYR B CA 1
ATOM 6135 C C . TYR B 1 211 ? 18.922 -6.734 -4.324 1 97.69 211 TYR B C 1
ATOM 6137 O O . TYR B 1 211 ? 19.844 -6.375 -3.602 1 97.69 211 TYR B O 1
ATOM 6145 N N . LEU B 1 212 ? 18.047 -7.707 -3.898 1 97.62 212 LEU B N 1
ATOM 6146 C CA . LEU B 1 212 ? 17.969 -8.109 -2.498 1 97.62 212 LEU B CA 1
ATOM 6147 C C . LEU B 1 212 ? 18.484 -9.531 -2.309 1 97.62 212 LEU B C 1
ATOM 6149 O O . LEU B 1 212 ? 18.406 -10.086 -1.211 1 97.62 212 LEU B O 1
ATOM 6153 N N . GLY B 1 213 ? 18.953 -10.141 -3.377 1 97.5 213 GLY B N 1
ATOM 6154 C CA . GLY B 1 213 ? 19.516 -11.477 -3.285 1 97.5 213 GLY B CA 1
ATOM 6155 C C . GLY B 1 213 ? 21.016 -11.477 -3.117 1 97.5 213 GLY B C 1
ATOM 6156 O O . GLY B 1 213 ? 21.625 -10.422 -2.922 1 97.5 213 GLY B O 1
ATOM 6157 N N . GLN B 1 214 ? 21.562 -12.68 -3.105 1 96.31 214 GLN B N 1
ATOM 6158 C CA . GLN B 1 214 ? 23.016 -12.836 -3.084 1 96.31 214 GLN B CA 1
ATOM 6159 C C . GLN B 1 214 ? 23.656 -12.297 -4.363 1 96.31 214 GLN B C 1
ATOM 6161 O O . GLN B 1 214 ? 23.219 -12.641 -5.465 1 96.31 214 GLN B O 1
ATOM 6166 N N . ARG B 1 215 ? 24.672 -11.469 -4.16 1 96.44 215 ARG B N 1
ATOM 6167 C CA . ARG B 1 215 ? 25.328 -10.852 -5.301 1 96.44 215 ARG B CA 1
ATOM 6168 C C . ARG B 1 215 ? 26.547 -11.664 -5.727 1 96.44 215 ARG B C 1
ATOM 6170 O O . ARG B 1 215 ? 27.672 -11.141 -5.77 1 96.44 215 ARG B O 1
ATOM 6177 N N . THR B 1 216 ? 26.344 -12.859 -5.965 1 97.25 216 THR B N 1
ATOM 6178 C CA . THR B 1 216 ? 27.328 -13.797 -6.465 1 97.25 216 THR B CA 1
ATOM 6179 C C . THR B 1 216 ? 26.797 -14.547 -7.684 1 97.25 216 THR B C 1
ATOM 6181 O O . THR B 1 216 ? 25.594 -14.547 -7.941 1 97.25 216 THR B O 1
ATOM 6184 N N . SER B 1 217 ? 27.766 -15.047 -8.422 1 97.62 217 SER B N 1
ATOM 6185 C CA . SER B 1 217 ? 27.344 -15.961 -9.484 1 97.62 217 SER B CA 1
ATOM 6186 C C . SER B 1 217 ? 26.672 -17.203 -8.906 1 97.62 217 SER B C 1
ATOM 6188 O O . SER B 1 217 ? 26.859 -17.531 -7.734 1 97.62 217 SER B O 1
ATOM 6190 N N . ARG B 1 218 ? 25.891 -17.891 -9.688 1 97.75 218 ARG B N 1
ATOM 6191 C CA . ARG B 1 218 ? 25.188 -19.078 -9.234 1 97.75 218 ARG B CA 1
ATOM 6192 C C . ARG B 1 218 ? 26.172 -20.156 -8.766 1 97.75 218 ARG B C 1
ATOM 6194 O O . ARG B 1 218 ? 27.25 -20.297 -9.328 1 97.75 218 ARG B O 1
ATOM 6201 N N . ALA B 1 219 ? 25.781 -20.875 -7.785 1 96.56 219 ALA B N 1
ATOM 6202 C CA . ALA B 1 219 ? 26.578 -21.984 -7.242 1 96.56 219 ALA B CA 1
ATOM 6203 C C . ALA B 1 219 ? 26.766 -23.078 -8.281 1 96.56 219 ALA B C 1
ATOM 6205 O O . ALA B 1 219 ? 25.922 -23.266 -9.164 1 96.56 219 ALA B O 1
ATOM 6206 N N . GLN B 1 220 ? 27.812 -23.797 -8.117 1 95.94 220 GLN B N 1
ATOM 6207 C CA . GLN B 1 220 ? 28.047 -24.953 -8.961 1 95.94 220 GLN B CA 1
ATOM 6208 C C . GLN B 1 220 ? 27.109 -26.109 -8.602 1 95.94 220 GLN B C 1
ATOM 6210 O O . GLN B 1 220 ? 26.547 -26.125 -7.5 1 95.94 220 GLN B O 1
ATOM 6215 N N . ASP B 1 221 ? 26.953 -27.047 -9.523 1 96 221 ASP B N 1
ATOM 6216 C CA . ASP B 1 221 ? 25.969 -28.109 -9.406 1 96 221 ASP B CA 1
ATOM 6217 C C . ASP B 1 221 ? 26.125 -28.859 -8.086 1 96 221 ASP B C 1
ATOM 6219 O O . ASP B 1 221 ? 25.141 -29.141 -7.402 1 96 221 ASP B O 1
ATOM 6223 N N . ARG B 1 222 ? 27.328 -29.188 -7.715 1 96.25 222 ARG B N 1
ATOM 6224 C CA . ARG B 1 222 ? 27.562 -29.938 -6.488 1 96.25 222 ARG B CA 1
ATOM 6225 C C . ARG B 1 222 ? 27 -29.203 -5.277 1 96.25 222 ARG B C 1
ATOM 6227 O O . ARG B 1 222 ? 26.25 -29.781 -4.48 1 96.25 222 ARG B O 1
ATOM 6234 N N . GLU B 1 223 ? 27.391 -27.922 -5.156 1 96.69 223 GLU B N 1
ATOM 6235 C CA . GLU B 1 223 ? 26.922 -27.109 -4.039 1 96.69 223 GLU B CA 1
ATOM 6236 C C . GLU B 1 223 ? 25.406 -26.891 -4.109 1 96.69 223 GLU B C 1
ATOM 6238 O O . GLU B 1 223 ? 24.734 -26.891 -3.08 1 96.69 223 GLU B O 1
ATOM 6243 N N . PHE B 1 224 ? 24.969 -26.703 -5.305 1 97.31 224 PHE B N 1
ATOM 6244 C CA . PHE B 1 224 ? 23.531 -26.516 -5.535 1 97.31 224 PHE B CA 1
ATOM 6245 C C . PHE B 1 224 ? 22.75 -27.719 -5.016 1 97.31 224 PHE B C 1
ATOM 6247 O O . PHE B 1 224 ? 21.797 -27.547 -4.238 1 97.31 224 PHE B O 1
ATOM 6254 N N . TYR B 1 225 ? 23.094 -28.891 -5.332 1 97.44 225 TYR B N 1
ATOM 6255 C CA . TYR B 1 225 ? 22.344 -30.094 -4.961 1 97.44 225 TYR B CA 1
ATOM 6256 C C . TYR B 1 225 ? 22.531 -30.422 -3.482 1 97.44 225 TYR B C 1
ATOM 6258 O O . TYR B 1 225 ? 21.625 -30.953 -2.836 1 97.44 225 TYR B O 1
ATOM 6266 N N . GLU B 1 226 ? 23.703 -30.078 -2.941 1 97.56 226 GLU B N 1
ATOM 6267 C CA . GLU B 1 226 ? 23.875 -30.219 -1.5 1 97.56 226 GLU B CA 1
ATOM 6268 C C . GLU B 1 226 ? 22.859 -29.375 -0.733 1 97.56 226 GLU B C 1
ATOM 6270 O O . GLU B 1 226 ? 22.266 -29.844 0.24 1 97.56 226 GLU B O 1
ATOM 6275 N N . LEU B 1 227 ? 22.703 -28.172 -1.181 1 98.06 227 LEU B N 1
ATOM 6276 C CA . LEU B 1 227 ? 21.734 -27.281 -0.55 1 98.06 227 LEU B CA 1
ATOM 6277 C C . LEU B 1 227 ? 20.312 -27.828 -0.725 1 98.06 227 LEU B C 1
ATOM 6279 O O . LEU B 1 227 ? 19.531 -27.844 0.227 1 98.06 227 LEU B O 1
ATOM 6283 N N . LEU B 1 228 ? 19.984 -28.172 -1.948 1 98.44 228 LEU B N 1
ATOM 6284 C CA . LEU B 1 228 ? 18.641 -28.656 -2.244 1 98.44 228 LEU B CA 1
ATOM 6285 C C . LEU B 1 228 ? 18.344 -29.953 -1.501 1 98.44 228 LEU B C 1
ATOM 6287 O O . LEU B 1 228 ? 17.234 -30.156 -1.02 1 98.44 228 LEU B O 1
ATOM 6291 N N . ASP B 1 229 ? 19.312 -30.875 -1.385 1 98.5 229 ASP B N 1
ATOM 6292 C CA . ASP B 1 229 ? 19.156 -32.094 -0.589 1 98.5 229 ASP B CA 1
ATOM 6293 C C . ASP B 1 229 ? 18.828 -31.75 0.862 1 98.5 229 ASP B C 1
ATOM 6295 O O . ASP B 1 229 ? 17.922 -32.344 1.449 1 98.5 229 ASP B O 1
ATOM 6299 N N . GLU B 1 230 ? 19.594 -30.844 1.382 1 98.62 230 GLU B N 1
ATOM 6300 C CA . GLU B 1 230 ? 19.344 -30.438 2.764 1 98.62 230 GLU B CA 1
ATOM 6301 C C . GLU B 1 230 ? 17.953 -29.859 2.938 1 98.62 230 GLU B C 1
ATOM 6303 O O . GLU B 1 230 ? 17.266 -30.141 3.922 1 98.62 230 GLU B O 1
ATOM 6308 N N . PHE B 1 231 ? 17.578 -29.031 2.006 1 98.62 231 PHE B N 1
ATOM 6309 C CA . PHE B 1 231 ? 16.25 -28.422 2.062 1 98.62 231 PHE B CA 1
ATOM 6310 C C . PHE B 1 231 ? 15.164 -29.484 2.006 1 98.62 231 PHE B C 1
ATOM 6312 O O . PHE B 1 231 ? 14.227 -29.469 2.812 1 98.62 231 PHE B O 1
ATOM 6319 N N . MET B 1 232 ? 15.266 -30.391 1.047 1 98.5 232 MET B N 1
ATOM 6320 C CA . MET B 1 232 ? 14.25 -31.422 0.868 1 98.5 232 MET B CA 1
ATOM 6321 C C . MET B 1 232 ? 14.117 -32.281 2.123 1 98.5 232 MET B C 1
ATOM 6323 O O . MET B 1 232 ? 13.008 -32.594 2.559 1 98.5 232 MET B O 1
ATOM 6327 N N . GLU B 1 233 ? 15.156 -32.625 2.666 1 98.25 233 GLU B N 1
ATOM 6328 C CA . GLU B 1 233 ? 15.156 -33.438 3.885 1 98.25 233 GLU B CA 1
ATOM 6329 C C . GLU B 1 233 ? 14.516 -32.656 5.043 1 98.25 233 GLU B C 1
ATOM 6331 O O . GLU B 1 233 ? 13.664 -33.219 5.75 1 98.25 233 GLU B O 1
ATOM 6336 N N . ALA B 1 234 ? 14.969 -31.438 5.223 1 98.38 234 ALA B N 1
ATOM 6337 C CA . ALA B 1 234 ? 14.477 -30.625 6.328 1 98.38 234 ALA B CA 1
ATOM 6338 C C . ALA B 1 234 ? 12.984 -30.344 6.176 1 98.38 234 ALA B C 1
ATOM 6340 O O . ALA B 1 234 ? 12.227 -30.453 7.141 1 98.38 234 ALA B O 1
ATOM 6341 N N . ALA B 1 235 ? 12.578 -29.953 4.949 1 98.31 235 ALA B N 1
ATOM 6342 C CA . ALA B 1 235 ? 11.18 -29.625 4.688 1 98.31 235 ALA B CA 1
ATOM 6343 C C . ALA B 1 235 ? 10.281 -30.844 4.898 1 98.31 235 ALA B C 1
ATOM 6345 O O . ALA B 1 235 ? 9.211 -30.734 5.496 1 98.31 235 ALA B O 1
ATOM 6346 N N . SER B 1 236 ? 10.719 -32 4.414 1 97 236 SER B N 1
ATOM 6347 C CA . SER B 1 236 ? 9.938 -33.219 4.547 1 97 236 SER B CA 1
ATOM 6348 C C . SER B 1 236 ? 9.836 -33.656 6.004 1 97 236 SER B C 1
ATOM 6350 O O . SER B 1 236 ? 8.828 -34.25 6.414 1 97 236 SER B O 1
ATOM 6352 N N . ALA B 1 237 ? 10.828 -33.406 6.762 1 97.06 237 ALA B N 1
ATOM 6353 C CA . ALA B 1 237 ? 10.812 -33.75 8.18 1 97.06 237 ALA B CA 1
ATOM 6354 C C . ALA B 1 237 ? 9.891 -32.812 8.961 1 97.06 237 ALA B C 1
ATOM 6356 O O . ALA B 1 237 ? 9.141 -33.25 9.836 1 97.06 237 ALA B O 1
ATOM 6357 N N . GLU B 1 238 ? 9.961 -31.516 8.656 1 97.56 238 GLU B N 1
ATOM 6358 C CA . GLU B 1 238 ? 9.18 -30.516 9.375 1 97.56 238 GLU B CA 1
ATOM 6359 C C . GLU B 1 238 ? 7.699 -30.609 9.016 1 97.56 238 GLU B C 1
ATOM 6361 O O . GLU B 1 238 ? 6.836 -30.422 9.875 1 97.56 238 GLU B O 1
ATOM 6366 N N . TRP B 1 239 ? 7.414 -30.812 7.773 1 98 239 TRP B N 1
ATOM 6367 C CA . TRP B 1 239 ? 6.047 -30.906 7.281 1 98 239 TRP B CA 1
ATOM 6368 C C . TRP B 1 239 ? 5.879 -32.125 6.383 1 98 239 TRP B C 1
ATOM 6370 O O . TRP B 1 239 ? 5.801 -32 5.156 1 98 239 TRP B O 1
ATOM 6380 N N . PRO B 1 240 ? 5.676 -33.25 6.906 1 96 240 PRO B N 1
ATOM 6381 C CA . PRO B 1 240 ? 5.691 -34.5 6.152 1 96 240 PRO B CA 1
ATOM 6382 C C . PRO B 1 240 ? 4.535 -34.625 5.16 1 96 240 PRO B C 1
ATOM 6384 O O . PRO B 1 240 ? 4.598 -35.406 4.219 1 96 240 PRO B O 1
ATOM 6387 N N . ASN B 1 241 ? 3.547 -33.844 5.316 1 94.12 241 ASN B N 1
ATOM 6388 C CA . ASN B 1 241 ? 2.385 -33.938 4.441 1 94.12 241 ASN B CA 1
ATOM 6389 C C . ASN B 1 241 ? 2.424 -32.906 3.334 1 94.12 241 ASN B C 1
ATOM 6391 O O . ASN B 1 241 ? 1.523 -32.844 2.494 1 94.12 241 ASN B O 1
ATOM 6395 N N . ALA B 1 242 ? 3.439 -32.156 3.275 1 97.94 242 ALA B N 1
ATOM 6396 C CA . ALA B 1 242 ? 3.492 -31.047 2.334 1 97.94 242 ALA B CA 1
ATOM 6397 C C . ALA B 1 242 ? 3.805 -31.531 0.922 1 97.94 242 ALA B C 1
ATOM 6399 O O . ALA B 1 242 ? 4.594 -32.469 0.741 1 97.94 242 ALA B O 1
ATOM 6400 N N . VAL B 1 243 ? 3.15 -30.953 -0.019 1 98.75 243 VAL B N 1
ATOM 6401 C CA . VAL B 1 243 ? 3.479 -31.109 -1.434 1 98.75 243 VAL B CA 1
ATOM 6402 C C . VAL B 1 243 ? 4.477 -30.016 -1.847 1 98.75 243 VAL B C 1
ATOM 6404 O O . VAL B 1 243 ? 4.285 -28.844 -1.546 1 98.75 243 VAL B O 1
ATOM 6407 N N . ILE B 1 244 ? 5.535 -30.422 -2.498 1 98.75 244 ILE B N 1
ATOM 6408 C CA . ILE B 1 244 ? 6.539 -29.469 -2.965 1 98.75 244 ILE B CA 1
ATOM 6409 C C . ILE B 1 244 ? 6.441 -29.312 -4.48 1 98.75 244 ILE B C 1
ATOM 6411 O O . ILE B 1 244 ? 6.582 -30.297 -5.223 1 98.75 244 ILE B O 1
ATOM 6415 N N . GLN B 1 245 ? 6.148 -28.188 -4.93 1 98.75 245 GLN B N 1
ATOM 6416 C CA . GLN B 1 245 ? 6.141 -27.844 -6.348 1 98.75 245 GLN B CA 1
ATOM 6417 C C . GLN B 1 245 ? 7.402 -27.078 -6.738 1 98.75 245 GLN B C 1
ATOM 6419 O O . GLN B 1 245 ? 7.695 -26.016 -6.176 1 98.75 245 GLN B O 1
ATOM 6424 N N . PHE B 1 246 ? 8.156 -27.609 -7.668 1 98.19 246 PHE B N 1
ATOM 6425 C CA . PHE B 1 246 ? 9.273 -26.891 -8.266 1 98.19 246 PHE B CA 1
ATOM 6426 C C . PHE B 1 246 ? 8.797 -26 -9.398 1 98.19 246 PHE B C 1
ATOM 6428 O O . PHE B 1 246 ? 7.977 -26.406 -10.227 1 98.19 246 PHE B O 1
ATOM 6435 N N . GLU B 1 247 ? 9.305 -24.766 -9.422 1 96.81 247 GLU B N 1
ATOM 6436 C CA . GLU B 1 247 ? 8.812 -23.75 -10.352 1 96.81 247 GLU B CA 1
ATOM 6437 C C . GLU B 1 247 ? 9.961 -22.953 -10.953 1 96.81 247 GLU B C 1
ATOM 6439 O O . GLU B 1 247 ? 10.781 -22.391 -10.227 1 96.81 247 GLU B O 1
ATOM 6444 N N . ASP B 1 248 ? 10.102 -22.906 -12.242 1 93.56 248 ASP B N 1
ATOM 6445 C CA . ASP B 1 248 ? 10.961 -22 -12.992 1 93.56 248 ASP B CA 1
ATOM 6446 C C . ASP B 1 248 ? 12.438 -22.25 -12.672 1 93.56 248 ASP B C 1
ATOM 6448 O O . ASP B 1 248 ? 13.164 -21.312 -12.328 1 93.56 248 ASP B O 1
ATOM 6452 N N . PHE B 1 249 ? 12.828 -23.469 -12.781 1 95.69 249 PHE B N 1
ATOM 6453 C CA . PHE B 1 249 ? 14.227 -23.875 -12.75 1 95.69 249 PHE B CA 1
ATOM 6454 C C . PHE B 1 249 ? 14.797 -23.969 -14.156 1 95.69 249 PHE B C 1
ATOM 6456 O O . PHE B 1 249 ? 14.078 -24.344 -15.094 1 95.69 249 PHE B O 1
ATOM 6463 N N . SER B 1 250 ? 16.047 -23.688 -14.297 1 90.81 250 SER B N 1
ATOM 6464 C CA . SER B 1 250 ? 16.688 -23.797 -15.602 1 90.81 250 SER B CA 1
ATOM 6465 C C . SER B 1 250 ? 16.703 -25.234 -16.109 1 90.81 250 SER B C 1
ATOM 6467 O O . SER B 1 250 ? 16.609 -26.172 -15.312 1 90.81 250 SER B O 1
ATOM 6469 N N . ASN B 1 251 ? 16.828 -25.406 -17.406 1 80.44 251 ASN B N 1
ATOM 6470 C CA . ASN B 1 251 ? 16.734 -26.703 -18.078 1 80.44 251 ASN B CA 1
ATOM 6471 C C . ASN B 1 251 ? 17.797 -27.672 -17.547 1 80.44 251 ASN B C 1
ATOM 6473 O O . ASN B 1 251 ? 17.547 -28.875 -17.484 1 80.44 251 ASN B O 1
ATOM 6477 N N . ASN B 1 252 ? 18.891 -27.156 -17.234 1 80.81 252 ASN B N 1
ATOM 6478 C CA . ASN B 1 252 ? 19.953 -28.031 -16.766 1 80.81 252 ASN B CA 1
ATOM 6479 C C . ASN B 1 252 ? 19.609 -28.688 -15.43 1 80.81 252 ASN B C 1
ATOM 6481 O O . ASN B 1 252 ? 20.125 -29.75 -15.094 1 80.81 252 ASN B O 1
ATOM 6485 N N . HIS B 1 253 ? 18.719 -28.031 -14.656 1 91 253 HIS B N 1
ATOM 6486 C CA . HIS B 1 253 ? 18.438 -28.531 -13.312 1 91 253 HIS B CA 1
ATOM 6487 C C . HIS B 1 253 ? 17.062 -29.172 -13.25 1 91 253 HIS B C 1
ATOM 6489 O O . HIS B 1 253 ? 16.828 -30.062 -12.438 1 91 253 HIS B O 1
ATOM 6495 N N . CYS B 1 254 ? 16.141 -28.719 -14.031 1 89.19 254 CYS B N 1
ATOM 6496 C CA . CYS B 1 254 ? 14.742 -29.078 -13.844 1 89.19 254 CYS B CA 1
ATOM 6497 C C . CYS B 1 254 ? 14.547 -30.578 -14.008 1 89.19 254 CYS B C 1
ATOM 6499 O O . CYS B 1 254 ? 13.82 -31.203 -13.227 1 89.19 254 CYS B O 1
ATOM 6501 N N . PHE B 1 255 ? 15.172 -31.266 -14.984 1 85.44 255 PHE B N 1
ATOM 6502 C CA . PHE B 1 255 ? 15.023 -32.688 -15.203 1 85.44 255 PHE B CA 1
ATOM 6503 C C . PHE B 1 255 ? 15.766 -33.5 -14.133 1 85.44 255 PHE B C 1
ATOM 6505 O O . PHE B 1 255 ? 15.258 -34.5 -13.625 1 85.44 255 PHE B O 1
ATOM 6512 N N . ASP B 1 256 ? 16.938 -33.031 -13.797 1 91.06 256 ASP B N 1
ATOM 6513 C CA . ASP B 1 256 ? 17.734 -33.688 -12.781 1 91.06 256 ASP B CA 1
ATOM 6514 C C . ASP B 1 256 ? 17.047 -33.656 -11.422 1 91.06 256 ASP B C 1
ATOM 6516 O O . ASP B 1 256 ? 17.125 -34.625 -10.656 1 91.06 256 ASP B O 1
ATOM 6520 N N . ILE B 1 257 ? 16.406 -32.594 -11.18 1 95.62 257 ILE B N 1
ATOM 6521 C CA . ILE B 1 257 ? 15.656 -32.438 -9.938 1 95.62 257 ILE B CA 1
ATOM 6522 C C . ILE B 1 257 ? 14.555 -33.5 -9.859 1 95.62 257 ILE B C 1
ATOM 6524 O O . ILE B 1 257 ? 14.383 -34.156 -8.828 1 95.62 257 ILE B O 1
ATOM 6528 N N . MET B 1 258 ? 13.867 -33.688 -10.953 1 91.69 258 MET B N 1
ATOM 6529 C CA . MET B 1 258 ? 12.789 -34.688 -10.969 1 91.69 258 MET B CA 1
ATOM 6530 C C . MET B 1 258 ? 13.352 -36.094 -10.859 1 91.69 258 MET B C 1
ATOM 6532 O O . MET B 1 258 ? 12.789 -36.938 -10.148 1 91.69 258 MET B O 1
ATOM 6536 N N . GLU B 1 259 ? 14.391 -36.375 -11.539 1 90.19 259 GLU B N 1
ATOM 6537 C CA . GLU B 1 259 ? 15.023 -37.688 -11.438 1 90.19 259 GLU B CA 1
ATOM 6538 C C . GLU B 1 259 ? 15.484 -37.969 -10.008 1 90.19 259 GLU B C 1
ATOM 6540 O O . GLU B 1 259 ? 15.367 -39.094 -9.523 1 90.19 259 GLU B O 1
ATOM 6545 N N . ARG B 1 260 ? 15.953 -36.969 -9.414 1 95.12 260 ARG B N 1
ATOM 6546 C CA . ARG B 1 260 ? 16.578 -37.094 -8.094 1 95.12 260 ARG B CA 1
ATOM 6547 C C . ARG B 1 260 ? 15.516 -37.219 -7.008 1 95.12 260 ARG B C 1
ATOM 6549 O O . ARG B 1 260 ? 15.703 -37.969 -6.035 1 95.12 260 ARG B O 1
ATOM 6556 N N . TYR B 1 261 ? 14.359 -36.531 -7.16 1 97.5 261 TYR B N 1
ATOM 6557 C CA . TYR B 1 261 ? 13.516 -36.344 -5.988 1 97.5 261 TYR B CA 1
ATOM 6558 C C . TYR B 1 261 ? 12.125 -36.938 -6.23 1 97.5 261 TYR B C 1
ATOM 6560 O O . TYR B 1 261 ? 11.391 -37.219 -5.281 1 97.5 261 TYR B O 1
ATOM 6568 N N . GLN B 1 262 ? 11.625 -37.094 -7.387 1 93.81 262 GLN B N 1
ATOM 6569 C CA . GLN B 1 262 ? 10.227 -37.375 -7.699 1 93.81 262 GLN B CA 1
ATOM 6570 C C . GLN B 1 262 ? 9.742 -38.656 -7.043 1 93.81 262 GLN B C 1
ATOM 6572 O O . GLN B 1 262 ? 8.586 -38.75 -6.641 1 93.81 262 GLN B O 1
ATOM 6577 N N . LYS B 1 263 ? 10.555 -39.656 -6.934 1 95.12 263 LYS B N 1
ATOM 6578 C CA . LYS B 1 263 ? 10.148 -40.938 -6.359 1 95.12 263 LYS B CA 1
ATOM 6579 C C . LYS B 1 263 ? 10.469 -41 -4.867 1 95.12 263 LYS B C 1
ATOM 6581 O O . LYS B 1 263 ? 10.156 -42 -4.199 1 95.12 263 LYS B O 1
ATOM 6586 N N . LYS B 1 264 ? 11.102 -39.938 -4.414 1 96.5 264 LYS B N 1
ATOM 6587 C CA . LYS B 1 264 ? 11.531 -39.938 -3.021 1 96.5 264 LYS B CA 1
ATOM 6588 C C . LYS B 1 264 ? 10.641 -39.031 -2.176 1 96.5 264 LYS B C 1
ATOM 6590 O O . LYS B 1 264 ? 10.438 -39.281 -0.986 1 96.5 264 LYS B O 1
ATOM 6595 N N . TYR B 1 265 ? 10.211 -38 -2.686 1 98 265 TYR B N 1
ATOM 6596 C CA . TYR B 1 265 ? 9.406 -37 -1.987 1 98 265 TYR B CA 1
ATOM 6597 C C . TYR B 1 265 ? 8.102 -36.719 -2.725 1 98 265 TYR B C 1
ATOM 6599 O O . TYR B 1 265 ? 7.957 -37.094 -3.895 1 98 265 TYR B O 1
ATOM 6607 N N . ARG B 1 266 ? 7.129 -36.188 -2.061 1 98.19 266 ARG B N 1
ATOM 6608 C CA . ARG B 1 266 ? 5.879 -35.75 -2.662 1 98.19 266 ARG B CA 1
ATOM 6609 C C . ARG B 1 266 ? 6.07 -34.438 -3.404 1 98.19 266 ARG B C 1
ATOM 6611 O O . ARG B 1 266 ? 5.734 -33.375 -2.883 1 98.19 266 ARG B O 1
ATOM 6618 N N . CYS B 1 267 ? 6.605 -34.531 -4.59 1 98.5 267 CYS B N 1
ATOM 6619 C CA . CYS B 1 267 ? 6.945 -33.312 -5.312 1 98.5 267 CYS B CA 1
ATOM 6620 C C . CYS B 1 267 ? 6.703 -33.5 -6.809 1 98.5 267 CYS B C 1
ATOM 6622 O O . CYS B 1 267 ? 6.566 -34.594 -7.301 1 98.5 267 CYS B O 1
ATOM 6624 N N . PHE B 1 268 ? 6.539 -32.406 -7.484 1 97.56 268 PHE B N 1
ATOM 6625 C CA . PHE B 1 268 ? 6.43 -32.375 -8.938 1 97.56 268 PHE B CA 1
ATOM 6626 C C . PHE B 1 268 ? 6.938 -31.062 -9.484 1 97.56 268 PHE B C 1
ATOM 6628 O O . PHE B 1 268 ? 7.262 -30.141 -8.719 1 97.56 268 PHE B O 1
ATOM 6635 N N . ASN B 1 269 ? 7.141 -30.953 -10.781 1 95.94 269 ASN B N 1
ATOM 6636 C CA . ASN B 1 269 ? 7.535 -29.75 -11.484 1 95.94 269 ASN B CA 1
ATOM 6637 C C . ASN B 1 269 ? 6.414 -29.234 -12.391 1 95.94 269 ASN B C 1
ATOM 6639 O O . ASN B 1 269 ? 6.082 -29.875 -13.391 1 95.94 269 ASN B O 1
ATOM 6643 N N . ASP B 1 270 ? 5.906 -28.094 -12.078 1 94.5 270 ASP B N 1
ATOM 6644 C CA . ASP B 1 270 ? 4.734 -27.594 -12.797 1 94.5 270 ASP B CA 1
ATOM 6645 C C . ASP B 1 270 ? 5.086 -27.203 -14.227 1 94.5 270 ASP B C 1
ATOM 6647 O O . ASP B 1 270 ? 4.258 -27.344 -15.133 1 94.5 270 ASP B O 1
ATOM 6651 N N . ASP B 1 271 ? 6.293 -26.734 -14.461 1 88.81 271 ASP B N 1
ATOM 6652 C CA . ASP B 1 271 ? 6.703 -26.297 -15.797 1 88.81 271 ASP B CA 1
ATOM 6653 C C . ASP B 1 271 ? 6.824 -27.469 -16.75 1 88.81 271 ASP B C 1
ATOM 6655 O O . ASP B 1 271 ? 6.746 -27.297 -17.969 1 88.81 271 ASP B O 1
ATOM 6659 N N . ILE B 1 272 ? 6.988 -28.609 -16.219 1 89.25 272 ILE B N 1
ATOM 6660 C CA . ILE B 1 272 ? 7.102 -29.812 -17.031 1 89.25 272 ILE B CA 1
ATOM 6661 C C . ILE B 1 272 ? 5.777 -30.578 -17 1 89.25 272 ILE B C 1
ATOM 6663 O O . ILE B 1 272 ? 5.074 -30.641 -18.016 1 89.25 272 ILE B O 1
ATOM 6667 N N . GLN B 1 273 ? 5.434 -30.969 -15.836 1 93.06 273 GLN B N 1
ATOM 6668 C CA . GLN B 1 273 ? 4.312 -31.891 -15.703 1 93.06 273 GLN B CA 1
ATOM 6669 C C . GLN B 1 273 ? 2.979 -31.156 -15.773 1 93.06 273 GLN B C 1
ATOM 6671 O O . GLN B 1 273 ? 2.043 -31.609 -16.438 1 93.06 273 GLN B O 1
ATOM 6676 N N . GLY B 1 274 ? 2.848 -30.031 -15.086 1 93.81 274 GLY B N 1
ATOM 6677 C CA . GLY B 1 274 ? 1.636 -29.234 -15.156 1 93.81 274 GLY B CA 1
ATOM 6678 C C . GLY B 1 274 ? 1.355 -28.688 -16.547 1 93.81 274 GLY B C 1
ATOM 6679 O O . GLY B 1 274 ? 0.226 -28.781 -17.031 1 93.81 274 GLY B O 1
ATOM 6680 N N . THR B 1 275 ? 2.387 -28.125 -17.109 1 90.5 275 THR B N 1
ATOM 6681 C CA . THR B 1 275 ? 2.271 -27.625 -18.484 1 90.5 275 THR B CA 1
ATOM 6682 C C . THR B 1 275 ? 1.9 -28.766 -19.438 1 90.5 275 THR B C 1
ATOM 6684 O O . THR B 1 275 ? 1.017 -28.594 -20.281 1 90.5 275 THR B O 1
ATOM 6687 N N . GLY B 1 276 ? 2.564 -29.875 -19.266 1 91.31 276 GLY B N 1
ATOM 6688 C CA . GLY B 1 276 ? 2.238 -31.031 -20.094 1 91.31 276 GLY B CA 1
ATOM 6689 C C . GLY B 1 276 ? 0.781 -31.438 -19.984 1 91.31 276 GLY B C 1
ATOM 6690 O O . GLY B 1 276 ? 0.14 -31.719 -21 1 91.31 276 GLY B O 1
ATOM 6691 N N . ALA B 1 277 ? 0.299 -31.422 -18.828 1 94.94 277 ALA B N 1
ATOM 6692 C CA . ALA B 1 277 ? -1.068 -31.875 -18.594 1 94.94 277 ALA B CA 1
ATOM 6693 C C . ALA B 1 277 ? -2.08 -30.922 -19.219 1 94.94 277 ALA B C 1
ATOM 6695 O O . ALA B 1 277 ? -3.031 -31.359 -19.875 1 94.94 277 ALA B O 1
ATOM 6696 N N . VAL B 1 278 ? -1.906 -29.672 -19.047 1 95.31 278 VAL B N 1
ATOM 6697 C CA . VAL B 1 278 ? -2.896 -28.719 -19.516 1 95.31 278 VAL B CA 1
ATOM 6698 C C . VAL B 1 278 ? -2.898 -28.703 -21.047 1 95.31 278 VAL B C 1
ATOM 6700 O O . VAL B 1 278 ? -3.959 -28.625 -21.672 1 95.31 278 VAL B O 1
ATOM 6703 N N . ILE B 1 279 ? -1.723 -28.734 -21.609 1 93.25 279 ILE B N 1
ATOM 6704 C CA . ILE B 1 279 ? -1.627 -28.719 -23.062 1 93.25 279 ILE B CA 1
ATOM 6705 C C . ILE B 1 279 ? -2.217 -30 -23.641 1 93.25 279 ILE B C 1
ATOM 6707 O O . ILE B 1 279 ? -2.924 -29.969 -24.656 1 93.25 279 ILE B O 1
ATOM 6711 N N . ALA B 1 280 ? -1.935 -31.062 -23 1 91.88 280 ALA B N 1
ATOM 6712 C CA . ALA B 1 280 ? -2.484 -32.344 -23.453 1 91.88 280 ALA B CA 1
ATOM 6713 C C . ALA B 1 280 ? -4.012 -32.344 -23.391 1 91.88 280 ALA B C 1
ATOM 6715 O O . ALA B 1 280 ? -4.672 -32.844 -24.297 1 91.88 280 ALA B O 1
ATOM 6716 N N . ALA B 1 281 ? -4.551 -31.812 -22.359 1 93.06 281 ALA B N 1
ATOM 6717 C CA . ALA B 1 281 ? -6.004 -31.703 -22.234 1 93.06 281 ALA B CA 1
ATOM 6718 C C . ALA B 1 281 ? -6.598 -30.906 -23.391 1 93.06 281 ALA B C 1
ATOM 6720 O O . ALA B 1 281 ? -7.582 -31.328 -24 1 93.06 281 ALA B O 1
ATOM 6721 N N . GLY B 1 282 ? -6.016 -29.766 -23.609 1 93.12 282 GLY B N 1
ATOM 6722 C CA . GLY B 1 282 ? -6.465 -28.938 -24.734 1 93.12 282 GLY B CA 1
ATOM 6723 C C . GLY B 1 282 ? -6.301 -29.625 -26.078 1 93.12 282 GLY B C 1
ATOM 6724 O O . GLY B 1 282 ? -7.156 -29.484 -26.953 1 93.12 282 GLY B O 1
ATOM 6725 N N . PHE B 1 283 ? -5.234 -30.281 -26.234 1 91.31 283 PHE B N 1
ATOM 6726 C CA . PHE B 1 283 ? -4.949 -30.969 -27.484 1 91.31 283 PHE B CA 1
ATOM 6727 C C . PHE B 1 283 ? -5.969 -32.062 -27.734 1 91.31 283 PHE B C 1
ATOM 6729 O O . PHE B 1 283 ? -6.406 -32.281 -28.875 1 91.31 283 PHE B O 1
ATOM 6736 N N . LEU B 1 284 ? -6.273 -32.781 -26.75 1 87.62 284 LEU B N 1
ATOM 6737 C CA . LEU B 1 284 ? -7.297 -33.812 -26.891 1 87.62 284 LEU B CA 1
ATOM 6738 C C . LEU B 1 284 ? -8.602 -33.188 -27.406 1 87.62 284 LEU B C 1
ATOM 6740 O O . LEU B 1 284 ? -9.219 -33.75 -28.312 1 87.62 284 LEU B O 1
ATOM 6744 N N . ASN B 1 285 ? -9.016 -32.156 -26.797 1 91.19 285 ASN B N 1
ATOM 6745 C CA . ASN B 1 285 ? -10.234 -31.484 -27.25 1 91.19 285 ASN B CA 1
ATOM 6746 C C . ASN B 1 285 ? -10.07 -30.922 -28.656 1 91.19 285 ASN B C 1
ATOM 6748 O O . ASN B 1 285 ? -11.023 -30.938 -29.453 1 91.19 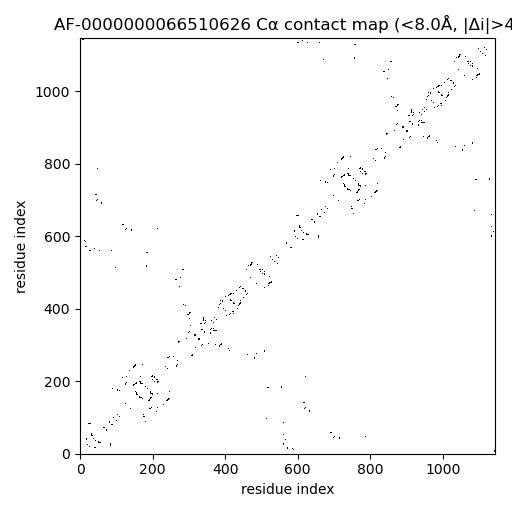285 ASN B O 1
ATOM 6752 N N . ALA B 1 286 ? -8.891 -30.438 -28.906 1 92.06 286 ALA B N 1
ATOM 6753 C CA . ALA B 1 286 ? -8.609 -29.906 -30.25 1 92.06 286 ALA B CA 1
ATOM 6754 C C . ALA B 1 286 ? -8.703 -31 -31.297 1 92.06 286 ALA B C 1
ATOM 6756 O O . ALA B 1 286 ? -9.164 -30.766 -32.406 1 92.06 286 ALA B O 1
ATOM 6757 N N . MET B 1 287 ? -8.242 -32.156 -31 1 87.75 287 MET B N 1
ATOM 6758 C CA . MET B 1 287 ? -8.328 -33.281 -31.922 1 87.75 287 MET B CA 1
ATOM 6759 C C . MET B 1 287 ? -9.781 -33.594 -32.25 1 87.75 287 MET B C 1
ATOM 6761 O O . MET B 1 287 ? -10.117 -33.906 -33.375 1 87.75 287 MET B O 1
ATOM 6765 N N . HIS B 1 288 ? -10.57 -33.469 -31.266 1 85.5 288 HIS B N 1
ATOM 6766 C CA . HIS B 1 288 ? -11.992 -33.688 -31.469 1 85.5 288 HIS B CA 1
ATOM 6767 C C . HIS B 1 288 ? -12.594 -32.656 -32.406 1 85.5 288 HIS B C 1
ATOM 6769 O O . HIS B 1 288 ? -13.391 -32.969 -33.281 1 85.5 288 HIS B O 1
ATOM 6775 N N . VAL B 1 289 ? -12.219 -31.5 -32.219 1 88.69 289 VAL B N 1
ATOM 6776 C CA . VAL B 1 289 ? -12.727 -30.391 -33 1 88.69 289 VAL B CA 1
ATOM 6777 C C . VAL B 1 289 ? -12.211 -30.484 -34.438 1 88.69 289 VAL B C 1
ATOM 6779 O O . VAL B 1 289 ? -12.93 -30.172 -35.406 1 88.69 289 VAL B O 1
ATOM 6782 N N . SER B 1 290 ? -10.984 -30.906 -34.594 1 90 290 SER B N 1
ATOM 6783 C CA . SER B 1 290 ? -10.336 -30.938 -35.906 1 90 290 SER B CA 1
ATOM 6784 C C . SER B 1 290 ? -10.984 -32 -36.812 1 90 290 SER B C 1
ATOM 6786 O O . SER B 1 290 ? -10.922 -31.891 -38.031 1 90 290 SER B O 1
ATOM 6788 N N . GLY B 1 291 ? -11.414 -33.062 -36.188 1 87.25 291 GLY B N 1
ATOM 6789 C CA . GLY B 1 291 ? -11.984 -34.156 -36.938 1 87.25 291 GLY B CA 1
ATOM 6790 C C . GLY B 1 291 ? -10.938 -35.125 -37.469 1 87.25 291 GLY B C 1
ATOM 6791 O O . GLY B 1 291 ? -11.281 -36.156 -38.062 1 87.25 291 GLY B O 1
ATOM 6792 N N . VAL B 1 292 ? -9.68 -34.844 -37.312 1 89.75 292 VAL B N 1
ATOM 6793 C CA . VAL B 1 292 ? -8.609 -35.75 -37.719 1 89.75 292 VAL B CA 1
ATOM 6794 C C . VAL B 1 292 ? -8.469 -36.875 -36.688 1 89.75 292 VAL B C 1
ATOM 6796 O O . VAL B 1 292 ? -8.328 -36.625 -35.5 1 89.75 292 VAL B O 1
ATOM 6799 N N . PRO B 1 293 ? -8.523 -38.062 -37.156 1 86.5 293 PRO B N 1
ATOM 6800 C CA . PRO B 1 293 ? -8.367 -39.156 -36.219 1 86.5 293 PRO B CA 1
ATOM 6801 C C . PRO B 1 293 ? -7.008 -39.156 -35.5 1 86.5 293 PRO B C 1
ATOM 6803 O O . PRO B 1 293 ? -6.004 -38.75 -36.094 1 86.5 293 PRO B O 1
ATOM 6806 N N . VAL B 1 294 ? -6.988 -39.688 -34.344 1 82.69 294 VAL B N 1
ATOM 6807 C CA . VAL B 1 294 ? -5.805 -39.656 -33.469 1 82.69 294 VAL B CA 1
ATOM 6808 C C . VAL B 1 294 ? -4.641 -40.375 -34.188 1 82.69 294 VAL B C 1
ATOM 6810 O O . VAL B 1 294 ? -3.498 -39.906 -34.125 1 82.69 294 VAL B O 1
ATOM 6813 N N . ASN B 1 295 ? -4.945 -41.406 -34.906 1 83.69 295 ASN B N 1
ATOM 6814 C CA . ASN B 1 295 ? -3.9 -42.188 -35.531 1 83.69 295 ASN B CA 1
ATOM 6815 C C . ASN B 1 295 ? -3.393 -41.531 -36.812 1 83.69 295 ASN B C 1
ATOM 6817 O O . ASN B 1 295 ? -2.391 -41.938 -37.375 1 83.69 295 ASN B O 1
ATOM 6821 N N . GLU B 1 296 ? -3.977 -40.438 -37.219 1 89.31 296 GLU B N 1
ATOM 6822 C CA . GLU B 1 296 ? -3.568 -39.719 -38.406 1 89.31 296 GLU B CA 1
ATOM 6823 C C . GLU B 1 296 ? -2.939 -38.375 -38.031 1 89.31 296 GLU B C 1
ATOM 6825 O O . GLU B 1 296 ? -2.498 -37.625 -38.906 1 89.31 296 GLU B O 1
ATOM 6830 N N . GLN B 1 297 ? -2.902 -38.188 -36.812 1 91.44 297 GLN B N 1
ATOM 6831 C CA . GLN B 1 297 ? -2.311 -36.906 -36.375 1 91.44 297 GLN B CA 1
ATOM 6832 C C . GLN B 1 297 ? -0.803 -36.906 -36.625 1 91.44 297 GLN B C 1
ATOM 6834 O O . GLN B 1 297 ? -0.132 -37.938 -36.406 1 91.44 297 GLN B O 1
ATOM 6839 N N . ARG B 1 298 ? -0.211 -35.844 -37.094 1 95.56 298 ARG B N 1
ATOM 6840 C CA . ARG B 1 298 ? 1.212 -35.531 -37.188 1 95.56 298 ARG B CA 1
ATOM 6841 C C . ARG B 1 298 ? 1.537 -34.25 -36.438 1 95.56 298 ARG B C 1
ATOM 6843 O O . ARG B 1 298 ? 1.202 -33.156 -36.906 1 95.56 298 ARG B O 1
ATOM 6850 N N . VAL B 1 299 ? 2.217 -34.438 -35.312 1 96.38 299 VAL B N 1
ATOM 6851 C CA . VAL B 1 299 ? 2.408 -33.312 -34.406 1 96.38 299 VAL B CA 1
ATOM 6852 C C . VAL B 1 299 ? 3.861 -32.844 -34.469 1 96.38 299 VAL B C 1
ATOM 6854 O O . VAL B 1 299 ? 4.777 -33.594 -34.156 1 96.38 299 VAL B O 1
ATOM 6857 N N . VAL B 1 300 ? 4.105 -31.578 -34.812 1 97.38 300 VAL B N 1
ATOM 6858 C CA . VAL B 1 300 ? 5.441 -31 -34.844 1 97.38 300 VAL B CA 1
ATOM 6859 C C . VAL B 1 300 ? 5.59 -30 -33.688 1 97.38 300 VAL B C 1
ATOM 6861 O O . VAL B 1 300 ? 4.754 -29.109 -33.531 1 97.38 300 VAL B O 1
ATOM 6864 N N . PHE B 1 301 ? 6.586 -30.234 -32.906 1 97.06 301 PHE B N 1
ATOM 6865 C CA . PHE B 1 301 ? 6.941 -29.312 -31.828 1 97.06 301 PHE B CA 1
ATOM 6866 C C . PHE B 1 301 ? 8.094 -28.406 -32.25 1 97.06 301 PHE B C 1
ATOM 6868 O O . PHE B 1 301 ? 9.125 -28.891 -32.75 1 97.06 301 PHE B O 1
ATOM 6875 N N . LEU B 1 302 ? 7.859 -27.125 -32.188 1 97.06 302 LEU B N 1
ATOM 6876 C CA . LEU B 1 302 ? 9 -26.219 -32.188 1 97.06 302 LEU B CA 1
ATOM 6877 C C . LEU B 1 302 ? 9.523 -26 -30.766 1 97.06 302 LEU B C 1
ATOM 6879 O O . LEU B 1 302 ? 8.93 -25.25 -30 1 97.06 302 LEU B O 1
ATOM 6883 N N . GLY B 1 303 ? 10.617 -26.516 -30.484 1 92.31 303 GLY B N 1
ATOM 6884 C CA . GLY B 1 303 ? 11.164 -26.625 -29.156 1 92.31 303 GLY B CA 1
ATOM 6885 C C . GLY B 1 303 ? 11.305 -28.078 -28.688 1 92.31 303 GLY B C 1
ATOM 6886 O O . GLY B 1 303 ? 10.422 -28.891 -28.922 1 92.31 303 GLY B O 1
ATOM 6887 N N . ALA B 1 304 ? 12.43 -28.359 -28.109 1 88.44 304 ALA B N 1
ATOM 6888 C CA . ALA B 1 304 ? 12.688 -29.719 -27.641 1 88.44 304 ALA B CA 1
ATOM 6889 C C . ALA B 1 304 ? 13.25 -29.719 -26.219 1 88.44 304 ALA B C 1
ATOM 6891 O O . ALA B 1 304 ? 14.016 -30.594 -25.844 1 88.44 304 ALA B O 1
ATOM 6892 N N . GLY B 1 305 ? 12.844 -28.703 -25.484 1 79.56 305 GLY B N 1
ATOM 6893 C CA . GLY B 1 305 ? 13.258 -28.609 -24.094 1 79.56 305 GLY B CA 1
ATOM 6894 C C . GLY B 1 305 ? 12.344 -29.375 -23.156 1 79.56 305 GLY B C 1
ATOM 6895 O O . GLY B 1 305 ? 11.578 -30.25 -23.594 1 79.56 305 GLY B O 1
ATOM 6896 N N . SER B 1 306 ? 12.523 -29.078 -21.859 1 75.75 306 SER B N 1
ATOM 6897 C CA . SER B 1 306 ? 11.797 -29.781 -20.797 1 75.75 306 SER B CA 1
ATOM 6898 C C . SER B 1 306 ? 10.289 -29.641 -20.969 1 75.75 306 SER B C 1
ATOM 6900 O O . SER B 1 306 ? 9.547 -30.609 -20.859 1 75.75 306 SER B O 1
ATOM 6902 N N . ALA B 1 307 ? 9.828 -28.453 -21.25 1 78 307 ALA B N 1
ATOM 6903 C CA . ALA B 1 307 ? 8.391 -28.234 -21.438 1 78 307 ALA B CA 1
ATOM 6904 C C . ALA B 1 307 ? 7.863 -29.031 -22.625 1 78 307 ALA B C 1
ATOM 6906 O O . ALA B 1 307 ? 6.82 -29.688 -22.531 1 78 307 ALA B O 1
ATOM 6907 N N . ALA B 1 308 ? 8.602 -29.031 -23.719 1 85.5 308 ALA B N 1
ATOM 6908 C CA . ALA B 1 308 ? 8.164 -29.703 -24.938 1 85.5 308 ALA B CA 1
ATOM 6909 C C . ALA B 1 308 ? 8.086 -31.203 -24.75 1 85.5 308 ALA B C 1
ATOM 6911 O O . ALA B 1 308 ? 7.098 -31.844 -25.125 1 85.5 308 ALA B O 1
ATOM 6912 N N . THR B 1 309 ? 9.117 -31.766 -24.172 1 85.19 309 THR B N 1
ATOM 6913 C CA . THR B 1 309 ? 9.133 -33.219 -23.969 1 85.19 309 THR B CA 1
ATOM 6914 C C . THR B 1 309 ? 8.086 -33.625 -22.953 1 85.19 309 THR B C 1
ATOM 6916 O O . THR B 1 309 ? 7.5 -34.719 -23.047 1 85.19 309 THR B O 1
ATOM 6919 N N . GLY B 1 310 ? 7.906 -32.812 -21.969 1 81.12 310 GLY B N 1
ATOM 6920 C CA . GLY B 1 310 ? 6.844 -33.062 -21.016 1 81.12 310 GLY B CA 1
ATOM 6921 C C . GLY B 1 310 ? 5.465 -33.094 -21.656 1 81.12 310 GLY B C 1
ATOM 6922 O O . GLY B 1 310 ? 4.672 -34 -21.375 1 81.12 310 GLY B O 1
ATOM 6923 N N . VAL B 1 311 ? 5.246 -32.125 -22.484 1 87.31 311 VAL B N 1
ATOM 6924 C CA . VAL B 1 311 ? 3.986 -32.062 -23.203 1 87.31 311 VAL B CA 1
ATOM 6925 C C . VAL B 1 311 ? 3.852 -33.281 -24.109 1 87.31 311 VAL B C 1
ATOM 6927 O O . VAL B 1 311 ? 2.816 -33.938 -24.094 1 87.31 311 VAL B O 1
ATOM 6930 N N . ALA B 1 312 ? 4.859 -33.562 -24.828 1 90.94 312 ALA B N 1
ATOM 6931 C CA . ALA B 1 312 ? 4.848 -34.688 -25.766 1 90.94 312 ALA B CA 1
ATOM 6932 C C . ALA B 1 312 ? 4.562 -36 -25.031 1 90.94 312 ALA B C 1
ATOM 6934 O O . ALA B 1 312 ? 3.812 -36.844 -25.531 1 90.94 312 ALA B O 1
ATOM 6935 N N . GLU B 1 313 ? 5.148 -36.094 -23.891 1 89.06 313 GLU B N 1
ATOM 6936 C CA . GLU B 1 313 ? 4.98 -37.312 -23.109 1 89.06 313 GLU B CA 1
ATOM 6937 C C . GLU B 1 313 ? 3.525 -37.5 -22.688 1 89.06 313 GLU B C 1
ATOM 6939 O O . GLU B 1 313 ? 2.969 -38.594 -22.859 1 89.06 313 GLU B O 1
ATOM 6944 N N . ILE B 1 314 ? 2.941 -36.531 -22.156 1 88.88 314 ILE B N 1
ATOM 6945 C CA . ILE B 1 314 ? 1.569 -36.656 -21.688 1 88.88 314 ILE B CA 1
ATOM 6946 C C . ILE B 1 314 ? 0.624 -36.844 -22.859 1 88.88 314 ILE B C 1
ATOM 6948 O O . ILE B 1 314 ? -0.322 -37.625 -22.797 1 88.88 314 ILE B O 1
ATOM 6952 N N . ILE B 1 315 ? 0.869 -36.125 -23.938 1 89.38 315 ILE B N 1
ATOM 6953 C CA . ILE B 1 315 ? 0.063 -36.281 -25.141 1 89.38 315 ILE B CA 1
ATOM 6954 C C . ILE B 1 315 ? 0.15 -37.75 -25.609 1 89.38 315 ILE B C 1
ATOM 6956 O O . ILE B 1 315 ? -0.87 -38.375 -25.922 1 89.38 315 ILE B O 1
ATOM 6960 N N . ALA B 1 316 ? 1.322 -38.25 -25.672 1 90 316 ALA B N 1
ATOM 6961 C CA . ALA B 1 316 ? 1.53 -39.625 -26.125 1 90 316 ALA B CA 1
ATOM 6962 C C . ALA B 1 316 ? 0.81 -40.625 -25.219 1 90 316 ALA B C 1
ATOM 6964 O O . ALA B 1 316 ? 0.182 -41.562 -25.703 1 90 316 ALA B O 1
ATOM 6965 N N . GLU B 1 317 ? 0.927 -40.375 -23.984 1 88.81 317 GLU B N 1
ATOM 6966 C CA . GLU B 1 317 ? 0.281 -41.25 -23.016 1 88.81 317 GLU B CA 1
ATOM 6967 C C . GLU B 1 317 ? -1.238 -41.188 -23.156 1 88.81 317 GLU B C 1
ATOM 6969 O O . GLU B 1 317 ? -1.899 -42.25 -23.156 1 88.81 317 GLU B O 1
ATOM 6974 N N . LEU B 1 318 ? -1.753 -40.062 -23.281 1 86.19 318 LEU B N 1
ATOM 6975 C CA . LEU B 1 318 ? -3.197 -39.906 -23.406 1 86.19 318 LEU B CA 1
ATOM 6976 C C . LEU B 1 318 ? -3.701 -40.5 -24.703 1 86.19 318 LEU B C 1
ATOM 6978 O O . LEU B 1 318 ? -4.738 -41.188 -24.734 1 86.19 318 LEU B O 1
ATOM 6982 N N . ALA B 1 319 ? -3.006 -40.156 -25.75 1 81.88 319 ALA B N 1
ATOM 6983 C CA . ALA B 1 319 ? -3.383 -40.719 -27.047 1 81.88 319 ALA B CA 1
ATOM 6984 C C . ALA B 1 319 ? -3.312 -42.25 -27.062 1 81.88 319 ALA B C 1
ATOM 6986 O O . ALA B 1 319 ? -4.16 -42.906 -27.656 1 81.88 319 ALA B O 1
ATOM 6987 N N . ALA B 1 320 ? -2.293 -42.719 -26.438 1 86.31 320 ALA B N 1
ATOM 6988 C CA . ALA B 1 320 ? -2.148 -44.156 -26.344 1 86.31 320 ALA B CA 1
ATOM 6989 C C . ALA B 1 320 ? -3.33 -44.781 -25.609 1 86.31 320 ALA B C 1
ATOM 6991 O O . ALA B 1 320 ? -3.82 -45.844 -25.984 1 86.31 320 ALA B O 1
ATOM 6992 N N . LEU B 1 321 ? -3.762 -44.156 -24.578 1 80.5 321 LEU B N 1
ATOM 6993 C CA . LEU B 1 321 ? -4.91 -44.625 -23.797 1 80.5 321 LEU B CA 1
ATOM 6994 C C . LEU B 1 321 ? -6.184 -44.562 -24.641 1 80.5 321 LEU B C 1
ATOM 6996 O O . LEU B 1 321 ? -6.969 -45.531 -24.641 1 80.5 321 LEU B O 1
ATOM 7000 N N . GLU B 1 322 ? -6.371 -43.531 -25.297 1 75.06 322 GLU B N 1
ATOM 7001 C CA . GLU B 1 322 ? -7.574 -43.312 -26.094 1 75.06 322 GLU B CA 1
ATOM 7002 C C . GLU B 1 322 ? -7.641 -44.312 -27.266 1 75.06 322 GLU B C 1
ATOM 7004 O O . GLU B 1 322 ? -8.719 -44.812 -27.609 1 75.06 322 GLU B O 1
ATOM 7009 N N . LEU B 1 323 ? -6.535 -44.594 -27.875 1 77.81 323 LEU B N 1
ATOM 7010 C CA . LEU B 1 323 ? -6.449 -45.438 -29.062 1 77.81 323 LEU B CA 1
ATOM 7011 C C . LEU B 1 323 ? -6.207 -46.875 -28.688 1 77.81 323 LEU B C 1
ATOM 7013 O O . LEU B 1 323 ? -6.18 -47.75 -29.547 1 77.81 323 LEU B O 1
ATOM 7017 N N . GLU B 1 324 ? -6.074 -47.062 -27.422 1 81.5 324 GLU B N 1
ATOM 7018 C CA . GLU B 1 324 ? -5.73 -48.406 -26.953 1 81.5 324 GLU B CA 1
ATOM 7019 C C . GLU B 1 324 ? -4.516 -48.969 -27.688 1 81.5 324 GLU B C 1
ATOM 7021 O O . GLU B 1 324 ? -4.57 -50.062 -28.25 1 81.5 324 GLU B O 1
ATOM 7026 N N . THR B 1 325 ? -3.521 -48.156 -27.828 1 85.75 325 THR B N 1
ATOM 7027 C CA . THR B 1 325 ? -2.252 -48.531 -28.453 1 85.75 325 THR B CA 1
ATOM 7028 C C . THR B 1 325 ? -1.083 -48.188 -27.531 1 85.75 325 THR B C 1
ATOM 7030 O O . THR B 1 325 ? -1.285 -47.781 -26.391 1 85.75 325 THR B O 1
ATOM 7033 N N . SER B 1 326 ? 0.116 -48.562 -27.969 1 86.69 326 SER B N 1
ATOM 7034 C CA . SER B 1 326 ? 1.287 -48.281 -27.141 1 86.69 326 SER B CA 1
ATOM 7035 C C . SER B 1 326 ? 1.759 -46.844 -27.281 1 86.69 326 SER B C 1
ATOM 7037 O O . SER B 1 326 ? 1.554 -46.219 -28.328 1 86.69 326 SER B O 1
ATOM 7039 N N . VAL B 1 327 ? 2.379 -46.312 -26.266 1 88 327 VAL B N 1
ATOM 7040 C CA . VAL B 1 327 ? 2.939 -44.969 -26.266 1 88 327 VAL B CA 1
ATOM 7041 C C . VAL B 1 327 ? 4 -44.875 -27.359 1 88 327 VAL B C 1
ATOM 7043 O O . VAL B 1 327 ? 4.125 -43.812 -28 1 88 327 VAL B O 1
ATOM 7046 N N . GLU B 1 328 ? 4.73 -45.906 -27.516 1 85.06 328 GLU B N 1
ATOM 7047 C CA . GLU B 1 328 ? 5.793 -45.938 -28.516 1 85.06 328 GLU B CA 1
ATOM 7048 C C . GLU B 1 328 ? 5.238 -45.688 -29.922 1 85.06 328 GLU B C 1
ATOM 7050 O O . GLU B 1 328 ? 5.848 -44.969 -30.719 1 85.06 328 GLU B O 1
ATOM 7055 N N . LYS B 1 329 ? 4.141 -46.25 -30.156 1 82.62 329 LYS B N 1
ATOM 7056 C CA . LYS B 1 329 ? 3.518 -46.062 -31.453 1 82.62 329 LYS B CA 1
ATOM 7057 C C . LYS B 1 329 ? 3.068 -44.625 -31.656 1 82.62 329 LYS B C 1
ATOM 7059 O O . LYS B 1 329 ? 3.193 -44.062 -32.75 1 82.62 329 LYS B O 1
ATOM 7064 N N . VAL B 1 330 ? 2.57 -44.062 -30.641 1 85.56 330 VAL B N 1
ATOM 7065 C CA . VAL B 1 330 ? 2.088 -42.688 -30.719 1 85.56 330 VAL B CA 1
ATOM 7066 C C . VAL B 1 330 ? 3.271 -41.719 -30.859 1 85.56 330 VAL B C 1
ATOM 7068 O O . VAL B 1 330 ? 3.166 -40.688 -31.531 1 85.56 330 VAL B O 1
ATOM 7071 N N . ARG B 1 331 ? 4.383 -42.094 -30.312 1 89 331 ARG B N 1
ATOM 7072 C CA . ARG B 1 331 ? 5.582 -41.281 -30.375 1 89 331 ARG B CA 1
ATOM 7073 C C . ARG B 1 331 ? 6.023 -41.031 -31.812 1 89 331 ARG B C 1
ATOM 7075 O O . ARG B 1 331 ? 6.574 -40 -32.156 1 89 331 ARG B O 1
ATOM 7082 N N . ASN B 1 332 ? 5.699 -41.969 -32.594 1 88.19 332 ASN B N 1
ATOM 7083 C CA . ASN B 1 332 ? 6.086 -41.906 -34 1 88.19 332 ASN B CA 1
ATOM 7084 C C . ASN B 1 332 ? 5.305 -40.812 -34.75 1 88.19 332 ASN B C 1
ATOM 7086 O O . ASN B 1 332 ? 5.672 -40.438 -35.844 1 88.19 332 ASN B O 1
ATOM 7090 N N . SER B 1 333 ? 4.336 -40.312 -34.156 1 91.5 333 SER B N 1
ATOM 7091 C CA . SER B 1 333 ? 3.551 -39.25 -34.781 1 91.5 333 SER B CA 1
ATOM 7092 C C . SER B 1 333 ? 4.023 -37.875 -34.312 1 91.5 333 SER B C 1
ATOM 7094 O O . SER B 1 333 ? 3.488 -36.875 -34.75 1 91.5 333 SER B O 1
ATOM 7096 N N . VAL B 1 334 ? 5.02 -37.844 -33.469 1 94.62 334 VAL B N 1
ATOM 7097 C CA . VAL B 1 334 ? 5.504 -36.625 -32.875 1 94.62 334 VAL B CA 1
ATOM 7098 C C . VAL B 1 334 ? 6.887 -36.281 -33.438 1 94.62 334 VAL B C 1
ATOM 7100 O O . VAL B 1 334 ? 7.734 -37.156 -33.562 1 94.62 334 VAL B O 1
ATOM 7103 N N . TYR B 1 335 ? 7.109 -35.062 -33.812 1 96.12 335 TYR B N 1
ATOM 7104 C CA . TYR B 1 335 ? 8.367 -34.562 -34.344 1 96.12 335 TYR B CA 1
ATOM 7105 C C . TYR B 1 335 ? 8.859 -33.344 -33.531 1 96.12 335 TYR B C 1
ATOM 7107 O O . TYR B 1 335 ? 8.172 -32.344 -33.438 1 96.12 335 TYR B O 1
ATOM 7115 N N . LEU B 1 336 ? 10.016 -33.469 -33 1 96.75 336 LEU B N 1
ATOM 7116 C CA . LEU B 1 336 ? 10.602 -32.344 -32.219 1 96.75 336 LEU B CA 1
ATOM 7117 C C . LEU B 1 336 ? 11.633 -31.609 -33.062 1 96.75 336 LEU B C 1
ATOM 7119 O O . LEU B 1 336 ? 12.477 -32.219 -33.719 1 96.75 336 LEU B O 1
ATOM 7123 N N . VAL B 1 337 ? 11.523 -30.281 -33.094 1 96.69 337 VAL B N 1
ATOM 7124 C CA . VAL B 1 337 ? 12.461 -29.422 -33.844 1 96.69 337 VAL B CA 1
ATOM 7125 C C . VAL B 1 337 ? 13.18 -28.5 -32.844 1 96.69 337 VAL B C 1
ATOM 7127 O O . VAL B 1 337 ? 12.539 -27.797 -32.062 1 96.69 337 VAL B O 1
ATOM 7130 N N . ASP B 1 338 ? 14.445 -28.469 -32.844 1 93.75 338 ASP B N 1
ATOM 7131 C CA . ASP B 1 338 ? 15.219 -27.531 -32.031 1 93.75 338 ASP B CA 1
ATOM 7132 C C . ASP B 1 338 ? 16.094 -26.625 -32.906 1 93.75 338 ASP B C 1
ATOM 7134 O O . ASP B 1 338 ? 15.805 -26.438 -34.094 1 93.75 338 ASP B O 1
ATOM 7138 N N . SER B 1 339 ? 17.062 -25.891 -32.281 1 90.88 339 SER B N 1
ATOM 7139 C CA . SER B 1 339 ? 17.844 -24.891 -33 1 90.88 339 SER B CA 1
ATOM 7140 C C . SER B 1 339 ? 18.688 -25.516 -34.094 1 90.88 339 SER B C 1
ATOM 7142 O O . SER B 1 339 ? 19.141 -24.828 -35 1 90.88 339 SER B O 1
ATOM 7144 N N . LYS B 1 340 ? 18.828 -26.859 -34.062 1 93.19 340 LYS B N 1
ATOM 7145 C CA . LYS B 1 340 ? 19.625 -27.547 -35.094 1 93.19 340 LYS B CA 1
ATOM 7146 C C . LYS B 1 340 ? 18.75 -28.297 -36.062 1 93.19 340 LYS B C 1
ATOM 7148 O O . LYS B 1 340 ? 19.25 -29.062 -36.906 1 93.19 340 LYS B O 1
ATOM 7153 N N . GLY B 1 341 ? 17.438 -28.172 -35.906 1 95.06 341 GLY B N 1
ATOM 7154 C CA . GLY B 1 341 ? 16.5 -28.812 -36.812 1 95.06 341 GLY B CA 1
ATOM 7155 C C . GLY B 1 341 ? 15.75 -29.969 -36.188 1 95.06 341 GLY B C 1
ATOM 7156 O O . GLY B 1 341 ? 15.555 -30 -34.969 1 95.06 341 GLY B O 1
ATOM 7157 N N . LEU B 1 342 ? 15.32 -30.859 -37.094 1 97.12 342 LEU B N 1
ATOM 7158 C CA . LEU B 1 342 ? 14.57 -32.031 -36.625 1 97.12 342 LEU B CA 1
ATOM 7159 C C . LEU B 1 342 ? 15.453 -32.938 -35.781 1 97.12 342 LEU B C 1
ATOM 7161 O O . LEU B 1 342 ? 16.594 -33.219 -36.125 1 97.12 342 LEU B O 1
ATOM 7165 N N . VAL B 1 343 ? 14.914 -33.344 -34.656 1 96.62 343 VAL B N 1
ATOM 7166 C CA . VAL B 1 343 ? 15.648 -34.25 -33.781 1 96.62 343 VAL B CA 1
ATOM 7167 C C . VAL B 1 343 ? 15.602 -35.688 -34.344 1 96.62 343 VAL B C 1
ATOM 7169 O O . VAL B 1 343 ? 14.531 -36.312 -34.406 1 96.62 343 VAL B O 1
ATOM 7172 N N . THR B 1 344 ? 16.734 -36.188 -34.719 1 96.25 344 THR B N 1
ATOM 7173 C CA . THR B 1 344 ? 16.844 -37.531 -35.281 1 96.25 344 THR B CA 1
ATOM 7174 C C . THR B 1 344 ? 18.016 -38.281 -34.688 1 96.25 344 THR B C 1
ATOM 7176 O O . THR B 1 344 ? 18.891 -37.688 -34.062 1 96.25 344 THR B O 1
ATOM 7179 N N . THR B 1 345 ? 17.953 -39.562 -34.781 1 94.44 345 THR B N 1
ATOM 7180 C CA . THR B 1 345 ? 19.047 -40.375 -34.281 1 94.44 345 THR B CA 1
ATOM 7181 C C . THR B 1 345 ? 20.281 -40.25 -35.188 1 94.44 345 THR B C 1
ATOM 7183 O O . THR B 1 345 ? 21.375 -40.625 -34.812 1 94.44 345 THR B O 1
ATOM 7186 N N . THR B 1 346 ? 20.109 -39.625 -36.375 1 94.44 346 THR B N 1
ATOM 7187 C CA . THR B 1 346 ? 21.172 -39.625 -37.375 1 94.44 346 THR B CA 1
ATOM 7188 C C . THR B 1 346 ? 21.734 -38.219 -37.562 1 94.44 346 THR B C 1
ATOM 7190 O O . THR B 1 346 ? 22.562 -38 -38.438 1 94.44 346 THR B O 1
ATOM 7193 N N . ARG B 1 347 ? 21.266 -37.281 -36.844 1 91.56 347 ARG B N 1
ATOM 7194 C CA . ARG B 1 347 ? 21.625 -35.875 -37.062 1 91.56 347 ARG B CA 1
ATOM 7195 C C . ARG B 1 347 ? 23.094 -35.656 -36.75 1 91.56 347 ARG B C 1
ATOM 7197 O O . ARG B 1 347 ? 23.672 -34.656 -37.25 1 91.56 347 ARG B O 1
ATOM 7204 N N . GLY B 1 348 ? 23.844 -36.469 -35.938 1 87.31 348 GLY B N 1
ATOM 7205 C CA . GLY B 1 348 ? 25.281 -36.406 -35.719 1 87.31 348 GLY B CA 1
ATOM 7206 C C . GLY B 1 348 ? 25.656 -35.781 -34.406 1 87.31 348 GLY B C 1
ATOM 7207 O O . GLY B 1 348 ? 26.75 -36 -33.875 1 87.31 348 GLY B O 1
ATOM 7208 N N . ASP B 1 349 ? 24.859 -34.844 -33.812 1 89.69 349 ASP B N 1
ATOM 7209 C CA . ASP B 1 349 ? 25.188 -34.25 -32.531 1 89.69 349 ASP B CA 1
ATOM 7210 C C . ASP B 1 349 ? 24.75 -35.156 -31.391 1 89.69 349 ASP B C 1
ATOM 7212 O O . ASP B 1 349 ? 23.938 -36.062 -31.578 1 89.69 349 ASP B O 1
ATOM 7216 N N . GLU B 1 350 ? 25.312 -34.969 -30.234 1 91.25 350 GLU B N 1
ATOM 7217 C CA . GLU B 1 350 ? 24.891 -35.656 -29.031 1 91.25 350 GLU B CA 1
ATOM 7218 C C . GLU B 1 350 ? 23.578 -35.094 -28.5 1 91.25 350 GLU B C 1
ATOM 7220 O O . GLU B 1 350 ? 23.516 -33.906 -28.125 1 91.25 350 GLU B O 1
ATOM 7225 N N . LEU B 1 351 ? 22.578 -35.906 -28.469 1 91 351 LEU B N 1
ATOM 7226 C CA . LEU B 1 351 ? 21.266 -35.469 -27.984 1 91 351 LEU B CA 1
ATOM 7227 C C . LEU B 1 351 ? 21.219 -35.5 -26.469 1 91 351 LEU B C 1
ATOM 7229 O O . LEU B 1 351 ? 21.75 -36.406 -25.828 1 91 351 LEU B O 1
ATOM 7233 N N . ALA B 1 352 ? 20.641 -34.5 -25.922 1 86.56 352 ALA B N 1
ATOM 7234 C CA . ALA B 1 352 ? 20.328 -34.531 -24.484 1 86.56 352 ALA B CA 1
ATOM 7235 C C . ALA B 1 352 ? 19.438 -35.75 -24.172 1 86.56 352 ALA B C 1
ATOM 7237 O O . ALA B 1 352 ? 18.594 -36.125 -24.969 1 86.56 352 ALA B O 1
ATOM 7238 N N . PRO B 1 353 ? 19.578 -36.312 -23 1 84.31 353 PRO B N 1
ATOM 7239 C CA . PRO B 1 353 ? 18.859 -37.562 -22.641 1 84.31 353 PRO B CA 1
ATOM 7240 C C . PRO B 1 353 ? 17.359 -37.438 -22.812 1 84.31 353 PRO B C 1
ATOM 7242 O O . PRO B 1 353 ? 16.703 -38.375 -23.266 1 84.31 353 PRO B O 1
ATOM 7245 N N . HIS B 1 354 ? 16.781 -36.344 -22.516 1 83.38 354 HIS B N 1
ATOM 7246 C CA . HIS B 1 354 ? 15.328 -36.188 -22.562 1 83.38 354 HIS B CA 1
ATOM 7247 C C . HIS B 1 354 ? 14.82 -36.125 -24 1 83.38 354 HIS B C 1
ATOM 7249 O O . HIS B 1 354 ? 13.625 -36.312 -24.234 1 83.38 354 HIS B O 1
ATOM 7255 N N . LYS B 1 355 ? 15.688 -35.938 -24.984 1 89.25 355 LYS B N 1
ATOM 7256 C CA . LYS B 1 355 ? 15.312 -35.875 -26.391 1 89.25 355 LYS B CA 1
ATOM 7257 C C . LYS B 1 355 ? 15.414 -37.25 -27.047 1 89.25 355 LYS B C 1
ATOM 7259 O O . LYS B 1 355 ? 14.758 -37.5 -28.062 1 89.25 355 LYS B O 1
ATOM 7264 N N . VAL B 1 356 ? 16.203 -38.125 -26.5 1 89.38 356 VAL B N 1
ATOM 7265 C CA . VAL B 1 356 ? 16.609 -39.375 -27.125 1 89.38 356 VAL B CA 1
ATOM 7266 C C . VAL B 1 356 ? 15.375 -40.219 -27.438 1 89.38 356 VAL B C 1
ATOM 7268 O O . VAL B 1 356 ? 15.219 -40.719 -28.547 1 89.38 356 VAL B O 1
ATOM 7271 N N . PRO B 1 357 ? 14.438 -40.281 -26.484 1 88.06 357 PRO B N 1
ATOM 7272 C CA . PRO B 1 357 ? 13.273 -41.125 -26.781 1 88.06 357 PRO B CA 1
ATOM 7273 C C . PRO B 1 357 ? 12.422 -40.562 -27.906 1 88.06 357 PRO B C 1
ATOM 7275 O O . PRO B 1 357 ? 11.609 -41.312 -28.484 1 88.06 357 PRO B O 1
ATOM 7278 N N . TRP B 1 358 ? 12.594 -39.375 -28.281 1 92.56 358 TRP B N 1
ATOM 7279 C CA . TRP B 1 358 ? 11.734 -38.719 -29.266 1 92.56 358 TRP B CA 1
ATOM 7280 C C . TRP B 1 358 ? 12.461 -38.562 -30.594 1 92.56 358 TRP B C 1
ATOM 7282 O O . TRP B 1 358 ? 11.883 -38.062 -31.562 1 92.56 358 TRP B O 1
ATOM 7292 N N . ALA B 1 359 ? 13.711 -38.969 -30.656 1 94.31 359 ALA B N 1
ATOM 7293 C CA . ALA B 1 359 ? 14.492 -38.844 -31.875 1 94.31 359 ALA B CA 1
ATOM 7294 C C . ALA B 1 359 ? 13.961 -39.75 -32.969 1 94.31 359 ALA B C 1
ATOM 7296 O O . ALA B 1 359 ? 13.781 -40.938 -32.75 1 94.31 359 ALA B O 1
ATOM 7297 N N . ARG B 1 360 ? 13.773 -39.156 -34.188 1 95 360 ARG B N 1
ATOM 7298 C CA . ARG B 1 360 ? 13.258 -39.938 -35.312 1 95 360 ARG B CA 1
ATOM 7299 C C . ARG B 1 360 ? 14.297 -40.938 -35.844 1 95 360 ARG B C 1
ATOM 7301 O O . ARG B 1 360 ? 15.469 -40.594 -36 1 95 360 ARG B O 1
ATOM 7308 N N . THR B 1 361 ? 13.852 -42.094 -36.094 1 93.06 361 THR B N 1
ATOM 7309 C CA . THR B 1 361 ? 14.758 -43.156 -36.562 1 93.06 361 THR B CA 1
ATOM 7310 C C . THR B 1 361 ? 14.594 -43.375 -38.062 1 93.06 361 THR B C 1
ATOM 7312 O O . THR B 1 361 ? 15.391 -44.094 -38.688 1 93.06 361 THR B O 1
ATOM 7315 N N . ASP B 1 362 ? 13.594 -42.812 -38.688 1 93.06 362 ASP B N 1
ATOM 7316 C CA . ASP B 1 362 ? 13.258 -43.062 -40.062 1 93.06 362 ASP B CA 1
ATOM 7317 C C . ASP B 1 362 ? 13.812 -42 -41 1 93.06 362 ASP B C 1
ATOM 7319 O O . ASP B 1 362 ? 13.344 -41.844 -42.125 1 93.06 362 ASP B O 1
ATOM 7323 N N . ILE B 1 363 ? 14.695 -41.219 -40.5 1 94.5 363 ILE B N 1
ATOM 7324 C CA . ILE B 1 363 ? 15.312 -40.188 -41.281 1 94.5 363 ILE B CA 1
ATOM 7325 C C . ILE B 1 363 ? 16.75 -40.562 -41.625 1 94.5 363 ILE B C 1
ATOM 7327 O O . ILE B 1 363 ? 17.562 -40.781 -40.719 1 94.5 363 ILE B O 1
ATOM 7331 N N . ALA B 1 364 ? 17.125 -40.562 -42.812 1 93.94 364 ALA B N 1
ATOM 7332 C CA . ALA B 1 364 ? 18.5 -40.875 -43.25 1 93.94 364 ALA B CA 1
ATOM 7333 C C . ALA B 1 364 ? 19.438 -39.719 -42.969 1 93.94 364 ALA B C 1
ATOM 7335 O O . ALA B 1 364 ? 19.031 -38.562 -42.938 1 93.94 364 ALA B O 1
ATOM 7336 N N . PRO B 1 365 ? 20.688 -40.062 -42.75 1 93.5 365 PRO B N 1
ATOM 7337 C CA . PRO B 1 365 ? 21.672 -39.031 -42.406 1 93.5 365 PRO B CA 1
ATOM 7338 C C . PRO B 1 365 ? 21.719 -37.906 -43.438 1 93.5 365 PRO B C 1
ATOM 7340 O O . PRO B 1 365 ? 21.828 -36.719 -43.062 1 93.5 365 PRO B O 1
ATOM 7343 N N . GLU B 1 366 ? 21.5 -38.281 -44.688 1 92.12 366 GLU B N 1
ATOM 7344 C CA . GLU B 1 366 ? 21.594 -37.281 -45.781 1 92.12 366 GLU B CA 1
ATOM 7345 C C . GLU B 1 366 ? 20.391 -36.344 -45.75 1 92.12 366 GLU B C 1
ATOM 7347 O O . GLU B 1 366 ? 20.484 -35.219 -46.219 1 92.12 366 GLU B O 1
ATOM 7352 N N . GLN B 1 367 ? 19.344 -36.75 -45.156 1 93.62 367 GLN B N 1
ATOM 7353 C CA . GLN B 1 367 ? 18.109 -35.969 -45.125 1 93.62 367 GLN B CA 1
ATOM 7354 C C . GLN B 1 367 ? 18.156 -34.875 -44.062 1 93.62 367 GLN B C 1
ATOM 7356 O O . GLN B 1 367 ? 17.422 -33.875 -44.125 1 93.62 367 GLN B O 1
ATOM 7361 N N . ASN B 1 368 ? 19.031 -35.031 -43.125 1 94.31 368 ASN B N 1
ATOM 7362 C CA . ASN B 1 368 ? 19.094 -34.094 -42 1 94.31 368 ASN B CA 1
ATOM 7363 C C . ASN B 1 368 ? 19.438 -32.688 -42.469 1 94.31 368 ASN B C 1
ATOM 7365 O O . ASN B 1 368 ? 18.969 -31.703 -41.875 1 94.31 368 ASN B O 1
ATOM 7369 N N . GLU B 1 369 ? 20.219 -32.594 -43.469 1 91.94 369 GLU B N 1
ATOM 7370 C CA . GLU B 1 369 ? 20.641 -31.281 -44 1 91.94 369 GLU B CA 1
ATOM 7371 C C . GLU B 1 369 ? 19.453 -30.516 -44.562 1 91.94 369 GLU B C 1
ATOM 7373 O O . GLU B 1 369 ? 19.422 -29.281 -44.5 1 91.94 369 GLU B O 1
ATOM 7378 N N . SER B 1 370 ? 18.484 -31.297 -45.031 1 93.88 370 SER B N 1
ATOM 7379 C CA . SER B 1 370 ? 17.312 -30.656 -45.594 1 93.88 370 SER B CA 1
ATOM 7380 C C . SER B 1 370 ? 16.219 -30.422 -44.562 1 93.88 370 SER B C 1
ATOM 7382 O O . SER B 1 370 ? 15.133 -29.953 -44.875 1 93.88 370 SER B O 1
ATOM 7384 N N . LEU B 1 371 ? 16.438 -30.734 -43.375 1 96.88 371 LEU B N 1
ATOM 7385 C CA . LEU B 1 371 ? 15.461 -30.609 -42.312 1 96.88 371 LEU B CA 1
ATOM 7386 C C . LEU B 1 371 ? 16 -29.766 -41.156 1 96.88 371 LEU B C 1
ATOM 7388 O O . LEU B 1 371 ? 15.789 -30.078 -40 1 96.88 371 LEU B O 1
ATOM 7392 N N . ARG B 1 372 ? 16.656 -28.672 -41.469 1 94.75 372 ARG B N 1
ATOM 7393 C CA . ARG B 1 372 ? 17.359 -27.844 -40.5 1 94.75 372 ARG B CA 1
ATOM 7394 C C . ARG B 1 372 ? 16.469 -26.703 -40 1 94.75 372 ARG B C 1
ATOM 7396 O O . ARG B 1 372 ? 16.75 -26.078 -38.969 1 94.75 372 ARG B O 1
ATOM 7403 N N . THR B 1 373 ? 15.398 -26.5 -40.75 1 95.12 373 THR B N 1
ATOM 7404 C CA . THR B 1 373 ? 14.508 -25.406 -40.344 1 95.12 373 THR B CA 1
ATOM 7405 C C . THR B 1 373 ? 13.094 -25.922 -40.094 1 95.12 373 THR B C 1
ATOM 7407 O O . THR B 1 373 ? 12.734 -27 -40.594 1 95.12 373 THR B O 1
ATOM 7410 N N . LEU B 1 374 ? 12.336 -25.172 -39.375 1 97.25 374 LEU B N 1
ATOM 7411 C CA . LEU B 1 374 ? 10.945 -25.531 -39.125 1 97.25 374 LEU B CA 1
ATOM 7412 C C . LEU B 1 374 ? 10.18 -25.625 -40.438 1 97.25 374 LEU B C 1
ATOM 7414 O O . LEU B 1 374 ? 9.359 -26.531 -40.625 1 97.25 374 LEU B O 1
ATOM 7418 N N . THR B 1 375 ? 10.453 -24.656 -41.312 1 96.5 375 THR B N 1
ATOM 7419 C CA . THR B 1 375 ? 9.797 -24.641 -42.594 1 96.5 375 THR B CA 1
ATOM 7420 C C . THR B 1 375 ? 10.055 -25.953 -43.344 1 96.5 375 THR B C 1
ATOM 7422 O O . THR B 1 375 ? 9.133 -26.531 -43.906 1 96.5 375 THR B O 1
ATOM 7425 N N . ASP B 1 376 ? 11.266 -26.391 -43.344 1 96.81 376 ASP B N 1
ATOM 7426 C CA . ASP B 1 376 ? 11.641 -27.625 -44.031 1 96.81 376 ASP B CA 1
ATOM 7427 C C . ASP B 1 376 ? 10.945 -28.828 -43.406 1 96.81 376 ASP B C 1
ATOM 7429 O O . ASP B 1 376 ? 10.492 -29.734 -44.094 1 96.81 376 ASP B O 1
ATOM 7433 N N . VAL B 1 377 ? 10.922 -28.844 -42.156 1 97.75 377 VAL B N 1
ATOM 7434 C CA . VAL B 1 377 ? 10.305 -29.938 -41.438 1 97.75 377 VAL B CA 1
ATOM 7435 C C . VAL B 1 377 ? 8.805 -29.984 -41.719 1 97.75 377 VAL B C 1
ATOM 7437 O O . VAL B 1 377 ? 8.234 -31.047 -41.906 1 97.75 377 VAL B O 1
ATOM 7440 N N . VAL B 1 378 ? 8.141 -28.844 -41.75 1 97.94 378 VAL B N 1
ATOM 7441 C CA . VAL B 1 378 ? 6.711 -28.766 -42.031 1 97.94 378 VAL B CA 1
ATOM 7442 C C . VAL B 1 378 ? 6.426 -29.281 -43.438 1 97.94 378 VAL B C 1
ATOM 7444 O O . VAL B 1 378 ? 5.449 -30 -43.625 1 97.94 378 VAL B O 1
ATOM 7447 N N . ARG B 1 379 ? 7.266 -28.938 -44.344 1 96.69 379 ARG B N 1
ATOM 7448 C CA . ARG B 1 379 ? 7.09 -29.406 -45.719 1 96.69 379 ARG B CA 1
ATOM 7449 C C . ARG B 1 379 ? 7.242 -30.922 -45.812 1 96.69 379 ARG B C 1
ATOM 7451 O O . ARG B 1 379 ? 6.535 -31.578 -46.562 1 96.69 379 ARG B O 1
ATOM 7458 N N . HIS B 1 380 ? 8.125 -31.391 -45.031 1 96.44 380 HIS B N 1
ATOM 7459 C CA . HIS B 1 380 ? 8.422 -32.812 -45.062 1 96.44 380 HIS B CA 1
ATOM 7460 C C . HIS B 1 380 ? 7.348 -33.625 -44.344 1 96.44 380 HIS B C 1
ATOM 7462 O O . HIS B 1 380 ? 6.871 -34.625 -44.844 1 96.44 380 HIS B O 1
ATOM 7468 N N . VAL B 1 381 ? 6.918 -33.188 -43.219 1 97 381 VAL B N 1
ATOM 7469 C CA . VAL B 1 381 ? 6.066 -33.938 -42.312 1 97 381 VAL B CA 1
ATOM 7470 C C . VAL B 1 381 ? 4.598 -33.719 -42.656 1 97 381 VAL B C 1
ATOM 7472 O O . VAL B 1 381 ? 3.762 -34.594 -42.438 1 97 381 VAL B O 1
ATOM 7475 N N . ARG B 1 382 ? 4.25 -32.531 -43.188 1 97.38 382 ARG B N 1
ATOM 7476 C CA . ARG B 1 382 ? 2.867 -32.125 -43.406 1 97.38 382 ARG B CA 1
ATOM 7477 C C . ARG B 1 382 ? 2.047 -32.25 -42.125 1 97.38 382 ARG B C 1
ATOM 7479 O O . ARG B 1 382 ? 1.052 -33 -42.094 1 97.38 382 ARG B O 1
ATOM 7486 N N . PRO B 1 383 ? 2.408 -31.516 -41.156 1 98 383 PRO B N 1
ATOM 7487 C CA . PRO B 1 383 ? 1.796 -31.688 -39.844 1 98 383 PRO B CA 1
ATOM 7488 C C . PRO B 1 383 ? 0.324 -31.281 -39.812 1 98 383 PRO B C 1
ATOM 7490 O O . PRO B 1 383 ? -0.101 -30.438 -40.594 1 98 383 PRO B O 1
ATOM 7493 N N . THR B 1 384 ? -0.45 -31.875 -38.938 1 97.31 384 THR B N 1
ATOM 7494 C CA . THR B 1 384 ? -1.824 -31.484 -38.656 1 97.31 384 THR B CA 1
ATOM 7495 C C . THR B 1 384 ? -1.874 -30.547 -37.438 1 97.31 384 THR B C 1
ATOM 7497 O O . THR B 1 384 ? -2.879 -29.875 -37.219 1 97.31 384 THR B O 1
ATOM 7500 N N . ALA B 1 385 ? -0.823 -30.578 -36.656 1 97.06 385 ALA B N 1
ATOM 7501 C CA . ALA B 1 385 ? -0.718 -29.734 -35.469 1 97.06 385 ALA B CA 1
ATOM 7502 C C . ALA B 1 385 ? 0.692 -29.172 -35.312 1 97.06 385 ALA B C 1
ATOM 7504 O O . ALA B 1 385 ? 1.677 -29.875 -35.562 1 97.06 385 ALA B O 1
ATOM 7505 N N . LEU B 1 386 ? 0.772 -27.875 -34.938 1 97.69 386 LEU B N 1
ATOM 7506 C CA . LEU B 1 386 ? 2.016 -27.203 -34.594 1 97.69 386 LEU B CA 1
ATOM 7507 C C . LEU B 1 386 ? 1.972 -26.719 -33.156 1 97.69 386 LEU B C 1
ATOM 7509 O O . LEU B 1 386 ? 1.064 -25.969 -32.781 1 97.69 386 LEU B O 1
ATOM 7513 N N . ILE B 1 387 ? 2.922 -27.156 -32.344 1 96.25 387 ILE B N 1
ATOM 7514 C CA . ILE B 1 387 ? 3.02 -26.734 -30.969 1 96.25 387 ILE B CA 1
ATOM 7515 C C . ILE B 1 387 ? 4.332 -25.984 -30.734 1 96.25 387 ILE B C 1
ATOM 7517 O O . ILE B 1 387 ? 5.414 -26.531 -31 1 96.25 387 ILE B O 1
ATOM 7521 N N . GLY B 1 388 ? 4.238 -24.766 -30.281 1 95.38 388 GLY B N 1
ATOM 7522 C CA . GLY B 1 388 ? 5.41 -23.938 -30.062 1 95.38 388 GLY B CA 1
ATOM 7523 C C . GLY B 1 388 ? 5.762 -23.75 -28.594 1 95.38 388 GLY B C 1
ATOM 7524 O O . GLY B 1 388 ? 4.934 -23.281 -27.812 1 95.38 388 GLY B O 1
ATOM 7525 N N . LEU B 1 389 ? 6.973 -24 -28.203 1 90.38 389 LEU B N 1
ATOM 7526 C CA . LEU B 1 389 ? 7.5 -23.859 -26.844 1 90.38 389 LEU B CA 1
ATOM 7527 C C . LEU B 1 389 ? 8.953 -23.391 -26.875 1 90.38 389 LEU B C 1
ATOM 7529 O O . LEU B 1 389 ? 9.758 -23.812 -26.047 1 90.38 389 LEU B O 1
ATOM 7533 N N . ALA B 1 390 ? 9.297 -22.594 -27.875 1 86.88 390 ALA B N 1
ATOM 7534 C CA . ALA B 1 390 ? 10.695 -22.219 -28.094 1 86.88 390 ALA B CA 1
ATOM 7535 C C . ALA B 1 390 ? 10.906 -20.734 -27.859 1 86.88 390 ALA B C 1
ATOM 7537 O O . ALA B 1 390 ? 12.023 -20.219 -28.016 1 86.88 390 ALA B O 1
ATOM 7538 N N . ALA B 1 391 ? 9.914 -20.016 -27.5 1 80.88 391 ALA B N 1
ATOM 7539 C CA . ALA B 1 391 ? 9.984 -18.578 -27.312 1 80.88 391 ALA B CA 1
ATOM 7540 C C . ALA B 1 391 ? 10.484 -17.891 -28.578 1 80.88 391 ALA B C 1
ATOM 7542 O O . ALA B 1 391 ? 11.328 -16.984 -28.516 1 80.88 391 ALA B O 1
ATOM 7543 N N . ALA B 1 392 ? 10.078 -18.375 -29.703 1 87.94 392 ALA B N 1
ATOM 7544 C CA . ALA B 1 392 ? 10.453 -17.812 -31 1 87.94 392 ALA B CA 1
ATOM 7545 C C . ALA B 1 392 ? 9.281 -17.078 -31.641 1 87.94 392 ALA B C 1
ATOM 7547 O O . ALA B 1 392 ? 8.539 -17.656 -32.438 1 87.94 392 ALA B O 1
ATOM 7548 N N . GLY B 1 393 ? 9.203 -15.852 -31.359 1 91.06 393 GLY B N 1
ATOM 7549 C CA . GLY B 1 393 ? 8.094 -15.047 -31.844 1 91.06 393 GLY B CA 1
ATOM 7550 C C . GLY B 1 393 ? 7.988 -15.039 -33.375 1 91.06 393 GLY B C 1
ATOM 7551 O O . GLY B 1 393 ? 8.977 -14.812 -34.062 1 91.06 393 GLY B O 1
ATOM 7552 N N . GLY B 1 394 ? 6.82 -15.398 -33.844 1 94.75 394 GLY B N 1
ATOM 7553 C CA . GLY B 1 394 ? 6.574 -15.312 -35.281 1 94.75 394 GLY B CA 1
ATOM 7554 C C . GLY B 1 394 ? 7.098 -16.516 -36.062 1 94.75 394 GLY B C 1
ATOM 7555 O O . GLY B 1 394 ? 7.102 -16.516 -37.281 1 94.75 394 GLY B O 1
ATOM 7556 N N . ALA B 1 395 ? 7.488 -17.5 -35.375 1 96.12 395 ALA B N 1
ATOM 7557 C CA . ALA B 1 395 ? 8.102 -18.656 -36 1 96.12 395 ALA B CA 1
ATOM 7558 C C . ALA B 1 395 ? 7.098 -19.406 -36.906 1 96.12 395 ALA B C 1
ATOM 7560 O O . ALA B 1 395 ? 7.477 -20.031 -37.875 1 96.12 395 ALA B O 1
ATOM 7561 N N . PHE B 1 396 ? 5.844 -19.406 -36.5 1 98.19 396 PHE B N 1
ATOM 7562 C CA . PHE B 1 396 ? 4.793 -19.938 -37.375 1 98.19 396 PHE B CA 1
ATOM 7563 C C . PHE B 1 396 ? 4.402 -18.922 -38.438 1 98.19 396 PHE B C 1
ATOM 7565 O O . PHE B 1 396 ? 3.492 -18.109 -38.219 1 98.19 396 PHE B O 1
ATOM 7572 N N . THR B 1 397 ? 4.938 -19 -39.562 1 97.56 397 THR B N 1
ATOM 7573 C CA . THR B 1 397 ? 4.793 -17.969 -40.594 1 97.56 397 THR B CA 1
ATOM 7574 C C . THR B 1 397 ? 3.473 -18.141 -41.344 1 97.56 397 THR B C 1
ATOM 7576 O O . THR B 1 397 ? 2.844 -19.203 -41.281 1 97.56 397 THR B O 1
ATOM 7579 N N . GLU B 1 398 ? 3.098 -17.062 -42.062 1 98.06 398 GLU B N 1
ATOM 7580 C CA . GLU B 1 398 ? 1.897 -17.094 -42.906 1 98.06 398 GLU B CA 1
ATOM 7581 C C . GLU B 1 398 ? 1.968 -18.219 -43.938 1 98.06 398 GLU B C 1
ATOM 7583 O O . GLU B 1 398 ? 0.995 -18.953 -44.125 1 98.06 398 GLU B O 1
ATOM 7588 N N . GLU B 1 399 ? 3.09 -18.328 -44.531 1 97.62 399 GLU B N 1
ATOM 7589 C CA . GLU B 1 399 ? 3.289 -19.344 -45.531 1 97.62 399 GLU B CA 1
ATOM 7590 C C . GLU B 1 399 ? 3.1 -20.75 -44.969 1 97.62 399 GLU B C 1
ATOM 7592 O O . GLU B 1 399 ? 2.441 -21.594 -45.562 1 97.62 399 GLU B O 1
ATOM 7597 N N . MET B 1 400 ? 3.611 -21 -43.844 1 97.81 400 MET B N 1
ATOM 7598 C CA . MET B 1 400 ? 3.52 -22.281 -43.188 1 97.81 400 MET B CA 1
ATOM 7599 C C . MET B 1 400 ? 2.07 -22.609 -42.844 1 97.81 400 MET B C 1
ATOM 7601 O O . MET B 1 400 ? 1.606 -23.734 -43.062 1 97.81 400 MET B O 1
ATOM 7605 N N . ILE B 1 401 ? 1.373 -21.688 -42.281 1 98.19 401 ILE B N 1
ATOM 7606 C CA . ILE B 1 401 ? 0.008 -21.891 -41.812 1 98.19 401 ILE B CA 1
ATOM 7607 C C . ILE B 1 401 ? -0.926 -22.094 -43 1 98.19 401 ILE B C 1
ATOM 7609 O O . ILE B 1 401 ? -1.801 -22.953 -43 1 98.19 401 ILE B O 1
ATOM 7613 N N . LYS B 1 402 ? -0.749 -21.312 -44.062 1 98 402 LYS B N 1
ATOM 7614 C CA . LYS B 1 402 ? -1.537 -21.5 -45.281 1 98 402 LYS B CA 1
ATOM 7615 C C . LYS B 1 402 ? -1.267 -22.859 -45.906 1 98 402 LYS B C 1
ATOM 7617 O O . LYS B 1 402 ? -2.182 -23.5 -46.438 1 98 402 LYS B O 1
ATOM 7622 N N . TYR B 1 403 ? -0.028 -23.188 -45.875 1 98.06 403 TYR B N 1
ATOM 7623 C CA . TYR B 1 403 ? 0.33 -24.516 -46.375 1 98.06 403 TYR B CA 1
ATOM 7624 C C . TYR B 1 403 ? -0.393 -25.609 -45.594 1 98.06 403 TYR B C 1
ATOM 7626 O O . TYR B 1 403 ? -0.971 -26.531 -46.156 1 98.06 403 TYR B O 1
ATOM 7634 N N . MET B 1 404 ? -0.443 -25.547 -44.312 1 97.81 404 MET B N 1
ATOM 7635 C CA . MET B 1 404 ? -1.15 -26.516 -43.469 1 97.81 404 MET B CA 1
ATOM 7636 C C . MET B 1 404 ? -2.639 -26.531 -43.812 1 97.81 404 MET B C 1
ATOM 7638 O O . MET B 1 404 ? -3.252 -27.594 -43.875 1 97.81 404 MET B O 1
ATOM 7642 N N . ALA B 1 405 ? -3.164 -25.359 -44 1 97 405 ALA B N 1
ATOM 7643 C CA . ALA B 1 405 ? -4.594 -25.234 -44.25 1 97 405 ALA B CA 1
ATOM 7644 C C . ALA B 1 405 ? -4.949 -25.844 -45.594 1 97 405 ALA B C 1
ATOM 7646 O O . ALA B 1 405 ? -6.117 -26.172 -45.875 1 97 405 ALA B O 1
ATOM 7647 N N . SER B 1 406 ? -4.016 -26 -46.438 1 97.38 406 SER B N 1
ATOM 7648 C CA . SER B 1 406 ? -4.262 -26.547 -47.781 1 97.38 406 SER B CA 1
ATOM 7649 C C . SER B 1 406 ? -4.586 -28.031 -47.719 1 97.38 406 SER B C 1
ATOM 7651 O O . SER B 1 406 ? -5.219 -28.562 -48.656 1 97.38 406 SER B O 1
ATOM 7653 N N . TYR B 1 407 ? -4.176 -28.734 -46.656 1 96.44 407 TYR B N 1
ATOM 7654 C CA . TYR B 1 407 ? -4.434 -30.172 -46.594 1 96.44 407 TYR B CA 1
ATOM 7655 C C . TYR B 1 407 ? -5.141 -30.547 -45.312 1 96.44 407 TYR B C 1
ATOM 7657 O O . TYR B 1 407 ? -5.617 -31.672 -45.156 1 96.44 407 TYR B O 1
ATOM 7665 N N . CYS B 1 408 ? -5.164 -29.703 -44.438 1 95.12 408 CYS B N 1
ATOM 7666 C CA . CYS B 1 408 ? -5.828 -29.906 -43.156 1 95.12 408 CYS B CA 1
ATOM 7667 C C . CYS B 1 408 ? -6.98 -28.922 -42.969 1 95.12 408 CYS B C 1
ATOM 7669 O O . CYS B 1 408 ? -6.758 -27.719 -42.844 1 95.12 408 CYS B O 1
ATOM 7671 N N . LYS B 1 409 ? -8.164 -29.375 -42.875 1 94.94 409 LYS B N 1
ATOM 7672 C CA . LYS B 1 409 ? -9.352 -28.531 -42.844 1 94.94 409 LYS B CA 1
ATOM 7673 C C . LYS B 1 409 ? -9.32 -27.609 -41.625 1 94.94 409 LYS B C 1
ATOM 7675 O O . LYS B 1 409 ? -9.711 -26.438 -41.719 1 94.94 409 LYS B O 1
ATOM 7680 N N . ARG B 1 410 ? -8.961 -28.078 -40.531 1 95.44 410 ARG B N 1
ATOM 7681 C CA . ARG B 1 410 ? -8.859 -27.312 -39.312 1 95.44 410 ARG B CA 1
ATOM 7682 C C . ARG B 1 410 ? -7.516 -27.531 -38.625 1 95.44 410 ARG B C 1
ATOM 7684 O O . ARG B 1 410 ? -7.426 -28.297 -37.656 1 95.44 410 ARG B O 1
ATOM 7691 N N . PRO B 1 411 ? -6.492 -26.859 -39.031 1 97.19 411 PRO B N 1
ATOM 7692 C CA . PRO B 1 411 ? -5.176 -27.062 -38.438 1 97.19 411 PRO B CA 1
ATOM 7693 C C . PRO B 1 411 ? -5.121 -26.641 -36.969 1 97.19 411 PRO B C 1
ATOM 7695 O O . PRO B 1 411 ? -5.73 -25.641 -36.594 1 97.19 411 PRO B O 1
ATOM 7698 N N . ILE B 1 412 ? -4.441 -27.406 -36.156 1 96.75 412 ILE B N 1
ATOM 7699 C CA . ILE B 1 412 ? -4.238 -27.109 -34.75 1 96.75 412 ILE B CA 1
ATOM 7700 C C . ILE B 1 412 ? -2.949 -26.297 -34.562 1 96.75 412 ILE B C 1
ATOM 7702 O O . ILE B 1 412 ? -1.875 -26.75 -34.969 1 96.75 412 ILE B O 1
ATOM 7706 N N . LEU B 1 413 ? -3.064 -25.109 -33.969 1 97.81 413 LEU B N 1
ATOM 7707 C CA . LEU B 1 413 ? -1.924 -24.234 -33.719 1 97.81 413 LEU B CA 1
ATOM 7708 C C . LEU B 1 413 ? -1.859 -23.859 -32.25 1 97.81 413 LEU B C 1
ATOM 7710 O O . LEU B 1 413 ? -2.707 -23.094 -31.766 1 97.81 413 LEU B O 1
ATOM 7714 N N . PHE B 1 414 ? -0.8 -24.328 -31.531 1 97.25 414 PHE B N 1
ATOM 7715 C CA . PHE B 1 414 ? -0.613 -24.031 -30.125 1 97.25 414 PHE B CA 1
ATOM 7716 C C . PHE B 1 414 ? 0.647 -23.188 -29.906 1 97.25 414 PHE B C 1
ATOM 7718 O O . PHE B 1 414 ? 1.704 -23.734 -29.578 1 97.25 414 PHE B O 1
ATOM 7725 N N . PRO B 1 415 ? 0.543 -21.875 -30.125 1 96.19 415 PRO B N 1
ATOM 7726 C CA . PRO B 1 415 ? 1.66 -21 -29.781 1 96.19 415 PRO B CA 1
ATOM 7727 C C . PRO B 1 415 ? 1.784 -20.75 -28.281 1 96.19 415 PRO B C 1
ATOM 7729 O O . PRO B 1 415 ? 1.227 -19.781 -27.75 1 96.19 415 PRO B O 1
ATOM 7732 N N . LEU B 1 416 ? 2.646 -21.5 -27.609 1 92.44 416 LEU B N 1
ATOM 7733 C CA . LEU B 1 416 ? 2.549 -21.609 -26.156 1 92.44 416 LEU B CA 1
ATOM 7734 C C . LEU B 1 416 ? 3.619 -20.766 -25.469 1 92.44 416 LEU B C 1
ATOM 7736 O O . LEU B 1 416 ? 3.643 -20.656 -24.25 1 92.44 416 LEU B O 1
ATOM 7740 N N . SER B 1 417 ? 4.461 -20.094 -26.234 1 87.44 417 SER B N 1
ATOM 7741 C CA . SER B 1 417 ? 5.543 -19.328 -25.625 1 87.44 417 SER B CA 1
ATOM 7742 C C . SER B 1 417 ? 5.02 -18.062 -24.953 1 87.44 417 SER B C 1
ATOM 7744 O O . SER B 1 417 ? 4.066 -17.453 -25.453 1 87.44 417 SER B O 1
ATOM 7746 N N . ASN B 1 418 ? 5.648 -17.766 -23.797 1 78.88 418 ASN B N 1
ATOM 7747 C CA . ASN B 1 418 ? 5.418 -16.531 -23.062 1 78.88 418 ASN B CA 1
ATOM 7748 C C . ASN B 1 418 ? 6.652 -15.633 -23.062 1 78.88 418 ASN B C 1
ATOM 7750 O O . ASN B 1 418 ? 7.781 -16.125 -23.141 1 78.88 418 ASN B O 1
ATOM 7754 N N . PRO B 1 419 ? 6.426 -14.359 -23 1 78.56 419 PRO B N 1
ATOM 7755 C CA . PRO B 1 419 ? 5.172 -13.602 -23.031 1 78.56 419 PRO B CA 1
ATOM 7756 C C . PRO B 1 419 ? 4.59 -13.5 -24.438 1 78.56 419 PRO B C 1
ATOM 7758 O O . PRO B 1 419 ? 5.055 -14.172 -25.359 1 78.56 419 PRO B O 1
ATOM 7761 N N . SER B 1 420 ? 3.555 -12.648 -24.562 1 81.06 420 SER B N 1
ATOM 7762 C CA . SER B 1 420 ? 2.832 -12.539 -25.828 1 81.06 420 SER B CA 1
ATOM 7763 C C . SER B 1 420 ? 3.768 -12.164 -26.969 1 81.06 420 SER B C 1
ATOM 7765 O O . SER B 1 420 ? 3.59 -12.617 -28.094 1 81.06 420 SER B O 1
ATOM 7767 N N . SER B 1 421 ? 4.793 -11.438 -26.578 1 83.31 421 SER B N 1
ATOM 7768 C CA . SER B 1 421 ? 5.73 -10.977 -27.594 1 83.31 421 SER B CA 1
ATOM 7769 C C . SER B 1 421 ? 6.586 -12.125 -28.109 1 83.31 421 SER B C 1
ATOM 7771 O O . SER B 1 421 ? 7.152 -12.039 -29.203 1 83.31 421 SER B O 1
ATOM 7773 N N . LYS B 1 422 ? 6.641 -13.258 -27.469 1 86.81 422 LYS B N 1
ATOM 7774 C CA . LYS B 1 422 ? 7.469 -14.406 -27.828 1 86.81 422 LYS B CA 1
ATOM 7775 C C . LYS B 1 422 ? 6.621 -15.539 -28.391 1 86.81 422 LYS B C 1
ATOM 7777 O O . LYS B 1 422 ? 7.148 -16.594 -28.75 1 86.81 422 LYS B O 1
ATOM 7782 N N . SER B 1 423 ? 5.336 -15.266 -28.547 1 90.94 423 SER B N 1
ATOM 7783 C CA . SER B 1 423 ? 4.438 -16.281 -29.078 1 90.94 423 SER B CA 1
ATOM 7784 C C . SER B 1 423 ? 4.781 -16.625 -30.516 1 90.94 423 SER B C 1
ATOM 7786 O O . SER B 1 423 ? 5.109 -15.734 -31.312 1 90.94 423 SER B O 1
ATOM 7788 N N . GLU B 1 424 ? 4.672 -17.828 -30.969 1 96.12 424 GLU B N 1
ATOM 7789 C CA . GLU B 1 424 ? 5.094 -18.312 -32.281 1 96.12 424 GLU B CA 1
ATOM 7790 C C . GLU B 1 424 ? 4.199 -17.75 -33.375 1 96.12 424 GLU B C 1
ATOM 7792 O O . GLU B 1 424 ? 4.617 -17.656 -34.531 1 96.12 424 GLU B O 1
ATOM 7797 N N . VAL B 1 425 ? 2.99 -17.406 -33.031 1 96.94 425 VAL B N 1
ATOM 7798 C CA . VAL B 1 425 ? 2.084 -16.719 -33.938 1 96.94 425 VAL B CA 1
ATOM 7799 C C . VAL B 1 425 ? 1.027 -15.953 -33.156 1 96.94 425 VAL B C 1
ATOM 7801 O O . VAL B 1 425 ? 0.631 -16.375 -32.062 1 96.94 425 VAL B O 1
ATOM 7804 N N . ASN B 1 426 ? 0.664 -14.797 -33.719 1 96.06 426 ASN B N 1
ATOM 7805 C CA . ASN B 1 426 ? -0.505 -14.109 -33.188 1 96.06 426 ASN B CA 1
ATOM 7806 C C . ASN B 1 426 ? -1.801 -14.812 -33.594 1 96.06 426 ASN B C 1
ATOM 7808 O O . ASN B 1 426 ? -2.072 -15 -34.781 1 96.06 426 ASN B O 1
ATOM 7812 N N . PRO B 1 427 ? -2.59 -15.141 -32.625 1 96.19 427 PRO B N 1
ATOM 7813 C CA . PRO B 1 427 ? -3.826 -15.852 -32.938 1 96.19 427 PRO B CA 1
ATOM 7814 C C . PRO B 1 427 ? -4.672 -15.133 -34 1 96.19 427 PRO B C 1
ATOM 7816 O O . PRO B 1 427 ? -5.309 -15.773 -34.844 1 96.19 427 PRO B O 1
ATOM 7819 N N . ASP B 1 428 ? -4.707 -13.836 -33.906 1 96.81 428 ASP B N 1
ATOM 7820 C CA . ASP B 1 428 ? -5.441 -13.062 -34.906 1 96.81 428 ASP B CA 1
ATOM 7821 C C . ASP B 1 428 ? -4.949 -13.383 -36.312 1 96.81 428 ASP B C 1
ATOM 7823 O O . ASP B 1 428 ? -5.754 -13.562 -37.25 1 96.81 428 ASP B O 1
ATOM 7827 N N . ASP B 1 429 ? -3.68 -13.469 -36.5 1 97.69 429 ASP B N 1
ATOM 7828 C CA . ASP B 1 429 ? -3.074 -13.805 -37.781 1 97.69 429 ASP B CA 1
ATOM 7829 C C . ASP B 1 429 ? -3.416 -15.234 -38.188 1 97.69 429 ASP B C 1
ATOM 7831 O O . ASP B 1 429 ? -3.764 -15.492 -39.344 1 97.69 429 ASP B O 1
ATOM 7835 N N . ALA B 1 430 ? -3.301 -16.141 -37.281 1 97.75 430 ALA B N 1
ATOM 7836 C CA . ALA B 1 430 ? -3.602 -17.547 -37.562 1 97.75 430 ALA B CA 1
ATOM 7837 C C . ALA B 1 430 ? -5.023 -17.719 -38.094 1 97.75 430 ALA B C 1
ATOM 7839 O O . ALA B 1 430 ? -5.258 -18.453 -39.031 1 97.75 430 ALA B O 1
ATOM 7840 N N . TYR B 1 431 ? -5.926 -17.047 -37.438 1 96.75 431 TYR B N 1
ATOM 7841 C CA . TYR B 1 431 ? -7.32 -17.109 -37.875 1 96.75 431 TYR B CA 1
ATOM 7842 C C . TYR B 1 431 ? -7.496 -16.5 -39.25 1 96.75 431 TYR B C 1
ATOM 7844 O O . TYR B 1 431 ? -8.148 -17.094 -40.125 1 96.75 431 TYR B O 1
ATOM 7852 N N . LYS B 1 432 ? -6.934 -15.359 -39.438 1 97.38 432 LYS B N 1
ATOM 7853 C CA . LYS B 1 432 ? -7.062 -14.68 -40.719 1 97.38 432 LYS B CA 1
ATOM 7854 C C . LYS B 1 432 ? -6.438 -15.5 -41.844 1 97.38 432 LYS B C 1
ATOM 7856 O O . LYS B 1 432 ? -7.016 -15.625 -42.906 1 97.38 432 LYS B O 1
ATOM 7861 N N . TRP B 1 433 ? -5.32 -16.078 -41.562 1 98 433 TRP B N 1
ATOM 7862 C CA . TRP B 1 433 ? -4.566 -16.797 -42.594 1 98 433 TRP B CA 1
ATOM 7863 C C . TRP B 1 433 ? -5.254 -18.109 -42.938 1 98 433 TRP B C 1
ATOM 7865 O O . TRP B 1 433 ? -4.949 -18.719 -43.969 1 98 433 TRP B O 1
ATOM 7875 N N . THR B 1 434 ? -6.191 -18.609 -42.188 1 97.5 434 THR B N 1
ATOM 7876 C CA . THR B 1 434 ? -6.875 -19.875 -42.438 1 97.5 434 THR B CA 1
ATOM 7877 C C . THR B 1 434 ? -8.367 -19.641 -42.625 1 97.5 434 THR B C 1
ATOM 7879 O O . THR B 1 434 ? -9.156 -20.594 -42.562 1 97.5 434 THR B O 1
ATOM 7882 N N . ASN B 1 435 ? -8.75 -18.422 -42.75 1 96.19 435 ASN B N 1
ATOM 7883 C CA . ASN B 1 435 ? -10.148 -18.047 -42.906 1 96.19 435 ASN B CA 1
ATOM 7884 C C . ASN B 1 435 ? -11.008 -18.562 -41.781 1 96.19 435 ASN B C 1
ATOM 7886 O O . ASN B 1 435 ? -12.094 -19.109 -42 1 96.19 435 ASN B O 1
ATOM 7890 N N . GLY B 1 436 ? -10.422 -18.594 -40.594 1 94.19 436 GLY B N 1
ATOM 7891 C CA . GLY B 1 436 ? -11.156 -18.875 -39.375 1 94.19 436 GLY B CA 1
ATOM 7892 C C . GLY B 1 436 ? -11.195 -20.359 -39.031 1 94.19 436 GLY B C 1
ATOM 7893 O O . GLY B 1 436 ? -11.875 -20.766 -38.094 1 94.19 436 GLY B O 1
ATOM 7894 N N . THR B 1 437 ? -10.469 -21.156 -39.719 1 94.56 437 THR B N 1
ATOM 7895 C CA . THR B 1 437 ? -10.609 -22.594 -39.5 1 94.56 437 THR B CA 1
ATOM 7896 C C . THR B 1 437 ? -9.586 -23.094 -38.5 1 94.56 437 THR B C 1
ATOM 7898 O O . THR B 1 437 ? -9.727 -24.203 -37.969 1 94.56 437 THR B O 1
ATOM 7901 N N . ALA B 1 438 ? -8.594 -22.359 -38.188 1 96.25 438 ALA B N 1
ATOM 7902 C CA . ALA B 1 438 ? -7.547 -22.781 -37.25 1 96.25 438 ALA B CA 1
ATOM 7903 C C . ALA B 1 438 ? -8.094 -22.984 -35.844 1 96.25 438 ALA B C 1
ATOM 7905 O O . ALA B 1 438 ? -8.953 -22.219 -35.406 1 96.25 438 ALA B O 1
ATOM 7906 N N . ILE B 1 439 ? -7.629 -24 -35.188 1 95.56 439 ILE B N 1
ATOM 7907 C CA . ILE B 1 439 ? -7.855 -24.219 -33.75 1 95.56 439 ILE B CA 1
ATOM 7908 C C . ILE B 1 439 ? -6.645 -23.719 -32.969 1 95.56 439 ILE B C 1
ATOM 7910 O O . ILE B 1 439 ? -5.551 -24.266 -33.062 1 95.56 439 ILE B O 1
ATOM 7914 N N . VAL B 1 440 ? -6.867 -22.688 -32.188 1 95.94 440 VAL B N 1
ATOM 7915 C CA . VAL B 1 440 ? -5.719 -22 -31.578 1 95.94 440 VAL B CA 1
ATOM 7916 C C . VAL B 1 440 ? -5.824 -22.047 -30.062 1 95.94 440 VAL B C 1
ATOM 7918 O O . VAL B 1 440 ? -6.871 -21.719 -29.484 1 95.94 440 VAL B O 1
ATOM 7921 N N . ALA B 1 441 ? -4.746 -22.5 -29.438 1 95.12 441 ALA B N 1
ATOM 7922 C CA . ALA B 1 441 ? -4.57 -22.375 -27.984 1 95.12 441 ALA B CA 1
ATOM 7923 C C . ALA B 1 441 ? -3.203 -21.766 -27.656 1 95.12 441 ALA B C 1
ATOM 7925 O O . ALA B 1 441 ? -2.168 -22.375 -27.969 1 95.12 441 ALA B O 1
ATOM 7926 N N . SER B 1 442 ? -3.238 -20.641 -27 1 92.81 442 SER B N 1
ATOM 7927 C CA . SER B 1 442 ? -1.997 -19.922 -26.703 1 92.81 442 SER B CA 1
ATOM 7928 C C . SER B 1 442 ? -1.596 -20.094 -25.234 1 92.81 442 SER B C 1
ATOM 7930 O O . SER B 1 442 ? -2.383 -20.594 -24.422 1 92.81 442 SER B O 1
ATOM 7932 N N . GLY B 1 443 ? -0.321 -19.734 -24.922 1 85.81 443 GLY B N 1
ATOM 7933 C CA . GLY B 1 443 ? 0.172 -19.719 -23.547 1 85.81 443 GLY B CA 1
ATOM 7934 C C . GLY B 1 443 ? -0.098 -18.406 -22.844 1 85.81 443 GLY B C 1
ATOM 7935 O O . GLY B 1 443 ? -0.054 -18.344 -21.609 1 85.81 443 GLY B O 1
ATOM 7936 N N . SER B 1 444 ? -0.396 -17.391 -23.609 1 82.5 444 SER B N 1
ATOM 7937 C CA . SER B 1 444 ? -0.697 -16.062 -23.094 1 82.5 444 SER B CA 1
ATOM 7938 C C . SER B 1 444 ? -2.098 -15.617 -23.5 1 82.5 444 SER B C 1
ATOM 7940 O O . SER B 1 444 ? -2.654 -16.125 -24.484 1 82.5 444 SER B O 1
ATOM 7942 N N . PRO B 1 445 ? -2.604 -14.641 -22.719 1 81.56 445 PRO B N 1
ATOM 7943 C CA . PRO B 1 445 ? -3.916 -14.133 -23.141 1 81.56 445 PRO B CA 1
ATOM 7944 C C . PRO B 1 445 ? -3.854 -13.281 -24.391 1 81.56 445 PRO B C 1
ATOM 7946 O O . PRO B 1 445 ? -2.912 -12.508 -24.578 1 81.56 445 PRO B O 1
ATOM 7949 N N . PHE B 1 446 ? -4.785 -13.5 -25.344 1 87.88 446 PHE B N 1
ATOM 7950 C CA . PHE B 1 446 ? -4.949 -12.711 -26.547 1 87.88 446 PHE B CA 1
ATOM 7951 C C . PHE B 1 446 ? -6.406 -12.312 -26.75 1 87.88 446 PHE B C 1
ATOM 7953 O O . PHE B 1 446 ? -7.312 -13.023 -26.312 1 87.88 446 PHE B O 1
ATOM 7960 N N . PRO B 1 447 ? -6.625 -11.203 -27.422 1 88.38 447 PRO B N 1
ATOM 7961 C CA . PRO B 1 447 ? -8.008 -10.805 -27.688 1 88.38 447 PRO B CA 1
ATOM 7962 C C . PRO B 1 447 ? -8.672 -11.648 -28.781 1 88.38 447 PRO B C 1
ATOM 7964 O O . PRO B 1 447 ? -7.988 -12.398 -29.484 1 88.38 447 PRO B O 1
ATOM 7967 N N . SER B 1 448 ? -9.984 -11.523 -28.859 1 92.56 448 SER B N 1
ATOM 7968 C CA . SER B 1 448 ? -10.742 -12.164 -29.922 1 92.56 448 SER B CA 1
ATOM 7969 C C . SER B 1 448 ? -10.469 -11.5 -31.281 1 92.56 448 SER B C 1
ATOM 7971 O O . SER B 1 448 ? -10 -10.359 -31.328 1 92.56 448 SER B O 1
ATOM 7973 N N . SER B 1 449 ? -10.688 -12.297 -32.219 1 94.31 449 SER B N 1
ATOM 7974 C CA . SER B 1 449 ? -10.555 -11.836 -33.594 1 94.31 449 SER B CA 1
ATOM 7975 C C . SER B 1 449 ? -11.891 -11.945 -34.344 1 94.31 449 SER B C 1
ATOM 7977 O O . SER B 1 449 ? -12.758 -12.727 -33.969 1 94.31 449 SER B O 1
ATOM 7979 N N . VAL B 1 450 ? -12.047 -11.102 -35.312 1 95 450 VAL B N 1
ATOM 7980 C CA . VAL B 1 450 ? -13.211 -11.188 -36.188 1 95 450 VAL B CA 1
ATOM 7981 C C . VAL B 1 450 ? -12.766 -11.562 -37.594 1 95 450 VAL B C 1
ATOM 7983 O O . VAL B 1 450 ? -11.953 -10.867 -38.219 1 95 450 VAL B O 1
ATOM 7986 N N . VAL B 1 451 ? -13.297 -12.727 -38.062 1 94.88 451 VAL B N 1
ATOM 7987 C CA . VAL B 1 451 ? -13.039 -13.188 -39.406 1 94.88 451 VAL B CA 1
ATOM 7988 C C . VAL B 1 451 ? -14.359 -13.531 -40.094 1 94.88 451 VAL B C 1
ATOM 7990 O O . VAL B 1 451 ? -15.125 -14.367 -39.625 1 94.88 451 VAL B O 1
ATOM 7993 N N . ASP B 1 452 ? -14.609 -12.828 -41.219 1 93.06 452 ASP B N 1
ATOM 7994 C CA . ASP B 1 452 ? -15.828 -13.031 -42 1 93.06 452 ASP B CA 1
ATOM 7995 C C . ASP B 1 452 ? -17.062 -12.945 -41.094 1 93.06 452 ASP B C 1
ATOM 7997 O O . ASP B 1 452 ? -17.938 -13.805 -41.156 1 93.06 452 ASP B O 1
ATOM 8001 N N . GLY B 1 453 ? -17.109 -12.047 -40.125 1 92.62 453 GLY B N 1
ATOM 8002 C CA . GLY B 1 453 ? -18.25 -11.758 -39.281 1 92.62 453 GLY B CA 1
ATOM 8003 C C . GLY B 1 453 ? -18.344 -12.672 -38.094 1 92.62 453 GLY B C 1
ATOM 8004 O O . GLY B 1 453 ? -19.234 -12.508 -37.25 1 92.62 453 GLY B O 1
ATOM 8005 N N . LYS B 1 454 ? -17.453 -13.609 -38.031 1 91.88 454 LYS B N 1
ATOM 8006 C CA . LYS B 1 454 ? -17.453 -14.531 -36.875 1 91.88 454 LYS B CA 1
ATOM 8007 C C . LYS B 1 454 ? -16.406 -14.133 -35.844 1 91.88 454 LYS B C 1
ATOM 8009 O O . LYS B 1 454 ? -15.281 -13.789 -36.219 1 91.88 454 LYS B O 1
ATOM 8014 N N . VAL B 1 455 ? -16.812 -14.148 -34.594 1 92.88 455 VAL B N 1
ATOM 8015 C CA . VAL B 1 455 ? -15.883 -13.867 -33.5 1 92.88 455 VAL B CA 1
ATOM 8016 C C . VAL B 1 455 ? -15.164 -15.148 -33.094 1 92.88 455 VAL B C 1
ATOM 8018 O O . VAL B 1 455 ? -15.805 -16.156 -32.812 1 92.88 455 VAL B O 1
ATOM 8021 N N . LEU B 1 456 ? -13.875 -15.156 -33.219 1 92.5 456 LEU B N 1
ATOM 8022 C CA . LEU B 1 456 ? -13.023 -16.281 -32.812 1 92.5 456 LEU B CA 1
ATOM 8023 C C . LEU B 1 456 ? -12.125 -15.906 -31.656 1 92.5 456 LEU B C 1
ATOM 8025 O O . LEU B 1 456 ? -11.484 -14.852 -31.656 1 92.5 456 LEU B O 1
ATOM 8029 N N . SER B 1 457 ? -12.148 -16.734 -30.594 1 91.56 457 SER B N 1
ATOM 8030 C CA . SER B 1 457 ? -11.305 -16.5 -29.438 1 91.56 457 SER B CA 1
ATOM 8031 C C . SER B 1 457 ? -10.32 -17.641 -29.219 1 91.56 457 SER B C 1
ATOM 8033 O O . SER B 1 457 ? -10.727 -18.812 -29.141 1 91.56 457 SER B O 1
ATOM 8035 N N . PRO B 1 458 ? -9.086 -17.312 -29.203 1 92.94 458 PRO B N 1
ATOM 8036 C CA . PRO B 1 458 ? -8.141 -18.375 -28.875 1 92.94 458 PRO B CA 1
ATOM 8037 C C . PRO B 1 458 ? -8.297 -18.891 -27.453 1 92.94 458 PRO B C 1
ATOM 8039 O O . PRO B 1 458 ? -8.594 -18.109 -26.531 1 92.94 458 PRO B O 1
ATOM 8042 N N . ALA B 1 459 ? -8.125 -20.203 -27.328 1 91.88 459 ALA B N 1
ATOM 8043 C CA . ALA B 1 459 ? -8.039 -20.75 -25.984 1 91.88 459 ALA B CA 1
ATOM 8044 C C . ALA B 1 459 ? -6.688 -20.438 -25.344 1 91.88 459 ALA B C 1
ATOM 8046 O O . ALA B 1 459 ? -5.75 -20.031 -26.031 1 91.88 459 ALA B O 1
ATOM 8047 N N . GLN B 1 460 ? -6.688 -20.547 -24.047 1 88.38 460 GLN B N 1
ATOM 8048 C CA . GLN B 1 460 ? -5.434 -20.359 -23.328 1 88.38 460 GLN B CA 1
ATOM 8049 C C . GLN B 1 460 ? -5.102 -21.562 -22.469 1 88.38 460 GLN B C 1
ATOM 8051 O O . GLN B 1 460 ? -5.898 -21.953 -21.609 1 88.38 460 GLN B O 1
ATOM 8056 N N . GLY B 1 461 ? -4 -22.188 -22.781 1 90.12 461 GLY B N 1
ATOM 8057 C CA . GLY B 1 461 ? -3.502 -23.25 -21.922 1 90.12 461 GLY B CA 1
ATOM 8058 C C . GLY B 1 461 ? -2.83 -22.734 -20.672 1 90.12 461 GLY B C 1
ATOM 8059 O O . GLY B 1 461 ? -1.626 -22.469 -20.656 1 90.12 461 GLY B O 1
ATOM 8060 N N . ASN B 1 462 ? -3.541 -22.672 -19.578 1 88.94 462 ASN B N 1
ATOM 8061 C CA . ASN B 1 462 ? -3.053 -22.172 -18.297 1 88.94 462 ASN B CA 1
ATOM 8062 C C . ASN B 1 462 ? -2.924 -23.281 -17.266 1 88.94 462 ASN B C 1
ATOM 8064 O O . ASN B 1 462 ? -3.916 -23.922 -16.922 1 88.94 462 ASN B O 1
ATOM 8068 N N . ASN B 1 463 ? -1.73 -23.438 -16.781 1 92 463 ASN B N 1
ATOM 8069 C CA . ASN B 1 463 ? -1.491 -24.516 -15.828 1 92 463 ASN B CA 1
ATOM 8070 C C . ASN B 1 463 ? -2.328 -24.359 -14.562 1 92 463 ASN B C 1
ATOM 8072 O O . ASN B 1 463 ? -2.467 -25.297 -13.781 1 92 463 ASN B O 1
ATOM 8076 N N . LEU B 1 464 ? -2.961 -23.25 -14.43 1 94.5 464 LEU B N 1
ATOM 8077 C CA . LEU B 1 464 ? -3.857 -22.984 -13.305 1 94.5 464 LEU B CA 1
ATOM 8078 C C . LEU B 1 464 ? -4.996 -24 -13.273 1 94.5 464 LEU B C 1
ATOM 8080 O O . LEU B 1 464 ? -5.562 -24.281 -12.219 1 94.5 464 LEU B O 1
ATOM 8084 N N . TYR B 1 465 ? -5.258 -24.594 -14.414 1 96.25 465 TYR B N 1
ATOM 8085 C CA . TYR B 1 465 ? -6.336 -25.578 -14.484 1 96.25 465 TYR B CA 1
ATOM 8086 C C . TYR B 1 465 ? -5.883 -26.922 -13.93 1 96.25 465 TYR B C 1
ATOM 8088 O O . TYR B 1 465 ? -6.707 -27.812 -13.68 1 96.25 465 TYR B O 1
ATOM 8096 N N . ILE B 1 466 ? -4.574 -27.062 -13.68 1 97.75 466 ILE B N 1
ATOM 8097 C CA . ILE B 1 466 ? -4.047 -28.391 -13.367 1 97.75 466 ILE B CA 1
ATOM 8098 C C . ILE B 1 466 ? -3.467 -28.391 -11.953 1 97.75 466 ILE B C 1
ATOM 8100 O O . ILE B 1 466 ? -4.008 -29.031 -11.055 1 97.75 466 ILE B O 1
ATOM 8104 N N . PHE B 1 467 ? -2.488 -27.562 -11.656 1 98.38 467 PHE B N 1
ATOM 8105 C CA . PHE B 1 467 ? -1.632 -27.75 -10.492 1 98.38 467 PHE B CA 1
ATOM 8106 C C . PHE B 1 467 ? -2.412 -27.516 -9.203 1 98.38 467 PHE B C 1
ATOM 8108 O O . PHE B 1 467 ? -2.148 -28.156 -8.188 1 98.38 467 PHE B O 1
ATOM 8115 N N . PRO B 1 468 ? -3.344 -26.562 -9.141 1 98.44 468 PRO B N 1
ATOM 8116 C CA . PRO B 1 468 ? -4.074 -26.453 -7.879 1 98.44 468 PRO B CA 1
ATOM 8117 C C . PRO B 1 468 ? -4.828 -27.734 -7.516 1 98.44 468 PRO B C 1
ATOM 8119 O O . PRO B 1 468 ? -4.805 -28.156 -6.359 1 98.44 468 PRO B O 1
ATOM 8122 N N . GLY B 1 469 ? -5.508 -28.312 -8.531 1 98.75 469 GLY B N 1
ATOM 8123 C CA . GLY B 1 469 ? -6.227 -29.547 -8.297 1 98.75 469 GLY B CA 1
ATOM 8124 C C . GLY B 1 469 ? -5.312 -30.703 -7.938 1 98.75 469 GLY B C 1
ATOM 8125 O O . GLY B 1 469 ? -5.621 -31.484 -7.035 1 98.75 469 GLY B O 1
ATOM 8126 N N . VAL B 1 470 ? -4.219 -30.812 -8.664 1 98.75 470 VAL B N 1
ATOM 8127 C CA . VAL B 1 470 ? -3.244 -31.859 -8.391 1 98.75 470 VAL B CA 1
ATOM 8128 C C . VAL B 1 470 ? -2.689 -31.703 -6.977 1 98.75 470 VAL B C 1
ATOM 8130 O O . VAL B 1 470 ? -2.637 -32.656 -6.211 1 98.75 470 VAL B O 1
ATOM 8133 N N . GLY B 1 471 ? -2.311 -30.469 -6.66 1 98.75 471 GLY B N 1
ATOM 8134 C CA . GLY B 1 471 ? -1.815 -30.203 -5.316 1 98.75 471 GLY B CA 1
ATOM 8135 C C . GLY B 1 471 ? -2.812 -30.562 -4.23 1 98.75 471 GLY B C 1
ATOM 8136 O O . GLY B 1 471 ? -2.467 -31.234 -3.26 1 98.75 471 GLY B O 1
ATOM 8137 N N . LEU B 1 472 ? -4.07 -30.109 -4.398 1 98.75 472 LEU B N 1
ATOM 8138 C CA . LEU B 1 472 ? -5.125 -30.391 -3.434 1 98.75 472 LEU B CA 1
ATOM 8139 C C . LEU B 1 472 ? -5.34 -31.891 -3.275 1 98.75 472 LEU B C 1
ATOM 8141 O O . LEU B 1 472 ? -5.426 -32.375 -2.154 1 98.75 472 LEU B O 1
ATOM 8145 N N . GLY B 1 473 ? -5.434 -32.594 -4.414 1 98.75 473 GLY B N 1
ATOM 8146 C CA . GLY B 1 473 ? -5.602 -34.031 -4.371 1 98.75 473 GLY B CA 1
ATOM 8147 C C . GLY B 1 473 ? -4.48 -34.75 -3.637 1 98.75 473 GLY B C 1
ATOM 8148 O O . GLY B 1 473 ? -4.734 -35.625 -2.822 1 98.75 473 GLY B O 1
ATOM 8149 N N . CYS B 1 474 ? -3.283 -34.375 -3.865 1 98.69 474 CYS B N 1
ATOM 8150 C CA . CYS B 1 474 ? -2.117 -35 -3.268 1 98.69 474 CYS B CA 1
ATOM 8151 C C . CYS B 1 474 ? -2.016 -34.688 -1.783 1 98.69 474 CYS B C 1
ATOM 8153 O O . CYS B 1 474 ? -1.567 -35.5 -0.99 1 98.69 474 CYS B O 1
ATOM 8155 N N . VAL B 1 475 ? -2.361 -33.438 -1.406 1 98.38 475 VAL B N 1
ATOM 8156 C CA . VAL B 1 475 ? -2.383 -33.062 0.002 1 98.38 475 VAL B CA 1
ATOM 8157 C C . VAL B 1 475 ? -3.359 -33.938 0.766 1 98.38 475 VAL B C 1
ATOM 8159 O O . VAL B 1 475 ? -3.068 -34.375 1.883 1 98.38 475 VAL B O 1
ATOM 8162 N N . ILE B 1 476 ? -4.52 -34.219 0.183 1 98.44 476 ILE B N 1
ATOM 8163 C CA . ILE B 1 476 ? -5.566 -34.969 0.836 1 98.44 476 ILE B CA 1
ATOM 8164 C C . ILE B 1 476 ? -5.18 -36.469 0.844 1 98.44 476 ILE B C 1
ATOM 8166 O O . ILE B 1 476 ? -5.297 -37.125 1.87 1 98.44 476 ILE B O 1
ATOM 8170 N N . ALA B 1 477 ? -4.648 -36.938 -0.287 1 98.44 477 ALA B N 1
ATOM 8171 C CA . ALA B 1 477 ? -4.32 -38.375 -0.433 1 98.44 477 ALA B CA 1
ATOM 8172 C C . ALA B 1 477 ? -3.062 -38.719 0.354 1 98.44 477 ALA B C 1
ATOM 8174 O O . ALA B 1 477 ? -2.885 -39.875 0.764 1 98.44 477 ALA B O 1
ATOM 8175 N N . GLN B 1 478 ? -2.17 -37.781 0.467 1 97.88 478 GLN B N 1
ATOM 8176 C CA . GLN B 1 478 ? -0.909 -37.938 1.184 1 97.88 478 GLN B CA 1
ATOM 8177 C C . GLN B 1 478 ? -0.087 -39.062 0.605 1 97.88 478 GLN B C 1
ATOM 8179 O O . GLN B 1 478 ? 0.388 -39.938 1.346 1 97.88 478 GLN B O 1
ATOM 8184 N N . SER B 1 479 ? 0.013 -39.125 -0.704 1 97.75 479 SER B N 1
ATOM 8185 C CA . SER B 1 479 ? 0.873 -40.094 -1.361 1 97.75 479 SER B CA 1
ATOM 8186 C C . SER B 1 479 ? 2.34 -39.875 -1.013 1 97.75 479 SER B C 1
ATOM 8188 O O . SER B 1 479 ? 2.758 -38.719 -0.789 1 97.75 479 SER B O 1
ATOM 8190 N N . PRO B 1 480 ? 3.148 -40.906 -0.892 1 97.19 480 PRO B N 1
ATOM 8191 C CA . PRO B 1 480 ? 4.562 -40.719 -0.565 1 97.19 480 PRO B CA 1
ATOM 8192 C C . PRO B 1 480 ? 5.316 -39.938 -1.633 1 97.19 480 PRO B C 1
ATOM 8194 O O . PRO B 1 480 ? 6.316 -39.281 -1.33 1 97.19 480 PRO B O 1
ATOM 8197 N N . TYR B 1 481 ? 4.949 -40.094 -2.846 1 97.69 481 TYR B N 1
ATOM 8198 C CA . TYR B 1 481 ? 5.461 -39.344 -3.984 1 97.69 481 TYR B CA 1
ATOM 8199 C C . TYR B 1 481 ? 4.367 -39.094 -5.02 1 97.69 481 TYR B C 1
ATOM 8201 O O . TYR B 1 481 ? 3.244 -39.594 -4.863 1 97.69 481 TYR B O 1
ATOM 8209 N N . ILE B 1 482 ? 4.594 -38.344 -6.086 1 98 482 ILE B N 1
ATOM 8210 C CA . ILE B 1 482 ? 3.6 -38 -7.102 1 98 482 ILE B CA 1
ATOM 8211 C C . ILE B 1 482 ? 4.02 -38.594 -8.445 1 98 482 ILE B C 1
ATOM 8213 O O . ILE B 1 482 ? 4.895 -38.062 -9.125 1 98 482 ILE B O 1
ATOM 8217 N N . PRO B 1 483 ? 3.381 -39.625 -8.812 1 95.44 483 PRO B N 1
ATOM 8218 C CA . PRO B 1 483 ? 3.762 -40.281 -10.062 1 95.44 483 PRO B CA 1
ATOM 8219 C C . PRO B 1 483 ? 3.279 -39.531 -11.297 1 95.44 483 PRO B C 1
ATOM 8221 O O . PRO B 1 483 ? 2.338 -38.719 -11.211 1 95.44 483 PRO B O 1
ATOM 8224 N N . GLN B 1 484 ? 3.891 -39.812 -12.438 1 90.5 484 GLN B N 1
ATOM 8225 C CA . GLN B 1 484 ? 3.557 -39.156 -13.711 1 90.5 484 GLN B CA 1
ATOM 8226 C C . GLN B 1 484 ? 2.1 -39.406 -14.086 1 90.5 484 GLN B C 1
ATOM 8228 O O . GLN B 1 484 ? 1.452 -38.562 -14.695 1 90.5 484 GLN B O 1
ATOM 8233 N N . GLU B 1 485 ? 1.553 -40.531 -13.688 1 92.06 485 GLU B N 1
ATOM 8234 C CA . GLU B 1 485 ? 0.188 -40.969 -13.992 1 92.06 485 GLU B CA 1
ATOM 8235 C C . GLU B 1 485 ? -0.829 -39.969 -13.453 1 92.06 485 GLU B C 1
ATOM 8237 O O . GLU B 1 485 ? -1.902 -39.781 -14.031 1 92.06 485 GLU B O 1
ATOM 8242 N N . VAL B 1 486 ? -0.476 -39.344 -12.43 1 96.62 486 VAL B N 1
ATOM 8243 C CA . VAL B 1 486 ? -1.338 -38.344 -11.805 1 96.62 486 VAL B CA 1
ATOM 8244 C C . VAL B 1 486 ? -1.617 -37.219 -12.797 1 96.62 486 VAL B C 1
ATOM 8246 O O . VAL B 1 486 ? -2.74 -36.719 -12.875 1 96.62 486 VAL B O 1
ATOM 8249 N N . PHE B 1 487 ? -0.661 -36.844 -13.547 1 96 487 PHE B N 1
ATOM 8250 C CA . PHE B 1 487 ? -0.812 -35.719 -14.477 1 96 487 PHE B CA 1
ATOM 8251 C C . PHE B 1 487 ? -1.573 -36.156 -15.719 1 96 487 PHE B C 1
ATOM 8253 O O . PHE B 1 487 ? -2.293 -35.344 -16.328 1 96 487 PHE B O 1
ATOM 8260 N N . VAL B 1 488 ? -1.451 -37.344 -16.125 1 93.75 488 VAL B N 1
ATOM 8261 C CA . VAL B 1 488 ? -2.279 -37.875 -17.203 1 93.75 488 VAL B CA 1
ATOM 8262 C C . VAL B 1 488 ? -3.748 -37.875 -16.781 1 93.75 488 VAL B C 1
ATOM 8264 O O . VAL B 1 488 ? -4.613 -37.438 -17.547 1 93.75 488 VAL B O 1
ATOM 8267 N N . THR B 1 489 ? -3.943 -38.312 -15.555 1 96.25 489 THR B N 1
ATOM 8268 C CA . THR B 1 489 ? -5.289 -38.312 -15 1 96.25 489 THR B CA 1
ATOM 8269 C C . THR B 1 489 ? -5.844 -36.906 -14.922 1 96.25 489 THR B C 1
ATOM 8271 O O . THR B 1 489 ? -7.016 -36.656 -15.234 1 96.25 489 THR B O 1
ATOM 8274 N N . ALA B 1 490 ? -5.051 -35.969 -14.469 1 97.69 490 ALA B N 1
ATOM 8275 C CA . ALA B 1 490 ? -5.465 -34.594 -14.375 1 97.69 490 ALA B CA 1
ATOM 8276 C C . ALA B 1 490 ? -5.84 -34.031 -15.742 1 97.69 490 ALA B C 1
ATOM 8278 O O . ALA B 1 490 ? -6.824 -33.281 -15.875 1 97.69 490 ALA B O 1
ATOM 8279 N N . ALA B 1 491 ? -5.043 -34.312 -16.766 1 95.81 491 ALA B N 1
ATOM 8280 C CA . ALA B 1 491 ? -5.32 -33.875 -18.125 1 95.81 491 ALA B CA 1
ATOM 8281 C C . ALA B 1 491 ? -6.668 -34.406 -18.609 1 95.81 491 ALA B C 1
ATOM 8283 O O . ALA B 1 491 ? -7.453 -33.656 -19.203 1 95.81 491 ALA B O 1
ATOM 8284 N N . LEU B 1 492 ? -6.891 -35.656 -18.344 1 93.88 492 LEU B N 1
ATOM 8285 C CA . LEU B 1 492 ? -8.148 -36.25 -18.75 1 93.88 492 LEU B CA 1
ATOM 8286 C C . LEU B 1 492 ? -9.328 -35.625 -18.016 1 93.88 492 LEU B C 1
ATOM 8288 O O . LEU B 1 492 ? -10.359 -35.344 -18.625 1 93.88 492 LEU B O 1
ATOM 8292 N N . ALA B 1 493 ? -9.164 -35.438 -16.734 1 96.06 493 ALA B N 1
ATOM 8293 C CA . ALA B 1 493 ? -10.211 -34.812 -15.945 1 96.06 493 ALA B CA 1
ATOM 8294 C C . ALA B 1 493 ? -10.555 -33.438 -16.516 1 96.06 493 ALA B C 1
ATOM 8296 O O . ALA B 1 493 ? -11.727 -33.094 -16.656 1 96.06 493 ALA B O 1
ATOM 8297 N N . LEU B 1 494 ? -9.531 -32.656 -16.797 1 96.19 494 LEU B N 1
ATOM 8298 C CA . LEU B 1 494 ? -9.734 -31.297 -17.328 1 96.19 494 LEU B CA 1
ATOM 8299 C C . LEU B 1 494 ? -10.453 -31.359 -18.672 1 96.19 494 LEU B C 1
ATOM 8301 O O . LEU B 1 494 ? -11.383 -30.578 -18.922 1 96.19 494 LEU B O 1
ATOM 8305 N N . SER B 1 495 ? -10.047 -32.219 -19.547 1 92 495 SER B N 1
ATOM 8306 C CA . SER B 1 495 ? -10.625 -32.312 -20.891 1 92 495 SER B CA 1
ATOM 8307 C C . SER B 1 495 ? -12.109 -32.656 -20.828 1 92 495 SER B C 1
ATOM 8309 O O . SER B 1 495 ? -12.891 -32.219 -21.672 1 92 495 SER B O 1
ATOM 8311 N N . ARG B 1 496 ? -12.516 -33.312 -19.812 1 92.25 496 ARG B N 1
ATOM 8312 C CA . ARG B 1 496 ? -13.891 -33.812 -19.688 1 92.25 496 ARG B CA 1
ATOM 8313 C C . ARG B 1 496 ? -14.797 -32.719 -19.109 1 92.25 496 ARG B C 1
ATOM 8315 O O . ARG B 1 496 ? -16.016 -32.812 -19.172 1 92.25 496 ARG B O 1
ATOM 8322 N N . LEU B 1 497 ? -14.258 -31.734 -18.594 1 94 497 LEU B N 1
ATOM 8323 C CA . LEU B 1 497 ? -15.047 -30.688 -17.969 1 94 497 LEU B CA 1
ATOM 8324 C C . LEU B 1 497 ? -15.609 -29.734 -19 1 94 497 LEU B C 1
ATOM 8326 O O . LEU B 1 497 ? -16.438 -28.875 -18.688 1 94 497 LEU B O 1
ATOM 8330 N N . VAL B 1 498 ? -15.172 -29.812 -20.203 1 90.31 498 VAL B N 1
ATOM 8331 C CA . VAL B 1 498 ? -15.781 -29.062 -21.297 1 90.31 498 VAL B CA 1
ATOM 8332 C C . VAL B 1 498 ? -16.734 -29.969 -22.078 1 90.31 498 VAL B C 1
ATOM 8334 O O . VAL B 1 498 ? -16.344 -31.031 -22.562 1 90.31 498 VAL B O 1
ATOM 8337 N N . ASP B 1 499 ? -17.953 -29.5 -22.156 1 85.5 499 ASP B N 1
ATOM 8338 C CA . ASP B 1 499 ? -18.938 -30.281 -22.906 1 85.5 499 ASP B CA 1
ATOM 8339 C C . ASP B 1 499 ? -18.5 -30.453 -24.359 1 85.5 499 ASP B C 1
ATOM 8341 O O . ASP B 1 499 ? -18.078 -29.5 -25.016 1 85.5 499 ASP B O 1
ATOM 8345 N N . THR B 1 500 ? -18.719 -31.625 -24.844 1 79.19 500 THR B N 1
ATOM 8346 C CA . THR B 1 500 ? -18.281 -31.953 -26.188 1 79.19 500 THR B CA 1
ATOM 8347 C C . THR B 1 500 ? -19.016 -31.109 -27.219 1 79.19 500 THR B C 1
ATOM 8349 O O . THR B 1 500 ? -18.438 -30.688 -28.219 1 79.19 500 THR B O 1
ATOM 8352 N N . GLU B 1 501 ? -20.188 -30.844 -26.922 1 79.56 501 GLU B N 1
ATOM 8353 C CA . GLU B 1 501 ? -20.969 -30.047 -27.844 1 79.56 501 GLU B CA 1
ATOM 8354 C C . GLU B 1 501 ? -20.469 -28.609 -27.891 1 79.56 501 GLU B C 1
ATOM 8356 O O . GLU B 1 501 ? -20.438 -27.984 -28.953 1 79.56 501 GLU B O 1
ATOM 8361 N N . VAL B 1 502 ? -20.094 -28.188 -26.75 1 76.44 502 VAL B N 1
ATOM 8362 C CA . VAL B 1 502 ? -19.562 -26.828 -26.656 1 76.44 502 VAL B CA 1
ATOM 8363 C C . VAL B 1 502 ? -18.203 -26.75 -27.359 1 76.44 502 VAL B C 1
ATOM 8365 O O . VAL B 1 502 ? -17.922 -25.781 -28.062 1 76.44 502 VAL B O 1
ATOM 8368 N N . VAL B 1 503 ? -17.438 -27.703 -27.219 1 76.81 503 VAL B N 1
ATOM 8369 C CA . VAL B 1 503 ? -16.141 -27.797 -27.891 1 76.81 503 VAL B CA 1
ATOM 8370 C C . VAL B 1 503 ? -16.344 -27.75 -29.406 1 76.81 503 VAL B C 1
ATOM 8372 O O . VAL B 1 503 ? -15.688 -26.969 -30.109 1 76.81 503 VAL B O 1
ATOM 8375 N N . LEU B 1 504 ? -17.234 -28.484 -29.859 1 72.5 504 LEU B N 1
ATOM 8376 C CA . LEU B 1 504 ? -17.453 -28.609 -31.297 1 72.5 504 LEU B CA 1
ATOM 8377 C C . LEU B 1 504 ? -18.094 -27.344 -31.859 1 72.5 504 LEU B C 1
ATOM 8379 O O . LEU B 1 504 ? -17.719 -26.875 -32.938 1 72.5 504 LEU B O 1
ATOM 8383 N N . ALA B 1 505 ? -19.016 -26.828 -31.062 1 72.25 505 ALA B N 1
ATOM 8384 C CA . ALA B 1 505 ? -19.812 -25.703 -31.562 1 72.25 505 ALA B CA 1
ATOM 8385 C C . ALA B 1 505 ? -19.047 -24.391 -31.422 1 72.25 505 ALA B C 1
ATOM 8387 O O . ALA B 1 505 ? -19.109 -23.531 -32.312 1 72.25 505 ALA B O 1
ATOM 8388 N N . GLU B 1 506 ? -18.266 -24.297 -30.344 1 76.06 506 GLU B N 1
ATOM 8389 C CA . GLU B 1 506 ? -17.688 -22.984 -30.031 1 76.06 506 GLU B CA 1
ATOM 8390 C C . GLU B 1 506 ? -16.172 -23.016 -30.125 1 76.06 506 GLU B C 1
ATOM 8392 O O . GLU B 1 506 ? -15.523 -21.969 -30.172 1 76.06 506 GLU B O 1
ATOM 8397 N N . GLY B 1 507 ? -15.656 -24.219 -30.234 1 76.69 507 GLY B N 1
ATOM 8398 C CA . GLY B 1 507 ? -14.211 -24.344 -30.312 1 76.69 507 GLY B CA 1
ATOM 8399 C C . GLY B 1 507 ? -13.516 -24.047 -28.984 1 76.69 507 GLY B C 1
ATOM 8400 O O . GLY B 1 507 ? -12.328 -23.719 -28.969 1 76.69 507 GLY B O 1
ATOM 8401 N N . LYS B 1 508 ? -14.281 -24.188 -27.922 1 86.12 508 LYS B N 1
ATOM 8402 C CA . LYS B 1 508 ? -13.695 -23.984 -26.609 1 86.12 508 LYS B CA 1
ATOM 8403 C C . LYS B 1 508 ? -12.922 -25.219 -26.141 1 86.12 508 LYS B C 1
ATOM 8405 O O . LYS B 1 508 ? -13.492 -26.312 -26.047 1 86.12 508 LYS B O 1
ATOM 8410 N N . LEU B 1 509 ? -11.703 -25.016 -25.859 1 92.94 509 LEU B N 1
ATOM 8411 C CA . LEU B 1 509 ? -10.852 -26.156 -25.547 1 92.94 509 LEU B CA 1
ATOM 8412 C C . LEU B 1 509 ? -10.734 -26.359 -24.031 1 92.94 509 LEU B C 1
ATOM 8414 O O . LEU B 1 509 ? -10.359 -27.438 -23.578 1 92.94 509 LEU B O 1
ATOM 8418 N N . TYR B 1 510 ? -10.945 -25.344 -23.25 1 94.38 510 TYR B N 1
ATOM 8419 C CA . TYR B 1 510 ? -10.836 -25.359 -21.797 1 94.38 510 TYR B CA 1
ATOM 8420 C C . TYR B 1 510 ? -12.086 -24.766 -21.141 1 94.38 510 TYR B C 1
ATOM 8422 O O . TYR B 1 510 ? -12.828 -24.016 -21.781 1 94.38 510 TYR B O 1
ATOM 8430 N N . PRO B 1 511 ? -12.352 -25.078 -19.922 1 92.69 511 PRO B N 1
ATOM 8431 C CA . PRO B 1 511 ? -13.438 -24.406 -19.203 1 92.69 511 PRO B CA 1
ATOM 8432 C C . PRO B 1 511 ? -13.141 -22.922 -18.938 1 92.69 511 PRO B C 1
ATOM 8434 O O . PRO B 1 511 ? -12.016 -22.469 -19.156 1 92.69 511 PRO B O 1
ATOM 8437 N N . SER B 1 512 ? -14.234 -22.266 -18.5 1 89.31 512 SER B N 1
ATOM 8438 C CA . SER B 1 512 ? -14.062 -20.859 -18.156 1 89.31 512 SER B CA 1
ATOM 8439 C C . SER B 1 512 ? -13.188 -20.688 -16.922 1 89.31 512 SER B C 1
ATOM 8441 O O . SER B 1 512 ? -13.258 -21.484 -15.992 1 89.31 512 SER B O 1
ATOM 8443 N N . ILE B 1 513 ? -12.453 -19.688 -16.922 1 88 513 ILE B N 1
ATOM 8444 C CA . ILE B 1 513 ? -11.547 -19.391 -15.812 1 88 513 ILE B CA 1
ATOM 8445 C C . ILE B 1 513 ? -12.352 -19.094 -14.547 1 88 513 ILE B C 1
ATOM 8447 O O . ILE B 1 513 ? -11.867 -19.297 -13.43 1 88 513 ILE B O 1
ATOM 8451 N N . ASP B 1 514 ? -13.617 -18.641 -14.664 1 89.38 514 ASP B N 1
ATOM 8452 C CA . ASP B 1 514 ? -14.5 -18.359 -13.539 1 89.38 514 ASP B CA 1
ATOM 8453 C C . ASP B 1 514 ? -14.82 -19.625 -12.758 1 89.38 514 ASP B C 1
ATOM 8455 O O . ASP B 1 514 ? -15.211 -19.562 -11.594 1 89.38 514 ASP B O 1
ATOM 8459 N N . GLY B 1 515 ? -14.602 -20.75 -13.414 1 92.06 515 GLY B N 1
ATOM 8460 C CA . GLY B 1 515 ? -14.922 -22.016 -12.781 1 92.06 515 GLY B CA 1
ATOM 8461 C C . GLY B 1 515 ? -13.695 -22.75 -12.273 1 92.06 515 GLY B C 1
ATOM 8462 O O . GLY B 1 515 ? -13.734 -23.969 -12.078 1 92.06 515 GLY B O 1
ATOM 8463 N N . VAL B 1 516 ? -12.68 -22.047 -12.031 1 94.31 516 VAL B N 1
ATOM 8464 C CA . VAL B 1 516 ? -11.398 -22.672 -11.742 1 94.31 516 VAL B CA 1
ATOM 8465 C C . VAL B 1 516 ? -11.5 -23.484 -10.445 1 94.31 516 VAL B C 1
ATOM 8467 O O . VAL B 1 516 ? -10.867 -24.531 -10.312 1 94.31 516 VAL B O 1
ATOM 8470 N N . ARG B 1 517 ? -12.234 -23.078 -9.492 1 96.75 517 ARG B N 1
ATOM 8471 C CA . ARG B 1 517 ? -12.391 -23.812 -8.242 1 96.75 517 ARG B CA 1
ATOM 8472 C C . ARG B 1 517 ? -13.094 -25.156 -8.484 1 96.75 517 ARG B C 1
ATOM 8474 O O . ARG B 1 517 ? -12.695 -26.172 -7.922 1 96.75 517 ARG B O 1
ATOM 8481 N N . ASN B 1 518 ? -14.133 -25.047 -9.328 1 96.88 518 ASN B N 1
ATOM 8482 C CA . ASN B 1 518 ? -14.812 -26.281 -9.711 1 96.88 518 ASN B CA 1
ATOM 8483 C C . ASN B 1 518 ? -13.875 -27.219 -10.461 1 96.88 518 ASN B C 1
ATOM 8485 O O . ASN B 1 518 ? -13.883 -28.422 -10.227 1 96.88 518 ASN B O 1
ATOM 8489 N N . VAL B 1 519 ? -13.117 -26.688 -11.336 1 97.31 519 VAL B N 1
ATOM 8490 C CA . VAL B 1 519 ? -12.133 -27.469 -12.086 1 97.31 519 VAL B CA 1
ATOM 8491 C C . VAL B 1 519 ? -11.156 -28.125 -11.117 1 97.31 519 VAL B C 1
ATOM 8493 O O . VAL B 1 519 ? -10.883 -29.328 -11.219 1 97.31 519 VAL B O 1
ATOM 8496 N N . SER B 1 520 ? -10.617 -27.344 -10.164 1 98.38 520 SER B N 1
ATOM 8497 C CA . SER B 1 520 ? -9.664 -27.859 -9.18 1 98.38 520 SER B CA 1
ATOM 8498 C C . SER B 1 520 ? -10.273 -29 -8.359 1 98.38 520 SER B C 1
ATOM 8500 O O . SER B 1 520 ? -9.602 -29.984 -8.07 1 98.38 520 SER B O 1
ATOM 8502 N N . MET B 1 521 ? -11.516 -28.812 -8.008 1 98.5 521 MET B N 1
ATOM 8503 C CA . MET B 1 521 ? -12.211 -29.844 -7.23 1 98.5 521 MET B CA 1
ATOM 8504 C C . MET B 1 521 ? -12.281 -31.156 -8 1 98.5 521 MET B C 1
ATOM 8506 O O . MET B 1 521 ? -11.906 -32.219 -7.477 1 98.5 521 MET B O 1
ATOM 8510 N N . HIS B 1 522 ? -12.68 -31.094 -9.25 1 98.12 522 HIS B N 1
ATOM 8511 C CA . HIS B 1 522 ? -12.836 -32.312 -10.062 1 98.12 522 HIS B CA 1
ATOM 8512 C C . HIS B 1 522 ? -11.484 -32.938 -10.352 1 98.12 522 HIS B C 1
ATOM 8514 O O . HIS B 1 522 ? -11.352 -34.188 -10.305 1 98.12 522 HIS B O 1
ATOM 8520 N N . VAL B 1 523 ? -10.523 -32.188 -10.656 1 98.44 523 VAL B N 1
ATOM 8521 C CA . VAL B 1 523 ? -9.172 -32.688 -10.875 1 98.44 523 VAL B CA 1
ATOM 8522 C C . VAL B 1 523 ? -8.672 -33.375 -9.609 1 98.44 523 VAL B C 1
ATOM 8524 O O . VAL B 1 523 ? -8.117 -34.469 -9.664 1 98.44 523 VAL B O 1
ATOM 8527 N N . ALA B 1 524 ? -8.883 -32.75 -8.453 1 98.81 524 ALA B N 1
ATOM 8528 C CA . ALA B 1 524 ? -8.445 -33.312 -7.184 1 98.81 524 ALA B CA 1
ATOM 8529 C C . ALA B 1 524 ? -9.094 -34.656 -6.93 1 98.81 524 ALA B C 1
ATOM 8531 O O . ALA B 1 524 ? -8.422 -35.625 -6.512 1 98.81 524 ALA B O 1
ATOM 8532 N N . VAL B 1 525 ? -10.375 -34.75 -7.172 1 98.69 525 VAL B N 1
ATOM 8533 C CA . VAL B 1 525 ? -11.117 -36 -6.957 1 98.69 525 VAL B CA 1
ATOM 8534 C C . VAL B 1 525 ? -10.531 -37.094 -7.832 1 98.69 525 VAL B C 1
ATOM 8536 O O . VAL B 1 525 ? -10.25 -38.188 -7.344 1 98.69 525 VAL B O 1
ATOM 8539 N N . ASP B 1 526 ? -10.336 -36.844 -9.102 1 98.38 526 ASP B N 1
ATOM 8540 C CA . ASP B 1 526 ? -9.812 -37.844 -10.031 1 98.38 526 ASP B CA 1
ATOM 8541 C C . ASP B 1 526 ? -8.391 -38.25 -9.656 1 98.38 526 ASP B C 1
ATOM 8543 O O . ASP B 1 526 ? -8.008 -39.406 -9.805 1 98.38 526 ASP B O 1
ATOM 8547 N N . VAL B 1 527 ? -7.625 -37.312 -9.195 1 98.44 527 VAL B N 1
ATOM 8548 C CA . VAL B 1 527 ? -6.258 -37.562 -8.766 1 98.44 527 VAL B CA 1
ATOM 8549 C C . VAL B 1 527 ? -6.266 -38.5 -7.559 1 98.44 527 VAL B C 1
ATOM 8551 O O . VAL B 1 527 ? -5.492 -39.469 -7.504 1 98.44 527 VAL B O 1
ATOM 8554 N N . ILE B 1 528 ? -7.117 -38.219 -6.582 1 98.69 528 ILE B N 1
ATOM 8555 C CA . ILE B 1 528 ? -7.219 -39.062 -5.402 1 98.69 528 ILE B CA 1
ATOM 8556 C C . ILE B 1 528 ? -7.613 -40.5 -5.82 1 98.69 528 ILE B C 1
ATOM 8558 O O . ILE B 1 528 ? -7.023 -41.469 -5.359 1 98.69 528 ILE B O 1
ATOM 8562 N N . GLU B 1 529 ? -8.586 -40.562 -6.719 1 98.31 529 GLU B N 1
ATOM 8563 C CA . GLU B 1 529 ? -9.023 -41.844 -7.203 1 98.31 529 GLU B CA 1
ATOM 8564 C C . GLU B 1 529 ? -7.883 -42.594 -7.875 1 98.31 529 GLU B C 1
ATOM 8566 O O . GLU B 1 529 ? -7.719 -43.812 -7.664 1 98.31 529 GLU B O 1
ATOM 8571 N N . GLU B 1 530 ? -7.125 -41.938 -8.688 1 97.44 530 GLU B N 1
ATOM 8572 C CA . GLU B 1 530 ? -5.98 -42.562 -9.359 1 97.44 530 GLU B CA 1
ATOM 8573 C C . GLU B 1 530 ? -4.945 -43.031 -8.344 1 97.44 530 GLU B C 1
ATOM 8575 O O . GLU B 1 530 ? -4.41 -44.156 -8.477 1 97.44 530 GLU B O 1
ATOM 8580 N N . LEU B 1 531 ? -4.676 -42.219 -7.34 1 98.38 531 LEU B N 1
ATOM 8581 C CA . LEU B 1 531 ? -3.711 -42.594 -6.312 1 98.38 531 LEU B CA 1
ATOM 8582 C C . LEU B 1 531 ? -4.219 -43.781 -5.488 1 98.38 531 LEU B C 1
ATOM 8584 O O . LEU B 1 531 ? -3.432 -44.625 -5.059 1 98.38 531 LEU B O 1
ATOM 8588 N N . GLN B 1 532 ? -5.52 -43.844 -5.246 1 98.19 532 GLN B N 1
ATOM 8589 C CA . GLN B 1 532 ? -6.113 -45 -4.605 1 98.19 532 GLN B CA 1
ATOM 8590 C C . GLN B 1 532 ? -5.938 -46.25 -5.469 1 98.19 532 GLN B C 1
ATOM 8592 O O . GLN B 1 532 ? -5.562 -47.312 -4.961 1 98.19 532 GLN B O 1
ATOM 8597 N N . ARG B 1 533 ? -6.25 -46.125 -6.711 1 96.94 533 ARG B N 1
ATOM 8598 C CA . ARG B 1 533 ? -6.113 -47.219 -7.648 1 96.94 533 ARG B CA 1
ATOM 8599 C C . ARG B 1 533 ? -4.688 -47.75 -7.652 1 96.94 533 ARG B C 1
ATOM 8601 O O . ARG B 1 533 ? -4.48 -48.969 -7.715 1 96.94 533 ARG B O 1
ATOM 8608 N N . MET B 1 534 ? -3.709 -46.875 -7.5 1 96.75 534 MET B N 1
ATOM 8609 C CA . MET B 1 534 ? -2.297 -47.219 -7.551 1 96.75 534 MET B CA 1
ATOM 8610 C C . MET B 1 534 ? -1.812 -47.719 -6.188 1 96.75 534 MET B C 1
ATOM 8612 O O . MET B 1 534 ? -0.663 -48.125 -6.043 1 96.75 534 MET B O 1
ATOM 8616 N N . GLY B 1 535 ? -2.656 -47.594 -5.203 1 97.38 535 GLY B N 1
ATOM 8617 C CA . GLY B 1 535 ? -2.295 -48 -3.857 1 97.38 535 GLY B CA 1
ATOM 8618 C C . GLY B 1 535 ? -1.384 -47.031 -3.152 1 97.38 535 GLY B C 1
ATOM 8619 O O . GLY B 1 535 ? -0.662 -47.375 -2.223 1 97.38 535 GLY B O 1
ATOM 8620 N N . LEU B 1 536 ? -1.406 -45.812 -3.564 1 97.81 536 LEU B N 1
ATOM 8621 C CA . LEU B 1 536 ? -0.471 -44.812 -3.035 1 97.81 536 LEU B CA 1
ATOM 8622 C C . LEU B 1 536 ? -1.172 -43.844 -2.074 1 97.81 536 LEU B C 1
ATOM 8624 O O . LEU B 1 536 ? -0.516 -43.125 -1.316 1 97.81 536 LEU B O 1
ATOM 8628 N N . ALA B 1 537 ? -2.521 -43.875 -2.086 1 98 537 ALA B N 1
ATOM 8629 C CA . ALA B 1 537 ? -3.266 -42.969 -1.216 1 98 537 ALA B CA 1
ATOM 8630 C C . ALA B 1 537 ? -3.346 -43.5 0.206 1 98 537 ALA B C 1
ATOM 8632 O O . ALA B 1 537 ? -3.264 -44.719 0.417 1 98 537 ALA B O 1
ATOM 8633 N N . LYS B 1 538 ? -3.453 -42.594 1.15 1 96.56 538 LYS B N 1
ATOM 8634 C CA . LYS B 1 538 ? -3.693 -43.062 2.516 1 96.56 538 LYS B CA 1
ATOM 8635 C C . LYS B 1 538 ? -4.969 -43.875 2.602 1 96.56 538 LYS B C 1
ATOM 8637 O O . LYS B 1 538 ? -5.84 -43.781 1.732 1 96.56 538 LYS B O 1
ATOM 8642 N N . THR B 1 539 ? -5.188 -44.625 3.646 1 93.5 539 THR B N 1
ATOM 8643 C CA . THR B 1 539 ? -6.188 -45.688 3.674 1 93.5 539 THR B CA 1
ATOM 8644 C C . THR B 1 539 ? -7.527 -45.156 4.172 1 93.5 539 THR B C 1
ATOM 8646 O O . THR B 1 539 ? -8.57 -45.75 3.951 1 93.5 539 THR B O 1
ATOM 8649 N N . ASP B 1 540 ? -7.562 -44.031 4.828 1 94.81 540 ASP B N 1
ATOM 8650 C CA . ASP B 1 540 ? -8.789 -43.531 5.445 1 94.81 540 ASP B CA 1
ATOM 8651 C C . ASP B 1 540 ? -9.5 -42.531 4.539 1 94.81 540 ASP B C 1
ATOM 8653 O O . ASP B 1 540 ? -9.883 -41.438 4.988 1 94.81 540 ASP B O 1
ATOM 8657 N N . LEU B 1 541 ? -9.641 -42.906 3.236 1 97.44 541 LEU B N 1
ATOM 8658 C CA . LEU B 1 541 ? -10.367 -42.062 2.287 1 97.44 541 LEU B CA 1
ATOM 8659 C C . LEU B 1 541 ? -11.594 -42.781 1.742 1 97.44 541 LEU B C 1
ATOM 8661 O O . LEU B 1 541 ? -11.57 -44.031 1.574 1 97.44 541 LEU B O 1
ATOM 8665 N N . PRO B 1 542 ? -12.625 -42.062 1.432 1 97.06 542 PRO B N 1
ATOM 8666 C CA . PRO B 1 542 ? -13.797 -42.688 0.817 1 97.06 542 PRO B CA 1
ATOM 8667 C C . PRO B 1 542 ? -13.484 -43.312 -0.54 1 97.06 542 PRO B C 1
ATOM 8669 O O . PRO B 1 542 ? -12.648 -42.781 -1.287 1 97.06 542 PRO B O 1
ATOM 8672 N N . ARG B 1 543 ? -14.312 -44.344 -0.833 1 93.56 543 ARG B N 1
ATOM 8673 C CA . ARG B 1 543 ? -14.094 -45.031 -2.102 1 93.56 543 ARG B CA 1
ATOM 8674 C C . ARG B 1 543 ? -15.156 -44.656 -3.123 1 93.56 543 ARG B C 1
ATOM 8676 O O . ARG B 1 543 ? -14.938 -44.75 -4.328 1 93.56 543 ARG B O 1
ATOM 8683 N N . ASN B 1 544 ? -16.219 -44.188 -2.648 1 94.62 544 ASN B N 1
ATOM 8684 C CA . ASN B 1 544 ? -17.234 -43.719 -3.59 1 94.62 544 ASN B CA 1
ATOM 8685 C C . ASN B 1 544 ? -17.016 -42.25 -3.982 1 94.62 544 ASN B C 1
ATOM 8687 O O . ASN B 1 544 ? -16.625 -41.438 -3.152 1 94.62 544 ASN B O 1
ATOM 8691 N N . LYS B 1 545 ? -17.312 -41.969 -5.152 1 94.69 545 LYS B N 1
ATOM 8692 C CA . LYS B 1 545 ? -17 -40.656 -5.75 1 94.69 545 LYS B CA 1
ATOM 8693 C C . LYS B 1 545 ? -17.75 -39.531 -5.055 1 94.69 545 LYS B C 1
ATOM 8695 O O . LYS B 1 545 ? -17.188 -38.469 -4.832 1 94.69 545 LYS B O 1
ATOM 8700 N N . SER B 1 546 ? -19.016 -39.75 -4.742 1 96.56 546 SER B N 1
ATOM 8701 C CA . SER B 1 546 ? -19.828 -38.719 -4.117 1 96.56 546 SER B CA 1
ATOM 8702 C C . SER B 1 546 ? -19.25 -38.281 -2.777 1 96.56 546 SER B C 1
ATOM 8704 O O . SER B 1 546 ? -19.203 -37.094 -2.467 1 96.56 546 SER B O 1
ATOM 8706 N N . ASP B 1 547 ? -18.828 -39.25 -2.029 1 97.44 547 ASP B N 1
ATOM 8707 C CA . ASP B 1 547 ? -18.219 -38.969 -0.731 1 97.44 547 ASP B CA 1
ATOM 8708 C C . ASP B 1 547 ? -16.875 -38.281 -0.894 1 97.44 547 ASP B C 1
ATOM 8710 O O . ASP B 1 547 ? -16.5 -37.438 -0.082 1 97.44 547 ASP B O 1
ATOM 8714 N N . LEU B 1 548 ? -16.203 -38.719 -1.853 1 97.69 548 LEU B N 1
ATOM 8715 C CA . LEU B 1 548 ? -14.906 -38.094 -2.129 1 97.69 548 LEU B CA 1
ATOM 8716 C C . LEU B 1 548 ? -15.086 -36.625 -2.518 1 97.69 548 LEU B C 1
ATOM 8718 O O . LEU B 1 548 ? -14.312 -35.781 -2.08 1 97.69 548 LEU B O 1
ATOM 8722 N N . ILE B 1 549 ? -16.047 -36.344 -3.348 1 98.19 549 ILE B N 1
ATOM 8723 C CA . ILE B 1 549 ? -16.359 -35 -3.742 1 98.19 549 ILE B CA 1
ATOM 8724 C C . ILE B 1 549 ? -16.672 -34.156 -2.504 1 98.19 549 ILE B C 1
ATOM 8726 O O . ILE B 1 549 ? -16.156 -33.031 -2.357 1 98.19 549 ILE B O 1
ATOM 8730 N N . ASN B 1 550 ? -17.453 -34.719 -1.634 1 98.06 550 ASN B N 1
ATOM 8731 C CA . ASN B 1 550 ? -17.812 -34 -0.41 1 98.06 550 ASN B CA 1
ATOM 8732 C C . ASN B 1 550 ? -16.594 -33.719 0.466 1 98.06 550 ASN B C 1
ATOM 8734 O O . ASN B 1 550 ? -16.469 -32.656 1.05 1 98.06 550 ASN B O 1
ATOM 8738 N N . LEU B 1 551 ? -15.766 -34.719 0.559 1 98.06 551 LEU B N 1
ATOM 8739 C CA . LEU B 1 551 ? -14.547 -34.562 1.341 1 98.06 551 LEU B CA 1
ATOM 8740 C C . LEU B 1 551 ? -13.68 -33.438 0.774 1 98.06 551 LEU B C 1
ATOM 8742 O O . LEU B 1 551 ? -13.172 -32.594 1.522 1 98.06 551 LEU B O 1
ATOM 8746 N N . VAL B 1 552 ? -13.453 -33.438 -0.533 1 98.62 552 VAL B N 1
ATOM 8747 C CA . VAL B 1 552 ? -12.625 -32.438 -1.191 1 98.62 552 VAL B CA 1
ATOM 8748 C C . VAL B 1 552 ? -13.227 -31.047 -0.962 1 98.62 552 VAL B C 1
ATOM 8750 O O . VAL B 1 552 ? -12.5 -30.109 -0.637 1 98.62 552 VAL B O 1
ATOM 8753 N N . LYS B 1 553 ? -14.508 -30.906 -1.08 1 98.19 553 LYS B N 1
ATOM 8754 C CA . LYS B 1 553 ? -15.18 -29.641 -0.871 1 98.19 553 LYS B CA 1
ATOM 8755 C C . LYS B 1 553 ? -14.977 -29.125 0.553 1 98.19 553 LYS B C 1
ATOM 8757 O O . LYS B 1 553 ? -14.812 -27.922 0.772 1 98.19 553 LYS B O 1
ATOM 8762 N N . GLN B 1 554 ? -14.953 -30.031 1.498 1 97.5 554 GLN B N 1
ATOM 8763 C CA . GLN B 1 554 ? -14.758 -29.656 2.896 1 97.5 554 GLN B CA 1
ATOM 8764 C C . GLN B 1 554 ? -13.336 -29.156 3.137 1 97.5 554 GLN B C 1
ATOM 8766 O O . GLN B 1 554 ? -13.109 -28.328 4.02 1 97.5 554 GLN B O 1
ATOM 8771 N N . PHE B 1 555 ? -12.422 -29.656 2.338 1 97.44 555 PHE B N 1
ATOM 8772 C CA . PHE B 1 555 ? -11.023 -29.281 2.486 1 97.44 555 PHE B CA 1
ATOM 8773 C C . PHE B 1 555 ? -10.766 -27.906 1.86 1 97.44 555 PHE B C 1
ATOM 8775 O O . PHE B 1 555 ? -9.766 -27.266 2.174 1 97.44 555 PHE B O 1
ATOM 8782 N N . MET B 1 556 ? -11.602 -27.516 0.96 1 98.56 556 MET B N 1
ATOM 8783 C CA . MET B 1 556 ? -11.406 -26.266 0.239 1 98.56 556 MET B CA 1
ATOM 8784 C C . MET B 1 556 ? -11.828 -25.078 1.095 1 98.56 556 MET B C 1
ATOM 8786 O O . MET B 1 556 ? -13.023 -24.859 1.334 1 98.56 556 MET B O 1
ATOM 8790 N N . TRP B 1 557 ? -10.836 -24.266 1.471 1 98.25 557 TRP B N 1
ATOM 8791 C CA . TRP B 1 557 ? -11.031 -23.078 2.293 1 98.25 557 TRP B CA 1
ATOM 8792 C C . TRP B 1 557 ? -11.812 -22.016 1.532 1 98.25 557 TRP B C 1
ATOM 8794 O O . TRP B 1 557 ? -11.586 -21.812 0.339 1 98.25 557 TRP B O 1
ATOM 8804 N N . GLU B 1 558 ? -12.711 -21.375 2.207 1 97.44 558 GLU B N 1
ATOM 8805 C CA . GLU B 1 558 ? -13.453 -20.234 1.688 1 97.44 558 GLU B CA 1
ATOM 8806 C C . GLU B 1 558 ? -13.062 -18.953 2.416 1 97.44 558 GLU B C 1
ATOM 8808 O O . GLU B 1 558 ? -12.867 -18.953 3.633 1 97.44 558 GLU B O 1
ATOM 8813 N N . PRO B 1 559 ? -12.914 -17.859 1.684 1 97.81 559 PRO B N 1
ATOM 8814 C CA . PRO B 1 559 ? -12.555 -16.594 2.322 1 97.81 559 PRO B CA 1
ATOM 8815 C C . PRO B 1 559 ? -13.711 -15.977 3.107 1 97.81 559 PRO B C 1
ATOM 8817 O O . PRO B 1 559 ? -14.422 -15.109 2.592 1 97.81 559 PRO B O 1
ATOM 8820 N N . GLN B 1 560 ? -13.797 -16.359 4.309 1 97.62 560 GLN B N 1
ATOM 8821 C CA . GLN B 1 560 ? -14.758 -15.82 5.27 1 97.62 560 GLN B CA 1
ATOM 8822 C C . GLN B 1 560 ? -14.078 -15.484 6.594 1 97.62 560 GLN B C 1
ATOM 8824 O O . GLN B 1 560 ? -13.164 -16.188 7.027 1 97.62 560 GLN B O 1
ATOM 8829 N N . TYR B 1 561 ? -14.578 -14.367 7.105 1 97.75 561 TYR B N 1
ATOM 8830 C CA . TYR B 1 561 ? -14.047 -14.016 8.414 1 97.75 561 TYR B CA 1
ATOM 8831 C C . TYR B 1 561 ? -14.383 -15.086 9.445 1 97.75 561 TYR B C 1
ATOM 8833 O O . TYR B 1 561 ? -15.414 -15.758 9.344 1 97.75 561 TYR B O 1
ATOM 8841 N N . LEU B 1 562 ? -13.492 -15.203 10.484 1 96 562 LEU B N 1
ATOM 8842 C CA . LEU B 1 562 ? -13.75 -16.125 11.586 1 96 562 LEU B CA 1
ATOM 8843 C C . LEU B 1 562 ? -15.016 -15.734 12.344 1 96 562 LEU B C 1
ATOM 8845 O O . LEU B 1 562 ? -15.359 -14.547 12.398 1 96 562 LEU B O 1
ATOM 8849 N N . GLU B 1 563 ? -15.633 -16.703 12.859 1 95.19 563 GLU B N 1
ATOM 8850 C CA . GLU B 1 563 ? -16.875 -16.469 13.586 1 95.19 563 GLU B CA 1
ATOM 8851 C C . GLU B 1 563 ? -16.641 -15.602 14.828 1 95.19 563 GLU B C 1
ATOM 8853 O O . GLU B 1 563 ? -15.562 -15.648 15.422 1 95.19 563 GLU B O 1
ATOM 8858 N N . PRO B 1 564 ? -17.656 -14.844 15.18 1 94.44 564 PRO B N 1
ATOM 8859 C CA . PRO B 1 564 ? -17.531 -13.969 16.344 1 94.44 564 PRO B CA 1
ATOM 8860 C C . PRO B 1 564 ? -17.062 -14.719 17.594 1 94.44 564 PRO B C 1
ATOM 8862 O O . PRO B 1 564 ? -16.297 -14.172 18.391 1 94.44 564 PRO B O 1
ATOM 8865 N N . GLU B 1 565 ? -17.391 -15.961 17.688 1 93.94 565 GLU B N 1
ATOM 8866 C CA . GLU B 1 565 ? -17.047 -16.766 18.859 1 93.94 565 GLU B CA 1
ATOM 8867 C C . GLU B 1 565 ? -15.547 -16.938 19 1 93.94 565 GLU B C 1
ATOM 8869 O O . GLU B 1 565 ? -15.023 -17.062 20.109 1 93.94 565 GLU B O 1
ATOM 8874 N N . TYR B 1 566 ? -14.906 -16.938 17.891 1 93.81 566 TYR B N 1
ATOM 8875 C CA . TYR B 1 566 ? -13.453 -17.031 17.922 1 93.81 566 TYR B CA 1
ATOM 8876 C C . TYR B 1 566 ? -12.844 -15.875 18.703 1 93.81 566 TYR B C 1
ATOM 8878 O O . TYR B 1 566 ? -11.969 -16.078 19.547 1 93.81 566 TYR B O 1
ATOM 8886 N N . TYR B 1 567 ? -13.312 -14.711 18.469 1 93.31 567 TYR B N 1
ATOM 8887 C CA . TYR B 1 567 ? -12.773 -13.516 19.094 1 93.31 567 TYR B CA 1
ATOM 8888 C C . TYR B 1 567 ? -13.281 -13.367 20.516 1 93.31 567 TYR B C 1
ATOM 8890 O O . TYR B 1 567 ? -12.523 -13.023 21.438 1 93.31 567 TYR B O 1
ATOM 8898 N N . LEU B 1 568 ? -14.508 -13.672 20.719 1 93.94 568 LEU B N 1
ATOM 8899 C CA . LEU B 1 568 ? -15.164 -13.461 22.016 1 93.94 568 LEU B CA 1
ATOM 8900 C C . LEU B 1 568 ? -14.695 -14.5 23.031 1 93.94 568 LEU B C 1
ATOM 8902 O O . LEU B 1 568 ? -14.867 -14.305 24.234 1 93.94 568 LEU B O 1
ATOM 8906 N N . SER B 1 569 ? -14.102 -15.57 22.562 1 91.25 569 SER B N 1
ATOM 8907 C CA . SER B 1 569 ? -13.641 -16.625 23.453 1 91.25 569 SER B CA 1
ATOM 8908 C C . SER B 1 569 ? -12.234 -16.359 23.969 1 91.25 569 SER B C 1
ATOM 8910 O O . SER B 1 569 ? -11.75 -17.031 24.875 1 91.25 569 SER B O 1
ATOM 8912 N N . LYS B 1 570 ? -11.586 -15.312 23.375 1 88 570 LYS B N 1
ATOM 8913 C CA . LYS B 1 570 ? -10.219 -15.016 23.797 1 88 570 LYS B CA 1
ATOM 8914 C C . LYS B 1 570 ? -10.203 -14.273 25.125 1 88 570 LYS B C 1
ATOM 8916 O O . LYS B 1 570 ? -11.078 -13.445 25.391 1 88 570 LYS B O 1
ATOM 8921 N N . ARG B 1 571 ? -9.211 -14.547 26.047 1 80.81 571 ARG B N 1
ATOM 8922 C CA . ARG B 1 571 ? -9.117 -13.883 27.344 1 80.81 571 ARG B CA 1
ATOM 8923 C C . ARG B 1 571 ? -7.887 -12.984 27.406 1 80.81 571 ARG B C 1
ATOM 8925 O O . ARG B 1 571 ? -6.809 -13.359 26.938 1 80.81 571 ARG B O 1
ATOM 8932 N N . PHE B 1 572 ? -8.242 -11.742 27.75 1 76 572 PHE B N 1
ATOM 8933 C CA . PHE B 1 572 ? -7.18 -10.75 27.859 1 76 572 PHE B CA 1
ATOM 8934 C C . PHE B 1 572 ? -6.973 -10.336 29.312 1 76 572 PHE B C 1
ATOM 8936 O O . PHE B 1 572 ? -7.906 -10.398 30.109 1 76 572 PHE B O 1
ATOM 8943 N N . ASP B 1 573 ? -5.676 -10.258 29.828 1 60.09 573 ASP B N 1
ATOM 8944 C CA . ASP B 1 573 ? -5.418 -9.828 31.203 1 60.09 573 ASP B CA 1
ATOM 8945 C C . ASP B 1 573 ? -5.59 -8.32 31.344 1 60.09 573 ASP B C 1
ATOM 8947 O O . ASP B 1 573 ? -5.305 -7.562 30.422 1 60.09 573 ASP B O 1
#

Secondary structure (DSSP, 8-state):
---------EE-EEEP-HHHHHH-TTT--GGGS-HHHHHHHT-TTSS-S----HHHHHHHHHHHHHH--SHHHHHHHHHHHHHH-HHHHHHHHHHTHHHHHHHHSTTHHHHHHHTTTTT------EEEEGGGTT-HHHHHHHT--S--SEEEEE-STTBTTTB--GGGGHHHHHHHHHHIIIII---GGGEEEEEEE-----HHHHT-TT--S--SPPPPHHHHHHHHHHHHHHHHHH-TT-EEEE-S--HHHHHHHHHHHTTTSSEEEIIIIIHHHHHHHHHHHHHHHH---GGG--EEEE--SHHHHHHHHHHHHHHHHHHT--HHHHHTTEEEEETTEE-BTTSSSPPPGGGGGG-BSSS-GGGGGGGSSHHHHHHHH--SEEEE-S--TT-S-HHHHHHHHHH-SS-EEEE--SSGGG-SS-HHHHHHHTTT--EEEESS----EEETTEEE--EE--GGGTHHHHHHHHHHHT-SS--THHHHHHHHHHHHTS-HHHHHHH---S--GGGHHHHHHHHHHHHHHHHHHTT-S-SSS-SSHHHHHHHHHHHS----PPPHHHHHTEE--/---------EE-EEE--HHHHHH-TTT--GGGS-HHHHHHHT-TTSS-S----HHHHHHHHHHHHHH--SHHHHHHHHHHHHHH-HHHHHHHHHHTHHHHHHHHSTTHHHHHHHTTTTT------EEEEGGGTT-HHHHHHHT--S--SEEEEE-STTBGGGB--GGGGHHHHHHHHHHIIIII---GGGEEEEEEE-----HHHHT-TT--S--SPPPPHHHHHHHHHHHHHHHHHH-TT-EEEE-S--HHHHHHHHHHHTTTSSEEEIIIIIHHHHHHHHHHHHHHHH---GGG--EEEE--SHHHHHHHHHHHHHHHHHHT--HHHHHTTEEEEETTEE-BTTSSSPPPGGGGGG-BSSS-GGGGGGGSSHHHHHHHH--SEEEE-S--TT-S-HHHHHHHHTT-SS-EEEE--SSGGG-SS-HHHHHHHTTT--EEEESS----EEETTEEE--EE--GGGTHHHHHHHHHHHT-SS--THHHHHHHHHHHHTS-HHHHHHH---S--GGGHHHHHHHHHHHHHHHHHHTT-S-SSS-SSHHHHHHHHHHHS----PPPHHHHHTEE--

Organism: Trypanosoma cruzi (strain CL Brener) (NCBI:txid353153)

Foldseek 3Di:
DPPPPPPPDPPPDDFDALVVLQADQARRPALQQDPVLCVLRVNVVVHPPHHDDLVVVLVVLVVVLVVDDDLLVSLLSLVVNCNRHVLSSLVNCLVPVVVCLVRLAPPNLVVCLQCVLVSDDDDLAQEAELVCQVPLLVSVVVSVQQAAAEEEEEQQQFQAPPGRSGQSSLSNLSSVLSLLCNQQQFDNSRYHYYHYRQETPPQVLLPDPSRDGDSDHGDDPVSVVSSVVVNQVSVCVSHVLYEYEYEGDDQVVQVVVCVVPQVQAAYDYCLQLLLLLLVLLLVVLVCLQQVDDLLRAAEEEEDDTRNRLSNLQLNLVLSCVVVVHDSLSSLQSYWYAYQQFTAAPQCPDDDDPSCVSNHHDPADNVCSVQGRAPQSVCVVRLGLEYAYDHLADQSCDLVSLLSNVVVGVEREYEQEGDDPRSTNDQPQSSCQSNQNRYQYEYNYADAWHAGPNDTAGHHYRDSSLADSLLSLLCSQQSFRGQDSVLSSQLSNQQSVVDDSVCCNVRVHSGDDPSCSNVSSLSSSLSSNQVCVVVVRGDDPADNDSVRSSVVSVVSRHRSDRDDSCVSSVDDGD/DPPPPPPPDPPPDDFDALCVLQADQARRPALQQDPVLCVLRVNVVVHDPHHDDLVVVLVVLVVVLVVDDDLLVSLLSLVVNCNRHVLSSLVNCLVPVVVCLVRLAPPVLVVCLQCVLVSDDDDLAQEAELVCQVPLLVSVVVSVQQAAAEEEEEQQQAQAPPGRSGQSSLSNQSSVLSLLCNQQQFDNSRYHYYHYRQETPPQVLLPDPSRDGDSDHGDDPVSVVSSVVVNQVSVCVSHVLYEYEYEGYDQVVQVVVCVVPQVQAAYDYCLQLLLLLLVLLLVVLVCLQQVDDLLRAAEEEEDDTRNVLSNLQLNLVLSCVVVVHDSLSSLQSYWYAYQQFTAAPQCPDDDDPSCVSNHHDPADNVCSVQGRAPQSVCVVRLGLEYAYDHLADQSCDLVSLLSNVVPGVEREYEQEGDDPRSTNDQPQSSCQSNQNRYQYEYNYADAWHAGPNDTAGHHYRDSSLAVSLLSLLCSQQSFRGQDSVLSSQLSNQQSVVDDSVCCNVRVHSGDDPSCSNVSSLSSSLSSNQVCVVVVRGDDPADNDSVRSSVVSVVSRHRSDRDDSCVSSVDDGD

pLDDT: mean 92.57, std 10.15, range [24.69, 98.81]

Sequence (1146 aa):
MLARTLLRFEKTGRTARGVDFLRNRFTNKASAFTRKEREHLGVVGLLPPAVESIDDQVDRVWVQFNLLSSPINRYQLLRGIMDINVTLFYKFVQKHIKETLPVIYTPTVGEACERYGAIFMRDHGLYVSMQERGNIRQCLKNLRKPNIDIMVVTDGSRILGLGDLGANGMGISIGKCSLYVAGAGIRPSRVLPVMLDVGTNNEKLRNDPLYLGQRTSRAQDREFYELLDEFMEAASAEWPNAVIQFEDFSNNHCFDIMERYQKKYRCFNDDIQGTGAVIAAGFLNAMHVSGVPVNEQRVVFLGAGSAATGVAEIIAELAALELETSVEKVRNSVYLVDSKGLVTTTRGDELAPHKVPWARTDIAPEQNESLRTLTDVVRHVRPTALIGLAAAGGAFTEEMIKYMASYCKRPILFPLSNPSSKSEVNPDDAYKWTNGTAIVASGSPFPSSVVDGKVLSPAQGNNLYIFPGVGLGCVIAQSPYIPQEVFVTAALALSRLVDTEVVLAEGKLYPSIDGVRNVSMHVAVDVIEELQRMGLAKTDLPRNKSDLINLVKQFMWEPQYLEPEYYLSKRFDMLARTLLRFEKTGRTARGVDFLRNRFTNKASAFTRKEREHLGVVGLLPPAVESIDDQVDRVWVQFNLLSSPINRYQLLRGIMDINVTLFYKFVQKHIKETLPVIYTPTVGEACERYGAIFMRDHGLYVSMQERGNIRQCLKNLRKPNIDIMVVTDGSRILGLGDLGANGMGISIGKCSLYVAGAGIRPSRVLPVMLDVGTNNEKLRNDPLYLGQRTSRAQDREFYELLDEFMEAASAEWPNAVIQFEDFSNNHCFDIMERYQKKYRCFNDDIQGTGAVIAAGFLNAMHVSGVPVNEQRVVFLGAGSAATGVAEIIAELAALELETSVEKVRNSVYLVDSKGLVTTTRGDELAPHKVPWARTDIAPEQNESLRTLTDVVRHVRPTALIGLAAAGGAFTEEMIKYMASYCKRPILFPLSNPSSKSEVNPDDAYKWTNGTAIVASGSPFPSSVVDGKVLSPAQGNNLYIFPGVGLGCVIAQSPYIPQEVFVTAALALSRLVDTEVVLAEGKLYPSIDGVRNVSMHVAVDVIEELQRMGLAKTDLPRNKSDLINLVKQFMWEPQYLEPEYYLSKRFD

Solvent-accessible surface area (backbone atoms only — not comparable to full-atom values): 58226 Å² total; per-residue (Å²): 138,84,76,77,78,72,75,72,59,50,74,48,72,42,70,47,49,43,60,53,40,57,65,30,25,86,62,25,55,70,51,41,47,44,72,68,50,26,58,72,35,44,38,46,22,56,46,62,76,34,67,40,54,70,67,55,50,39,52,29,52,50,50,47,50,66,73,42,89,47,55,66,56,38,32,52,51,52,53,51,40,38,65,44,20,37,44,59,38,49,38,38,37,66,74,37,41,84,72,35,45,44,25,55,23,70,63,33,26,57,56,45,20,76,38,28,41,44,67,63,81,79,75,82,41,40,36,48,40,70,85,36,61,96,42,52,58,56,34,58,54,45,66,70,62,85,55,42,42,38,33,28,37,26,40,7,46,21,41,77,71,74,33,50,47,17,50,24,30,41,43,53,20,46,27,51,44,50,43,27,29,71,28,31,9,44,50,75,82,22,47,38,24,27,27,37,30,45,20,31,75,37,61,71,52,57,69,34,88,50,47,40,36,56,72,39,62,50,57,52,70,69,60,44,49,54,47,51,51,51,43,52,51,40,49,43,68,69,27,70,54,29,34,38,35,39,43,36,52,35,76,87,46,47,59,55,48,44,73,70,36,24,85,68,35,31,28,52,41,42,61,26,50,22,40,5,16,33,46,28,15,32,46,55,44,44,39,62,57,41,66,57,52,78,91,71,47,27,38,37,29,41,21,59,48,62,46,41,44,30,24,51,48,35,35,22,47,51,50,11,61,75,66,70,50,54,42,71,63,43,45,73,33,45,40,36,23,46,97,78,7,58,46,39,74,44,64,78,72,86,70,56,75,83,42,53,87,53,32,38,79,88,53,54,56,80,51,43,76,63,21,42,41,70,70,40,39,43,70,71,66,60,40,44,30,43,37,30,60,59,50,43,48,51,66,59,37,70,69,57,52,39,56,34,44,72,80,26,84,31,31,35,40,26,26,39,13,42,52,68,82,18,13,16,43,56,65,57,54,49,26,60,60,43,74,56,38,45,43,46,34,21,43,38,92,68,73,68,32,77,47,96,88,40,81,46,63,58,30,63,49,50,40,76,63,32,45,25,5,49,51,48,15,43,41,72,25,47,32,64,36,51,60,72,63,48,37,49,46,31,14,52,44,52,38,63,68,36,54,66,64,49,24,62,73,70,58,48,39,60,63,63,75,91,42,37,42,61,44,12,50,52,20,12,45,51,29,34,50,52,31,46,75,70,65,43,31,53,83,93,58,68,85,50,66,70,56,34,48,51,52,52,56,71,62,33,49,71,63,58,80,78,57,69,62,64,63,66,44,55,42,68,134,137,82,77,77,78,74,75,74,59,49,76,48,70,44,71,48,49,43,60,53,40,59,66,31,24,86,62,25,53,68,51,41,47,44,73,69,51,27,58,72,36,44,38,45,25,55,46,63,78,34,67,42,52,70,67,56,50,39,53,29,50,50,52,47,49,66,72,43,87,47,55,65,57,38,33,52,51,50,53,51,38,38,64,44,20,37,42,58,37,48,38,38,38,66,73,39,40,84,72,36,46,44,26,55,25,70,64,31,27,58,56,45,20,76,38,28,42,44,66,62,82,79,75,83,41,39,38,47,41,70,85,37,63,95,42,52,57,57,33,57,56,46,66,70,63,85,54,42,42,38,32,29,36,25,41,7,45,22,40,77,70,75,33,51,46,16,48,24,32,41,41,54,21,45,28,53,44,48,43,28,29,71,30,30,9,43,50,76,82,22,47,38,24,28,28,39,29,44,20,30,77,37,60,70,53,56,70,34,89,50,48,39,36,57,73,38,61,49,59,53,69,69,60,46,49,53,46,50,52,52,44,53,52,39,49,43,68,68,27,69,56,29,35,38,34,40,43,37,50,37,75,86,47,46,59,54,49,46,73,70,36,24,85,68,35,33,26,51,41,42,61,26,48,23,39,5,16,34,46,28,14,32,46,55,44,43,38,61,54,42,67,55,52,80,90,71,47,27,37,36,28,41,22,61,48,63,45,38,44,30,24,50,48,36,34,22,49,49,50,11,63,76,65,71,50,54,43,70,64,43,45,72,32,46,42,36,24,43,96,79,8,56,45,38,73,45,62,78,73,87,71,57,75,84,42,54,85,53,32,38,79,89,54,56,58,79,50,43,77,62,21,43,40,70,70,40,40,44,69,70,66,60,40,46,28,43,37,28,58,58,51,42,48,53,66,59,37,69,68,57,50,39,55,35,44,71,80,26,81,31,29,35,41,28,26,39,12,44,53,68,82,18,14,18,43,57,64,56,54,49,27,58,62,42,74,55,37,46,43,44,35,21,42,38,91,69,72,68,32,78,47,95,88,39,80,45,63,58,30,61,48,48,39,74,63,33,45,24,4,50,50,49,15,44,42,72,25,48,32,65,35,51,60,74,64,48,37,49,45,31,14,52,46,51,37,64,67,35,55,65,65,49,23,61,73,69,58,48,40,60,63,62,77,90,42,36,41,60,45,10,49,52,21,12,45,49,30,33,51,52,32,47,75,71,66,44,30,55,83,93,59,68,86,50,67,70,56,34,49,52,51,52,56,70,60,33,49,70,65,59,80,79,58,70,62,66,64,67,44,55,41,67,133

Nearest PDB structures (foldseek):
  7mf4-assembly1_A  TM=9.467E-01  e=2.141E-65  Trypanosoma cruzi strain CL Brener
  6w57-assembly1_A  TM=9.466E-01  e=2.877E-65  Trypanosoma cruzi
  6w53-assembly1_A  TM=9.459E-01  e=1.260E-64  Trypanosoma cruzi
  6ags-assembly1_A  TM=9.355E-01  e=3.235E-55  Escherichia coli
  6urf-assembly1_B  TM=8.794E-01  e=7.186E-29  Mycobacterium tuberculosis

Radius of gyration: 35.9 Å; Cα contacts (8 Å, |Δi|>4): 2272; chains: 2; bounding box: 69×105×85 Å

InterPro domains:
  IPR001891 Malic oxidoreductase [PIRSF000106] (14-562)
  IPR001891 Malic oxidoreductase [PR00072] (88-112)
  IPR001891 Malic oxidoreductase [PR00072] (148-177)
  IPR001891 Malic oxidoreductase [PR00072] (184-206)
  IPR001891 Malic oxidoreductase [PR00072] (243-261)
  IPR001891 Malic oxidoreductase [PR00072] (268-284)
  IPR001891 Malic oxidoreductase [PR00072] (299-315)
  IPR001891 Malic oxidoreductase [PR00072] (408-424)
  IPR012301 Malic enzyme, N-terminal domain [PF00390] (85-262)
  IPR012301 Malic enzyme, N-terminal domain [SM01274] (82-262)
  IPR012302 Malic enzyme, NAD-binding [PF03949] (272-530)
  IPR012302 Malic enzyme, NAD-binding [SM00919] (272-532)
  IPR015884 Malic enzyme, conserved site [PS00331] (268-284)
  IPR036291 NAD(P)-binding domain superfamily [SSF51735] (272-567)
  IPR037062 Malic enzyme, N-terminal domain superfamily [G3DSA:3.40.50.10380] (16-269)
  IPR046346 Aminoacid dehydrogenase-like, N-terminal domain superfamily [SSF53223] (14-271)